Protein AF-0000000071340323 (afdb_homodimer)

Structure (mmCIF, N/CA/C/O backbone):
data_AF-0000000071340323-model_v1
#
loop_
_entity.id
_entity.type
_entity.pdbx_description
1 polymer 'Dipeptidyl-peptidase 4'
#
loop_
_atom_site.group_PDB
_atom_site.id
_atom_site.type_symbol
_atom_site.label_atom_id
_atom_site.label_alt_id
_atom_site.label_comp_id
_atom_site.label_asym_id
_atom_site.label_entity_id
_atom_site.label_seq_id
_atom_site.pdbx_PDB_ins_code
_atom_site.Cartn_x
_atom_site.Cartn_y
_atom_site.Cartn_z
_atom_site.occupancy
_atom_site.B_iso_or_equiv
_atom_site.auth_seq_id
_atom_site.auth_comp_id
_atom_site.auth_asym_id
_atom_site.auth_atom_id
_atom_site.pdbx_PDB_model_num
ATOM 1 N N . MET A 1 1 ? 31.344 17.484 20.234 1 90.25 1 MET A N 1
ATOM 2 C CA . MET A 1 1 ? 30.391 16.5 19.75 1 90.25 1 MET A CA 1
ATOM 3 C C . MET A 1 1 ? 29.453 17.109 18.719 1 90.25 1 MET A C 1
ATOM 5 O O . MET A 1 1 ? 29.203 18.312 18.734 1 90.25 1 MET A O 1
ATOM 9 N N . THR A 1 2 ? 29.062 16.344 17.703 1 94.88 2 THR A N 1
ATOM 10 C CA . THR A 1 2 ? 28.094 16.812 16.703 1 94.88 2 THR A CA 1
ATOM 11 C C . THR A 1 2 ? 26.688 16.375 17.062 1 94.88 2 THR A C 1
ATOM 13 O O . THR A 1 2 ? 26.5 15.516 17.922 1 94.88 2 THR A O 1
ATOM 16 N N . PHE A 1 3 ? 25.719 17.016 16.516 1 95.62 3 PHE A N 1
ATOM 17 C CA . PHE A 1 3 ? 24.328 16.609 16.672 1 95.62 3 PHE A CA 1
ATOM 18 C C . PHE A 1 3 ? 24.016 15.398 15.812 1 95.62 3 PHE A C 1
ATOM 20 O O . PHE A 1 3 ? 24.078 15.469 14.586 1 95.62 3 PHE A O 1
ATOM 27 N N . THR A 1 4 ? 23.703 14.25 16.438 1 95.44 4 THR A N 1
ATOM 28 C CA . THR A 1 4 ? 23.5 12.992 15.734 1 95.44 4 THR A CA 1
ATOM 29 C C . THR A 1 4 ? 22.016 12.719 15.516 1 95.44 4 THR A C 1
ATOM 31 O O . THR A 1 4 ? 21.156 13.398 16.094 1 95.44 4 THR A O 1
ATOM 34 N N . LEU A 1 5 ? 21.766 11.742 14.602 1 94.19 5 LEU A N 1
ATOM 35 C CA . LEU A 1 5 ? 20.375 11.352 14.359 1 94.19 5 LEU A CA 1
ATOM 36 C C . LEU A 1 5 ? 19.734 10.812 15.633 1 94.19 5 LEU A C 1
ATOM 38 O O . LEU A 1 5 ? 18.547 11.047 15.883 1 94.19 5 LEU A O 1
ATOM 42 N N . GLU A 1 6 ? 20.484 10.141 16.453 1 94 6 GLU A N 1
ATOM 43 C CA . GLU A 1 6 ? 20 9.633 17.734 1 94 6 GLU A CA 1
ATOM 44 C C . GLU A 1 6 ? 19.578 10.773 18.672 1 94 6 GLU A C 1
ATOM 46 O O . GLU A 1 6 ? 18.609 10.641 19.406 1 94 6 GLU A O 1
ATOM 51 N N . ASP A 1 7 ? 20.344 11.852 18.641 1 92.56 7 ASP A N 1
ATOM 52 C CA . ASP A 1 7 ? 19.984 13.016 19.438 1 92.56 7 ASP A CA 1
ATOM 53 C C . ASP A 1 7 ? 18.609 13.547 19.062 1 92.56 7 ASP A C 1
ATOM 55 O O . ASP A 1 7 ? 17.859 14 19.938 1 92.56 7 ASP A O 1
ATOM 59 N N . TYR A 1 8 ? 18.359 13.43 17.844 1 90.5 8 TYR A N 1
ATOM 60 C CA . TYR A 1 8 ? 17.062 13.867 17.344 1 90.5 8 TYR A CA 1
ATOM 61 C C . TYR A 1 8 ? 15.945 12.984 17.875 1 90.5 8 TYR A C 1
ATOM 63 O O . TYR A 1 8 ? 14.93 13.484 18.359 1 90.5 8 TYR A O 1
ATOM 71 N N . PHE A 1 9 ? 16.062 11.719 17.938 1 91.19 9 PHE A N 1
ATOM 72 C CA . PHE A 1 9 ? 14.953 10.812 18.219 1 91.19 9 PHE A CA 1
ATOM 73 C C . PHE A 1 9 ? 14.883 10.5 19.719 1 91.19 9 PHE A C 1
ATOM 75 O O . PHE A 1 9 ? 13.812 10.172 20.234 1 91.19 9 PHE A O 1
ATOM 82 N N . ASN A 1 10 ? 16.031 10.641 20.5 1 89.25 10 ASN A N 1
ATOM 83 C CA . ASN A 1 10 ? 15.961 10.297 21.922 1 89.25 10 ASN A CA 1
ATOM 84 C C . ASN A 1 10 ? 15.406 11.445 22.75 1 89.25 10 ASN A C 1
ATOM 86 O O . ASN A 1 10 ? 15.219 11.305 23.953 1 89.25 10 ASN A O 1
ATOM 90 N N . GLY A 1 11 ? 15.094 12.625 22.234 1 83.88 11 GLY A N 1
ATOM 91 C CA . GLY A 1 11 ? 14.352 13.695 22.859 1 83.88 11 GLY A CA 1
ATOM 92 C C . GLY A 1 11 ? 15.211 14.578 23.75 1 83.88 11 GLY A C 1
ATOM 93 O O . GLY A 1 11 ? 14.703 15.477 24.422 1 83.88 11 GLY A O 1
ATOM 94 N N . THR A 1 12 ? 16.531 14.43 23.719 1 84.19 12 THR A N 1
ATOM 95 C CA . THR A 1 12 ? 17.422 15.219 24.578 1 84.19 12 THR A CA 1
ATOM 96 C C . THR A 1 12 ? 17.531 16.656 24.062 1 84.19 12 THR A C 1
ATOM 98 O O . THR A 1 12 ? 17.812 17.578 24.844 1 84.19 12 THR A O 1
ATOM 101 N N . ALA A 1 13 ? 17.344 16.906 22.875 1 89.25 13 ALA A N 1
ATOM 102 C CA . ALA A 1 13 ? 17.5 18.234 22.297 1 89.25 13 ALA A CA 1
ATOM 103 C C . ALA A 1 13 ? 16.141 18.812 21.891 1 89.25 13 ALA A C 1
ATOM 105 O O . ALA A 1 13 ? 16.031 19.5 20.875 1 89.25 13 ALA A O 1
ATOM 106 N N . ARG A 1 14 ? 15.086 18.688 22.719 1 90.75 14 ARG A N 1
ATOM 107 C CA . ARG A 1 14 ? 13.758 19.203 22.406 1 90.75 14 ARG A CA 1
ATOM 108 C C . ARG A 1 14 ? 13.484 20.516 23.156 1 90.75 14 ARG A C 1
ATOM 110 O O . ARG A 1 14 ? 13.836 20.656 24.328 1 90.75 14 ARG A O 1
ATOM 117 N N . THR A 1 15 ? 12.812 21.375 22.391 1 93.94 15 THR A N 1
ATOM 118 C CA . THR A 1 15 ? 12.367 22.609 23.016 1 93.94 15 THR A CA 1
ATOM 119 C C . THR A 1 15 ? 11.164 22.344 23.922 1 93.94 15 THR A C 1
ATOM 121 O O . THR A 1 15 ? 10.375 21.422 23.672 1 93.94 15 THR A O 1
ATOM 124 N N . LYS A 1 16 ? 11.125 23.156 24.984 1 94 16 LYS A N 1
ATOM 125 C CA . LYS A 1 16 ? 9.977 23.094 25.891 1 94 16 LYS A CA 1
ATOM 126 C C . LYS A 1 16 ? 9.086 24.328 25.719 1 94 16 LYS A C 1
ATOM 128 O O . LYS A 1 16 ? 9.586 25.438 25.547 1 94 16 LYS A O 1
ATOM 133 N N . SER A 1 17 ? 7.723 24.219 25.703 1 94.25 17 SER A N 1
ATOM 134 C CA . SER A 1 17 ? 6.711 25.281 25.75 1 94.25 17 SER A CA 1
ATOM 135 C C . SER A 1 17 ? 6.035 25.328 27.109 1 94.25 17 SER A C 1
ATOM 137 O O . SER A 1 17 ? 6.395 24.578 28.016 1 94.25 17 SER A O 1
ATOM 139 N N . TYR A 1 18 ? 5.234 26.188 27.328 1 95.31 18 TYR A N 1
ATOM 140 C CA . TYR A 1 18 ? 4.449 26.344 28.547 1 95.31 18 TYR A CA 1
ATOM 141 C C . TYR A 1 18 ? 2.965 26.141 28.266 1 95.31 18 TYR A C 1
ATOM 143 O O . TYR A 1 18 ? 2.355 26.922 27.531 1 95.31 18 TYR A O 1
ATOM 151 N N . ASN A 1 19 ? 2.449 25.25 28.781 1 95.44 19 ASN A N 1
ATOM 152 C CA . ASN A 1 19 ? 1.021 25 28.609 1 95.44 19 ASN A CA 1
ATOM 153 C C . ASN A 1 19 ? 0.185 25.891 29.531 1 95.44 19 ASN A C 1
ATOM 155 O O . ASN A 1 19 ? 0.508 26.047 30.703 1 95.44 19 ASN A O 1
ATOM 159 N N . MET A 1 20 ? -0.82 26.438 29 1 96 20 MET A N 1
ATOM 160 C CA . MET A 1 20 ? -1.679 27.359 29.734 1 96 20 MET A CA 1
ATOM 161 C C . MET A 1 20 ? -3.08 27.391 29.141 1 96 20 MET A C 1
ATOM 163 O O . MET A 1 20 ? -3.234 27.391 27.906 1 96 20 MET A O 1
ATOM 167 N N . ARG A 1 21 ? -4.109 27.406 30.031 1 96.94 21 ARG A N 1
ATOM 168 C CA . ARG A 1 21 ? -5.508 27.625 29.672 1 96.94 21 ARG A CA 1
ATOM 169 C C . ARG A 1 21 ? -6.145 28.688 30.547 1 96.94 21 ARG A C 1
ATOM 171 O O . ARG A 1 21 ? -6.258 28.5 31.766 1 96.94 21 ARG A O 1
ATOM 178 N N . TRP A 1 22 ? -6.598 29.797 30.016 1 96.75 22 TRP A N 1
ATOM 179 C CA . TRP A 1 22 ? -7.254 30.844 30.781 1 96.75 22 TRP A CA 1
ATOM 180 C C . TRP A 1 22 ? -8.617 30.375 31.281 1 96.75 22 TRP A C 1
ATOM 182 O O . TRP A 1 22 ? -9.383 29.766 30.547 1 96.75 22 TRP A O 1
ATOM 192 N N . VAL A 1 23 ? -8.938 30.734 32.469 1 95.38 23 VAL A N 1
ATOM 193 C CA . VAL A 1 23 ? -10.25 30.469 33.031 1 95.38 23 VAL A CA 1
ATOM 194 C C . VAL A 1 23 ? -10.93 31.766 33.438 1 95.38 23 VAL A C 1
ATOM 196 O O . VAL A 1 23 ? -12.141 31.812 33.656 1 95.38 23 VAL A O 1
ATOM 199 N N . SER A 1 24 ? -10.18 32.75 33.688 1 95.12 24 SER A N 1
ATOM 200 C CA . SER A 1 24 ? -10.617 34.125 33.844 1 95.12 24 SER A CA 1
ATOM 201 C C . SER A 1 24 ? -9.578 35.094 33.312 1 95.12 24 SER A C 1
ATOM 203 O O . SER A 1 24 ? -8.602 34.688 32.688 1 95.12 24 SER A O 1
ATOM 205 N N . ASP A 1 25 ? -9.906 36.344 33.438 1 96.31 25 ASP A N 1
ATOM 206 C CA . ASP A 1 25 ? -8.984 37.344 32.906 1 96.31 25 ASP A CA 1
ATOM 207 C C . ASP A 1 25 ? -7.688 37.375 33.688 1 96.31 25 ASP A C 1
ATOM 209 O O . ASP A 1 25 ? -6.656 37.844 33.188 1 96.31 25 ASP A O 1
ATOM 213 N N . ASP A 1 26 ? -7.676 36.938 34.969 1 96.12 26 ASP A N 1
ATOM 214 C CA . ASP A 1 26 ? -6.488 37.062 35.812 1 96.12 26 ASP A CA 1
ATOM 215 C C . ASP A 1 26 ? -6.039 35.688 36.344 1 96.12 26 ASP A C 1
ATOM 217 O O . ASP A 1 26 ? -5.113 35.594 37.156 1 96.12 26 ASP A O 1
ATOM 221 N N . GLU A 1 27 ? -6.734 34.594 35.906 1 97.25 27 GLU A N 1
ATOM 222 C CA . GLU A 1 27 ? -6.34 33.281 36.312 1 97.25 27 GLU A CA 1
ATOM 223 C C . GLU A 1 27 ? -6.215 32.312 35.125 1 97.25 27 GLU A C 1
ATOM 225 O O . GLU A 1 27 ? -6.988 32.406 34.188 1 97.25 27 GLU A O 1
ATOM 230 N N . TYR A 1 28 ? -5.266 31.406 35.25 1 97.38 28 TYR A N 1
ATOM 231 C CA . TYR A 1 28 ? -5.094 30.391 34.219 1 97.38 28 TYR A CA 1
ATOM 232 C C . TYR A 1 28 ? -4.684 29.062 34.844 1 97.38 28 TYR A C 1
ATOM 234 O O . TYR A 1 28 ? -4.203 29.016 35.969 1 97.38 28 TYR A O 1
ATOM 242 N N . LEU A 1 29 ? -4.965 27.938 34.094 1 97.44 29 LEU A N 1
ATOM 243 C CA . LEU A 1 29 ? -4.598 26.578 34.5 1 97.44 29 LEU A CA 1
ATOM 244 C C . LEU A 1 29 ? -3.299 26.156 33.812 1 97.44 29 LEU A C 1
ATOM 246 O O . LEU A 1 29 ? -3.082 26.453 32.625 1 97.44 29 LEU A O 1
ATOM 250 N N . HIS A 1 30 ? -2.395 25.594 34.562 1 96.88 30 HIS A N 1
ATOM 251 C CA . HIS A 1 30 ? -1.112 25.062 34.125 1 96.88 30 HIS A CA 1
ATOM 252 C C . HIS A 1 30 ? -0.892 23.641 34.625 1 96.88 30 HIS A C 1
ATOM 254 O O . HIS A 1 30 ? -0.991 23.391 35.844 1 96.88 30 HIS A O 1
ATOM 260 N N . LYS A 1 31 ? -0.724 22.734 33.656 1 95.62 31 LYS A N 1
ATOM 261 C CA . LYS A 1 31 ? -0.382 21.375 34.062 1 95.62 31 LYS A CA 1
ATOM 262 C C . LYS A 1 31 ? 1.12 21.219 34.281 1 95.62 31 LYS A C 1
ATOM 264 O O . LYS A 1 31 ? 1.916 21.438 33.375 1 95.62 31 LYS A O 1
ATOM 269 N N . THR A 1 32 ? 1.51 20.844 35.531 1 92.31 32 THR A N 1
ATOM 270 C CA . THR A 1 32 ? 2.908 20.734 35.938 1 92.31 32 THR A CA 1
ATOM 271 C C . THR A 1 32 ? 3.555 19.484 35.344 1 92.31 32 THR A C 1
ATOM 273 O O . THR A 1 32 ? 2.863 18.609 34.812 1 92.31 32 THR A O 1
ATOM 276 N N . GLY A 1 33 ? 4.887 19.391 35.375 1 89.56 33 GLY A N 1
ATOM 277 C CA . GLY A 1 33 ? 5.637 18.234 34.906 1 89.56 33 GLY A CA 1
ATOM 278 C C . GLY A 1 33 ? 5.254 16.953 35.594 1 89.56 33 GLY A C 1
ATOM 279 O O . GLY A 1 33 ? 5.336 15.867 35 1 89.56 33 GLY A O 1
ATOM 280 N N . GLU A 1 34 ? 4.785 17.109 36.844 1 88.31 34 GLU A N 1
ATOM 281 C CA . GLU A 1 34 ? 4.375 15.953 37.625 1 88.31 34 GLU A CA 1
ATOM 282 C C . GLU A 1 34 ? 2.979 15.484 37.219 1 88.31 34 GLU A C 1
ATOM 284 O O . GLU A 1 34 ? 2.568 14.375 37.562 1 88.31 34 GLU A O 1
ATOM 289 N N . GLY A 1 35 ? 2.305 16.391 36.531 1 91.56 35 GLY A N 1
ATOM 290 C CA . GLY A 1 35 ? 1.021 15.945 36 1 91.56 35 GLY A CA 1
ATOM 291 C C . GLY A 1 35 ? -0.16 16.547 36.75 1 91.56 35 GLY A C 1
ATOM 292 O O . GLY A 1 35 ? -1.314 16.266 36.406 1 91.56 35 GLY A O 1
ATOM 293 N N . SER A 1 36 ? 0.118 17.422 37.688 1 96.44 36 SER A N 1
ATOM 294 C CA . SER A 1 36 ? -0.971 18.078 38.406 1 96.44 36 SER A CA 1
ATOM 295 C C . SER A 1 36 ? -1.385 19.375 37.688 1 96.44 36 SER A C 1
ATOM 297 O O . SER A 1 36 ? -0.574 20 37.031 1 96.44 36 SER A O 1
ATOM 299 N N . LEU A 1 37 ? -2.58 19.656 37.938 1 96 37 LEU A N 1
ATOM 300 C CA . LEU A 1 37 ? -3.141 20.891 37.375 1 96 37 LEU A CA 1
ATOM 301 C C . LEU A 1 37 ? -3.186 21.984 38.469 1 96 37 LEU A C 1
ATOM 303 O O . LEU A 1 37 ? -3.773 21.781 39.531 1 96 37 LEU A O 1
ATOM 307 N N . HIS A 1 38 ? -2.598 23.141 38.125 1 97.38 38 HIS A N 1
ATOM 308 C CA . HIS A 1 38 ? -2.549 24.266 39.062 1 97.38 38 HIS A CA 1
ATOM 309 C C . HIS A 1 38 ? -3.326 25.469 38.531 1 97.38 38 HIS A C 1
ATOM 311 O O . HIS A 1 38 ? -3.301 25.734 37.312 1 97.38 38 HIS A O 1
ATOM 317 N N . LEU A 1 39 ? -4.105 26.094 39.344 1 97.5 39 LEU A N 1
ATOM 318 C CA . LEU A 1 39 ? -4.711 27.406 39.094 1 97.5 39 LEU A CA 1
ATOM 319 C C . LEU A 1 39 ? -3.77 28.531 39.531 1 97.5 39 LEU A C 1
ATOM 321 O O . LEU A 1 39 ? -3.395 28.625 40.688 1 97.5 39 LEU A O 1
ATOM 325 N N . ILE A 1 40 ? -3.545 29.328 38.625 1 97.94 40 ILE A N 1
ATOM 326 C CA . ILE A 1 40 ? -2.537 30.344 38.906 1 97.94 40 ILE A CA 1
ATOM 327 C C . ILE A 1 40 ? -3.135 31.734 38.688 1 97.94 40 ILE A C 1
ATOM 329 O O . ILE A 1 40 ? -3.824 31.969 37.688 1 97.94 40 ILE A O 1
ATOM 333 N N . ASN A 1 41 ? -2.861 32.562 39.688 1 97.38 41 ASN A N 1
ATOM 334 C CA . ASN A 1 41 ? -3.232 33.969 39.562 1 97.38 41 ASN A CA 1
ATOM 335 C C . ASN A 1 41 ? -2.215 34.75 38.719 1 97.38 41 ASN A C 1
ATOM 337 O O . ASN A 1 41 ? -1.025 34.75 39.031 1 97.38 41 ASN A O 1
ATOM 341 N N . ALA A 1 42 ? -2.602 35.438 37.688 1 96.69 42 ALA A N 1
ATOM 342 C CA . ALA A 1 42 ? -1.72 36.125 36.719 1 96.69 42 ALA A CA 1
ATOM 343 C C . ALA A 1 42 ? -1.006 37.312 37.375 1 96.69 42 ALA A C 1
ATOM 345 O O . ALA A 1 42 ? 0.16 37.562 37.062 1 96.69 42 ALA A O 1
ATOM 346 N N . THR A 1 43 ? -1.644 38.062 38.25 1 92.38 43 THR A N 1
ATOM 347 C CA . THR A 1 43 ? -1.086 39.281 38.906 1 92.38 43 THR A CA 1
ATOM 348 C C . THR A 1 43 ? -0.002 38.875 39.906 1 92.38 43 THR A C 1
ATOM 350 O O . THR A 1 43 ? 1.117 39.406 39.844 1 92.38 43 THR A O 1
ATOM 353 N N . THR A 1 44 ? -0.307 37.938 40.688 1 92.94 44 THR A N 1
ATOM 354 C CA . THR A 1 44 ? 0.556 37.625 41.844 1 92.94 44 THR A CA 1
ATOM 355 C C . THR A 1 44 ? 1.513 36.5 41.531 1 92.94 44 THR A C 1
ATOM 357 O O . THR A 1 44 ? 2.58 36.375 42.125 1 92.94 44 THR A O 1
ATOM 360 N N . GLY A 1 45 ? 1.007 35.594 40.688 1 93.19 45 GLY A N 1
ATOM 361 C CA . GLY A 1 45 ? 1.803 34.406 40.406 1 93.19 45 GLY A CA 1
ATOM 362 C C . GLY A 1 45 ? 1.533 33.281 41.375 1 93.19 45 GLY A C 1
ATOM 363 O O . GLY A 1 45 ? 2.07 32.156 41.219 1 93.19 45 GLY A O 1
ATOM 364 N N . ASN A 1 46 ? 0.828 33.5 42.312 1 95.19 46 ASN A N 1
ATOM 365 C CA . ASN A 1 46 ? 0.469 32.469 43.281 1 95.19 46 ASN A CA 1
ATOM 366 C C . ASN A 1 46 ? -0.398 31.391 42.625 1 95.19 46 ASN A C 1
ATOM 368 O O . ASN A 1 46 ? -1.286 31.703 41.812 1 95.19 46 ASN A O 1
ATOM 372 N N . GLY A 1 47 ? -0.098 30.266 42.938 1 91.25 47 GLY A N 1
ATOM 373 C CA . GLY A 1 47 ? -0.826 29.125 42.406 1 91.25 47 GLY A CA 1
ATOM 374 C C . GLY A 1 47 ? -1.32 28.172 43.5 1 91.25 47 GLY A C 1
ATOM 375 O O . GLY A 1 47 ? -0.745 28.125 44.594 1 91.25 47 GLY A O 1
ATOM 376 N N . SER A 1 48 ? -2.34 27.5 43.25 1 95.12 48 SER A N 1
ATOM 377 C CA . SER A 1 48 ? -2.879 26.438 44.094 1 95.12 48 SER A CA 1
ATOM 378 C C . SER A 1 48 ? -3.24 25.219 43.25 1 95.12 48 SER A C 1
ATOM 380 O O . SER A 1 48 ? -3.547 25.328 42.062 1 95.12 48 SER A O 1
ATOM 382 N N . GLU A 1 49 ? -3.006 24.094 43.906 1 94 49 GLU A N 1
ATOM 383 C CA . GLU A 1 49 ? -3.389 22.859 43.25 1 94 49 GLU A CA 1
ATOM 384 C C . GLU A 1 49 ? -4.883 22.844 42.938 1 94 49 GLU A C 1
ATOM 386 O O . GLU A 1 49 ? -5.707 23 43.844 1 94 49 GLU A O 1
ATOM 391 N N . PHE A 1 50 ? -5.25 22.828 41.688 1 95.5 50 PHE A N 1
ATOM 392 C CA . PHE A 1 50 ? -6.629 22.766 41.219 1 95.5 50 PHE A CA 1
ATOM 393 C C . PHE A 1 50 ? -7.109 21.312 41.156 1 95.5 50 PHE A C 1
ATOM 395 O O . PHE A 1 50 ? -8.156 20.984 41.719 1 95.5 50 PHE A O 1
ATOM 402 N N . VAL A 1 51 ? -6.348 20.391 40.562 1 94.62 51 VAL A N 1
ATOM 403 C CA . VAL A 1 51 ? -6.605 18.953 40.531 1 94.62 51 VAL A CA 1
ATOM 404 C C . VAL A 1 51 ? -5.285 18.203 40.594 1 94.62 51 VAL A C 1
ATOM 406 O O . VAL A 1 51 ? -4.344 18.5 39.875 1 94.62 51 VAL A O 1
ATOM 409 N N . ASN A 1 52 ? -5.227 17.156 41.438 1 93.94 52 ASN A N 1
ATOM 410 C CA . ASN A 1 52 ? -4.027 16.344 41.625 1 93.94 52 ASN A CA 1
ATOM 411 C C . ASN A 1 52 ? -3.85 15.344 40.5 1 93.94 52 ASN A C 1
ATOM 413 O O . ASN A 1 52 ? -4.832 14.836 39.938 1 93.94 52 ASN A O 1
ATOM 417 N N . GLN A 1 53 ? -2.533 15.062 40.25 1 95.06 53 GLN A N 1
ATOM 418 C CA . GLN A 1 53 ? -2.189 14.125 39.188 1 95.06 53 GLN A CA 1
ATOM 419 C C . GLN A 1 53 ? -2.879 12.781 39.406 1 95.06 53 GLN A C 1
ATOM 421 O O . GLN A 1 53 ? -3.197 12.086 38.438 1 95.06 53 GLN A O 1
ATOM 426 N N . GLN A 1 54 ? -3.182 12.305 40.562 1 96.5 54 GLN A N 1
ATOM 427 C CA . GLN A 1 54 ? -3.82 11.031 40.875 1 96.5 54 GLN A CA 1
ATOM 428 C C . GLN A 1 54 ? -5.219 10.953 40.25 1 96.5 54 GLN A C 1
ATOM 430 O O . GLN A 1 54 ? -5.688 9.875 39.906 1 96.5 54 GLN A O 1
ATOM 435 N N . ILE A 1 55 ? -5.84 12.109 40.188 1 96.38 55 ILE A N 1
ATOM 436 C CA . ILE A 1 55 ? -7.184 12.133 39.625 1 96.38 55 ILE A CA 1
ATOM 437 C C . ILE A 1 55 ? -7.117 11.859 38.125 1 96.38 55 ILE A C 1
ATOM 439 O O . ILE A 1 55 ? -7.977 11.172 37.594 1 96.38 55 ILE A O 1
ATOM 443 N N . PHE A 1 56 ? -6.184 12.352 37.469 1 97.31 56 PHE A N 1
ATOM 444 C CA . PHE A 1 56 ? -5.953 12.047 36.062 1 97.31 56 PHE A CA 1
ATOM 445 C C . PHE A 1 56 ? -5.707 10.555 35.844 1 97.31 56 PHE A C 1
ATOM 447 O O . PHE A 1 56 ? -6.254 9.945 34.938 1 97.31 56 PHE A O 1
ATOM 454 N N . THR A 1 57 ? -4.832 9.93 36.656 1 96.31 57 THR A N 1
ATOM 455 C CA . THR A 1 57 ? -4.418 8.539 36.562 1 96.31 57 THR A CA 1
ATOM 456 C C . THR A 1 57 ? -5.598 7.602 36.781 1 96.31 57 THR A C 1
ATOM 458 O O . THR A 1 57 ? -5.688 6.539 36.188 1 96.31 57 THR A O 1
ATOM 461 N N . ARG A 1 58 ? -6.582 8.016 37.688 1 97.25 58 ARG A N 1
ATOM 462 C CA . ARG A 1 58 ? -7.742 7.199 38.031 1 97.25 58 ARG A CA 1
ATOM 463 C C . ARG A 1 58 ? -8.531 6.824 36.781 1 97.25 58 ARG A C 1
ATOM 465 O O . ARG A 1 58 ? -9.148 5.758 36.719 1 97.25 58 ARG A O 1
ATOM 472 N N . VAL A 1 59 ? -8.523 7.664 35.75 1 97.31 59 VAL A N 1
ATOM 473 C CA . VAL A 1 59 ? -9.336 7.398 34.562 1 97.31 59 VAL A CA 1
ATOM 474 C C . VAL A 1 59 ? -8.445 7.355 33.312 1 97.31 59 VAL A C 1
ATOM 476 O O . VAL A 1 59 ? -8.938 7.422 32.188 1 97.31 59 VAL A O 1
ATOM 479 N N . ALA A 1 60 ? -7.188 7.344 33.5 1 97.62 60 ALA A N 1
ATOM 480 C CA . ALA A 1 60 ? -6.207 7.301 32.406 1 97.62 60 ALA A CA 1
ATOM 481 C C . ALA A 1 60 ? -6.449 8.43 31.406 1 97.62 60 ALA A C 1
ATOM 483 O O . ALA A 1 60 ? -6.508 8.188 30.203 1 97.62 60 ALA A O 1
ATOM 484 N N . ALA A 1 61 ? -6.66 9.633 31.938 1 97.88 61 ALA A N 1
ATOM 485 C CA . ALA A 1 61 ? -7.027 10.789 31.125 1 97.88 61 ALA A CA 1
ATOM 486 C C . ALA A 1 61 ? -5.832 11.312 30.344 1 97.88 61 ALA A C 1
ATOM 488 O O . ALA A 1 61 ? -4.73 11.438 30.891 1 97.88 61 ALA A O 1
ATOM 489 N N . PHE A 1 62 ? -6.031 11.531 28.984 1 96.25 62 PHE A N 1
ATOM 490 C CA . PHE A 1 62 ? -4.973 12.133 28.188 1 96.25 62 PHE A CA 1
ATOM 491 C C . PHE A 1 62 ? -5.199 13.633 28.031 1 96.25 62 PHE A C 1
ATOM 493 O O . PHE A 1 62 ? -4.305 14.359 27.578 1 96.25 62 PHE A O 1
ATOM 500 N N . ASP A 1 63 ? -6.316 14.188 28.375 1 97.12 63 ASP A N 1
ATOM 501 C CA . ASP A 1 63 ? -6.68 15.602 28.281 1 97.12 63 ASP A CA 1
ATOM 502 C C . ASP A 1 63 ? -7.812 15.938 29.25 1 97.12 63 ASP A C 1
ATOM 504 O O . ASP A 1 63 ? -8.328 15.055 29.938 1 97.12 63 ASP A O 1
ATOM 508 N N . TYR A 1 64 ? -8.172 17.266 29.391 1 97.62 64 TYR A N 1
ATOM 509 C CA . TYR A 1 64 ? -9.227 17.719 30.281 1 97.62 64 TYR A CA 1
ATOM 510 C C . TYR A 1 64 ? -9.883 18.984 29.75 1 97.62 64 TYR A C 1
ATOM 512 O O . TYR A 1 64 ? -9.312 19.688 28.906 1 97.62 64 TYR A O 1
ATOM 520 N N . MET A 1 65 ? -11.133 19.328 30.25 1 97.38 65 MET A N 1
ATOM 521 C CA . MET A 1 65 ? -11.875 20.562 30.016 1 97.38 65 MET A CA 1
ATOM 522 C C . MET A 1 65 ? -12.641 20.969 31.281 1 97.38 65 MET A C 1
ATOM 524 O O . MET A 1 65 ? -13.312 20.141 31.891 1 97.38 65 MET A O 1
ATOM 528 N N . VAL A 1 66 ? -12.562 22.188 31.578 1 97.69 66 VAL A N 1
ATOM 529 C CA . VAL A 1 66 ? -13.25 22.719 32.75 1 97.69 66 VAL A CA 1
ATOM 530 C C . VAL A 1 66 ? -14.508 23.469 32.312 1 97.69 66 VAL A C 1
ATOM 532 O O . VAL A 1 66 ? -14.484 24.219 31.344 1 97.69 66 VAL A O 1
ATOM 535 N N . SER A 1 67 ? -15.602 23.234 33.125 1 97.88 67 SER A N 1
ATOM 536 C CA . SER A 1 67 ? -16.828 23.969 32.844 1 97.88 67 SER A CA 1
ATOM 537 C C . SER A 1 67 ? -16.656 25.453 33.094 1 97.88 67 SER A C 1
ATOM 539 O O . SER A 1 67 ? -15.781 25.859 33.875 1 97.88 67 SER A O 1
ATOM 541 N N . ALA A 1 68 ? -17.469 26.25 32.5 1 96.75 68 ALA A N 1
ATOM 542 C CA . ALA A 1 68 ? -17.344 27.703 32.562 1 96.75 68 ALA A CA 1
ATOM 543 C C . ALA A 1 68 ? -17.469 28.188 34 1 96.75 68 ALA A C 1
ATOM 545 O O . ALA A 1 68 ? -16.797 29.156 34.375 1 96.75 68 ALA A O 1
ATOM 546 N N . ASP A 1 69 ? -18.359 27.625 34.812 1 96.75 69 ASP A N 1
ATOM 547 C CA . ASP A 1 69 ? -18.578 28.047 36.188 1 96.75 69 ASP A CA 1
ATOM 548 C C . ASP A 1 69 ? -17.594 27.375 37.125 1 96.75 69 ASP A C 1
ATOM 550 O O . ASP A 1 69 ? -17.688 27.516 38.344 1 96.75 69 ASP A O 1
ATOM 554 N N . ARG A 1 70 ? -16.703 26.469 36.562 1 96.25 70 ARG A N 1
ATOM 555 C CA . ARG A 1 70 ? -15.625 25.812 37.312 1 96.25 70 ARG A CA 1
ATOM 556 C C . ARG A 1 70 ? -16.188 24.875 38.375 1 96.25 70 ARG A C 1
ATOM 558 O O . ARG A 1 70 ? -15.586 24.703 39.438 1 96.25 70 ARG A O 1
ATOM 565 N N . LYS A 1 71 ? -17.312 24.297 38.094 1 97.06 71 LYS A N 1
ATOM 566 C CA . LYS A 1 71 ? -17.891 23.312 39 1 97.06 71 LYS A CA 1
ATOM 567 C C . LYS A 1 71 ? -17.484 21.906 38.625 1 97.06 71 LYS A C 1
ATOM 569 O O . LYS A 1 71 ? -17.438 21 39.469 1 97.06 71 LYS A O 1
ATOM 574 N N . TYR A 1 72 ? -17.219 21.797 37.344 1 98 72 TYR A N 1
ATOM 575 C CA . TYR A 1 72 ? -16.969 20.453 36.844 1 98 72 TYR A CA 1
ATOM 576 C C . TYR A 1 72 ? -15.742 20.422 35.938 1 98 72 TYR A C 1
ATOM 578 O O . TYR A 1 72 ? -15.383 21.438 35.344 1 98 72 TYR A O 1
ATOM 586 N N . ILE A 1 73 ? -15.125 19.25 35.906 1 97.69 73 ILE A N 1
ATOM 587 C CA . ILE A 1 73 ? -14.047 18.953 34.969 1 97.69 73 ILE A CA 1
ATOM 588 C C . ILE A 1 73 ? -14.375 17.688 34.188 1 97.69 73 ILE A C 1
ATOM 590 O O . ILE A 1 73 ? -14.758 16.672 34.75 1 97.69 73 ILE A O 1
ATOM 594 N N . CYS A 1 74 ? -14.312 17.719 32.75 1 97.56 74 CYS A N 1
ATOM 595 C CA . CYS A 1 74 ? -14.375 16.562 31.875 1 97.56 74 CYS A CA 1
ATOM 596 C C . CYS A 1 74 ? -12.977 16.031 31.578 1 97.56 74 CYS A C 1
ATOM 598 O O . CYS A 1 74 ? -12.117 16.766 31.094 1 97.56 74 CYS A O 1
ATOM 600 N N . PHE A 1 75 ? -12.789 14.789 32 1 98.12 75 PHE A N 1
ATOM 601 C CA . PHE A 1 75 ? -11.547 14.109 31.672 1 98.12 75 PHE A CA 1
ATOM 602 C C . PHE A 1 75 ? -11.742 13.219 30.438 1 98.12 75 PHE A C 1
ATOM 604 O O . PHE A 1 75 ? -12.734 12.492 30.344 1 98.12 75 PHE A O 1
ATOM 611 N N . LEU A 1 76 ? -10.75 13.289 29.422 1 98.25 76 LEU A N 1
ATOM 612 C CA . LEU A 1 76 ? -10.812 12.516 28.188 1 98.25 76 LEU A CA 1
ATOM 613 C C . LEU A 1 76 ? -9.883 11.312 28.25 1 98.25 76 LEU A C 1
ATOM 615 O O . LEU A 1 76 ? -8.711 11.445 28.625 1 98.25 76 LEU A O 1
ATOM 619 N N . SER A 1 77 ? -10.422 10.125 27.969 1 98.25 77 SER A N 1
ATOM 620 C CA . SER A 1 77 ? -9.664 8.875 27.922 1 98.25 77 SER A CA 1
ATOM 621 C C . SER A 1 77 ? -10.062 8.039 26.703 1 98.25 77 SER A C 1
ATOM 623 O O . SER A 1 77 ? -10.969 8.406 25.969 1 98.25 77 SER A O 1
ATOM 625 N N . ASN A 1 78 ? -9.32 6.891 26.375 1 98.19 78 ASN A N 1
ATOM 626 C CA . ASN A 1 78 ? -9.625 5.938 25.312 1 98.19 78 ASN A CA 1
ATOM 627 C C . ASN A 1 78 ? -9.594 6.598 23.938 1 98.19 78 ASN A C 1
ATOM 629 O O . ASN A 1 78 ? -10.523 6.434 23.156 1 98.19 78 ASN A O 1
ATOM 633 N N . TYR A 1 79 ? -8.539 7.297 23.719 1 97.81 79 TYR A N 1
ATOM 634 C CA . TYR A 1 79 ? -8.328 7.973 22.438 1 97.81 79 TYR A CA 1
ATOM 635 C C . TYR A 1 79 ? -8.242 6.969 21.297 1 97.81 79 TYR A C 1
ATOM 637 O O . TYR A 1 79 ? -7.473 6.008 21.359 1 97.81 79 TYR A O 1
ATOM 645 N N . THR A 1 80 ? -9.109 7.051 20.234 1 97.12 80 THR A N 1
ATOM 646 C CA . THR A 1 80 ? -9.008 6.309 18.984 1 97.12 80 THR A CA 1
ATOM 647 C C . THR A 1 80 ? -9.039 7.254 17.781 1 97.12 80 THR A C 1
ATOM 649 O O . THR A 1 80 ? -10.055 7.898 17.516 1 97.12 80 THR A O 1
ATOM 652 N N . LYS A 1 81 ? -7.949 7.328 17.062 1 95.06 81 LYS A N 1
ATOM 653 C CA . LYS A 1 81 ? -7.812 8.219 15.914 1 95.06 81 LYS A CA 1
ATOM 654 C C . LYS A 1 81 ? -8.766 7.816 14.797 1 95.06 81 LYS A C 1
ATOM 656 O O . LYS A 1 81 ? -8.93 6.629 14.508 1 95.06 81 LYS A O 1
ATOM 661 N N . LEU A 1 82 ? -9.5 8.734 14.133 1 94.94 82 LEU A N 1
ATOM 662 C CA . LEU A 1 82 ? -10.242 8.555 12.891 1 94.94 82 LEU A CA 1
ATOM 663 C C . LEU A 1 82 ? -9.461 9.102 11.703 1 94.94 82 LEU A C 1
ATOM 665 O O . LEU A 1 82 ? -8.898 8.328 10.914 1 94.94 82 LEU A O 1
ATOM 669 N N . TRP A 1 83 ? -9.367 10.406 11.555 1 95.06 83 TRP A N 1
ATOM 670 C CA . TRP A 1 83 ? -8.523 11.07 10.562 1 95.06 83 TRP A CA 1
ATOM 671 C C . TRP A 1 83 ? -7.559 12.039 11.234 1 95.06 83 TRP A C 1
ATOM 673 O O . TRP A 1 83 ? -7.23 11.891 12.414 1 95.06 83 TRP A O 1
ATOM 683 N N . ARG A 1 84 ? -7.023 13.078 10.523 1 95.62 84 ARG A N 1
ATOM 684 C CA . ARG A 1 84 ? -5.984 13.977 11.016 1 95.62 84 ARG A CA 1
ATOM 685 C C . ARG A 1 84 ? -6.43 14.672 12.297 1 95.62 84 ARG A C 1
ATOM 687 O O . ARG A 1 84 ? -5.648 14.797 13.242 1 95.62 84 ARG A O 1
ATOM 694 N N . HIS A 1 85 ? -7.699 15.125 12.375 1 96.69 85 HIS A N 1
ATOM 695 C CA . HIS A 1 85 ? -8.18 15.945 13.477 1 96.69 85 HIS A CA 1
ATOM 696 C C . HIS A 1 85 ? -9.18 15.18 14.336 1 96.69 85 HIS A C 1
ATOM 698 O O . HIS A 1 85 ? -9.375 15.508 15.508 1 96.69 85 HIS A O 1
ATOM 704 N N . SER A 1 86 ? -9.836 14.188 13.805 1 97.25 86 SER A N 1
ATOM 705 C CA . SER A 1 86 ? -10.961 13.547 14.484 1 97.25 86 SER A CA 1
ATOM 706 C C . SER A 1 86 ? -10.5 12.305 15.242 1 97.25 86 SER A C 1
ATOM 708 O O . SER A 1 86 ? -9.523 11.656 14.859 1 97.25 86 SER A O 1
ATOM 710 N N . TYR A 1 87 ? -11.172 12.008 16.281 1 97.75 87 TYR A N 1
ATOM 711 C CA . TYR A 1 87 ? -10.992 10.844 17.141 1 97.75 87 TYR A CA 1
ATOM 712 C C . TYR A 1 87 ? -12.266 10.539 17.922 1 97.75 87 TYR A C 1
ATOM 714 O O . TYR A 1 87 ? -13.203 11.336 17.922 1 97.75 87 TYR A O 1
ATOM 722 N N . THR A 1 88 ? -12.375 9.383 18.469 1 98.44 88 THR A N 1
ATOM 723 C CA . THR A 1 88 ? -13.367 9.086 19.5 1 98.44 88 THR A CA 1
ATOM 724 C C . THR A 1 88 ? -12.695 8.984 20.875 1 98.44 88 THR A C 1
ATOM 726 O O . THR A 1 88 ? -11.5 8.703 20.969 1 98.44 88 THR A O 1
ATOM 729 N N . ALA A 1 89 ? -13.398 9.344 21.859 1 98.5 89 ALA A N 1
ATOM 730 C CA . ALA A 1 89 ? -12.906 9.281 23.234 1 98.5 89 ALA A CA 1
ATOM 731 C C . ALA A 1 89 ? -14.039 8.984 24.203 1 98.5 89 ALA A C 1
ATOM 733 O O . ALA A 1 89 ? -15.211 9.016 23.828 1 98.5 89 ALA A O 1
ATOM 734 N N . SER A 1 90 ? -13.656 8.555 25.391 1 98.31 90 SER A N 1
ATOM 735 C CA . SER A 1 90 ? -14.539 8.484 26.562 1 98.31 90 SER A CA 1
ATOM 736 C C . SER A 1 90 ? -14.359 9.695 27.469 1 98.31 90 SER A C 1
ATOM 738 O O . SER A 1 90 ? -13.273 10.266 27.531 1 98.31 90 SER A O 1
ATOM 740 N N . TYR A 1 91 ? -15.492 10.117 28.109 1 98.38 91 TYR A N 1
ATOM 741 C CA . TYR A 1 91 ? -15.477 11.312 28.953 1 98.38 91 TYR A CA 1
ATOM 742 C C . TYR A 1 91 ? -15.945 11 30.359 1 98.38 91 TYR A C 1
ATOM 744 O O . TYR A 1 91 ? -17.016 10.414 30.547 1 98.38 91 TYR A O 1
ATOM 752 N N . SER A 1 92 ? -15.086 11.352 31.406 1 98.12 92 SER A N 1
ATOM 753 C CA . SER A 1 92 ? -15.414 11.273 32.812 1 98.12 92 SER A CA 1
ATOM 754 C C . SER A 1 92 ? -15.531 12.664 33.438 1 98.12 92 SER A C 1
ATOM 756 O O . SER A 1 92 ? -14.625 13.484 33.312 1 98.12 92 SER A O 1
ATOM 758 N N . ILE A 1 93 ? -16.641 12.891 34.125 1 98.44 93 ILE A N 1
ATOM 759 C CA . ILE A 1 93 ? -16.875 14.219 34.688 1 98.44 93 ILE A CA 1
ATOM 760 C C . ILE A 1 93 ? -16.594 14.203 36.188 1 98.44 93 ILE A C 1
ATOM 762 O O . ILE A 1 93 ? -17.109 13.344 36.906 1 98.44 93 ILE A O 1
ATOM 766 N N . TYR A 1 94 ? -15.773 15.055 36.656 1 98.12 94 TYR A N 1
ATOM 767 C CA . TYR A 1 94 ? -15.391 15.273 38.031 1 98.12 94 TYR A CA 1
ATOM 768 C C . TYR A 1 94 ? -16.078 16.5 38.594 1 98.12 94 TYR A C 1
ATOM 770 O O . TYR A 1 94 ? -16.016 17.578 38 1 98.12 94 TYR A O 1
ATOM 778 N N . ASP A 1 95 ? -16.797 16.312 39.719 1 97.31 95 ASP A N 1
ATOM 779 C CA . ASP A 1 95 ? -17.406 17.406 40.469 1 97.31 95 ASP A CA 1
ATOM 780 C C . ASP A 1 95 ? -16.438 18.016 41.469 1 97.31 95 ASP A C 1
ATOM 782 O O . ASP A 1 95 ? -16.016 17.359 42.406 1 97.31 95 ASP A O 1
ATOM 786 N N . LEU A 1 96 ? -16.188 19.312 41.281 1 95.69 96 LEU A N 1
ATOM 787 C CA . LEU A 1 96 ? -15.164 19.969 42.094 1 95.69 96 LEU A CA 1
ATOM 788 C C . LEU A 1 96 ? -15.656 20.234 43.5 1 95.69 96 LEU A C 1
ATOM 790 O O . LEU A 1 96 ? -14.859 20.328 44.438 1 95.69 96 LEU A O 1
ATOM 794 N N . GLU A 1 97 ? -16.797 20.344 43.719 1 95.19 97 GLU A N 1
ATOM 795 C CA . GLU A 1 97 ? -17.359 20.531 45.031 1 95.19 97 GLU A CA 1
ATOM 796 C C . GLU A 1 97 ? -17.406 19.203 45.812 1 95.19 97 GLU A C 1
ATOM 798 O O . GLU A 1 97 ? -16.984 19.141 46.969 1 95.19 97 GLU A O 1
ATOM 803 N N . LYS A 1 98 ? -17.781 18.344 45.062 1 94.12 98 LYS A N 1
ATOM 804 C CA . LYS A 1 98 ? -17.891 17.031 45.688 1 94.12 98 LYS A CA 1
ATOM 805 C C . LYS A 1 98 ? -16.531 16.328 45.719 1 94.12 98 LYS A C 1
ATOM 807 O O . LYS A 1 98 ? -16.344 15.359 46.469 1 94.12 98 LYS A O 1
ATOM 812 N N . ARG A 1 99 ? -15.703 16.734 44.906 1 95.06 99 ARG A N 1
ATOM 813 C CA . ARG A 1 99 ? -14.336 16.219 44.812 1 95.06 99 ARG A CA 1
ATOM 814 C C . ARG A 1 99 ? -14.336 14.742 44.438 1 95.06 99 ARG A C 1
ATOM 816 O O . ARG A 1 99 ? -13.633 13.93 45.031 1 95.06 99 ARG A O 1
ATOM 823 N N . ASP A 1 100 ? -15.156 14.375 43.531 1 96.62 100 ASP A N 1
ATOM 824 C CA . ASP A 1 100 ? -15.234 13.016 43.031 1 96.62 100 ASP A CA 1
ATOM 825 C C . ASP A 1 100 ? -15.867 12.992 41.625 1 96.62 100 ASP A C 1
ATOM 827 O O . ASP A 1 100 ? -16.469 13.984 41.188 1 96.62 100 ASP A O 1
ATOM 831 N N . PHE A 1 101 ? -15.633 11.992 41.031 1 97.69 101 PHE A N 1
ATOM 832 C CA . PHE A 1 101 ? -16.281 11.758 39.75 1 97.69 101 PHE A CA 1
ATOM 833 C C . PHE A 1 101 ? -17.766 11.492 39.938 1 97.69 101 PHE A C 1
ATOM 835 O O . PHE A 1 101 ? -18.172 10.898 40.938 1 97.69 101 PHE A O 1
ATOM 842 N N . ILE A 1 102 ? -18.547 11.836 39 1 97.44 102 ILE A N 1
ATOM 843 C CA . ILE A 1 102 ? -19.984 11.617 39.031 1 97.44 102 ILE A CA 1
ATOM 844 C C . ILE A 1 102 ? -20.406 10.68 37.906 1 97.44 102 ILE A C 1
ATOM 846 O O . ILE A 1 102 ? -19.688 10.555 36.906 1 97.44 102 ILE A O 1
ATOM 850 N N . ASN A 1 103 ? -21.484 10.078 38.156 1 94 103 ASN A N 1
ATOM 851 C CA . ASN A 1 103 ? -22.062 9.195 37.125 1 94 103 ASN A CA 1
ATOM 852 C C . ASN A 1 103 ? -22.828 9.992 36.062 1 94 103 ASN A C 1
ATOM 854 O O . ASN A 1 103 ? -23.656 10.836 36.406 1 94 103 ASN A O 1
ATOM 858 N N . THR A 1 104 ? -22.375 9.727 34.906 1 94.31 104 THR A N 1
ATOM 859 C CA . THR A 1 104 ? -23.078 10.328 33.781 1 94.31 104 THR A CA 1
ATOM 860 C C . THR A 1 104 ? -23.516 9.258 32.781 1 94.31 104 THR A C 1
ATOM 862 O O . THR A 1 104 ? -23.078 8.109 32.875 1 94.31 104 THR A O 1
ATOM 865 N N . ASP A 1 105 ? -24.578 9.523 31.922 1 95.06 105 ASP A N 1
ATOM 866 C CA . ASP A 1 105 ? -25.078 8.602 30.906 1 95.06 105 ASP A CA 1
ATOM 867 C C . ASP A 1 105 ? -24.391 8.859 29.562 1 95.06 105 ASP A C 1
ATOM 869 O O . ASP A 1 105 ? -24.891 8.43 28.516 1 95.06 105 ASP A O 1
ATOM 873 N N . ILE A 1 106 ? -23.328 9.562 29.594 1 96.88 106 ILE A N 1
ATOM 874 C CA . ILE A 1 106 ? -22.578 9.812 28.359 1 96.88 106 ILE A CA 1
ATOM 875 C C . ILE A 1 106 ? -21.938 8.516 27.875 1 96.88 106 ILE A C 1
ATOM 877 O O . ILE A 1 106 ? -21.188 7.875 28.609 1 96.88 106 ILE A O 1
ATOM 881 N N . PRO A 1 107 ? -22.234 8.07 26.609 1 97.19 107 PRO A N 1
ATOM 882 C CA . PRO A 1 107 ? -21.672 6.824 26.078 1 97.19 107 PRO A CA 1
ATOM 883 C C . PRO A 1 107 ? -20.172 6.922 25.828 1 97.19 107 PRO A C 1
ATOM 885 O O . PRO A 1 107 ? -19.562 7.965 26.062 1 97.19 107 PRO A O 1
ATOM 888 N N . HIS A 1 108 ? -19.594 5.844 25.453 1 96.94 108 HIS A N 1
ATOM 889 C CA . HIS A 1 108 ? -18.219 5.805 25.016 1 96.94 108 HIS A CA 1
ATOM 890 C C . HIS A 1 108 ? -18.109 6.121 23.516 1 96.94 108 HIS A C 1
ATOM 892 O O . HIS A 1 108 ? -19.125 6.242 22.828 1 96.94 108 HIS A O 1
ATOM 898 N N . GLU A 1 109 ? -16.891 6.332 23 1 97.94 109 GLU A N 1
ATOM 899 C CA . GLU A 1 109 ? -16.562 6.598 21.594 1 97.94 109 GLU A CA 1
ATOM 900 C C . GLU A 1 109 ? -17.234 7.879 21.109 1 97.94 109 GLU A C 1
ATOM 902 O O . GLU A 1 109 ? -17.859 7.891 20.047 1 97.94 109 GLU A O 1
ATOM 907 N N . ILE A 1 110 ? -17.234 8.898 22 1 98.69 110 ILE A N 1
ATOM 908 C CA . ILE A 1 110 ? -17.75 10.219 21.656 1 98.69 110 ILE A CA 1
ATOM 909 C C . ILE A 1 110 ? -16.828 10.867 20.609 1 98.69 110 ILE A C 1
ATOM 911 O O . ILE A 1 110 ? -15.609 10.828 20.75 1 98.69 110 ILE A O 1
ATOM 915 N N . GLN A 1 111 ? -17.5 11.344 19.578 1 98.69 111 GLN A N 1
ATOM 916 C CA . GLN A 1 111 ? -16.734 11.961 18.484 1 98.69 111 GLN A CA 1
ATOM 917 C C . GLN A 1 111 ? -16.359 13.398 18.828 1 98.69 111 GLN A C 1
ATOM 919 O O . GLN A 1 111 ? -15.344 13.906 18.344 1 98.69 111 GLN A O 1
ATOM 924 N N . TYR A 1 112 ? -17.219 14.133 19.609 1 98.5 112 TYR A N 1
ATOM 925 C CA . TYR A 1 112 ? -16.969 15.5 20.047 1 98.5 112 TYR A CA 1
ATOM 926 C C . TYR A 1 112 ? -17.797 15.844 21.266 1 98.5 112 TYR A C 1
ATOM 928 O O . TYR A 1 112 ? -18.953 15.438 21.375 1 98.5 112 TYR A O 1
ATOM 936 N N . LEU A 1 113 ? -17.266 16.516 22.234 1 98.56 113 LEU A N 1
ATOM 937 C CA . LEU A 1 113 ? -17.953 17.031 23.422 1 98.56 113 LEU A CA 1
ATOM 938 C C . LEU A 1 113 ? -17.484 18.438 23.766 1 98.56 113 LEU A C 1
ATOM 940 O O . LEU A 1 113 ? -16.297 18.719 23.75 1 98.56 113 LEU A O 1
ATOM 944 N N . ALA A 1 114 ? -18.469 19.375 24.078 1 98.12 114 ALA A N 1
ATOM 945 C CA . ALA A 1 114 ? -18.156 20.766 24.453 1 98.12 114 ALA A CA 1
ATOM 946 C C . ALA A 1 114 ? -19.047 21.234 25.594 1 98.12 114 ALA A C 1
ATOM 948 O O . ALA A 1 114 ? -20.234 20.922 25.641 1 98.12 114 ALA A O 1
ATOM 949 N N . TRP A 1 115 ? -18.453 22.031 26.562 1 98.12 115 TRP A N 1
ATOM 950 C CA . TRP A 1 115 ? -19.203 22.797 27.547 1 98.12 115 TRP A CA 1
ATOM 951 C C . TRP A 1 115 ? -19.859 24.031 26.922 1 98.12 115 TRP A C 1
ATOM 953 O O . TRP A 1 115 ? -19.312 24.609 25.969 1 98.12 115 TRP A O 1
ATOM 963 N N . SER A 1 116 ? -21.047 24.312 27.484 1 98.12 116 SER A N 1
ATOM 964 C CA . SER A 1 116 ? -21.562 25.641 27.188 1 98.12 116 SER A CA 1
ATOM 965 C C . SER A 1 116 ? -20.625 26.719 27.703 1 98.12 116 SER A C 1
ATOM 967 O O . SER A 1 116 ? -19.875 26.5 28.656 1 98.12 116 SER A O 1
ATOM 969 N N . PRO A 1 117 ? -20.625 27.859 27.078 1 96.81 117 PRO A N 1
ATOM 970 C CA . PRO A 1 117 ? -19.719 28.938 27.484 1 96.81 117 PRO A CA 1
ATOM 971 C C . PRO A 1 117 ? -20.078 29.531 28.844 1 96.81 117 PRO A C 1
ATOM 973 O O . PRO A 1 117 ? -19.281 30.25 29.438 1 96.81 117 PRO A O 1
ATOM 976 N N . THR A 1 118 ? -21.297 29.328 29.328 1 96.31 118 THR A N 1
ATOM 977 C CA . THR A 1 118 ? -21.75 29.672 30.672 1 96.31 118 THR A CA 1
ATOM 978 C C . THR A 1 118 ? -22.375 28.453 31.359 1 96.31 118 THR A C 1
ATOM 980 O O . THR A 1 118 ? -23 27.625 30.688 1 96.31 118 THR A O 1
ATOM 983 N N . GLY A 1 119 ? -22.094 28.5 32.562 1 96.62 119 GLY A N 1
ATOM 984 C CA . GLY A 1 119 ? -22.641 27.375 33.281 1 96.62 119 GLY A CA 1
ATOM 985 C C . GLY A 1 119 ? -21.922 26.062 33 1 96.62 119 GLY A C 1
ATOM 986 O O . GLY A 1 119 ? -20.688 26.016 33 1 96.62 119 GLY A O 1
ATOM 987 N N . HIS A 1 120 ? -22.906 25.031 32.844 1 98.19 120 HIS A N 1
ATOM 988 C CA . HIS A 1 120 ? -22.312 23.703 32.688 1 98.19 120 HIS A CA 1
ATOM 989 C C . HIS A 1 120 ? -23.188 22.812 31.797 1 98.19 120 HIS A C 1
ATOM 991 O O . HIS A 1 120 ? -23.25 21.609 32 1 98.19 120 HIS A O 1
ATOM 997 N N . LYS A 1 121 ? -23.891 23.375 30.891 1 97.88 121 LYS A N 1
ATOM 998 C CA . LYS A 1 121 ? -24.531 22.562 29.859 1 97.88 121 LYS A CA 1
ATOM 999 C C . LYS A 1 121 ? -23.484 21.859 29 1 97.88 121 LYS A C 1
ATOM 1001 O O . LYS A 1 121 ? -22.344 22.297 28.922 1 97.88 121 LYS A O 1
ATOM 1006 N N . LEU A 1 122 ? -24 20.797 28.406 1 97.75 122 LEU A N 1
ATOM 1007 C CA . LEU A 1 122 ? -23.125 20.031 27.531 1 97.75 122 LEU A CA 1
ATOM 1008 C C . LEU A 1 122 ? -23.797 19.75 26.188 1 97.75 122 LEU A C 1
ATOM 1010 O O . LEU A 1 122 ? -25.016 19.531 26.141 1 97.75 122 LEU A O 1
ATOM 1014 N N . ALA A 1 123 ? -23 19.75 25.141 1 98.62 123 ALA A N 1
ATOM 1015 C CA . ALA A 1 123 ? -23.344 19.188 23.844 1 98.62 123 ALA A CA 1
ATOM 1016 C C . ALA A 1 123 ? -22.281 18.203 23.359 1 98.62 123 ALA A C 1
ATOM 1018 O O . ALA A 1 123 ? -21.094 18.406 23.578 1 98.62 123 ALA A O 1
ATOM 1019 N N . PHE A 1 124 ? -22.719 17.109 22.844 1 98.62 124 PHE A N 1
ATOM 1020 C CA . PHE A 1 124 ? -21.75 16.141 22.312 1 98.62 124 PHE A CA 1
ATOM 1021 C C . PHE A 1 124 ? -22.312 15.438 21.078 1 98.62 124 PHE A C 1
ATOM 1023 O O . PHE A 1 124 ? -23.5 15.539 20.781 1 98.62 124 PHE A O 1
ATOM 1030 N N . VAL A 1 125 ? -21.406 14.836 20.312 1 98.88 125 VAL A N 1
ATOM 1031 C CA . VAL A 1 125 ? -21.75 14.102 19.109 1 98.88 125 VAL A CA 1
ATOM 1032 C C . VAL A 1 125 ? -21.375 12.633 19.266 1 98.88 125 VAL A C 1
ATOM 1034 O O . VAL A 1 125 ? -20.234 12.312 19.625 1 98.88 125 VAL A O 1
ATOM 1037 N N . TRP A 1 126 ? -22.344 11.789 19.047 1 98.5 126 TRP A N 1
ATOM 1038 C CA . TRP A 1 126 ? -22.219 10.336 19.141 1 98.5 126 TRP A CA 1
ATOM 1039 C C . TRP A 1 126 ? -22.938 9.648 18 1 98.5 126 TRP A C 1
ATOM 1041 O O . TRP A 1 126 ? -24.094 9.953 17.719 1 98.5 126 TRP A O 1
ATOM 1051 N N . GLN A 1 127 ? -22.203 8.82 17.219 1 98.38 127 GLN A N 1
ATOM 1052 C CA . GLN A 1 127 ? -22.75 8.109 16.078 1 98.38 127 GLN A CA 1
ATOM 1053 C C . GLN A 1 127 ? -23.328 9.086 15.055 1 98.38 127 GLN A C 1
ATOM 1055 O O . GLN A 1 127 ? -24.438 8.875 14.547 1 98.38 127 GLN A O 1
ATOM 1060 N N . ASN A 1 128 ? -22.734 10.234 14.961 1 98.62 128 ASN A N 1
ATOM 1061 C CA . ASN A 1 128 ? -23.031 11.266 13.969 1 98.62 128 ASN A CA 1
ATOM 1062 C C . ASN A 1 128 ? -24.312 12.023 14.312 1 98.62 128 ASN A C 1
ATOM 1064 O O . ASN A 1 128 ? -24.938 12.641 13.445 1 98.62 128 ASN A O 1
ATOM 1068 N N . ASN A 1 129 ? -24.734 11.961 15.523 1 98.81 129 ASN A N 1
ATOM 1069 C CA . ASN A 1 129 ? -25.891 12.727 16 1 98.81 129 ASN A CA 1
ATOM 1070 C C . ASN A 1 129 ? -25.5 13.672 17.125 1 98.81 129 ASN A C 1
ATOM 1072 O O . ASN A 1 129 ? -24.594 13.375 17.906 1 98.81 129 ASN A O 1
ATOM 1076 N N . VAL A 1 130 ? -26.203 14.742 17.203 1 98.88 130 VAL A N 1
ATOM 1077 C CA . VAL A 1 130 ? -25.969 15.773 18.219 1 98.88 130 VAL A CA 1
ATOM 1078 C C . VAL A 1 130 ? -26.859 15.523 19.438 1 98.88 130 VAL A C 1
ATOM 1080 O O . VAL A 1 130 ? -28.047 15.219 19.281 1 98.88 130 VAL A O 1
ATOM 1083 N N . PHE A 1 131 ? -26.312 15.648 20.609 1 98.69 131 PHE A N 1
ATOM 1084 C CA . PHE A 1 131 ? -27 15.555 21.891 1 98.69 131 PHE A CA 1
ATOM 1085 C C . PHE A 1 131 ? -26.672 16.75 22.781 1 98.69 131 PHE A C 1
ATOM 1087 O O . PHE A 1 131 ? -25.594 17.344 22.656 1 98.69 131 PHE A O 1
ATOM 1094 N N . VAL A 1 132 ? -27.609 17.094 23.672 1 98.19 132 VAL A N 1
ATOM 1095 C CA . VAL A 1 132 ? -27.391 18.172 24.625 1 98.19 132 VAL A CA 1
ATOM 1096 C C . VAL A 1 132 ? -27.828 17.719 26.016 1 98.19 132 VAL A C 1
ATOM 1098 O O . VAL A 1 132 ? -28.766 16.938 26.156 1 98.19 132 VAL A O 1
ATOM 1101 N N . LYS A 1 133 ? -27.109 18.219 26.984 1 96.88 133 LYS A N 1
ATOM 1102 C CA . LYS A 1 133 ? -27.438 18.031 28.406 1 96.88 133 LYS A CA 1
ATOM 1103 C C . LYS A 1 133 ? -27.531 19.375 29.125 1 96.88 133 LYS A C 1
ATOM 1105 O O . LYS A 1 133 ? -26.703 20.25 28.938 1 96.88 133 LYS A O 1
ATOM 1110 N N . GLU A 1 134 ? -28.531 19.328 29.953 1 96.25 134 GLU A N 1
ATOM 1111 C CA . GLU A 1 134 ? -28.672 20.516 30.781 1 96.25 134 GLU A CA 1
ATOM 1112 C C . GLU A 1 134 ? -27.641 20.547 31.906 1 96.25 134 GLU A C 1
ATOM 1114 O O . GLU A 1 134 ? -27.172 21.609 32.312 1 96.25 134 GLU A O 1
ATOM 1119 N N . THR A 1 135 ? -27.375 19.547 32.531 1 96.19 135 THR A N 1
ATOM 1120 C CA . THR A 1 135 ? -26.344 19.312 33.531 1 96.19 135 THR A CA 1
ATOM 1121 C C . THR A 1 135 ? -25.625 17.984 33.281 1 96.19 135 THR A C 1
ATOM 1123 O O . THR A 1 135 ? -26.141 17.141 32.531 1 96.19 135 THR A O 1
ATOM 1126 N N . PRO A 1 136 ? -24.594 17.828 33.844 1 96.69 136 PRO A N 1
ATOM 1127 C CA . PRO A 1 136 ? -23.859 16.562 33.688 1 96.69 136 PRO A CA 1
ATOM 1128 C C . PRO A 1 136 ? -24.672 15.344 34.125 1 96.69 136 PRO A C 1
ATOM 1130 O O . PRO A 1 136 ? -24.484 14.25 33.594 1 96.69 136 PRO A O 1
ATOM 1133 N N . THR A 1 137 ? -25.547 15.477 34.969 1 95.44 137 THR A N 1
ATOM 1134 C CA . THR A 1 137 ? -26.281 14.344 35.531 1 95.44 137 THR A CA 1
ATOM 1135 C C . THR A 1 137 ? -27.656 14.234 34.875 1 95.44 137 THR A C 1
ATOM 1137 O O . THR A 1 137 ? -28.375 13.25 35.094 1 95.44 137 THR A O 1
ATOM 1140 N N . SER A 1 138 ? -28.016 15.148 34.219 1 96.12 138 SER A N 1
ATOM 1141 C CA . SER A 1 138 ? -29.297 15.062 33.5 1 96.12 138 SER A CA 1
ATOM 1142 C C . SER A 1 138 ? -29.219 14.094 32.344 1 96.12 138 SER A C 1
ATOM 1144 O O . SER A 1 138 ? -28.125 13.773 31.859 1 96.12 138 SER A O 1
ATOM 1146 N N . ALA A 1 139 ? -30.422 13.633 32 1 95.38 139 ALA A N 1
ATOM 1147 C CA . ALA A 1 139 ? -30.5 12.844 30.766 1 95.38 139 ALA A CA 1
ATOM 1148 C C . ALA A 1 139 ? -30.125 13.68 29.547 1 95.38 139 ALA A C 1
ATOM 1150 O O . ALA A 1 139 ? -30.375 14.891 29.516 1 95.38 139 ALA A O 1
ATOM 1151 N N . PHE A 1 140 ? -29.531 13.102 28.625 1 96.56 140 PHE A N 1
ATOM 1152 C CA . PHE A 1 140 ? -29.234 13.852 27.406 1 96.56 140 PHE A CA 1
ATOM 1153 C C . PHE A 1 140 ? -30.453 13.906 26.484 1 96.56 140 PHE A C 1
ATOM 1155 O O . PHE A 1 140 ? -31.266 12.984 26.469 1 96.56 140 PHE A O 1
ATOM 1162 N N . MET A 1 141 ? -30.625 14.906 25.797 1 96.62 141 MET A N 1
ATOM 1163 C CA . MET A 1 141 ? -31.609 15.141 24.75 1 96.62 141 MET A CA 1
ATOM 1164 C C . MET A 1 141 ? -30.984 14.969 23.359 1 96.62 141 MET A C 1
ATOM 1166 O O . MET A 1 141 ? -29.984 15.609 23.047 1 96.62 141 MET A O 1
ATOM 1170 N N . GLN A 1 142 ? -31.578 14.102 22.547 1 97.81 142 GLN A N 1
ATOM 1171 C CA . GLN A 1 142 ? -31.109 13.906 21.188 1 97.81 142 GLN A CA 1
ATOM 1172 C C . GLN A 1 142 ? -31.656 14.992 20.25 1 97.81 142 GLN A C 1
ATOM 1174 O O . GLN A 1 142 ? -32.875 15.172 20.156 1 97.81 142 GLN A O 1
ATOM 1179 N N . VAL A 1 143 ? -30.828 15.688 19.562 1 98.62 143 VAL A N 1
ATOM 1180 C CA . VAL A 1 143 ? -31.156 16.812 18.703 1 98.62 143 VAL A CA 1
ATOM 1181 C C . VAL A 1 143 ? -31.359 16.328 17.266 1 98.62 143 VAL A C 1
ATOM 1183 O O . VAL A 1 143 ? -32.281 16.766 16.578 1 98.62 143 VAL A O 1
ATOM 1186 N N . THR A 1 144 ? -30.5 15.445 16.812 1 98.75 144 THR A N 1
ATOM 1187 C CA . THR A 1 144 ? -30.594 14.898 15.469 1 98.75 144 THR A CA 1
ATOM 1188 C C . THR A 1 144 ? -30.703 13.375 15.516 1 98.75 144 THR A C 1
ATOM 1190 O O . THR A 1 144 ? -30.234 12.734 16.469 1 98.75 144 THR A O 1
ATOM 1193 N N . THR A 1 145 ? -31.344 12.789 14.445 1 98.38 145 THR A N 1
ATOM 1194 C CA . THR A 1 145 ? -31.609 11.359 14.445 1 98.38 145 THR A CA 1
ATOM 1195 C C . THR A 1 145 ? -31.172 10.727 13.125 1 98.38 145 THR A C 1
ATOM 1197 O O . THR A 1 145 ? -31.266 9.508 12.953 1 98.38 145 THR A O 1
ATOM 1200 N N . ASP A 1 146 ? -30.719 11.547 12.258 1 98.56 146 ASP A N 1
ATOM 1201 C CA . ASP A 1 146 ? -30.484 11.039 10.914 1 98.56 146 ASP A CA 1
ATOM 1202 C C . ASP A 1 146 ? -29 10.734 10.695 1 98.56 146 ASP A C 1
ATOM 1204 O O . ASP A 1 146 ? -28.594 10.422 9.578 1 98.56 146 ASP A O 1
ATOM 1208 N N . GLY A 1 147 ? -28.188 10.828 11.758 1 98.44 147 GLY A N 1
ATOM 1209 C CA . GLY A 1 147 ? -26.781 10.477 11.617 1 98.44 147 GLY A CA 1
ATOM 1210 C C . GLY A 1 147 ? -26.562 9.086 11.055 1 98.44 147 GLY A C 1
ATOM 1211 O O . GLY A 1 147 ? -27.234 8.141 11.445 1 98.44 147 GLY A O 1
ATOM 1212 N N . ALA A 1 148 ? -25.75 9.008 9.992 1 98.12 148 ALA A N 1
ATOM 1213 C CA . ALA A 1 148 ? -25.438 7.734 9.352 1 98.12 148 ALA A CA 1
ATOM 1214 C C . ALA A 1 148 ? -23.969 7.684 8.914 1 98.12 148 ALA A C 1
ATOM 1216 O O . ALA A 1 148 ? -23.484 8.617 8.281 1 98.12 148 ALA A O 1
ATOM 1217 N N . HIS A 1 149 ? -23.297 6.602 9.297 1 96.69 149 HIS A N 1
ATOM 1218 C CA . HIS A 1 149 ? -21.875 6.418 9.016 1 96.69 149 HIS A CA 1
ATOM 1219 C C . HIS A 1 149 ? -21.578 6.559 7.527 1 96.69 149 HIS A C 1
ATOM 1221 O O . HIS A 1 149 ? -22.25 5.926 6.699 1 96.69 149 HIS A O 1
ATOM 1227 N N . ASN A 1 150 ? -20.703 7.441 7.102 1 96.06 150 ASN A N 1
ATOM 1228 C CA . ASN A 1 150 ? -20.234 7.719 5.75 1 96.06 150 ASN A CA 1
ATOM 1229 C C . ASN A 1 150 ? -21.344 8.289 4.871 1 96.06 150 ASN A C 1
ATOM 1231 O O . ASN A 1 150 ? -21.281 8.195 3.645 1 96.06 150 ASN A O 1
ATOM 1235 N N . GLN A 1 151 ? -22.438 8.852 5.465 1 97.94 151 GLN A N 1
ATOM 1236 C CA . GLN A 1 151 ? -23.547 9.414 4.703 1 97.94 151 GLN A CA 1
ATOM 1237 C C . GLN A 1 151 ? -23.953 10.781 5.25 1 97.94 151 GLN A C 1
ATOM 1239 O O . GLN A 1 151 ? -23.969 11.766 4.512 1 97.94 151 GLN A O 1
ATOM 1244 N N . ILE A 1 152 ? -24.281 10.781 6.551 1 98.69 152 ILE A N 1
ATOM 1245 C CA . ILE A 1 152 ? -24.766 12.016 7.164 1 98.69 152 ILE A CA 1
ATOM 1246 C C . ILE A 1 152 ? -24 12.273 8.469 1 98.69 152 ILE A C 1
ATOM 1248 O O . ILE A 1 152 ? -23.969 11.414 9.352 1 98.69 152 ILE A O 1
ATOM 1252 N N . LEU A 1 153 ? -23.359 13.375 8.602 1 98.81 153 LEU A N 1
ATOM 1253 C CA . LEU A 1 153 ? -22.672 13.805 9.805 1 98.81 153 LEU A CA 1
ATOM 1254 C C . LEU A 1 153 ? -23.266 15.094 10.352 1 98.81 153 LEU A C 1
ATOM 1256 O O . LEU A 1 153 ? -23.359 16.094 9.625 1 98.81 153 LEU A O 1
ATOM 1260 N N . ASN A 1 154 ? -23.688 15.102 11.625 1 98.88 154 ASN A N 1
ATOM 1261 C CA . ASN A 1 154 ? -24.203 16.281 12.32 1 98.88 154 ASN A CA 1
ATOM 1262 C C . ASN A 1 154 ? -23.234 16.75 13.406 1 98.88 154 ASN A C 1
ATOM 1264 O O . ASN A 1 154 ? -22.828 15.961 14.266 1 98.88 154 ASN A O 1
ATOM 1268 N N . GLY A 1 155 ? -22.891 17.953 13.32 1 98.81 155 GLY A N 1
ATOM 1269 C CA . GLY A 1 155 ? -22.125 18.562 14.398 1 98.81 155 GLY A CA 1
ATOM 1270 C C . GLY A 1 155 ? -20.641 18.234 14.328 1 98.81 155 GLY A C 1
ATOM 1271 O O . GLY A 1 155 ? -19.844 18.734 15.141 1 98.81 155 GLY A O 1
ATOM 1272 N N . ILE A 1 156 ? -20.234 17.422 13.461 1 98.75 156 ILE A N 1
ATOM 1273 C CA . ILE A 1 156 ? -18.828 17.125 13.188 1 98.75 156 ILE A CA 1
ATOM 1274 C C . ILE A 1 156 ? -18.594 17.141 11.68 1 98.75 156 ILE A C 1
ATOM 1276 O O . ILE A 1 156 ? -19.484 16.828 10.898 1 98.75 156 ILE A O 1
ATOM 1280 N N . PRO A 1 157 ? -17.438 17.562 11.281 1 98.38 157 PRO A N 1
ATOM 1281 C CA . PRO A 1 157 ? -17.156 17.609 9.844 1 98.38 157 PRO A CA 1
ATOM 1282 C C . PRO A 1 157 ? -16.891 16.219 9.25 1 98.38 157 PRO A C 1
ATOM 1284 O O . PRO A 1 157 ? -16.531 15.289 9.977 1 98.38 157 PRO A O 1
ATOM 1287 N N . ASP A 1 158 ? -17.234 16.094 7.914 1 98.12 158 ASP A N 1
ATOM 1288 C CA . ASP A 1 158 ? -16.75 14.938 7.168 1 98.12 158 ASP A CA 1
ATOM 1289 C C . ASP A 1 158 ? -15.258 15.078 6.855 1 98.12 158 ASP A C 1
ATOM 1291 O O . ASP A 1 158 ? -14.602 16 7.348 1 98.12 158 ASP A O 1
ATOM 1295 N N . TRP A 1 159 ? -14.664 14.062 6.133 1 97.62 159 TRP A N 1
ATOM 1296 C CA . TRP A 1 159 ? -13.227 14.047 5.91 1 97.62 159 TRP A CA 1
ATOM 1297 C C . TRP A 1 159 ? -12.758 15.336 5.23 1 97.62 159 TRP A C 1
ATOM 1299 O O . TRP A 1 159 ? -11.82 15.984 5.691 1 97.62 159 TRP A O 1
ATOM 1309 N N . VAL A 1 160 ? -13.383 15.766 4.109 1 97.62 160 VAL A N 1
ATOM 1310 C CA . VAL A 1 160 ? -12.859 16.859 3.299 1 97.62 160 VAL A CA 1
ATOM 1311 C C . VAL A 1 160 ? -12.977 18.172 4.066 1 97.62 160 VAL A C 1
ATOM 1313 O O . VAL A 1 160 ? -12.117 19.047 3.953 1 97.62 160 VAL A O 1
ATOM 1316 N N . TYR A 1 161 ? -14.047 18.391 4.941 1 97.56 161 TYR A N 1
ATOM 1317 C CA . TYR A 1 161 ? -14.195 19.625 5.707 1 97.56 161 TYR A CA 1
ATOM 1318 C C . TYR A 1 161 ? -13.188 19.672 6.848 1 97.56 161 TYR A C 1
ATOM 1320 O O . TYR A 1 161 ? -12.648 20.734 7.156 1 97.56 161 TYR A O 1
ATOM 1328 N N . GLU A 1 162 ? -12.992 18.531 7.543 1 97.19 162 GLU A N 1
ATOM 1329 C CA . GLU A 1 162 ? -12.008 18.625 8.617 1 97.19 162 GLU A CA 1
ATOM 1330 C C . GLU A 1 162 ? -10.602 18.828 8.055 1 97.19 162 GLU A C 1
ATOM 1332 O O . GLU A 1 162 ? -9.773 19.5 8.688 1 97.19 162 GLU A O 1
ATOM 1337 N N . GLU A 1 163 ? -10.359 18.344 6.871 1 96.25 163 GLU A N 1
ATOM 1338 C CA . GLU A 1 163 ? -9.031 18.438 6.277 1 96.25 163 GLU A CA 1
ATOM 1339 C C . GLU A 1 163 ? -8.805 19.797 5.633 1 96.25 163 GLU A C 1
ATOM 1341 O O . GLU A 1 163 ? -7.746 20.406 5.797 1 96.25 163 GLU A O 1
ATOM 1346 N N . GLU A 1 164 ? -9.852 20.359 4.91 1 96.5 164 GLU A N 1
ATOM 1347 C CA . GLU A 1 164 ? -9.57 21.438 3.973 1 96.5 164 GLU A CA 1
ATOM 1348 C C . GLU A 1 164 ? -10.297 22.719 4.375 1 96.5 164 GLU A C 1
ATOM 1350 O O . GLU A 1 164 ? -10.023 23.797 3.832 1 96.5 164 GLU A O 1
ATOM 1355 N N . MET A 1 165 ? -11.273 22.672 5.332 1 96.19 165 MET A N 1
ATOM 1356 C CA . MET A 1 165 ? -12.094 23.844 5.602 1 96.19 165 MET A CA 1
ATOM 1357 C C . MET A 1 165 ? -11.992 24.266 7.066 1 96.19 165 MET A C 1
ATOM 1359 O O . MET A 1 165 ? -11.539 25.359 7.379 1 96.19 165 MET A O 1
ATOM 1363 N N . PHE A 1 166 ? -12.258 23.266 7.887 1 96.31 166 PHE A N 1
ATOM 1364 C CA . PHE A 1 166 ? -12.375 23.625 9.297 1 96.31 166 PHE A CA 1
ATOM 1365 C C . PHE A 1 166 ? -11.078 23.359 10.039 1 96.31 166 PHE A C 1
ATOM 1367 O O . PHE A 1 166 ? -10.797 23.969 11.062 1 96.31 166 PHE A O 1
ATOM 1374 N N . SER A 1 167 ? -10.25 22.359 9.594 1 95.94 167 SER A N 1
ATOM 1375 C CA . SER A 1 167 ? -9.039 21.938 10.289 1 95.94 167 SER A CA 1
ATOM 1376 C C . SER A 1 167 ? -9.32 21.656 11.758 1 95.94 167 SER A C 1
ATOM 1378 O O . SER A 1 167 ? -8.547 22.062 12.633 1 95.94 167 SER A O 1
ATOM 1380 N N . THR A 1 168 ? -10.406 21.016 12.102 1 97 168 THR A N 1
ATOM 1381 C CA . THR A 1 168 ? -10.852 20.641 13.438 1 97 168 THR A CA 1
ATOM 1382 C C . THR A 1 168 ? -11.773 19.422 13.375 1 97 168 THR A C 1
ATOM 1384 O O . THR A 1 168 ? -12.141 18.969 12.289 1 97 168 THR A O 1
ATOM 1387 N N . ASN A 1 169 ? -12.086 18.922 14.477 1 97.94 169 ASN A N 1
ATOM 1388 C CA . ASN A 1 169 ? -12.953 17.75 14.547 1 97.94 169 ASN A CA 1
ATOM 1389 C C . ASN A 1 169 ? -14.383 18.125 14.914 1 97.94 169 ASN A C 1
ATOM 1391 O O . ASN A 1 169 ? -15.195 17.266 15.258 1 97.94 169 ASN A O 1
ATOM 1395 N N . PHE A 1 170 ? -14.766 19.484 14.883 1 98.19 170 PHE A N 1
ATOM 1396 C CA . PHE A 1 170 ? -16.125 19.844 15.273 1 98.19 170 PHE A CA 1
ATOM 1397 C C . PHE A 1 170 ? -16.734 20.797 14.242 1 98.19 170 PHE A C 1
ATOM 1399 O O . PHE A 1 170 ? -16.031 21.484 13.523 1 98.19 170 PHE A O 1
ATOM 1406 N N . ALA A 1 171 ? -17.938 20.75 14.18 1 98.75 171 ALA A N 1
ATOM 1407 C CA . ALA A 1 171 ? -18.844 21.641 13.461 1 98.75 171 ALA A CA 1
ATOM 1408 C C . ALA A 1 171 ? -20.078 21.953 14.289 1 98.75 171 ALA A C 1
ATOM 1410 O O . ALA A 1 171 ? -21.203 21.844 13.797 1 98.75 171 ALA A O 1
ATOM 1411 N N . LEU A 1 172 ? -19.828 22.266 15.492 1 98.69 172 LEU A N 1
ATOM 1412 C CA . LEU A 1 172 ? -20.797 22.562 16.531 1 98.69 172 LEU A CA 1
ATOM 1413 C C . LEU A 1 172 ? -20.344 23.766 17.359 1 98.69 172 LEU A C 1
ATOM 1415 O O . LEU A 1 172 ? -19.203 23.812 17.828 1 98.69 172 LEU A O 1
ATOM 1419 N N . TRP A 1 173 ? -21.344 24.797 17.578 1 98.62 173 TRP A N 1
ATOM 1420 C CA . TRP A 1 173 ? -20.969 26.047 18.203 1 98.62 173 TRP A CA 1
ATOM 1421 C C . TRP A 1 173 ? -22.062 26.516 19.172 1 98.62 173 TRP A C 1
ATOM 1423 O O . TRP A 1 173 ? -23.188 26.812 18.766 1 98.62 173 TRP A O 1
ATOM 1433 N N . TRP A 1 174 ? -21.656 26.688 20.469 1 98.5 174 TRP A N 1
ATOM 1434 C CA . TRP A 1 174 ? -22.547 27.266 21.484 1 98.5 174 TRP A CA 1
ATOM 1435 C C . TRP A 1 174 ? -22.656 28.766 21.312 1 98.5 174 TRP A C 1
ATOM 1437 O O . TRP A 1 174 ? -21.656 29.453 21.047 1 98.5 174 TRP A O 1
ATOM 1447 N N . SER A 1 175 ? -23.953 29.234 21.484 1 98.06 175 SER A N 1
ATOM 1448 C CA . SER A 1 175 ? -24.078 30.688 21.641 1 98.06 175 SER A CA 1
ATOM 1449 C C . SER A 1 175 ? -23.438 31.156 22.938 1 98.06 175 SER A C 1
ATOM 1451 O O . SER A 1 175 ? -23.25 30.375 23.875 1 98.06 175 SER A O 1
ATOM 1453 N N . PRO A 1 176 ? -23.078 32.344 23.062 1 96.75 176 PRO A N 1
ATOM 1454 C CA . PRO A 1 176 ? -22.297 32.875 24.188 1 96.75 176 PRO A CA 1
ATOM 1455 C C . PRO A 1 176 ? -22.938 32.594 25.531 1 96.75 176 PRO A C 1
ATOM 1457 O O . PRO A 1 176 ? -22.25 32.312 26.516 1 96.75 176 PRO A O 1
ATOM 1460 N N . ASN A 1 177 ? -24.266 32.656 25.688 1 95.88 177 ASN A N 1
ATOM 1461 C CA . ASN A 1 177 ? -24.906 32.438 26.984 1 95.88 177 ASN A CA 1
ATOM 1462 C C . ASN A 1 177 ? -25.406 31 27.141 1 95.88 177 ASN A C 1
ATOM 1464 O O . ASN A 1 177 ? -26.078 30.688 28.125 1 95.88 177 ASN A O 1
ATOM 1468 N N . GLY A 1 178 ? -25.234 30.188 26.031 1 96.94 178 GLY A N 1
ATOM 1469 C CA . GLY A 1 178 ? -25.531 28.766 26.172 1 96.94 178 GLY A CA 1
ATOM 1470 C C . GLY A 1 178 ? -26.969 28.422 25.812 1 96.94 178 GLY A C 1
ATOM 1471 O O . GLY A 1 178 ? -27.453 27.328 26.125 1 96.94 178 GLY A O 1
ATOM 1472 N N . ARG A 1 179 ? -27.672 29.281 25.281 1 96.88 179 ARG A N 1
ATOM 1473 C CA . ARG A 1 179 ? -29.047 29 24.891 1 96.88 179 ARG A CA 1
ATOM 1474 C C . ARG A 1 179 ? -29.094 28.203 23.594 1 96.88 179 ARG A C 1
ATOM 1476 O O . ARG A 1 179 ? -29.891 27.281 23.453 1 96.88 179 ARG A O 1
ATOM 1483 N N . PHE A 1 180 ? -28.297 28.594 22.719 1 98.19 180 PHE A N 1
ATOM 1484 C CA . PHE A 1 180 ? -28.391 28 21.375 1 98.19 180 PHE A CA 1
ATOM 1485 C C . PHE A 1 180 ? -27.156 27.156 21.078 1 98.19 180 PHE A C 1
ATOM 1487 O O . PHE A 1 180 ? -26.062 27.469 21.562 1 98.19 180 PHE A O 1
ATOM 1494 N N . VAL A 1 181 ? -27.359 26.172 20.25 1 98.5 181 VAL A N 1
ATOM 1495 C CA . VAL A 1 181 ? -26.297 25.359 19.656 1 98.5 181 VAL A CA 1
ATOM 1496 C C . VAL A 1 181 ? -26.453 25.328 18.141 1 98.5 181 VAL A C 1
ATOM 1498 O O . VAL A 1 181 ? -27.406 24.734 17.625 1 98.5 181 VAL A O 1
ATOM 1501 N N . ALA A 1 182 ? -25.516 25.922 17.516 1 98.81 182 ALA A N 1
ATOM 1502 C CA . ALA A 1 182 ? -25.453 25.781 16.062 1 98.81 182 ALA A CA 1
ATOM 1503 C C . ALA A 1 182 ? -24.641 24.547 15.664 1 98.81 182 ALA A C 1
ATOM 1505 O O . ALA A 1 182 ? -23.672 24.188 16.328 1 98.81 182 ALA A O 1
ATOM 1506 N N . TYR A 1 183 ? -25.125 23.891 14.625 1 98.81 183 TYR A N 1
ATOM 1507 C CA . TYR A 1 183 ? -24.375 22.734 14.125 1 98.81 183 TYR A CA 1
ATOM 1508 C C . TYR A 1 183 ? -24.547 22.594 12.617 1 98.81 183 TYR A C 1
ATOM 1510 O O . TYR A 1 183 ? -25.609 22.938 12.078 1 98.81 183 TYR A O 1
ATOM 1518 N N . ALA A 1 184 ? -23.531 22.078 11.984 1 98.75 184 ALA A N 1
ATOM 1519 C CA . ALA A 1 184 ? -23.562 21.812 10.547 1 98.75 184 ALA A CA 1
ATOM 1520 C C . ALA A 1 184 ? -23.922 20.359 10.281 1 98.75 184 ALA A C 1
ATOM 1522 O O . ALA A 1 184 ? -23.594 19.469 11.078 1 98.75 184 ALA A O 1
ATOM 1523 N N . LYS A 1 185 ? -24.703 20.219 9.227 1 98.44 185 LYS A N 1
ATOM 1524 C CA . LYS A 1 185 ? -25.016 18.891 8.688 1 98.44 185 LYS A CA 1
ATOM 1525 C C . LYS A 1 185 ? -24.328 18.672 7.352 1 98.44 185 LYS A C 1
ATOM 1527 O O . LYS A 1 185 ? -24.484 19.453 6.422 1 98.44 185 LYS A O 1
ATOM 1532 N N . PHE A 1 186 ? -23.562 17.578 7.266 1 98.56 186 PHE A N 1
ATOM 1533 C CA . PHE A 1 186 ? -22.891 17.188 6.035 1 98.56 186 PHE A CA 1
ATOM 1534 C C . PHE A 1 186 ? -23.516 15.93 5.449 1 98.56 186 PHE A C 1
ATOM 1536 O O . PHE A 1 186 ? -23.688 14.93 6.152 1 98.56 186 PHE A O 1
ATOM 1543 N N . ASN A 1 187 ? -23.938 16.016 4.246 1 98.19 187 ASN A N 1
ATOM 1544 C CA . ASN A 1 187 ? -24.484 14.883 3.506 1 98.19 187 ASN A CA 1
ATOM 1545 C C . ASN A 1 187 ? -23.484 14.352 2.48 1 98.19 187 ASN A C 1
ATOM 1547 O O . ASN A 1 187 ? -23.281 14.969 1.434 1 98.19 187 ASN A O 1
ATOM 1551 N N . ASP A 1 188 ? -22.922 13.172 2.777 1 98.31 188 ASP A N 1
ATOM 1552 C CA . ASP A 1 188 ? -21.906 12.547 1.938 1 98.31 188 ASP A CA 1
ATOM 1553 C C . ASP A 1 188 ? -22.516 11.477 1.039 1 98.31 188 ASP A C 1
ATOM 1555 O O . ASP A 1 188 ? -21.797 10.75 0.351 1 98.31 188 ASP A O 1
ATOM 1559 N N . SER A 1 189 ? -23.797 11.305 0.994 1 97.62 189 SER A N 1
ATOM 1560 C CA . SER A 1 189 ? -24.438 10.203 0.273 1 97.62 189 SER A CA 1
ATOM 1561 C C . SER A 1 189 ? -24.109 10.258 -1.216 1 97.62 189 SER A C 1
ATOM 1563 O O . SER A 1 189 ? -24.125 9.234 -1.897 1 97.62 189 SER A O 1
ATOM 1565 N N . GLY A 1 190 ? -23.859 11.492 -1.75 1 97.62 190 GLY A N 1
ATOM 1566 C CA . GLY A 1 190 ? -23.531 11.641 -3.16 1 97.62 190 GLY A CA 1
ATOM 1567 C C . GLY A 1 190 ? -22.031 11.648 -3.426 1 97.62 190 GLY A C 1
ATOM 1568 O O . GLY A 1 190 ? -21.609 11.727 -4.578 1 97.62 190 GLY A O 1
ATOM 1569 N N . VAL A 1 191 ? -21.188 11.578 -2.398 1 98.19 191 VAL A N 1
ATOM 1570 C CA . VAL A 1 191 ? -19.734 11.641 -2.521 1 98.19 191 VAL A CA 1
ATOM 1571 C C . VAL A 1 191 ? -19.188 10.242 -2.816 1 98.19 191 VAL A C 1
ATOM 1573 O O . VAL A 1 191 ? -19.594 9.258 -2.199 1 98.19 191 VAL A O 1
ATOM 1576 N N . HIS A 1 192 ? -18.266 10.078 -3.859 1 98 192 HIS A N 1
ATOM 1577 C CA . HIS A 1 192 ? -17.625 8.812 -4.16 1 98 192 HIS A CA 1
ATOM 1578 C C . HIS A 1 192 ? -16.672 8.398 -3.031 1 98 192 HIS A C 1
ATOM 1580 O O . HIS A 1 192 ? -16.078 9.25 -2.371 1 98 192 HIS A O 1
ATOM 1586 N N . ASN A 1 193 ? -16.562 7.113 -2.818 1 96.94 193 ASN A N 1
ATOM 1587 C CA . ASN A 1 193 ? -15.68 6.582 -1.78 1 96.94 193 ASN A CA 1
ATOM 1588 C C . ASN A 1 193 ? -14.289 6.273 -2.324 1 96.94 193 ASN A C 1
ATOM 1590 O O . ASN A 1 193 ? -14.156 5.785 -3.447 1 96.94 193 ASN A O 1
ATOM 1594 N N . ILE A 1 194 ? -13.273 6.629 -1.592 1 97.94 194 ILE A N 1
ATOM 1595 C CA . ILE A 1 194 ? -11.961 6.02 -1.774 1 97.94 194 ILE A CA 1
ATOM 1596 C C . ILE A 1 194 ? -11.844 4.77 -0.905 1 97.94 194 ILE A C 1
ATOM 1598 O O . ILE A 1 194 ? -12.336 4.746 0.228 1 97.94 194 ILE A O 1
ATOM 1602 N N . GLU A 1 195 ? -11.273 3.717 -1.441 1 95.31 195 GLU A N 1
ATOM 1603 C CA . GLU A 1 195 ? -11.086 2.459 -0.724 1 95.31 195 GLU A CA 1
ATOM 1604 C C . GLU A 1 195 ? -9.617 2.059 -0.69 1 95.31 195 GLU A C 1
ATOM 1606 O O . GLU A 1 195 ? -8.898 2.215 -1.684 1 95.31 195 GLU A O 1
ATOM 1611 N N . TYR A 1 196 ? -9.023 1.718 0.419 1 96.19 196 TYR A N 1
ATOM 1612 C CA . TYR A 1 196 ? -7.672 1.188 0.534 1 96.19 196 TYR A CA 1
ATOM 1613 C C . TYR A 1 196 ? -7.605 0.089 1.589 1 96.19 196 TYR A C 1
ATOM 1615 O O . TYR A 1 196 ? -8.531 -0.071 2.387 1 96.19 196 TYR A O 1
ATOM 1623 N N . THR A 1 197 ? -6.586 -0.721 1.645 1 97.25 197 THR A N 1
ATOM 1624 C CA . THR A 1 197 ? -6.453 -1.923 2.459 1 97.25 197 THR A CA 1
ATOM 1625 C C . THR A 1 197 ? -5.867 -1.587 3.828 1 97.25 197 THR A C 1
ATOM 1627 O O . THR A 1 197 ? -4.93 -0.792 3.932 1 97.25 197 THR A O 1
ATOM 1630 N N . TRP A 1 198 ? -6.488 -2.08 4.883 1 97.31 198 TRP A N 1
ATOM 1631 C CA . TRP A 1 198 ? -5.914 -2.189 6.219 1 97.31 198 TRP A CA 1
ATOM 1632 C C . TRP A 1 198 ? -5.527 -3.631 6.527 1 97.31 198 TRP A C 1
ATOM 1634 O O . TRP A 1 198 ? -6.391 -4.504 6.648 1 97.31 198 TRP A O 1
ATOM 1644 N N . TYR A 1 199 ? -4.223 -3.938 6.621 1 98 199 TYR A N 1
ATOM 1645 C CA . TYR A 1 199 ? -3.75 -5.305 6.797 1 98 199 TYR A CA 1
ATOM 1646 C C . TYR A 1 199 ? -3.959 -5.773 8.234 1 98 199 TYR A C 1
ATOM 1648 O O . TYR A 1 199 ? -4.309 -6.934 8.469 1 98 199 TYR A O 1
ATOM 1656 N N . GLY A 1 200 ? -3.684 -4.855 9.195 1 96.31 200 GLY A N 1
ATOM 1657 C CA . GLY A 1 200 ? -3.98 -5.141 10.586 1 96.31 200 GLY A CA 1
ATOM 1658 C C . GLY A 1 200 ? -3.277 -6.383 11.109 1 96.31 200 GLY A C 1
ATOM 1659 O O . GLY A 1 200 ? -2.191 -6.727 10.641 1 96.31 200 GLY A O 1
ATOM 1660 N N . GLU A 1 201 ? -3.836 -7.035 12.133 1 93.75 201 GLU A N 1
ATOM 1661 C CA . GLU A 1 201 ? -3.238 -8.195 12.781 1 93.75 201 GLU A CA 1
ATOM 1662 C C . GLU A 1 201 ? -4.055 -9.453 12.523 1 93.75 201 GLU A C 1
ATOM 1664 O O . GLU A 1 201 ? -3.633 -10.562 12.875 1 93.75 201 GLU A O 1
ATOM 1669 N N . GLY A 1 202 ? -5.25 -9.289 11.883 1 95.75 202 GLY A N 1
ATOM 1670 C CA . GLY A 1 202 ? -6.105 -10.43 11.594 1 95.75 202 GLY A CA 1
ATOM 1671 C C . GLY A 1 202 ? -5.629 -11.25 10.406 1 95.75 202 GLY A C 1
ATOM 1672 O O . GLY A 1 202 ? -4.707 -10.844 9.695 1 95.75 202 GLY A O 1
ATOM 1673 N N . GLN A 1 203 ? -6.281 -12.414 10.234 1 97.75 203 GLN A N 1
ATOM 1674 C CA . GLN A 1 203 ? -5.887 -13.328 9.172 1 97.75 203 GLN A CA 1
ATOM 1675 C C . GLN A 1 203 ? -6.207 -12.75 7.797 1 97.75 203 GLN A C 1
ATOM 1677 O O . GLN A 1 203 ? -5.48 -12.984 6.832 1 97.75 203 GLN A O 1
ATOM 1682 N N . TYR A 1 204 ? -7.336 -12 7.719 1 98.12 204 TYR A N 1
ATOM 1683 C CA . TYR A 1 204 ? -7.73 -11.352 6.473 1 98.12 204 TYR A CA 1
ATOM 1684 C C . TYR A 1 204 ? -7.613 -9.836 6.594 1 98.12 204 TYR A C 1
ATOM 1686 O O . TYR A 1 204 ? -7.953 -9.258 7.629 1 98.12 204 TYR A O 1
ATOM 1694 N N . PRO A 1 205 ? -7.051 -9.109 5.555 1 97.25 205 PRO A N 1
ATOM 1695 C CA . PRO A 1 205 ? -7.102 -7.645 5.547 1 97.25 205 PRO A CA 1
ATOM 1696 C C . PRO A 1 205 ? -8.531 -7.105 5.449 1 97.25 205 PRO A C 1
ATOM 1698 O O . PRO A 1 205 ? -9.461 -7.855 5.145 1 97.25 205 PRO A O 1
ATOM 1701 N N . GLU A 1 206 ? -8.641 -5.883 5.77 1 96.44 206 GLU A N 1
ATOM 1702 C CA . GLU A 1 206 ? -9.922 -5.188 5.68 1 96.44 206 GLU A CA 1
ATOM 1703 C C . GLU A 1 206 ? -9.836 -3.992 4.734 1 96.44 206 GLU A C 1
ATOM 1705 O O . GLU A 1 206 ? -8.758 -3.445 4.512 1 96.44 206 GLU A O 1
ATOM 1710 N N . THR A 1 207 ? -10.961 -3.639 4.129 1 96.44 207 THR A N 1
ATOM 1711 C CA . THR A 1 207 ? -11.039 -2.467 3.266 1 96.44 207 THR A CA 1
ATOM 1712 C C . THR A 1 207 ? -11.594 -1.269 4.027 1 96.44 207 THR A C 1
ATOM 1714 O O . THR A 1 207 ? -12.633 -1.374 4.684 1 96.44 207 THR A O 1
ATOM 1717 N N . VAL A 1 208 ? -10.859 -0.206 3.98 1 95.94 208 VAL A N 1
ATOM 1718 C CA . VAL A 1 208 ? -11.312 1.063 4.539 1 95.94 208 VAL A CA 1
ATOM 1719 C C . VAL A 1 208 ? -11.992 1.892 3.449 1 95.94 208 VAL A C 1
ATOM 1721 O O . VAL A 1 208 ? -11.461 2.045 2.35 1 95.94 208 VAL A O 1
ATOM 1724 N N . LEU A 1 209 ? -13.25 2.361 3.773 1 95.25 209 LEU A N 1
ATOM 1725 C CA . LEU A 1 209 ? -14.031 3.207 2.877 1 95.25 209 LEU A CA 1
ATOM 1726 C C . LEU A 1 209 ? -14.227 4.598 3.473 1 95.25 209 LEU A C 1
ATOM 1728 O O . LEU A 1 209 ? -14.656 4.73 4.621 1 95.25 209 LEU A O 1
ATOM 1732 N N . ILE A 1 210 ? -13.883 5.566 2.697 1 95.19 210 ILE A N 1
ATOM 1733 C CA . ILE A 1 210 ? -14.055 6.949 3.125 1 95.19 210 ILE A CA 1
ATOM 1734 C C . ILE A 1 210 ? -14.641 7.773 1.984 1 95.19 210 ILE A C 1
ATOM 1736 O O . ILE A 1 210 ? -14.117 7.762 0.867 1 95.19 210 ILE A O 1
ATOM 1740 N N . PRO A 1 211 ? -15.891 8.461 2.248 1 97.94 211 PRO A N 1
ATOM 1741 C CA . PRO A 1 211 ? -16.281 9.453 1.248 1 97.94 211 PRO A CA 1
ATOM 1742 C C . PRO A 1 211 ? -15.18 10.484 0.985 1 97.94 211 PRO A C 1
ATOM 1744 O O . PRO A 1 211 ? -14.688 11.117 1.92 1 97.94 211 PRO A O 1
ATOM 1747 N N . TYR A 1 212 ? -14.719 10.562 -0.151 1 98.38 212 TYR A N 1
ATOM 1748 C CA . TYR A 1 212 ? -13.586 11.391 -0.553 1 98.38 212 TYR A CA 1
ATOM 1749 C C . TYR A 1 212 ? -13.805 11.992 -1.936 1 98.38 212 TYR A C 1
ATOM 1751 O O . TYR A 1 212 ? -13.578 11.328 -2.951 1 98.38 212 TYR A O 1
ATOM 1759 N N . PRO A 1 213 ? -14.383 13.25 -1.977 1 98.5 213 PRO A N 1
ATOM 1760 C CA . PRO A 1 213 ? -14.594 13.883 -3.283 1 98.5 213 PRO A CA 1
ATOM 1761 C C . PRO A 1 213 ? -13.281 14.25 -3.979 1 98.5 213 PRO A C 1
ATOM 1763 O O . PRO A 1 213 ? -12.539 15.094 -3.484 1 98.5 213 PRO A O 1
ATOM 1766 N N . LYS A 1 214 ? -12.984 13.594 -5.105 1 98.44 214 LYS A N 1
ATOM 1767 C CA . LYS A 1 214 ? -11.828 13.977 -5.91 1 98.44 214 LYS A CA 1
ATOM 1768 C C . LYS A 1 214 ? -12.18 15.094 -6.883 1 98.44 214 LYS A C 1
ATOM 1770 O O . LYS A 1 214 ? -13.359 15.414 -7.07 1 98.44 214 LYS A O 1
ATOM 1775 N N . ALA A 1 215 ? -11.148 15.781 -7.457 1 98.25 215 ALA A N 1
ATOM 1776 C CA . ALA A 1 215 ? -11.344 16.906 -8.367 1 98.25 215 ALA A CA 1
ATOM 1777 C C . ALA A 1 215 ? -12.344 16.547 -9.469 1 98.25 215 ALA A C 1
ATOM 1779 O O . ALA A 1 215 ? -12.227 15.508 -10.109 1 98.25 215 ALA A O 1
ATOM 1780 N N . GLY A 1 216 ? -13.328 17.359 -9.578 1 97.88 216 GLY A N 1
ATOM 1781 C CA . GLY A 1 216 ? -14.312 17.188 -10.633 1 97.88 216 GLY A CA 1
ATOM 1782 C C . GLY A 1 216 ? -15.5 16.344 -10.211 1 97.88 216 GLY A C 1
ATOM 1783 O O . GLY A 1 216 ? -16.453 16.188 -10.969 1 97.88 216 GLY A O 1
ATOM 1784 N N . THR A 1 217 ? -15.539 15.742 -9.016 1 98.12 217 THR A N 1
ATOM 1785 C CA . THR A 1 217 ? -16.625 14.891 -8.555 1 98.12 217 THR A CA 1
ATOM 1786 C C . THR A 1 217 ? -17.484 15.617 -7.52 1 98.12 217 THR A C 1
ATOM 1788 O O . THR A 1 217 ? -17.109 16.688 -7.031 1 98.12 217 THR A O 1
ATOM 1791 N N . PRO A 1 218 ? -18.656 15.117 -7.125 1 97.75 218 PRO A N 1
ATOM 1792 C CA . PRO A 1 218 ? -19.562 15.812 -6.207 1 97.75 218 PRO A CA 1
ATOM 1793 C C . PRO A 1 218 ? -18.969 15.969 -4.805 1 97.75 218 PRO A C 1
ATOM 1795 O O . PRO A 1 218 ? -18.406 15.023 -4.254 1 97.75 218 PRO A O 1
ATOM 1798 N N . ASN A 1 219 ? -19.094 17.203 -4.305 1 97.62 219 ASN A N 1
ATOM 1799 C CA . ASN A 1 219 ? -18.766 17.516 -2.918 1 97.62 219 ASN A CA 1
ATOM 1800 C C . ASN A 1 219 ? -19.906 17.156 -1.975 1 97.62 219 ASN A C 1
ATOM 1802 O O . ASN A 1 219 ? -21.047 16.953 -2.416 1 97.62 219 ASN A O 1
ATOM 1806 N N . PRO A 1 220 ? -19.625 17.016 -0.648 1 97.12 220 PRO A N 1
ATOM 1807 C CA . PRO A 1 220 ? -20.734 16.938 0.298 1 97.12 220 PRO A CA 1
ATOM 1808 C C . PRO A 1 220 ? -21.625 18.188 0.274 1 97.12 220 PRO A C 1
ATOM 1810 O O . PRO A 1 220 ? -21.125 19.297 0.016 1 97.12 220 PRO A O 1
ATOM 1813 N N . THR A 1 221 ? -22.922 18.031 0.489 1 96.44 221 THR A N 1
ATOM 1814 C CA . THR A 1 221 ? -23.781 19.188 0.735 1 96.44 221 THR A CA 1
ATOM 1815 C C . THR A 1 221 ? -23.781 19.547 2.215 1 96.44 221 THR A C 1
ATOM 1817 O O . THR A 1 221 ? -23.703 18.688 3.08 1 96.44 221 THR A O 1
ATOM 1820 N N . VAL A 1 222 ? -23.844 20.828 2.475 1 96.94 222 VAL A N 1
ATOM 1821 C CA . VAL A 1 222 ? -23.734 21.297 3.85 1 96.94 222 VAL A CA 1
ATOM 1822 C C . VAL A 1 222 ? -24.922 22.203 4.176 1 96.94 222 VAL A C 1
ATOM 1824 O O . VAL A 1 222 ? -25.344 23.016 3.348 1 96.94 222 VAL A O 1
ATOM 1827 N N . GLU A 1 223 ? -25.547 22.031 5.289 1 96.69 223 GLU A N 1
ATOM 1828 C CA . GLU A 1 223 ? -26.594 22.859 5.879 1 96.69 223 GLU A CA 1
ATOM 1829 C C . GLU A 1 223 ? -26.219 23.297 7.289 1 96.69 223 GLU A C 1
ATOM 1831 O O . GLU A 1 223 ? -25.406 22.641 7.957 1 96.69 223 GLU A O 1
ATOM 1836 N N . LEU A 1 224 ? -26.734 24.359 7.668 1 98 224 LEU A N 1
ATOM 1837 C CA . LEU A 1 224 ? -26.5 24.906 9 1 98 224 LEU A CA 1
ATOM 1838 C C . LEU A 1 224 ? -27.812 25.016 9.773 1 98 224 LEU A C 1
ATOM 1840 O O . LEU A 1 224 ? -28.797 25.562 9.266 1 98 224 LEU A O 1
ATOM 1844 N N . PHE A 1 225 ? -27.828 24.453 11 1 98.38 225 PHE A N 1
ATOM 1845 C CA . PHE A 1 225 ? -28.984 24.469 11.891 1 98.38 225 PHE A CA 1
ATOM 1846 C C . PHE A 1 225 ? -28.625 25.109 13.227 1 98.38 225 PHE A C 1
ATOM 1848 O O . PHE A 1 225 ? -27.453 25.125 13.617 1 98.38 225 PHE A O 1
ATOM 1855 N N . VAL A 1 226 ? -29.625 25.688 13.836 1 98.44 226 VAL A N 1
ATOM 1856 C CA . VAL A 1 226 ? -29.5 26.188 15.203 1 98.44 226 VAL A CA 1
ATOM 1857 C C . VAL A 1 226 ? -30.578 25.562 16.094 1 98.44 226 VAL A C 1
ATOM 1859 O O . VAL A 1 226 ? -31.766 25.656 15.781 1 98.44 226 VAL A O 1
ATOM 1862 N N . PHE A 1 227 ? -30.172 24.875 17.203 1 97.88 227 PHE A N 1
ATOM 1863 C CA . PHE A 1 227 ? -31.031 24.281 18.219 1 97.88 227 PHE A CA 1
ATOM 1864 C C . PHE A 1 227 ? -31.172 25.219 19.422 1 97.88 227 PHE A C 1
ATOM 1866 O O . PHE A 1 227 ? -30.188 25.734 19.938 1 97.88 227 PHE A O 1
ATOM 1873 N N . ASP A 1 228 ? -32.344 25.422 19.766 1 97 228 ASP A N 1
ATOM 1874 C CA . ASP A 1 228 ? -32.688 26.172 20.969 1 97 228 ASP A CA 1
ATOM 1875 C C . ASP A 1 228 ? -32.906 25.25 22.172 1 97 228 ASP A C 1
ATOM 1877 O O . ASP A 1 228 ? -33.906 24.531 22.219 1 97 228 ASP A O 1
ATOM 1881 N N . THR A 1 229 ? -32.062 25.344 23.109 1 95.62 229 THR A N 1
ATOM 1882 C CA . THR A 1 229 ? -32.125 24.422 24.234 1 95.62 229 THR A CA 1
ATOM 1883 C C . THR A 1 229 ? -33.344 24.75 25.125 1 95.62 229 THR A C 1
ATOM 1885 O O . THR A 1 229 ? -33.781 23.906 25.922 1 95.62 229 THR A O 1
ATOM 1888 N N . ASN A 1 230 ? -33.812 25.875 25.047 1 92.12 230 ASN A N 1
ATOM 1889 C CA . ASN A 1 230 ? -35 26.234 25.844 1 92.12 230 ASN A CA 1
ATOM 1890 C C . ASN A 1 230 ? -36.281 25.656 25.25 1 92.12 230 ASN A C 1
ATOM 1892 O O . ASN A 1 230 ? -37.094 25.094 25.984 1 92.12 230 ASN A O 1
ATOM 1896 N N . THR A 1 231 ? -36.375 25.703 23.984 1 94.38 231 THR A N 1
ATOM 1897 C CA . THR A 1 231 ? -37.625 25.312 23.344 1 94.38 231 THR A CA 1
ATOM 1898 C C . THR A 1 231 ? -37.5 23.938 22.688 1 94.38 231 THR A C 1
ATOM 1900 O O . THR A 1 231 ? -38.469 23.328 22.297 1 94.38 231 THR A O 1
ATOM 1903 N N . THR A 1 232 ? -36.375 23.625 22.422 1 93.62 232 THR A N 1
ATOM 1904 C CA . THR A 1 232 ? -36.062 22.359 21.766 1 93.62 232 THR A CA 1
ATOM 1905 C C . THR A 1 232 ? -36.375 22.422 20.281 1 93.62 232 THR A C 1
ATOM 1907 O O . THR A 1 232 ? -36.562 21.391 19.625 1 93.62 232 THR A O 1
ATOM 1910 N N . MET A 1 233 ? -36.5 23.578 19.797 1 94.25 233 MET A N 1
ATOM 1911 C CA . MET A 1 233 ? -36.719 23.781 18.375 1 94.25 233 MET A CA 1
ATOM 1912 C C . MET A 1 233 ? -35.406 23.922 17.625 1 94.25 233 MET A C 1
ATOM 1914 O O . MET A 1 233 ? -34.469 24.547 18.109 1 94.25 233 MET A O 1
ATOM 1918 N N . THR A 1 234 ? -35.375 23.312 16.469 1 96.94 234 THR A N 1
ATOM 1919 C CA . THR A 1 234 ? -34.25 23.438 15.547 1 96.94 234 THR A CA 1
ATOM 1920 C C . THR A 1 234 ? -34.656 24.219 14.305 1 96.94 234 THR A C 1
ATOM 1922 O O . THR A 1 234 ? -35.688 23.938 13.695 1 96.94 234 THR A O 1
ATOM 1925 N N . THR A 1 235 ? -33.938 25.266 13.961 1 96.69 235 THR A N 1
ATOM 1926 C CA . THR A 1 235 ? -34.188 26.109 12.797 1 96.69 235 THR A CA 1
ATOM 1927 C C . THR A 1 235 ? -32.938 26.141 11.891 1 96.69 235 THR A C 1
ATOM 1929 O O . THR A 1 235 ? -31.812 26.047 12.367 1 96.69 235 THR A O 1
ATOM 1932 N N . GLU A 1 236 ? -33.25 26.188 10.617 1 94.69 236 GLU A N 1
ATOM 1933 C CA . GLU A 1 236 ? -32.156 26.219 9.633 1 94.69 236 GLU A CA 1
ATOM 1934 C C . GLU A 1 236 ? -31.734 27.641 9.328 1 94.69 236 GLU A C 1
ATOM 1936 O O . GLU A 1 236 ? -32.562 28.547 9.266 1 94.69 236 GLU A O 1
ATOM 1941 N N . VAL A 1 237 ? -30.422 27.875 9.227 1 96.12 237 VAL A N 1
ATOM 1942 C CA . VAL A 1 237 ? -29.859 29.094 8.648 1 96.12 237 VAL A CA 1
ATOM 1943 C C . VAL A 1 237 ? -29.656 28.906 7.145 1 96.12 237 VAL A C 1
ATOM 1945 O O . VAL A 1 237 ? -28.766 28.172 6.727 1 96.12 237 VAL A O 1
ATOM 1948 N N . LEU A 1 238 ? -30.484 29.656 6.34 1 92 238 LEU A N 1
ATOM 1949 C CA . LEU A 1 238 ? -30.531 29.422 4.902 1 92 238 LEU A CA 1
ATOM 1950 C C . LEU A 1 238 ? -29.328 30.031 4.199 1 92 238 LEU A C 1
ATOM 1952 O O . LEU A 1 238 ? -28.859 31.109 4.602 1 92 238 LEU A O 1
ATOM 1956 N N . VAL A 1 239 ? -28.844 29.359 3.199 1 92.5 239 VAL A N 1
ATOM 1957 C CA . VAL A 1 239 ? -27.797 29.891 2.314 1 92.5 239 VAL A CA 1
ATOM 1958 C C . VAL A 1 239 ? -28.312 31.125 1.579 1 92.5 239 VAL A C 1
ATOM 1960 O O . VAL A 1 239 ? -29.438 31.109 1.053 1 92.5 239 VAL A O 1
ATOM 1963 N N . PRO A 1 240 ? -27.516 32.125 1.576 1 91.44 240 PRO A N 1
ATOM 1964 C CA . PRO A 1 240 ? -27.969 33.312 0.869 1 91.44 240 PRO A CA 1
ATOM 1965 C C . PRO A 1 240 ? -28.062 33.125 -0.64 1 91.44 240 PRO A C 1
ATOM 1967 O O . PRO A 1 240 ? -27.344 32.312 -1.207 1 91.44 240 PRO A O 1
ATOM 1970 N N . SER A 1 241 ? -28.922 33.906 -1.284 1 87.56 241 SER A N 1
ATOM 1971 C CA . SER A 1 241 ? -29.203 33.781 -2.707 1 87.56 241 SER A CA 1
ATOM 1972 C C . SER A 1 241 ? -27.984 34.094 -3.555 1 87.56 241 SER A C 1
ATOM 1974 O O . SER A 1 241 ? -27.828 33.531 -4.652 1 87.56 241 SER A O 1
ATOM 1976 N N . ASP A 1 242 ? -27.125 34.844 -3.049 1 86.56 242 ASP A N 1
ATOM 1977 C CA . ASP A 1 242 ? -25.922 35.25 -3.785 1 86.56 242 ASP A CA 1
ATOM 1978 C C . ASP A 1 242 ? -24.984 34.062 -4.004 1 86.56 242 ASP A C 1
ATOM 1980 O O . ASP A 1 242 ? -24.203 34.062 -4.945 1 86.56 242 ASP A O 1
ATOM 1984 N N . VAL A 1 243 ? -24.938 33.156 -3.123 1 87.31 243 VAL A N 1
ATOM 1985 C CA . VAL A 1 243 ? -24.109 31.953 -3.252 1 87.31 243 VAL A CA 1
ATOM 1986 C C . VAL A 1 243 ? -24.859 30.922 -4.09 1 87.31 243 VAL A C 1
ATOM 1988 O O . VAL A 1 243 ? -24.266 30.297 -4.98 1 87.31 243 VAL A O 1
ATOM 1991 N N . GLY A 1 244 ? -26.25 30.984 -4.051 1 78.06 244 GLY A N 1
ATOM 1992 C CA . GLY A 1 244 ? -27.094 30.141 -4.879 1 78.06 244 GLY A CA 1
ATOM 1993 C C . GLY A 1 244 ? -27.094 28.688 -4.461 1 78.06 244 GLY A C 1
ATOM 1994 O O . GLY A 1 244 ? -26.516 28.328 -3.432 1 78.06 244 GLY A O 1
ATOM 1995 N N . ALA A 1 245 ? -27.875 27.828 -5.344 1 71.19 245 ALA A N 1
ATOM 1996 C CA . ALA A 1 245 ? -28.188 26.438 -5 1 71.19 245 ALA A CA 1
ATOM 1997 C C . ALA A 1 245 ? -27.078 25.5 -5.449 1 71.19 245 ALA A C 1
ATOM 1999 O O . ALA A 1 245 ? -27.062 24.328 -5.074 1 71.19 245 ALA A O 1
ATOM 2000 N N . GLY A 1 246 ? -26.094 26.094 -6.172 1 80.38 246 GLY A N 1
ATOM 2001 C CA . GLY A 1 246 ? -25.031 25.203 -6.621 1 80.38 246 GLY A CA 1
ATOM 2002 C C . GLY A 1 246 ? -24.125 24.75 -5.496 1 80.38 246 GLY A C 1
ATOM 2003 O O . GLY A 1 246 ? -24.391 25.031 -4.324 1 80.38 246 GLY A O 1
ATOM 2004 N N . GLU A 1 247 ? -23.188 23.906 -5.789 1 90.31 247 GLU A N 1
ATOM 2005 C CA . GLU A 1 247 ? -22.219 23.453 -4.789 1 90.31 247 GLU A CA 1
ATOM 2006 C C . GLU A 1 247 ? -21.5 24.625 -4.145 1 90.31 247 GLU A C 1
ATOM 2008 O O . GLU A 1 247 ? -21.016 25.516 -4.844 1 90.31 247 GLU A O 1
ATOM 2013 N N . HIS A 1 248 ? -21.672 24.828 -2.891 1 94.25 248 HIS A N 1
ATOM 2014 C CA . HIS A 1 248 ? -21.047 25.875 -2.08 1 94.25 248 HIS A CA 1
ATOM 2015 C C . HIS A 1 248 ? -20.438 25.297 -0.805 1 94.25 248 HIS A C 1
ATOM 2017 O O . HIS A 1 248 ? -20.625 24.109 -0.503 1 94.25 248 HIS A O 1
ATOM 2023 N N . TYR A 1 249 ? -19.672 26.094 -0.138 1 96.5 249 TYR A N 1
ATOM 2024 C CA . TYR A 1 249 ? -19.016 25.672 1.095 1 96.5 249 TYR A CA 1
ATOM 2025 C C . TYR A 1 249 ? -19.438 26.562 2.264 1 96.5 249 TYR A C 1
ATOM 2027 O O . TYR A 1 249 ? -19.656 27.75 2.092 1 96.5 249 TYR A O 1
ATOM 2035 N N . LEU A 1 250 ? -19.641 25.938 3.406 1 97.12 250 LEU A N 1
ATOM 2036 C CA . LEU A 1 250 ? -19.672 26.625 4.699 1 97.12 250 LEU A CA 1
ATOM 2037 C C . LEU A 1 250 ? -18.266 26.812 5.246 1 97.12 250 LEU A C 1
ATOM 2039 O O . LEU A 1 250 ? -17.578 25.828 5.555 1 97.12 250 LEU A O 1
ATOM 2043 N N . SER A 1 251 ? -17.859 28.062 5.395 1 96.5 251 SER A N 1
ATOM 2044 C CA . SER A 1 251 ? -16.469 28.312 5.742 1 96.5 251 SER A CA 1
ATOM 2045 C C . SER A 1 251 ? -16.297 28.562 7.238 1 96.5 251 SER A C 1
ATOM 2047 O O . SER A 1 251 ? -15.383 28.031 7.867 1 96.5 251 SER A O 1
ATOM 2049 N N . THR A 1 252 ? -17.125 29.438 7.871 1 97.19 252 THR A N 1
ATOM 2050 C CA . THR A 1 252 ? -17.031 29.734 9.297 1 97.19 252 THR A CA 1
ATOM 2051 C C . THR A 1 252 ? -18.422 29.984 9.883 1 97.19 252 THR A C 1
ATOM 2053 O O . THR A 1 252 ? -19.344 30.375 9.164 1 97.19 252 THR A O 1
ATOM 2056 N N . VAL A 1 253 ? -18.609 29.734 11.055 1 97.94 253 VAL A N 1
ATOM 2057 C CA . VAL A 1 253 ? -19.734 30.047 11.906 1 97.94 253 VAL A CA 1
ATOM 2058 C C . VAL A 1 253 ? -19.25 30.734 13.188 1 97.94 253 VAL A C 1
ATOM 2060 O O . VAL A 1 253 ? -18.5 30.141 13.969 1 97.94 253 VAL A O 1
ATOM 2063 N N . THR A 1 254 ? -19.703 31.953 13.352 1 97.69 254 THR A N 1
ATOM 2064 C CA . THR A 1 254 ? -19.25 32.75 14.484 1 97.69 254 THR A CA 1
ATOM 2065 C C . THR A 1 254 ? -20.438 33.469 15.156 1 97.69 254 THR A C 1
ATOM 2067 O O . THR A 1 254 ? -21.203 34.156 14.492 1 97.69 254 THR A O 1
ATOM 2070 N N . TRP A 1 255 ? -20.594 33.312 16.469 1 97.56 255 TRP A N 1
ATOM 2071 C CA . TRP A 1 255 ? -21.609 34.062 17.219 1 97.56 255 TRP A CA 1
ATOM 2072 C C . TRP A 1 255 ? -21.156 35.469 17.484 1 97.56 255 TRP A C 1
ATOM 2074 O O . TRP A 1 255 ? -20.078 35.688 18.047 1 97.56 255 TRP A O 1
ATOM 2084 N N . ALA A 1 256 ? -21.922 36.406 17.047 1 96.06 256 ALA A N 1
ATOM 2085 C CA . ALA A 1 256 ? -21.703 37.812 17.391 1 96.06 256 ALA A CA 1
ATOM 2086 C C . ALA A 1 256 ? -22.328 38.125 18.75 1 96.06 256 ALA A C 1
ATOM 2088 O O . ALA A 1 256 ? -21.766 38.938 19.516 1 96.06 256 ALA A O 1
ATOM 2089 N N . SER A 1 257 ? -23.406 37.594 19.031 1 94.31 257 SER A N 1
ATOM 2090 C CA . SER A 1 257 ? -24.172 37.594 20.281 1 94.31 257 SER A CA 1
ATOM 2091 C C . SER A 1 257 ? -25.016 36.344 20.406 1 94.31 257 SER A C 1
ATOM 2093 O O . SER A 1 257 ? -24.969 35.469 19.531 1 94.31 257 SER A O 1
ATOM 2095 N N . ASP A 1 258 ? -25.719 36.281 21.406 1 93.56 258 ASP A N 1
ATOM 2096 C CA . ASP A 1 258 ? -26.562 35.094 21.609 1 93.56 258 ASP A CA 1
ATOM 2097 C C . ASP A 1 258 ? -27.609 34.969 20.516 1 93.56 258 ASP A C 1
ATOM 2099 O O . ASP A 1 258 ? -28 33.875 20.125 1 93.56 258 ASP A O 1
ATOM 2103 N N . GLU A 1 259 ? -28.047 36.031 20.016 1 95 259 GLU A N 1
ATOM 2104 C CA . GLU A 1 259 ? -29.125 36 19.047 1 95 259 GLU A CA 1
ATOM 2105 C C . GLU A 1 259 ? -28.656 36.531 17.688 1 95 259 GLU A C 1
ATOM 2107 O O . GLU A 1 259 ? -29.469 36.969 16.875 1 95 259 GLU A O 1
ATOM 2112 N N . ARG A 1 260 ? -27.484 36.625 17.5 1 96.44 260 ARG A N 1
ATOM 2113 C CA . ARG A 1 260 ? -26.891 37 16.219 1 96.44 260 ARG A CA 1
ATOM 2114 C C . ARG A 1 260 ? -25.734 36.094 15.859 1 96.44 260 ARG A C 1
ATOM 2116 O O . ARG A 1 260 ? -24.766 35.969 16.625 1 96.44 260 ARG A O 1
ATOM 2123 N N . ILE A 1 261 ? -25.875 35.5 14.68 1 97 261 ILE A N 1
ATOM 2124 C CA . ILE A 1 261 ? -24.844 34.562 14.211 1 97 261 ILE A CA 1
ATOM 2125 C C . ILE A 1 261 ? -24.328 35.031 12.844 1 97 261 ILE A C 1
ATOM 2127 O O . ILE A 1 261 ? -25.109 35.406 11.977 1 97 261 ILE A O 1
ATOM 2131 N N . ALA A 1 262 ? -22.984 35.094 12.719 1 97.19 262 ALA A N 1
ATOM 2132 C CA . ALA A 1 262 ? -22.312 35.406 11.461 1 97.19 262 ALA A CA 1
ATOM 2133 C C . ALA A 1 262 ? -21.844 34.125 10.75 1 97.19 262 ALA A C 1
ATOM 2135 O O . ALA A 1 262 ? -21.234 33.25 11.367 1 97.19 262 ALA A O 1
ATOM 2136 N N . VAL A 1 263 ? -22.219 34.062 9.461 1 96.94 263 VAL A N 1
ATOM 2137 C CA . VAL A 1 263 ? -21.906 32.875 8.672 1 96.94 263 VAL A CA 1
ATOM 2138 C C . VAL A 1 263 ? -21.172 33.281 7.387 1 96.94 263 VAL A C 1
ATOM 2140 O O . VAL A 1 263 ? -21.547 34.25 6.746 1 96.94 263 VAL A O 1
ATOM 2143 N N . GLN A 1 264 ? -20.125 32.5 7.02 1 96.75 264 GLN A N 1
ATOM 2144 C CA . GLN A 1 264 ? -19.438 32.688 5.742 1 96.75 264 GLN A CA 1
ATOM 2145 C C . GLN A 1 264 ? -19.688 31.5 4.816 1 96.75 264 GLN A C 1
ATOM 2147 O O . GLN A 1 264 ? -19.484 30.344 5.211 1 96.75 264 GLN A O 1
ATOM 2152 N N . TRP A 1 265 ? -20.141 31.938 3.65 1 95.38 265 TRP A N 1
ATOM 2153 C CA . TRP A 1 265 ? -20.344 30.969 2.568 1 95.38 265 TRP A CA 1
ATOM 2154 C C . TRP A 1 265 ? -19.391 31.25 1.408 1 95.38 265 TRP A C 1
ATOM 2156 O O . TRP A 1 265 ? -19.078 32.406 1.117 1 95.38 265 TRP A O 1
ATOM 2166 N N . GLN A 1 266 ? -18.922 30.172 0.807 1 95 266 GLN A N 1
ATOM 2167 C CA . GLN A 1 266 ? -18.047 30.281 -0.353 1 95 266 GLN A CA 1
ATOM 2168 C C . GLN A 1 266 ? -18.594 29.484 -1.534 1 95 266 GLN A C 1
ATOM 2170 O O . GLN A 1 266 ? -19.188 28.422 -1.353 1 95 266 GLN A O 1
ATOM 2175 N N . LYS A 1 267 ? -18.422 30.047 -2.771 1 94.19 267 LYS A N 1
ATOM 2176 C CA . LYS A 1 267 ? -18.688 29.266 -3.971 1 94.19 267 LYS A CA 1
ATOM 2177 C C . LYS A 1 267 ? -17.609 28.188 -4.168 1 94.19 267 LYS A C 1
ATOM 2179 O O . LYS A 1 267 ? -16.531 28.266 -3.59 1 94.19 267 LYS A O 1
ATOM 2184 N N . ARG A 1 268 ? -17.922 27.188 -4.918 1 94.06 268 ARG A N 1
ATOM 2185 C CA . ARG A 1 268 ? -17.047 26.031 -5.121 1 94.06 268 ARG A CA 1
ATOM 2186 C C . ARG A 1 268 ? -15.664 26.469 -5.594 1 94.06 268 ARG A C 1
ATOM 2188 O O . ARG A 1 268 ? -14.656 25.844 -5.258 1 94.06 268 ARG A O 1
ATOM 2195 N N . THR A 1 269 ? -15.469 27.625 -6.418 1 92.69 269 THR A N 1
ATOM 2196 C CA . THR A 1 269 ? -14.203 28.094 -6.961 1 92.69 269 THR A CA 1
ATOM 2197 C C . THR A 1 269 ? -13.352 28.734 -5.867 1 92.69 269 THR A C 1
ATOM 2199 O O . THR A 1 269 ? -12.156 28.969 -6.059 1 92.69 269 THR A O 1
ATOM 2202 N N . GLN A 1 270 ? -13.969 29.156 -4.695 1 95.75 270 GLN A N 1
ATOM 2203 C CA . GLN A 1 270 ? -13.336 29.688 -3.49 1 95.75 270 GLN A CA 1
ATOM 2204 C C . GLN A 1 270 ? -12.68 31.031 -3.758 1 95.75 270 GLN A C 1
ATOM 2206 O O . GLN A 1 270 ? -11.758 31.438 -3.047 1 95.75 270 GLN A O 1
ATOM 2211 N N . ASN A 1 271 ? -13.07 31.766 -4.898 1 94.81 271 ASN A N 1
ATOM 2212 C CA . ASN A 1 271 ? -12.641 33.125 -5.156 1 94.81 271 ASN A CA 1
ATOM 2213 C C . ASN A 1 271 ? -13.719 34.125 -4.746 1 94.81 271 ASN A C 1
ATOM 2215 O O . ASN A 1 271 ? -13.547 35.344 -4.93 1 94.81 271 ASN A O 1
ATOM 2219 N N . TYR A 1 272 ? -14.836 33.625 -4.203 1 94.81 272 TYR A N 1
ATOM 2220 C CA . TYR A 1 272 ? -15.984 34.438 -3.773 1 94.81 272 TYR A CA 1
ATOM 2221 C C . TYR A 1 272 ? -16.484 33.969 -2.404 1 94.81 272 TYR A C 1
ATOM 2223 O O . TYR A 1 272 ? -16.891 32.812 -2.232 1 94.81 272 TYR A O 1
ATOM 2231 N N . VAL A 1 273 ? -16.438 34.875 -1.352 1 95.62 273 VAL A N 1
ATOM 2232 C CA . VAL A 1 273 ? -16.875 34.625 0.015 1 95.62 273 VAL A CA 1
ATOM 2233 C C . VAL A 1 273 ? -17.906 35.688 0.421 1 95.62 273 VAL A C 1
ATOM 2235 O O . VAL A 1 273 ? -17.734 36.875 0.155 1 95.62 273 VAL A O 1
ATOM 2238 N N . VAL A 1 274 ? -19.031 35.25 0.951 1 95 274 VAL A N 1
ATOM 2239 C CA . VAL A 1 274 ? -20.047 36.156 1.532 1 95 274 VAL A CA 1
ATOM 2240 C C . VAL A 1 274 ? -20.062 35.969 3.051 1 95 274 VAL A C 1
ATOM 2242 O O . VAL A 1 274 ? -20.172 34.844 3.555 1 95 274 VAL A O 1
ATOM 2245 N N . LEU A 1 275 ? -19.844 37.031 3.732 1 95.44 275 LEU A N 1
ATOM 2246 C CA . LEU A 1 275 ? -20.031 37.094 5.176 1 95.44 275 LEU A CA 1
ATOM 2247 C C . LEU A 1 275 ? -21.359 37.781 5.516 1 95.44 275 LEU A C 1
ATOM 2249 O O . LEU A 1 275 ? -21.578 38.938 5.191 1 95.44 275 LEU A O 1
ATOM 2253 N N . LYS A 1 276 ? -22.312 37.062 6.199 1 94.31 276 LYS A N 1
ATOM 2254 C CA . LYS A 1 276 ? -23.641 37.531 6.566 1 94.31 276 LYS A CA 1
ATOM 2255 C C . LYS A 1 276 ? -23.938 37.281 8.039 1 94.31 276 LYS A C 1
ATOM 2257 O O . LYS A 1 276 ? -23.562 36.219 8.57 1 94.31 276 LYS A O 1
ATOM 2262 N N . THR A 1 277 ? -24.625 38.188 8.578 1 94.94 277 THR A N 1
ATOM 2263 C CA . THR A 1 277 ? -25.172 37.969 9.914 1 94.94 277 THR A CA 1
ATOM 2264 C C . THR A 1 277 ? -26.656 37.656 9.828 1 94.94 277 THR A C 1
ATOM 2266 O O . THR A 1 277 ? -27.359 38.094 8.922 1 94.94 277 THR A O 1
ATOM 2269 N N . TYR A 1 278 ? -27.125 36.875 10.781 1 95.75 278 TYR A N 1
ATOM 2270 C CA . TYR A 1 278 ? -28.516 36.5 10.992 1 95.75 278 TYR A CA 1
ATOM 2271 C C . TYR A 1 278 ? -28.953 36.781 12.422 1 95.75 278 TYR A C 1
ATOM 2273 O O . TYR A 1 278 ? -28.234 36.5 13.375 1 95.75 278 TYR A O 1
ATOM 2281 N N . ASP A 1 279 ? -30.062 37.344 12.477 1 95.25 279 ASP A N 1
ATOM 2282 C CA . ASP A 1 279 ? -30.656 37.625 13.789 1 95.25 279 ASP A CA 1
ATOM 2283 C C . ASP A 1 279 ? -31.828 36.688 14.047 1 95.25 279 ASP A C 1
ATOM 2285 O O . ASP A 1 279 ? -32.594 36.375 13.133 1 95.25 279 ASP A O 1
ATOM 2289 N N . PHE A 1 280 ? -31.891 36.312 15.266 1 95.44 280 PHE A N 1
ATOM 2290 C CA . PHE A 1 280 ? -33 35.5 15.695 1 95.44 280 PHE A CA 1
ATOM 2291 C C . PHE A 1 280 ? -34.219 36.375 16.062 1 95.44 280 PHE A C 1
ATOM 2293 O O . PHE A 1 280 ? -34.125 37.219 16.938 1 95.44 280 PHE A O 1
ATOM 2300 N N . SER A 1 281 ? -35.156 36.188 15.328 1 91.44 281 SER A N 1
ATOM 2301 C CA . SER A 1 281 ? -36.438 36.844 15.57 1 91.44 281 SER A CA 1
ATOM 2302 C C . SER A 1 281 ? -37.594 35.969 15.094 1 91.44 281 SER A C 1
ATOM 2304 O O . SER A 1 281 ? -37.531 35.344 14.039 1 91.44 281 SER A O 1
ATOM 2306 N N . ASP A 1 282 ? -38.656 35.875 15.906 1 89.25 282 ASP A N 1
ATOM 2307 C CA . ASP A 1 282 ? -39.875 35.156 15.57 1 89.25 282 ASP A CA 1
ATOM 2308 C C . ASP A 1 282 ? -39.562 33.688 15.242 1 89.25 282 ASP A C 1
ATOM 2310 O O . ASP A 1 282 ? -40 33.156 14.227 1 89.25 282 ASP A O 1
ATOM 2314 N N . ASN A 1 283 ? -38.75 33.188 15.93 1 89.56 283 ASN A N 1
ATOM 2315 C CA . ASN A 1 283 ? -38.406 31.766 15.867 1 89.56 283 ASN A CA 1
ATOM 2316 C C . ASN A 1 283 ? -37.719 31.422 14.547 1 89.56 283 ASN A C 1
ATOM 2318 O O . ASN A 1 283 ? -37.875 30.312 14.039 1 89.56 283 ASN A O 1
ATOM 2322 N N . ALA A 1 284 ? -37.156 32.406 14.047 1 92.38 284 ALA A N 1
ATOM 2323 C CA . ALA A 1 284 ? -36.438 32.188 12.797 1 92.38 284 ALA A CA 1
ATOM 2324 C C . ALA A 1 284 ? -35.156 33 12.742 1 92.38 284 ALA A C 1
ATOM 2326 O O . ALA A 1 284 ? -35 34 13.477 1 92.38 284 ALA A O 1
ATOM 2327 N N . TRP A 1 285 ? -34.219 32.531 11.961 1 95.25 285 TRP A N 1
ATOM 2328 C CA . TRP A 1 285 ? -33 33.281 11.672 1 95.25 285 TRP A CA 1
ATOM 2329 C C . TRP A 1 285 ? -33.094 34 10.336 1 95.25 285 TRP A C 1
ATOM 2331 O O . TRP A 1 285 ? -33.281 33.375 9.289 1 95.25 285 TRP A O 1
ATOM 2341 N N . THR A 1 286 ? -33.125 35.406 10.43 1 92.88 286 THR A N 1
ATOM 2342 C CA . THR A 1 286 ? -33.281 36.25 9.242 1 92.88 286 THR A CA 1
ATOM 2343 C C . THR A 1 286 ? -32 37.062 9.008 1 92.88 286 THR A C 1
ATOM 2345 O O . THR A 1 286 ? -31.359 37.5 9.953 1 92.88 286 THR A O 1
ATOM 2348 N N . GLU A 1 287 ? -31.656 37.125 7.746 1 91.75 287 GLU A N 1
ATOM 2349 C CA . GLU A 1 287 ? -30.5 37.938 7.398 1 91.75 287 GLU A CA 1
ATOM 2350 C C . GLU A 1 287 ? -30.594 39.312 8.031 1 91.75 287 GLU A C 1
ATOM 2352 O O . GLU A 1 287 ? -31.672 39.906 8.07 1 91.75 287 GLU A O 1
ATOM 2357 N N . SER A 1 288 ? -29.422 39.688 8.477 1 88.94 288 SER A N 1
ATOM 2358 C CA . SER A 1 288 ? -29.312 40.969 9.195 1 88.94 288 SER A CA 1
ATOM 2359 C C . SER A 1 288 ? -28.469 41.969 8.422 1 88.94 288 SER A C 1
ATOM 2361 O O . SER A 1 288 ? -28.328 41.844 7.199 1 88.94 288 SER A O 1
ATOM 2363 N N . SER A 1 289 ? -28.078 43.031 9.188 1 85.75 289 SER A N 1
ATOM 2364 C CA . SER A 1 289 ? -27.547 44.219 8.578 1 85.75 289 SER A CA 1
ATOM 2365 C C . SER A 1 289 ? -26.141 44 8.023 1 85.75 289 SER A C 1
ATOM 2367 O O . SER A 1 289 ? -25.797 44.531 6.965 1 85.75 289 SER A O 1
ATOM 2369 N N . LEU A 1 290 ? -25.438 43.125 8.633 1 91 290 LEU A N 1
ATOM 2370 C CA . LEU A 1 290 ? -24.078 42.969 8.156 1 91 290 LEU A CA 1
ATOM 2371 C C . LEU A 1 290 ? -24.016 41.969 7.004 1 91 290 LEU A C 1
ATOM 2373 O O . LEU A 1 290 ? -24.406 40.812 7.156 1 91 290 LEU A O 1
ATOM 2377 N N . SER A 1 291 ? -23.578 42.5 5.887 1 91.12 291 SER A N 1
ATOM 2378 C CA . SER A 1 291 ? -23.391 41.719 4.664 1 91.12 291 SER A CA 1
ATOM 2379 C C . SER A 1 291 ? -22.156 42.188 3.895 1 91.12 291 SER A C 1
ATOM 2381 O O . SER A 1 291 ? -22.125 43.344 3.422 1 91.12 291 SER A O 1
ATOM 2383 N N . GLN A 1 292 ? -21.125 41.344 3.842 1 93.88 292 GLN A N 1
ATOM 2384 C CA . GLN A 1 292 ? -19.891 41.688 3.135 1 93.88 292 GLN A CA 1
ATOM 2385 C C . GLN A 1 292 ? -19.547 40.625 2.096 1 93.88 292 GLN A C 1
ATOM 2387 O O . GLN A 1 292 ? -19.719 39.406 2.352 1 93.88 292 GLN A O 1
ATOM 2392 N N . VAL A 1 293 ? -19.203 41.062 0.85 1 93.12 293 VAL A N 1
ATOM 2393 C CA . VAL A 1 293 ? -18.703 40.188 -0.206 1 93.12 293 VAL A CA 1
ATOM 2394 C C . VAL A 1 293 ? -17.203 40.375 -0.352 1 93.12 293 VAL A C 1
ATOM 2396 O O . VAL A 1 293 ? -16.719 41.5 -0.532 1 93.12 293 VAL A O 1
ATOM 2399 N N . ILE A 1 294 ? -16.422 39.312 -0.148 1 94.19 294 ILE A N 1
ATOM 2400 C CA . ILE A 1 294 ? -14.977 39.281 -0.335 1 94.19 294 ILE A CA 1
ATOM 2401 C C . ILE A 1 294 ? -14.633 38.438 -1.566 1 94.19 294 ILE A C 1
ATOM 2403 O O . ILE A 1 294 ? -14.969 37.281 -1.631 1 94.19 294 ILE A O 1
ATOM 2407 N N . THR A 1 295 ? -13.969 39.062 -2.492 1 94.38 295 THR A N 1
ATOM 2408 C CA . THR A 1 295 ? -13.641 38.375 -3.744 1 94.38 295 THR A CA 1
ATOM 2409 C C . THR A 1 295 ? -12.148 38.5 -4.047 1 94.38 295 THR A C 1
ATOM 2411 O O . THR A 1 295 ? -11.461 39.375 -3.502 1 94.38 295 THR A O 1
ATOM 2414 N N . SER A 1 296 ? -11.617 37.594 -4.75 1 94.44 296 SER A N 1
ATOM 2415 C CA . SER A 1 296 ? -10.273 37.625 -5.312 1 94.44 296 SER A CA 1
ATOM 2416 C C . SER A 1 296 ? -10.305 37.562 -6.836 1 94.44 296 SER A C 1
ATOM 2418 O O . SER A 1 296 ? -10.898 36.656 -7.406 1 94.44 296 SER A O 1
ATOM 2420 N N . SER A 1 297 ? -9.672 38.562 -7.52 1 91.62 297 SER A N 1
ATOM 2421 C CA . SER A 1 297 ? -9.602 38.594 -8.977 1 91.62 297 SER A CA 1
ATOM 2422 C C . SER A 1 297 ? -8.359 37.875 -9.484 1 91.62 297 SER A C 1
ATOM 2424 O O . SER A 1 297 ? -8.25 37.562 -10.672 1 91.62 297 SER A O 1
ATOM 2426 N N . THR A 1 298 ? -7.461 37.469 -8.656 1 94.88 298 THR A N 1
ATOM 2427 C CA . THR A 1 298 ? -6.18 36.938 -9.086 1 94.88 298 THR A CA 1
ATOM 2428 C C . THR A 1 298 ? -6.059 35.469 -8.688 1 94.88 298 THR A C 1
ATOM 2430 O O . THR A 1 298 ? -5.129 34.781 -9.109 1 94.88 298 THR A O 1
ATOM 2433 N N . GLY A 1 299 ? -6.969 34.938 -7.863 1 95.75 299 GLY A N 1
ATOM 2434 C CA . GLY A 1 299 ? -6.875 33.562 -7.387 1 95.75 299 GLY A CA 1
ATOM 2435 C C . GLY A 1 299 ? -8.008 33.188 -6.461 1 95.75 299 GLY A C 1
ATOM 2436 O O . GLY A 1 299 ? -9.172 33.125 -6.879 1 95.75 299 GLY A O 1
ATOM 2437 N N . TRP A 1 300 ? -7.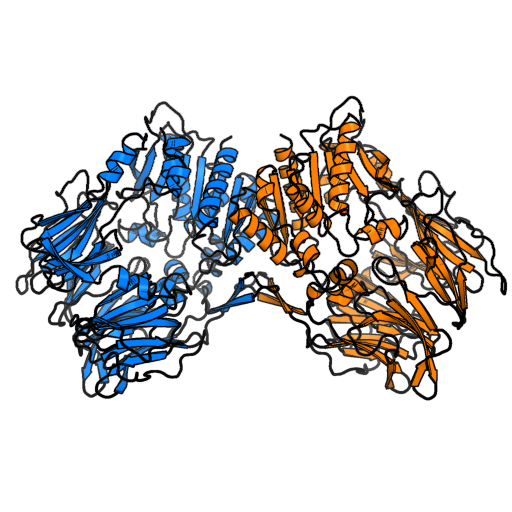711 33 -5.152 1 96.88 300 TRP A N 1
ATOM 2438 C CA . TRP A 1 300 ? -8.648 32.562 -4.133 1 96.88 300 TRP A CA 1
ATOM 2439 C C . TRP A 1 300 ? -8.664 33.5 -2.941 1 96.88 300 TRP A C 1
ATOM 2441 O O . TRP A 1 300 ? -7.809 34.375 -2.828 1 96.88 300 TRP A O 1
ATOM 2451 N N . VAL A 1 301 ? -9.719 33.344 -2.135 1 94.94 301 VAL A N 1
ATOM 2452 C CA . VAL A 1 301 ? -9.852 34.188 -0.947 1 94.94 301 VAL A CA 1
ATOM 2453 C C . VAL A 1 301 ? -9.148 33.531 0.235 1 94.94 301 VAL A C 1
ATOM 2455 O O . VAL A 1 301 ? -9.328 32.344 0.478 1 94.94 301 VAL A O 1
ATOM 2458 N N . GLY A 1 302 ? -8.32 34.375 0.954 1 92.12 302 GLY A N 1
ATOM 2459 C CA . GLY A 1 302 ? -7.664 33.875 2.148 1 92.12 302 GLY A CA 1
ATOM 2460 C C . GLY A 1 302 ? -6.348 33.156 1.856 1 92.12 302 GLY A C 1
ATOM 2461 O O . GLY A 1 302 ? -5.746 33.375 0.802 1 92.12 302 GLY A O 1
ATOM 2462 N N . ARG A 1 303 ? -5.785 32.406 2.748 1 89.56 303 ARG A N 1
ATOM 2463 C CA . ARG A 1 303 ? -4.582 31.609 2.607 1 89.56 303 ARG A CA 1
ATOM 2464 C C . ARG A 1 303 ? -4.938 30.141 2.398 1 89.56 303 ARG A C 1
ATOM 2466 O O . ARG A 1 303 ? -5.102 29.688 1.261 1 89.56 303 ARG A O 1
ATOM 2473 N N . PHE A 1 304 ? -5.312 29.391 3.471 1 83.75 304 PHE A N 1
ATOM 2474 C CA . PHE A 1 304 ? -5.812 28.031 3.375 1 83.75 304 PHE A CA 1
ATOM 2475 C C . PHE A 1 304 ? -7.336 28.016 3.357 1 83.75 304 PHE A C 1
ATOM 2477 O O . PHE A 1 304 ? -7.945 27.25 2.605 1 83.75 304 PHE A O 1
ATOM 2484 N N . SER A 1 305 ? -7.984 28.859 4.105 1 88.69 305 SER A N 1
ATOM 2485 C CA . SER A 1 305 ? -9.414 29.125 4.207 1 88.69 305 SER A CA 1
ATOM 2486 C C . SER A 1 305 ? -9.672 30.562 4.652 1 88.69 305 SER A C 1
ATOM 2488 O O . SER A 1 305 ? -8.758 31.25 5.105 1 88.69 305 SER A O 1
ATOM 2490 N N . PRO A 1 306 ? -10.914 31.016 4.359 1 91.75 306 PRO A N 1
ATOM 2491 C CA . PRO A 1 306 ? -11.234 32.344 4.859 1 91.75 306 PRO A CA 1
ATOM 2492 C C . PRO A 1 306 ? -11.117 32.469 6.379 1 91.75 306 PRO A C 1
ATOM 2494 O O . PRO A 1 306 ? -11.453 31.516 7.098 1 91.75 306 PRO A O 1
ATOM 2497 N N . ASP A 1 307 ? -10.562 33.562 6.816 1 94 307 ASP A N 1
ATOM 2498 C CA . ASP A 1 307 ? -10.43 33.812 8.25 1 94 307 ASP A CA 1
ATOM 2499 C C . ASP A 1 307 ? -11.797 34.031 8.906 1 94 307 ASP A C 1
ATOM 2501 O O . ASP A 1 307 ? -12.742 34.469 8.25 1 94 307 ASP A O 1
ATOM 2505 N N . GLU A 1 308 ? -11.844 33.75 10.141 1 95.19 308 GLU A N 1
ATOM 2506 C CA . GLU A 1 308 ? -13.039 34.031 10.93 1 95.19 308 GLU A CA 1
ATOM 2507 C C . GLU A 1 308 ? -13.109 35.531 11.289 1 95.19 308 GLU A C 1
ATOM 2509 O O . GLU A 1 308 ? -12.094 36.156 11.609 1 95.19 308 GLU A O 1
ATOM 2514 N N . PRO A 1 309 ? -14.391 36.094 11.148 1 96.75 309 PRO A N 1
ATOM 2515 C CA . PRO A 1 309 ? -14.547 37.438 11.719 1 96.75 309 PRO A CA 1
ATOM 2516 C C . PRO A 1 309 ? -14.406 37.438 13.242 1 96.75 309 PRO A C 1
ATOM 2518 O O . PRO A 1 309 ? -14.789 36.469 13.906 1 96.75 309 PRO A O 1
ATOM 2521 N N . VAL A 1 310 ? -13.828 38.5 13.734 1 97.56 310 VAL A N 1
ATOM 2522 C CA . VAL A 1 310 ? -13.734 38.688 15.18 1 97.56 310 VAL A CA 1
ATOM 2523 C C . VAL A 1 310 ? -14.562 39.906 15.594 1 97.56 310 VAL A C 1
ATOM 2525 O O . VAL A 1 310 ? -14.219 41.031 15.258 1 97.56 310 VAL A O 1
ATOM 2528 N N . PHE A 1 311 ? -15.695 39.656 16.375 1 95.94 311 PHE A N 1
ATOM 2529 C CA . PHE A 1 311 ? -16.672 40.688 16.719 1 95.94 311 PHE A CA 1
ATOM 2530 C C . PHE A 1 311 ? -16.203 41.5 17.922 1 95.94 311 PHE A C 1
ATOM 2532 O O . PHE A 1 311 ? -15.5 41 18.797 1 95.94 311 PHE A O 1
ATOM 2539 N N . ARG A 1 312 ? -16.547 42.719 17.906 1 92.81 312 ARG A N 1
ATOM 2540 C CA . ARG A 1 312 ? -16.516 43.5 19.125 1 92.81 312 ARG A CA 1
ATOM 2541 C C . ARG A 1 312 ? -17.469 42.938 20.172 1 92.81 312 ARG A C 1
ATOM 2543 O O . ARG A 1 312 ? -18.422 42.219 19.828 1 92.81 312 ARG A O 1
ATOM 2550 N N . PRO A 1 313 ? -17.234 43.219 21.375 1 90.06 313 PRO A N 1
ATOM 2551 C CA . PRO A 1 313 ? -18.047 42.625 22.438 1 90.06 313 PRO A CA 1
ATOM 2552 C C . PRO A 1 313 ? -19.547 42.906 22.25 1 90.06 313 PRO A C 1
ATOM 2554 O O . PRO A 1 313 ? -20.375 42.094 22.672 1 90.06 313 PRO A O 1
ATOM 2557 N N . ASP A 1 314 ? -19.984 44.062 21.703 1 87.38 314 ASP A N 1
ATOM 2558 C CA . ASP A 1 314 ? -21.406 44.375 21.578 1 87.38 314 ASP A CA 1
ATOM 2559 C C . ASP A 1 314 ? -22.031 43.656 20.406 1 87.38 314 ASP A C 1
ATOM 2561 O O . ASP A 1 314 ? -23.25 43.75 20.188 1 87.38 314 ASP A O 1
ATOM 2565 N N . GLY A 1 315 ? -21.125 43.062 19.516 1 90.38 315 GLY A N 1
ATOM 2566 C CA . GLY A 1 315 ? -21.656 42.219 18.438 1 90.38 315 GLY A CA 1
ATOM 2567 C C . GLY A 1 315 ? -22.094 43.031 17.234 1 90.38 315 GLY A C 1
ATOM 2568 O O . GLY A 1 315 ? -22.594 42.469 16.25 1 90.38 315 GLY A O 1
ATOM 2569 N N . SER A 1 316 ? -22 44.312 17.219 1 86.38 316 SER A N 1
ATOM 2570 C CA . SER A 1 316 ? -22.547 45.156 16.172 1 86.38 316 SER A CA 1
ATOM 2571 C C . SER A 1 316 ? -21.609 45.25 14.977 1 86.38 316 SER A C 1
ATOM 2573 O O . SER A 1 316 ? -22.031 45.562 13.859 1 86.38 316 SER A O 1
ATOM 2575 N N . SER A 1 317 ? -20.391 45.062 15.258 1 92.5 317 SER A N 1
ATOM 2576 C CA . SER A 1 317 ? -19.344 45.219 14.258 1 92.5 317 SER A CA 1
ATOM 2577 C C . SER A 1 317 ? -18.219 44.188 14.492 1 92.5 317 SER A C 1
ATOM 2579 O O . SER A 1 317 ? -18.172 43.562 15.547 1 92.5 317 SER A O 1
ATOM 2581 N N . CYS A 1 318 ? -17.438 44.031 13.484 1 95.12 318 CYS A N 1
ATOM 2582 C CA . CYS A 1 318 ? -16.375 43.031 13.641 1 95.12 318 CYS A CA 1
ATOM 2583 C C . CYS A 1 318 ? -15.148 43.406 12.805 1 95.12 318 CYS A C 1
ATOM 2585 O O . CYS A 1 318 ? -15.211 44.344 11.992 1 95.12 318 CYS A O 1
ATOM 2587 N N . TYR A 1 319 ? -14.031 42.812 13.094 1 96.62 319 TYR A N 1
ATOM 2588 C CA . TYR A 1 319 ? -12.781 42.906 12.352 1 96.62 319 TYR A CA 1
ATOM 2589 C C . TYR A 1 319 ? -12.531 41.625 11.547 1 96.62 319 TYR A C 1
ATOM 2591 O O . TYR A 1 319 ? -13.008 40.562 11.914 1 96.62 319 TYR A O 1
ATOM 2599 N N . TYR A 1 320 ? -11.859 41.844 10.484 1 97.19 320 TYR A N 1
ATOM 2600 C CA . TYR A 1 320 ? -11.586 40.781 9.516 1 97.19 320 TYR A CA 1
ATOM 2601 C C . TYR A 1 320 ? -10.234 41 8.836 1 97.19 320 TYR A C 1
ATOM 2603 O O . TYR A 1 320 ? -9.648 42.062 8.945 1 97.19 320 TYR A O 1
ATOM 2611 N N . ILE A 1 321 ? -9.633 39.969 8.219 1 97.12 321 ILE A N 1
ATOM 2612 C CA . ILE A 1 321 ? -8.414 40.062 7.426 1 97.12 321 ILE A CA 1
ATOM 2613 C C . ILE A 1 321 ? -8.734 39.812 5.957 1 97.12 321 ILE A C 1
ATOM 2615 O O . ILE A 1 321 ? -9.32 38.781 5.617 1 97.12 321 ILE A O 1
ATOM 2619 N N . MET A 1 322 ? -8.414 40.656 5.129 1 95.81 322 MET A N 1
ATOM 2620 C CA . MET A 1 322 ? -8.586 40.469 3.691 1 95.81 322 MET A CA 1
ATOM 2621 C C . MET A 1 322 ? -7.57 41.281 2.908 1 95.81 322 MET A C 1
ATOM 2623 O O . MET A 1 322 ? -6.938 42.188 3.463 1 95.81 322 MET A O 1
ATOM 2627 N N . SER A 1 323 ? -7.375 41.031 1.696 1 95.12 323 SER A N 1
ATOM 2628 C CA . SER A 1 323 ? -6.43 41.719 0.829 1 95.12 323 SER A CA 1
ATOM 2629 C C . SER A 1 323 ? -6.938 43.125 0.45 1 95.12 323 SER A C 1
ATOM 2631 O O . SER A 1 323 ? -8.125 43.312 0.172 1 95.12 323 SER A O 1
ATOM 2633 N N . ASP A 1 324 ? -6.074 44.062 0.49 1 94.31 324 ASP A N 1
ATOM 2634 C CA . ASP A 1 324 ? -6.41 45.406 0.055 1 94.31 324 ASP A CA 1
ATOM 2635 C C . ASP A 1 324 ? -6.172 45.594 -1.443 1 94.31 324 ASP A C 1
ATOM 2637 O O . ASP A 1 324 ? -6.004 44.594 -2.166 1 94.31 324 ASP A O 1
ATOM 2641 N N . GLU A 1 325 ? -6.246 46.844 -1.938 1 92.38 325 GLU A N 1
ATOM 2642 C CA . GLU A 1 325 ? -6.109 47.125 -3.361 1 92.38 325 GLU A CA 1
ATOM 2643 C C . GLU A 1 325 ? -4.707 46.781 -3.861 1 92.38 325 GLU A C 1
ATOM 2645 O O . GLU A 1 325 ? -4.512 46.531 -5.051 1 92.38 325 GLU A O 1
ATOM 2650 N N . LYS A 1 326 ? -3.764 46.781 -2.881 1 94.62 326 LYS A N 1
ATOM 2651 C CA . LYS A 1 326 ? -2.385 46.469 -3.24 1 94.62 326 LYS A CA 1
ATOM 2652 C C . LYS A 1 326 ? -2.111 44.969 -3.098 1 94.62 326 LYS A C 1
ATOM 2654 O O . LYS A 1 326 ? -0.984 44.531 -3.309 1 94.62 326 LYS A O 1
ATOM 2659 N N . HIS A 1 327 ? -3.094 44.25 -2.752 1 95.75 327 HIS A N 1
ATOM 2660 C CA . HIS A 1 327 ? -3.066 42.812 -2.719 1 95.75 327 HIS A CA 1
ATOM 2661 C C . HIS A 1 327 ? -2.201 42.281 -1.571 1 95.75 327 HIS A C 1
ATOM 2663 O O . HIS A 1 327 ? -1.465 41.312 -1.729 1 95.75 327 HIS A O 1
ATOM 2669 N N . PHE A 1 328 ? -2.117 42.906 -0.483 1 96.06 328 PHE A N 1
ATOM 2670 C CA . PHE A 1 328 ? -1.614 42.438 0.802 1 96.06 328 PHE A CA 1
ATOM 2671 C C . PHE A 1 328 ? -2.752 42.281 1.801 1 96.06 328 PHE A C 1
ATOM 2673 O O . PHE A 1 328 ? -3.709 43.062 1.796 1 96.06 328 PHE A O 1
ATOM 2680 N N . LYS A 1 329 ? -2.783 41.5 2.568 1 96.44 329 LYS A N 1
ATOM 2681 C CA . LYS A 1 329 ? -3.811 41.219 3.568 1 96.44 329 LYS A CA 1
ATOM 2682 C C . LYS A 1 329 ? -3.686 42.156 4.758 1 96.44 329 LYS A C 1
ATOM 2684 O O . LYS A 1 329 ? -2.629 42.25 5.391 1 96.44 329 LYS A O 1
ATOM 2689 N N . HIS A 1 330 ? -4.688 42.688 5.188 1 97.31 330 HIS A N 1
ATOM 2690 C CA . HIS A 1 330 ? -4.684 43.688 6.234 1 97.31 330 HIS A CA 1
ATOM 2691 C C . HIS A 1 330 ? -5.93 43.594 7.105 1 97.31 330 HIS A C 1
ATOM 2693 O O . HIS A 1 330 ? -6.871 42.875 6.77 1 97.31 330 HIS A O 1
ATOM 2699 N N . LEU A 1 331 ? -5.867 44.25 8.164 1 97.19 331 LEU A N 1
ATOM 2700 C CA . LEU A 1 331 ? -6.965 44.375 9.117 1 97.19 331 LEU A CA 1
ATOM 2701 C C . LEU A 1 331 ? -8.047 45.312 8.602 1 97.19 331 LEU A C 1
ATOM 2703 O O . LEU A 1 331 ? -7.766 46.438 8.258 1 97.19 331 LEU A O 1
ATOM 2707 N N . VAL A 1 332 ? -9.32 44.875 8.531 1 95.62 332 VAL A N 1
ATOM 2708 C CA . VAL A 1 332 ? -10.469 45.625 8.055 1 95.62 332 VAL A CA 1
ATOM 2709 C C . VAL A 1 332 ? -11.562 45.625 9.125 1 95.62 332 VAL A C 1
ATOM 2711 O O . VAL A 1 332 ? -11.75 44.656 9.836 1 95.62 332 VAL A O 1
ATOM 2714 N N . TYR A 1 333 ? -12.102 46.781 9.312 1 95.25 333 TYR A N 1
ATOM 2715 C CA . TYR A 1 333 ? -13.242 47 10.195 1 95.25 333 TYR A CA 1
ATOM 2716 C C . TYR A 1 333 ? -14.547 47 9.414 1 95.25 333 TYR A C 1
ATOM 2718 O O . TYR A 1 333 ? -14.695 47.75 8.445 1 95.25 333 TYR A O 1
ATOM 2726 N N . PHE A 1 334 ? -15.5 46.094 9.82 1 93.88 334 PHE A N 1
ATOM 2727 C CA . PHE A 1 334 ? -16.812 45.969 9.18 1 93.88 334 PHE A CA 1
ATOM 2728 C C . PHE A 1 334 ? -17.891 46.562 10.062 1 93.88 334 PHE A C 1
ATOM 2730 O O . PHE A 1 334 ? -17.984 46.25 11.258 1 93.88 334 PHE A O 1
ATOM 2737 N N . ILE A 1 335 ? -18.672 47.375 9.438 1 89.38 335 ILE A N 1
ATOM 2738 C CA . ILE A 1 335 ? -19.984 47.75 9.93 1 89.38 335 ILE A CA 1
ATOM 2739 C C . ILE A 1 335 ? -21.062 47.312 8.938 1 89.38 335 ILE A C 1
ATOM 2741 O O . ILE A 1 335 ? -20.75 46.844 7.84 1 89.38 335 ILE A O 1
ATOM 2745 N N . PRO A 1 336 ? -22.328 47.312 9.203 1 82.19 336 PRO A N 1
ATOM 2746 C CA . PRO A 1 336 ? -23.391 46.719 8.383 1 82.19 336 PRO A CA 1
ATOM 2747 C C . PRO A 1 336 ? -23.234 47.031 6.898 1 82.19 336 PRO A C 1
ATOM 2749 O O . PRO A 1 336 ? -23.359 46.156 6.055 1 82.19 336 PRO A O 1
ATOM 2752 N N . THR A 1 337 ? -22.859 48.25 6.586 1 79.31 337 THR A N 1
ATOM 2753 C CA . THR A 1 337 ? -22.875 48.562 5.164 1 79.31 337 THR A CA 1
ATOM 2754 C C . THR A 1 337 ? -21.531 49.156 4.727 1 79.31 337 THR A C 1
ATOM 2756 O O . THR A 1 337 ? -21.422 49.656 3.617 1 79.31 337 THR A O 1
ATOM 2759 N N . ALA A 1 338 ? -20.578 49.125 5.574 1 86.75 338 ALA A N 1
ATOM 2760 C CA . ALA A 1 338 ? -19.312 49.75 5.211 1 86.75 338 ALA A CA 1
ATOM 2761 C C . ALA A 1 338 ? -18.125 49 5.773 1 86.75 338 ALA A C 1
ATOM 2763 O O . ALA A 1 338 ? -18.281 48.125 6.648 1 86.75 338 ALA A O 1
ATOM 2764 N N . ARG A 1 339 ? -17.109 49.125 5.066 1 92.06 339 ARG A N 1
ATOM 2765 C CA . ARG A 1 339 ? -15.844 48.562 5.551 1 92.06 339 ARG A CA 1
ATOM 2766 C C . ARG A 1 339 ? -14.727 49.625 5.449 1 92.06 339 ARG A C 1
ATOM 2768 O O . ARG A 1 339 ? -14.75 50.469 4.57 1 92.06 339 ARG A O 1
ATOM 2775 N N . SER A 1 340 ? -13.75 49.594 6.309 1 93.5 340 SER A N 1
ATOM 2776 C CA . SER A 1 340 ? -12.594 50.469 6.344 1 93.5 340 SER A CA 1
ATOM 2777 C C . SER A 1 340 ? -11.328 49.75 6.773 1 93.5 340 SER A C 1
ATOM 2779 O O . SER A 1 340 ? -11.328 49.031 7.789 1 93.5 340 SER A O 1
ATOM 2781 N N . PHE A 1 341 ? -10.469 49.875 5.996 1 95.44 341 PHE A N 1
ATOM 2782 C CA . PHE A 1 341 ? -9.172 49.312 6.348 1 95.44 341 PHE A CA 1
ATOM 2783 C C . PHE A 1 341 ? -8.516 50.094 7.469 1 95.44 341 PHE A C 1
ATOM 2785 O O . PHE A 1 341 ? -8.414 51.344 7.387 1 95.44 341 PHE A O 1
ATOM 2792 N N . LEU A 1 342 ? -8.023 49.375 8.453 1 94.88 342 LEU A N 1
ATOM 2793 C CA . LEU A 1 342 ? -7.312 50.031 9.555 1 94.88 342 LEU A CA 1
ATOM 2794 C C . LEU A 1 342 ? -5.809 50.031 9.312 1 94.88 342 LEU A C 1
ATOM 2796 O O . LEU A 1 342 ? -5.074 50.812 9.898 1 94.88 342 LEU A O 1
ATOM 2800 N N . THR A 1 343 ? -5.348 49.062 8.648 1 95.94 343 THR A N 1
ATOM 2801 C CA . THR A 1 343 ? -3.934 48.969 8.305 1 95.94 343 THR A CA 1
ATOM 2802 C C . THR A 1 343 ? -3.748 48.906 6.793 1 95.94 343 THR A C 1
ATOM 2804 O O . THR A 1 343 ? -4.672 48.562 6.059 1 95.94 343 THR A O 1
ATOM 2807 N N . THR A 1 344 ? -2.562 49.344 6.285 1 94.06 344 THR A N 1
ATOM 2808 C CA . THR A 1 344 ? -2.137 49.312 4.891 1 94.06 344 THR A CA 1
ATOM 2809 C C . THR A 1 344 ? -0.615 49.25 4.789 1 94.06 344 THR A C 1
ATOM 2811 O O . THR A 1 344 ? 0.087 49.656 5.715 1 94.06 344 THR A O 1
ATOM 2814 N N . GLY A 1 345 ? -0.081 48.719 3.691 1 95.12 345 GLY A N 1
ATOM 2815 C CA . GLY A 1 345 ? 1.351 48.625 3.451 1 95.12 345 GLY A CA 1
ATOM 2816 C C . GLY A 1 345 ? 1.755 47.375 2.717 1 95.12 345 GLY A C 1
ATOM 2817 O O . GLY A 1 345 ? 0.905 46.531 2.377 1 95.12 345 GLY A O 1
ATOM 2818 N N . ASN A 1 346 ? 3.061 47.281 2.473 1 95.06 346 ASN A N 1
ATOM 2819 C CA . ASN A 1 346 ? 3.619 46.094 1.814 1 95.06 346 ASN A CA 1
ATOM 2820 C C . ASN A 1 346 ? 4.043 45.031 2.826 1 95.06 346 ASN A C 1
ATOM 2822 O O . ASN A 1 346 ? 5.188 44.594 2.809 1 95.06 346 ASN A O 1
ATOM 2826 N N . TRP A 1 347 ? 3.217 44.719 3.645 1 95.81 347 TRP A N 1
ATOM 2827 C CA . TRP A 1 347 ? 3.285 43.688 4.688 1 95.81 347 TRP A CA 1
ATOM 2828 C C . TRP A 1 347 ? 1.898 43.125 5.004 1 95.81 347 TRP A C 1
ATOM 2830 O O . TRP A 1 347 ? 0.897 43.625 4.465 1 95.81 347 TRP A O 1
ATOM 2840 N N . GLU A 1 348 ? 1.802 42.125 5.852 1 97.31 348 GLU A N 1
ATOM 2841 C CA . GLU A 1 348 ? 0.518 41.469 6.043 1 97.31 348 GLU A CA 1
ATOM 2842 C C . GLU A 1 348 ? 0.195 41.281 7.523 1 97.31 348 GLU A C 1
ATOM 2844 O O . GLU A 1 348 ? 1.097 41.125 8.344 1 97.31 348 GLU A O 1
ATOM 2849 N N . VAL A 1 349 ? -1.118 41.375 7.828 1 97.44 349 VAL A N 1
ATOM 2850 C CA . VAL A 1 349 ? -1.692 40.844 9.062 1 97.44 349 VAL A CA 1
ATOM 2851 C C . VAL A 1 349 ? -1.961 39.344 8.922 1 97.44 349 VAL A C 1
ATOM 2853 O O . VAL A 1 349 ? -2.594 38.906 7.957 1 97.44 349 VAL A O 1
ATOM 2856 N N . THR A 1 350 ? -1.41 38.594 9.836 1 95.56 350 THR A N 1
ATOM 2857 C CA . THR A 1 350 ? -1.47 37.156 9.664 1 95.56 350 THR A CA 1
ATOM 2858 C C . THR A 1 350 ? -2.559 36.562 10.547 1 95.56 350 THR A C 1
ATOM 2860 O O . THR A 1 350 ? -3.084 35.469 10.242 1 95.56 350 THR A O 1
ATOM 2863 N N . SER A 1 351 ? -2.965 37.188 11.633 1 96.81 351 SER A N 1
ATOM 2864 C CA . SER A 1 351 ? -4.047 36.688 12.492 1 96.81 351 SER A CA 1
ATOM 2865 C C . SER A 1 351 ? -4.543 37.781 13.43 1 96.81 351 SER A C 1
ATOM 2867 O O . SER A 1 351 ? -3.805 38.719 13.742 1 96.81 351 SER A O 1
ATOM 2869 N N . ILE A 1 352 ? -5.793 37.781 13.781 1 97.69 352 ILE A N 1
ATOM 2870 C CA . ILE A 1 352 ? -6.375 38.594 14.852 1 97.69 352 ILE A CA 1
ATOM 2871 C C . ILE A 1 352 ? -6.367 37.781 16.156 1 97.69 352 ILE A C 1
ATOM 2873 O O . ILE A 1 352 ? -6.852 36.656 16.203 1 97.69 352 ILE A O 1
ATOM 2877 N N . LEU A 1 353 ? -5.844 38.375 17.172 1 97.5 353 LEU A N 1
ATOM 2878 C CA . LEU A 1 353 ? -5.648 37.688 18.438 1 97.5 353 LEU A CA 1
ATOM 2879 C C . LEU A 1 353 ? -6.809 37.938 19.391 1 97.5 353 LEU A C 1
ATOM 2881 O O . LEU A 1 353 ? -7.281 37.031 20.078 1 97.5 353 LEU A O 1
ATOM 2885 N N . LYS A 1 354 ? -7.148 39.188 19.5 1 97.19 354 LYS A N 1
ATOM 2886 C CA . LYS A 1 354 ? -8.148 39.625 20.469 1 97.19 354 LYS A CA 1
ATOM 2887 C C . LYS A 1 354 ? -8.75 40.969 20.062 1 97.19 354 LYS A C 1
ATOM 2889 O O . LYS A 1 354 ? -8.047 41.844 19.547 1 97.19 354 LYS A O 1
ATOM 2894 N N . VAL A 1 355 ? -10.102 41.125 20.266 1 96.19 355 VAL A N 1
ATOM 2895 C CA . VAL A 1 355 ? -10.828 42.375 20.125 1 96.19 355 VAL A CA 1
ATOM 2896 C C . VAL A 1 355 ? -11.562 42.688 21.422 1 96.19 355 VAL A C 1
ATOM 2898 O O . VAL A 1 355 ? -12.359 41.906 21.906 1 96.19 355 VAL A O 1
ATOM 2901 N N . THR A 1 356 ? -11.234 43.812 21.953 1 94 356 THR A N 1
ATOM 2902 C CA . THR A 1 356 ? -11.938 44.375 23.109 1 94 356 THR A CA 1
ATOM 2903 C C . THR A 1 356 ? -12.703 45.625 22.734 1 94 356 THR A C 1
ATOM 2905 O O . THR A 1 356 ? -12.742 46 21.562 1 94 356 THR A O 1
ATOM 2908 N N . ASN A 1 357 ? -13.328 46.219 23.875 1 91.38 357 ASN A N 1
ATOM 2909 C CA . ASN A 1 357 ? -14.023 47.469 23.641 1 91.38 357 ASN A CA 1
ATOM 2910 C C . ASN A 1 357 ? -13.055 48.594 23.234 1 91.38 357 ASN A C 1
ATOM 2912 O O . ASN A 1 357 ? -13.43 49.5 22.516 1 91.38 357 ASN A O 1
ATOM 2916 N N . ASP A 1 358 ? -11.836 48.406 23.5 1 91.75 358 ASP A N 1
ATOM 2917 C CA . ASP A 1 358 ? -10.953 49.562 23.391 1 91.75 358 ASP A CA 1
ATOM 2918 C C . ASP A 1 358 ? -9.75 49.25 22.5 1 91.75 358 ASP A C 1
ATOM 2920 O O . ASP A 1 358 ? -8.945 50.125 22.203 1 91.75 358 ASP A O 1
ATOM 2924 N N . ALA A 1 359 ? -9.75 48 22.141 1 94.69 359 ALA A N 1
ATOM 2925 C CA . ALA A 1 359 ? -8.539 47.688 21.375 1 94.69 359 ALA A CA 1
ATOM 2926 C C . ALA A 1 359 ? -8.727 46.469 20.5 1 94.69 359 ALA A C 1
ATOM 2928 O O . ALA A 1 359 ? -9.594 45.625 20.781 1 94.69 359 ALA A O 1
ATOM 2929 N N . VAL A 1 360 ? -7.895 46.406 19.438 1 96.38 360 VAL A N 1
ATOM 2930 C CA . VAL A 1 360 ? -7.707 45.219 18.594 1 96.38 360 VAL A CA 1
ATOM 2931 C C . VAL A 1 360 ? -6.246 44.812 18.625 1 96.38 360 VAL A C 1
ATOM 2933 O O . VAL A 1 360 ? -5.344 45.625 18.453 1 96.38 360 VAL A O 1
ATOM 2936 N N . TYR A 1 361 ? -5.945 43.5 18.891 1 96.88 361 TYR A N 1
ATOM 2937 C CA . TYR A 1 361 ? -4.621 42.875 18.891 1 96.88 361 TYR A CA 1
ATOM 2938 C C . TYR A 1 361 ? -4.473 41.906 17.75 1 96.88 361 TYR A C 1
ATOM 2940 O O . TYR A 1 361 ? -5.352 41.062 17.516 1 96.88 361 TYR A O 1
ATOM 2948 N N . TYR A 1 362 ? -3.441 41.969 17.078 1 97.75 362 TYR A N 1
ATOM 2949 C CA . TYR A 1 362 ? -3.236 41.125 15.906 1 97.75 362 TYR A CA 1
ATOM 2950 C C . TYR A 1 362 ? -1.756 40.844 15.688 1 97.75 362 TYR A C 1
ATOM 2952 O O . TYR A 1 362 ? -0.9 41.406 16.359 1 97.75 362 TYR A O 1
ATOM 2960 N N . VAL A 1 363 ? -1.387 39.844 14.859 1 97.81 363 VAL A N 1
ATOM 2961 C CA . VAL A 1 363 ? -0.026 39.5 14.461 1 97.81 363 VAL A CA 1
ATOM 2962 C C . VAL A 1 363 ? 0.233 39.969 13.031 1 97.81 363 VAL A C 1
ATOM 2964 O O . VAL A 1 363 ? -0.647 39.875 12.172 1 97.81 363 VAL A O 1
ATOM 2967 N N . SER A 1 364 ? 1.352 40.5 12.789 1 97.94 364 SER A N 1
ATOM 2968 C CA . SER A 1 364 ? 1.741 40.938 11.453 1 97.94 364 SER A CA 1
ATOM 2969 C C . SER A 1 364 ? 3.225 40.688 11.203 1 97.94 364 SER A C 1
ATOM 2971 O O . SER A 1 364 ? 3.984 40.406 12.141 1 97.94 364 SER A O 1
ATOM 2973 N N . ASN A 1 365 ? 3.615 40.688 9.922 1 97.75 365 ASN A N 1
ATOM 2974 C CA . ASN A 1 365 ? 5.008 40.594 9.5 1 97.75 365 ASN A CA 1
ATOM 2975 C C . ASN A 1 365 ? 5.535 41.938 9.016 1 97.75 365 ASN A C 1
ATOM 2977 O O . ASN A 1 365 ? 6.445 42 8.188 1 97.75 365 ASN A O 1
ATOM 2981 N N . GLU A 1 366 ? 4.992 43 9.617 1 97.06 366 GLU A N 1
ATOM 2982 C CA . GLU A 1 366 ? 5.328 44.375 9.234 1 97.06 366 GLU A CA 1
ATOM 2983 C C . GLU A 1 366 ? 6.77 44.719 9.609 1 97.06 366 GLU A C 1
ATOM 2985 O O . GLU A 1 366 ? 7.496 45.312 8.812 1 97.06 366 GLU A O 1
ATOM 2990 N N . HIS A 1 367 ? 7.195 44.312 10.789 1 95.56 367 HIS A N 1
ATOM 2991 C CA . HIS A 1 367 ? 8.469 44.75 11.344 1 95.56 367 HIS A CA 1
ATOM 2992 C C . HIS A 1 367 ? 9.641 44.281 10.484 1 95.56 367 HIS A C 1
ATOM 2994 O O . HIS A 1 367 ? 9.742 43.094 10.164 1 95.56 367 HIS A O 1
ATOM 3000 N N . ASN A 1 368 ? 10.398 45.25 10.047 1 92.38 368 ASN A N 1
ATOM 3001 C CA . ASN A 1 368 ? 11.594 45.062 9.227 1 92.38 368 ASN A CA 1
ATOM 3002 C C . ASN A 1 368 ? 11.242 44.562 7.836 1 92.38 368 ASN A C 1
ATOM 3004 O O . ASN A 1 368 ? 12.109 44.062 7.117 1 92.38 368 ASN A O 1
ATOM 3008 N N . ALA A 1 369 ? 10.031 44.562 7.43 1 88.44 369 ALA A N 1
ATOM 3009 C CA . ALA A 1 369 ? 9.57 44.094 6.117 1 88.44 369 ALA A CA 1
ATOM 3010 C C . ALA A 1 369 ? 10.055 42.688 5.824 1 88.44 369 ALA A C 1
ATOM 3012 O O . ALA A 1 369 ? 10.539 42.406 4.727 1 88.44 369 ALA A O 1
ATOM 3013 N N . SER A 1 370 ? 10.078 41.875 6.82 1 91.5 370 SER A N 1
ATOM 3014 C CA . SER A 1 370 ? 10.539 40.469 6.719 1 91.5 370 SER A CA 1
ATOM 3015 C C . SER A 1 370 ? 9.367 39.5 6.77 1 91.5 370 SER A C 1
ATOM 3017 O O . SER A 1 370 ? 8.734 39.344 7.816 1 91.5 370 SER A O 1
ATOM 3019 N N . PRO A 1 371 ? 9.148 38.812 5.57 1 95.31 371 PRO A N 1
ATOM 3020 C CA . PRO A 1 371 ? 8.016 37.875 5.531 1 95.31 371 PRO A CA 1
ATOM 3021 C C . PRO A 1 371 ? 8.133 36.75 6.574 1 95.31 371 PRO A C 1
ATOM 3023 O O . PRO A 1 371 ? 7.117 36.188 6.977 1 95.31 371 PRO A O 1
ATOM 3026 N N . GLY A 1 372 ? 9.328 36.5 7.133 1 97.06 372 GLY A N 1
ATOM 3027 C CA . GLY A 1 372 ? 9.555 35.375 8.047 1 97.06 372 GLY A CA 1
ATOM 3028 C C . GLY A 1 372 ? 9.422 35.781 9.508 1 97.06 372 GLY A C 1
ATOM 3029 O O . GLY A 1 372 ? 9.547 34.938 10.398 1 97.06 372 GLY A O 1
ATOM 3030 N N . GLN A 1 373 ? 9.227 37.031 9.75 1 97 373 GLN A N 1
ATOM 3031 C CA . GLN A 1 373 ? 9.062 37.469 11.125 1 97 373 GLN A CA 1
ATOM 3032 C C . GLN A 1 373 ? 7.582 37.594 11.5 1 97 373 GLN A C 1
ATOM 3034 O O . GLN A 1 373 ? 6.723 37.719 10.625 1 97 373 GLN A O 1
ATOM 3039 N N . ARG A 1 374 ? 7.211 37.469 12.805 1 98.5 374 ARG A N 1
ATOM 3040 C CA . ARG A 1 374 ? 5.902 37.656 13.422 1 98.5 374 ARG A CA 1
ATOM 3041 C C . ARG A 1 374 ? 6.004 38.469 14.703 1 98.5 374 ARG A C 1
ATOM 3043 O O . ARG A 1 374 ? 6.828 38.156 15.57 1 98.5 374 ARG A O 1
ATOM 3050 N N . ASN A 1 375 ? 5.199 39.406 14.75 1 97.5 375 ASN A N 1
ATOM 3051 C CA . ASN A 1 375 ? 5.125 40.219 15.953 1 97.5 375 ASN A CA 1
ATOM 3052 C C . ASN A 1 375 ? 3.68 40.562 16.312 1 97.5 375 ASN A C 1
ATOM 3054 O O . ASN A 1 375 ? 2.807 40.562 15.438 1 97.5 375 ASN A O 1
ATOM 3058 N N . VAL A 1 376 ? 3.447 40.906 17.516 1 97.62 376 VAL A N 1
ATOM 3059 C CA . VAL A 1 376 ? 2.135 41.25 18.062 1 97.62 376 VAL A CA 1
ATOM 3060 C C . VAL A 1 376 ? 1.94 42.75 18.031 1 97.62 376 VAL A C 1
ATOM 3062 O O . VAL A 1 376 ? 2.799 43.5 18.5 1 97.62 376 VAL A O 1
ATOM 3065 N N . TYR A 1 377 ? 0.803 43.25 17.5 1 96.88 377 TYR A N 1
ATOM 3066 C CA . TYR A 1 377 ? 0.458 44.656 17.391 1 96.88 377 TYR A CA 1
ATOM 3067 C C . TYR A 1 377 ? -0.856 44.938 18.109 1 96.88 377 TYR A C 1
ATOM 3069 O O . TYR A 1 377 ? -1.658 44.031 18.344 1 96.88 377 TYR A O 1
ATOM 3077 N N . LYS A 1 378 ? -1.009 46.219 18.453 1 96.62 378 LYS A N 1
ATOM 3078 C CA . LYS A 1 378 ? -2.197 46.75 19.109 1 96.62 378 LYS A CA 1
ATOM 3079 C C . LYS A 1 378 ? -2.658 48.031 18.438 1 96.62 378 LYS A C 1
ATOM 3081 O O . LYS A 1 378 ? -1.839 48.906 18.094 1 96.62 378 LYS A O 1
ATOM 3086 N N . ILE A 1 379 ? -3.971 48.156 18.172 1 95.88 379 ILE A N 1
ATOM 3087 C CA . ILE A 1 379 ? -4.656 49.375 17.797 1 95.88 379 ILE A CA 1
ATOM 3088 C C . ILE A 1 379 ? -5.711 49.719 18.844 1 95.88 379 ILE A C 1
ATOM 3090 O O . ILE A 1 379 ? -6.582 48.906 19.156 1 95.88 379 ILE A O 1
ATOM 3094 N N . THR A 1 380 ? -5.559 50.875 19.438 1 94.88 380 THR A N 1
ATOM 3095 C CA . THR A 1 380 ? -6.539 51.375 20.406 1 94.88 380 THR A CA 1
ATOM 3096 C C . THR A 1 380 ? -7.738 52 19.703 1 94.88 380 THR A C 1
ATOM 3098 O O . THR A 1 380 ? -7.574 52.75 18.75 1 94.88 380 THR A O 1
ATOM 3101 N N . ILE A 1 381 ? -8.859 51.562 20.203 1 91.56 381 ILE A N 1
ATOM 3102 C CA . ILE A 1 381 ? -10.125 52.062 19.703 1 91.56 381 ILE A CA 1
ATOM 3103 C C . ILE A 1 381 ? -10.625 53.188 20.578 1 91.56 381 ILE A C 1
ATOM 3105 O O . ILE A 1 381 ? -10.719 53.031 21.797 1 91.56 381 ILE A O 1
ATOM 3109 N N . LYS A 1 382 ? -10.906 54.344 19.938 1 87.81 382 LYS A N 1
ATOM 3110 C CA . LYS A 1 382 ? -11.445 55.531 20.625 1 87.81 382 LYS A CA 1
ATOM 3111 C C . LYS A 1 382 ? -12.727 56.031 19.953 1 87.81 382 LYS A C 1
ATOM 3113 O O . LYS A 1 382 ? -12.672 56.844 19.047 1 87.81 382 LYS A O 1
ATOM 3118 N N . GLY A 1 383 ? -13.852 55.625 20.359 1 77.31 383 GLY A N 1
ATOM 3119 C CA . GLY A 1 383 ? -15.078 55.969 19.672 1 77.31 383 GLY A CA 1
ATOM 3120 C C . GLY A 1 383 ? -15.094 55.562 18.219 1 77.31 383 GLY A C 1
ATOM 3121 O O . GLY A 1 383 ? -14.945 54.375 17.906 1 77.31 383 GLY A O 1
ATOM 3122 N N . ASP A 1 384 ? -15.102 56.562 17.344 1 75.81 384 ASP A N 1
ATOM 3123 C CA . ASP A 1 384 ? -15.172 56.312 15.906 1 75.81 384 ASP A CA 1
ATOM 3124 C C . ASP A 1 384 ? -13.789 56.375 15.266 1 75.81 384 ASP A C 1
ATOM 3126 O O . ASP A 1 384 ? -13.641 56.125 14.07 1 75.81 384 ASP A O 1
ATOM 3130 N N . SER A 1 385 ? -12.875 56.594 16.094 1 86.69 385 SER A N 1
ATOM 3131 C CA . SER A 1 385 ? -11.492 56.688 15.625 1 86.69 385 SER A CA 1
ATOM 3132 C C . SER A 1 385 ? -10.617 55.625 16.25 1 86.69 385 SER A C 1
ATOM 3134 O O . SER A 1 385 ? -11.094 54.812 17.031 1 86.69 385 SER A O 1
ATOM 3136 N N . HIS A 1 386 ? -9.57 55.438 15.617 1 89.25 386 HIS A N 1
ATOM 3137 C CA . HIS A 1 386 ? -8.586 54.5 16.141 1 89.25 386 HIS A CA 1
ATOM 3138 C C . HIS A 1 386 ? -7.188 55.094 16.141 1 89.25 386 HIS A C 1
ATOM 3140 O O . HIS A 1 386 ? -6.906 56.031 15.383 1 89.25 386 HIS A O 1
ATOM 3146 N N . SER A 1 387 ? -6.238 54.594 17.109 1 93 387 SER A N 1
ATOM 3147 C CA . SER A 1 387 ? -4.844 55 17.203 1 93 387 SER A CA 1
ATOM 3148 C C . SER A 1 387 ? -4.008 54.438 16.062 1 93 387 SER A C 1
ATOM 3150 O O . SER A 1 387 ? -4.492 53.625 15.281 1 93 387 SER A O 1
ATOM 3152 N N . GLU A 1 388 ? -2.965 55.031 15.945 1 92 388 GLU A N 1
ATOM 3153 C CA . GLU A 1 388 ? -1.945 54.375 15.156 1 92 388 GLU A CA 1
ATOM 3154 C C . GLU A 1 388 ? -1.599 53 15.766 1 92 388 GLU A C 1
ATOM 3156 O O . GLU A 1 388 ? -1.853 52.75 16.938 1 92 388 GLU A O 1
ATOM 3161 N N . ARG A 1 389 ? -1.175 52.125 15.031 1 94.12 389 ARG A N 1
ATOM 3162 C CA . ARG A 1 389 ? -0.777 50.812 15.477 1 94.12 389 ARG A CA 1
ATOM 3163 C C . ARG A 1 389 ? 0.443 50.875 16.391 1 94.12 389 ARG A C 1
ATOM 3165 O O . ARG A 1 389 ? 1.347 51.688 16.156 1 94.12 389 ARG A O 1
ATOM 3172 N N . GLU A 1 390 ? 0.565 50.125 17.281 1 94.44 390 GLU A N 1
ATOM 3173 C CA . GLU A 1 390 ? 1.655 49.969 18.25 1 94.44 390 GLU A CA 1
ATOM 3174 C C . GLU A 1 390 ? 2.176 48.531 18.234 1 94.44 390 GLU A C 1
ATOM 3176 O O . GLU A 1 390 ? 1.398 47.562 18.359 1 94.44 390 GLU A O 1
ATOM 3181 N N . CYS A 1 391 ? 3.418 48.438 18 1 95.56 391 CYS A N 1
ATOM 3182 C CA . CYS A 1 391 ? 4.02 47.094 18.062 1 95.56 391 CYS A CA 1
ATOM 3183 C C . CYS A 1 391 ? 4.402 46.75 19.5 1 95.56 391 CYS A C 1
ATOM 3185 O O . CYS A 1 391 ? 5.25 47.406 20.094 1 95.56 391 CYS A O 1
ATOM 3187 N N . LEU A 1 392 ? 3.85 45.625 19.984 1 94.69 392 LEU A N 1
ATOM 3188 C CA . LEU A 1 392 ? 4.059 45.25 21.391 1 94.69 392 LEU A CA 1
ATOM 3189 C C . LEU A 1 392 ? 5.32 44.406 21.531 1 94.69 392 LEU A C 1
ATOM 3191 O O . LEU A 1 392 ? 5.914 44.344 22.609 1 94.69 392 LEU A O 1
ATOM 3195 N N . THR A 1 393 ? 5.742 43.719 20.5 1 95.62 393 THR A N 1
ATOM 3196 C CA . THR A 1 393 ? 6.789 42.719 20.688 1 95.62 393 THR A CA 1
ATOM 3197 C C . THR A 1 393 ? 7.988 43.031 19.797 1 95.62 393 THR A C 1
ATOM 3199 O O . THR A 1 393 ? 9.016 42.375 19.891 1 95.62 393 THR A O 1
ATOM 3202 N N . CYS A 1 394 ? 8.07 44.094 18.906 1 95.31 394 CYS A N 1
ATOM 3203 C CA . CYS A 1 394 ? 9.086 44.344 17.891 1 95.31 394 CYS A CA 1
ATOM 3204 C C . CYS A 1 394 ? 10.453 44.562 18.531 1 95.31 394 CYS A C 1
ATOM 3206 O O . CYS A 1 394 ? 11.477 44.188 17.953 1 95.31 394 CYS A O 1
ATOM 3208 N N . THR A 1 395 ? 10.539 45.125 19.703 1 92.88 395 THR A N 1
ATOM 3209 C CA . THR A 1 395 ? 11.828 45.531 20.266 1 92.88 395 THR A CA 1
ATOM 3210 C C . THR A 1 395 ? 12.164 44.656 21.469 1 92.88 395 THR A C 1
ATOM 3212 O O . THR A 1 395 ? 13.227 44.812 22.078 1 92.88 395 THR A O 1
ATOM 3215 N N . LEU A 1 396 ? 11.203 43.719 21.766 1 92.75 396 LEU A N 1
ATOM 3216 C CA . LEU A 1 396 ? 11.477 42.844 22.906 1 92.75 396 LEU A CA 1
ATOM 3217 C C . LEU A 1 396 ? 12.484 41.781 22.516 1 92.75 396 LEU A C 1
ATOM 3219 O O . LEU A 1 396 ? 12.203 40.938 21.656 1 92.75 396 LEU A O 1
ATOM 3223 N N . ASN A 1 397 ? 13.617 41.75 23.297 1 93.38 397 ASN A N 1
ATOM 3224 C CA . ASN A 1 397 ? 14.648 40.75 22.969 1 93.38 397 ASN A CA 1
ATOM 3225 C C . ASN A 1 397 ? 14.828 40.625 21.453 1 93.38 397 ASN A C 1
ATOM 3227 O O . ASN A 1 397 ? 14.789 39.5 20.922 1 93.38 397 ASN A O 1
ATOM 3231 N N . ALA A 1 398 ? 15.047 41.656 20.766 1 92.75 398 ALA A N 1
ATOM 3232 C CA . ALA A 1 398 ? 14.945 41.844 19.312 1 92.75 398 ALA A CA 1
ATOM 3233 C C . ALA A 1 398 ? 15.828 40.812 18.594 1 92.75 398 ALA A C 1
ATOM 3235 O O . ALA A 1 398 ? 15.492 40.375 17.5 1 92.75 398 ALA A O 1
ATOM 3236 N N . ASP A 1 399 ? 17 40.375 19.094 1 91.31 399 ASP A N 1
ATOM 3237 C CA . ASP A 1 399 ? 17.891 39.438 18.422 1 91.31 399 ASP A CA 1
ATOM 3238 C C . ASP A 1 399 ? 17.438 38 18.641 1 91.31 399 ASP A C 1
ATOM 3240 O O . ASP A 1 399 ? 17.703 37.125 17.828 1 91.31 399 ASP A O 1
ATOM 3244 N N . ARG A 1 400 ? 16.688 37.75 19.719 1 93.88 400 ARG A N 1
ATOM 3245 C CA . ARG A 1 400 ? 16.281 36.406 20.156 1 93.88 400 ARG A CA 1
ATOM 3246 C C . ARG A 1 400 ? 14.859 36.094 19.672 1 93.88 400 ARG A C 1
ATOM 3248 O O . ARG A 1 400 ? 14.531 34.969 19.375 1 93.88 400 ARG A O 1
ATOM 3255 N N . CYS A 1 401 ? 14.055 37.125 19.531 1 96.38 401 CYS A N 1
ATOM 3256 C CA . CYS A 1 401 ? 12.617 36.938 19.391 1 96.38 401 CYS A CA 1
ATOM 3257 C C . CYS A 1 401 ? 12.102 37.625 18.125 1 96.38 401 CYS A C 1
ATOM 3259 O O . CYS A 1 401 ? 11.531 38.719 18.203 1 96.38 401 CYS A O 1
ATOM 3261 N N . LYS A 1 402 ? 12.273 36.938 17.078 1 97.38 402 LYS A N 1
ATOM 3262 C CA . LYS A 1 402 ? 11.805 37.531 15.82 1 97.38 402 LYS A CA 1
ATOM 3263 C C . LYS A 1 402 ? 10.539 36.812 15.336 1 97.38 402 LYS A C 1
ATOM 3265 O O . LYS A 1 402 ? 9.945 37.219 14.336 1 97.38 402 LYS A O 1
ATOM 3270 N N . TYR A 1 403 ? 10.156 35.812 15.93 1 98.06 403 TYR A N 1
ATOM 3271 C CA . TYR A 1 403 ? 8.906 35.094 15.656 1 98.06 403 TYR A CA 1
ATOM 3272 C C . TYR A 1 403 ? 8.078 34.938 16.922 1 98.06 403 TYR A C 1
ATOM 3274 O O . TYR A 1 403 ? 8.297 34 17.703 1 98.06 403 TYR A O 1
ATOM 3282 N N . ASN A 1 404 ? 7.059 35.812 17.109 1 98 404 ASN A N 1
ATOM 3283 C CA . ASN A 1 404 ? 6.316 35.969 18.344 1 98 404 ASN A CA 1
ATOM 3284 C C . ASN A 1 404 ? 4.828 35.656 18.156 1 98 404 ASN A C 1
ATOM 3286 O O . ASN A 1 404 ? 4.285 35.906 17.078 1 98 404 ASN A O 1
ATOM 3290 N N . SER A 1 405 ? 4.293 35.156 19.078 1 97.38 405 SER A N 1
ATOM 3291 C CA . SER A 1 405 ? 2.85 34.969 19.172 1 97.38 405 SER A CA 1
ATOM 3292 C C . SER A 1 405 ? 2.34 35.281 20.562 1 97.38 405 SER A C 1
ATOM 3294 O O . SER A 1 405 ? 3.131 35.531 21.484 1 97.38 405 SER A O 1
ATOM 3296 N N . ALA A 1 406 ? 0.927 35.281 20.703 1 97.5 406 ALA A N 1
ATOM 3297 C CA . ALA A 1 406 ? 0.336 35.625 22 1 97.5 406 ALA A CA 1
ATOM 3298 C C . ALA A 1 406 ? -0.987 34.906 22.219 1 97.5 406 ALA A C 1
ATOM 3300 O O . ALA A 1 406 ? -1.736 34.688 21.266 1 97.5 406 ALA A O 1
ATOM 3301 N N . LEU A 1 407 ? -1.159 34.625 23.344 1 98 407 LEU A N 1
ATOM 3302 C CA . LEU A 1 407 ? -2.424 34.094 23.844 1 98 407 LEU A CA 1
ATOM 3303 C C . LEU A 1 407 ? -3.002 35 24.938 1 98 407 LEU A C 1
ATOM 3305 O O . LEU A 1 407 ? -2.502 35 26.062 1 98 407 LEU A O 1
ATOM 3309 N N . PHE A 1 408 ? -4.145 35.625 24.688 1 97.69 408 PHE A N 1
ATOM 3310 C CA . PHE A 1 408 ? -4.695 36.656 25.562 1 97.69 408 PHE A CA 1
ATOM 3311 C C . PHE A 1 408 ? -5.676 36.062 26.562 1 97.69 408 PHE A C 1
ATOM 3313 O O . PHE A 1 408 ? -6.332 35.062 26.266 1 97.69 408 PHE A O 1
ATOM 3320 N N . SER A 1 409 ? -5.727 36.781 27.688 1 97.38 409 SER A N 1
ATOM 3321 C CA . SER A 1 409 ? -6.723 36.438 28.703 1 97.38 409 SER A CA 1
ATOM 3322 C C . SER A 1 409 ? -8.125 36.844 28.25 1 97.38 409 SER A C 1
ATOM 3324 O O . SER A 1 409 ? -8.297 37.438 27.203 1 97.38 409 SER A O 1
ATOM 3326 N N . THR A 1 410 ? -9.078 36.531 28.984 1 93.94 410 THR A N 1
ATOM 3327 C CA . THR A 1 410 ? -10.484 36.625 28.609 1 93.94 410 THR A CA 1
ATOM 3328 C C . THR A 1 410 ? -10.844 38.062 28.219 1 93.94 410 THR A C 1
ATOM 3330 O O . THR A 1 410 ? -11.562 38.281 27.25 1 93.94 410 THR A O 1
ATOM 3333 N N . LYS A 1 411 ? -10.398 39.031 29 1 93.94 411 LYS A N 1
ATOM 3334 C CA . LYS A 1 411 ? -10.719 40.438 28.719 1 93.94 411 LYS A CA 1
ATOM 3335 C C . LYS A 1 411 ? -9.539 41.156 28.078 1 93.94 411 LYS A C 1
ATOM 3337 O O . LYS A 1 411 ? -9.594 42.375 27.844 1 93.94 411 LYS A O 1
ATOM 3342 N N . GLY A 1 412 ? -8.445 40.5 28 1 96.19 412 GLY A N 1
ATOM 3343 C CA . GLY A 1 412 ? -7.312 41.062 27.297 1 96.19 412 GLY A CA 1
ATOM 3344 C C . GLY A 1 412 ? -6.355 41.812 28.203 1 96.19 412 GLY A C 1
ATOM 3345 O O . GLY A 1 412 ? -5.516 42.594 27.734 1 96.19 412 GLY A O 1
ATOM 3346 N N . THR A 1 413 ? -6.426 41.562 29.531 1 95.5 413 THR A N 1
ATOM 3347 C CA . THR A 1 413 ? -5.559 42.25 30.484 1 95.5 413 THR A CA 1
ATOM 3348 C C . THR A 1 413 ? -4.141 41.688 30.406 1 95.5 413 THR A C 1
ATOM 3350 O O . THR A 1 413 ? -3.166 42.438 30.562 1 95.5 413 THR A O 1
ATOM 3353 N N . TYR A 1 414 ? -4.125 40.375 30.172 1 96.5 414 TYR A N 1
ATOM 3354 C CA . TYR A 1 414 ? -2.84 39.688 30.125 1 96.5 414 TYR A CA 1
ATOM 3355 C C . TYR A 1 414 ? -2.709 38.875 28.828 1 96.5 414 TYR A C 1
ATOM 3357 O O . TYR A 1 414 ? -3.709 38.594 28.172 1 96.5 414 TYR A O 1
ATOM 3365 N N . TYR A 1 415 ? -1.497 38.594 28.516 1 96.75 415 TYR A N 1
ATOM 3366 C CA . TYR A 1 415 ? -1.287 37.625 27.453 1 96.75 415 TYR A CA 1
ATOM 3367 C C . TYR A 1 415 ? 0.013 36.844 27.656 1 96.75 415 TYR A C 1
ATOM 3369 O O . TYR A 1 415 ? 0.973 37.375 28.219 1 96.75 415 TYR A O 1
ATOM 3377 N N . LEU A 1 416 ? 0.021 35.562 27.359 1 97.69 416 LEU A N 1
ATOM 3378 C CA . LEU A 1 416 ? 1.221 34.719 27.203 1 97.69 416 LEU A CA 1
ATOM 3379 C C . LEU A 1 416 ? 1.924 35.031 25.875 1 97.69 416 LEU A C 1
ATOM 3381 O O . LEU A 1 416 ? 1.364 34.812 24.812 1 97.69 416 LEU A O 1
ATOM 3385 N N . MET A 1 417 ? 3.025 35.594 25.906 1 97.5 417 MET A N 1
ATOM 3386 C CA . MET A 1 417 ? 3.855 35.844 24.734 1 97.5 417 MET A CA 1
ATOM 3387 C C . MET A 1 417 ? 4.801 34.688 24.484 1 97.5 417 MET A C 1
ATOM 3389 O O . MET A 1 417 ? 5.562 34.281 25.359 1 97.5 417 MET A O 1
ATOM 3393 N N . SER A 1 418 ? 4.781 34.156 23.422 1 97.94 418 SER A N 1
ATOM 3394 C CA . SER A 1 418 ? 5.68 33.094 23.016 1 97.94 418 SER A CA 1
ATOM 3395 C C . SER A 1 418 ? 6.641 33.562 21.922 1 97.94 418 SER A C 1
ATOM 3397 O O . SER A 1 418 ? 6.219 33.906 20.828 1 97.94 418 SER A O 1
ATOM 3399 N N . CYS A 1 419 ? 7.891 33.594 22.25 1 97.5 419 CYS A N 1
ATOM 3400 C CA . CYS A 1 419 ? 8.992 33.844 21.328 1 97.5 419 CYS A CA 1
ATOM 3401 C C . CYS A 1 419 ? 9.562 32.531 20.812 1 97.5 419 CYS A C 1
ATOM 3403 O O . CYS A 1 419 ? 10.141 31.75 21.578 1 97.5 419 CYS A O 1
ATOM 3405 N N . SER A 1 420 ? 9.453 32.344 19.547 1 97.5 420 SER A N 1
ATOM 3406 C CA . SER A 1 420 ? 9.789 31.016 19 1 97.5 420 SER A CA 1
ATOM 3407 C C . SER A 1 420 ? 11.117 31.062 18.25 1 97.5 420 SER A C 1
ATOM 3409 O O . SER A 1 420 ? 11.531 30.062 17.641 1 97.5 420 SER A O 1
ATOM 3411 N N . GLY A 1 421 ? 11.867 32.125 18.25 1 96.75 421 GLY A N 1
ATOM 3412 C CA . GLY A 1 421 ? 13.18 32.156 17.625 1 96.75 421 GLY A CA 1
ATOM 3413 C C . GLY A 1 421 ? 13.516 33.531 17.047 1 96.75 421 GLY A C 1
ATOM 3414 O O . GLY A 1 421 ? 12.695 34.438 17.094 1 96.75 421 GLY A O 1
ATOM 3415 N N . PRO A 1 422 ? 14.766 33.625 16.625 1 95.69 422 PRO A N 1
ATOM 3416 C CA . PRO A 1 422 ? 15.719 32.594 16.219 1 95.69 422 PRO A CA 1
ATOM 3417 C C . PRO A 1 422 ? 16.516 32.031 17.391 1 95.69 422 PRO A C 1
ATOM 3419 O O . PRO A 1 422 ? 17.156 30.969 17.25 1 95.69 422 PRO A O 1
ATOM 3422 N N . GLY A 1 423 ? 16.625 32.688 18.484 1 95.56 423 GLY A N 1
ATOM 3423 C CA . GLY A 1 423 ? 17.203 32.125 19.688 1 95.56 423 GLY A CA 1
ATOM 3424 C C . GLY A 1 423 ? 16.344 31.047 20.312 1 95.56 423 GLY A C 1
ATOM 3425 O O . GLY A 1 423 ? 15.305 30.672 19.766 1 95.56 423 GLY A O 1
ATOM 3426 N N . LEU A 1 424 ? 16.844 30.531 21.406 1 95.81 424 LEU A N 1
ATOM 3427 C CA . LEU A 1 424 ? 16.062 29.547 22.125 1 95.81 424 LEU A CA 1
ATOM 3428 C C . LEU A 1 424 ? 14.688 30.094 22.5 1 95.81 424 LEU A C 1
ATOM 3430 O O . LEU A 1 424 ? 14.57 31.25 22.891 1 95.81 424 LEU A O 1
ATOM 3434 N N . PRO A 1 425 ? 13.578 29.297 22.359 1 96.75 425 PRO A N 1
ATOM 3435 C CA . PRO A 1 425 ? 12.227 29.766 22.688 1 96.75 425 PRO A CA 1
ATOM 3436 C C . PRO A 1 425 ? 12.125 30.312 24.109 1 96.75 425 PRO A C 1
ATOM 3438 O O . PRO A 1 425 ? 12.797 29.812 25.016 1 96.75 425 PRO A O 1
ATOM 3441 N N . LEU A 1 426 ? 11.383 31.297 24.297 1 97.5 426 LEU A N 1
ATOM 3442 C CA . LEU A 1 426 ? 11.125 31.984 25.562 1 97.5 426 LEU A CA 1
ATOM 3443 C C . LEU A 1 426 ? 9.633 32.281 25.719 1 97.5 426 LEU A C 1
ATOM 3445 O O . LEU A 1 426 ? 9.008 32.844 24.812 1 97.5 426 LEU A O 1
ATOM 3449 N N . HIS A 1 427 ? 9.039 32 26.75 1 98.31 427 HIS A N 1
ATOM 3450 C CA . HIS A 1 427 ? 7.637 32.219 27.094 1 98.31 427 HIS A CA 1
ATOM 3451 C C . HIS A 1 427 ? 7.484 33.094 28.328 1 98.31 427 HIS A C 1
ATOM 3453 O O . HIS A 1 427 ? 7.977 32.719 29.406 1 98.31 427 HIS A O 1
ATOM 3459 N N . THR A 1 428 ? 6.766 34.094 28.203 1 97 428 THR A N 1
ATOM 3460 C CA . THR A 1 428 ? 6.582 35.031 29.297 1 97 428 THR A CA 1
ATOM 3461 C C . THR A 1 428 ? 5.117 35.438 29.422 1 97 428 THR A C 1
ATOM 3463 O O . THR A 1 428 ? 4.387 35.469 28.438 1 97 428 THR A O 1
ATOM 3466 N N . LEU A 1 429 ? 4.711 35.781 30.562 1 98.19 429 LEU A N 1
ATOM 3467 C CA . LEU A 1 429 ? 3.436 36.438 30.859 1 98.19 429 LEU A CA 1
ATOM 3468 C C . LEU A 1 429 ? 3.584 37.969 30.844 1 98.19 429 LEU A C 1
ATOM 3470 O O . LEU A 1 429 ? 4.484 38.5 31.484 1 98.19 429 LEU A O 1
ATOM 3474 N N . ARG A 1 430 ? 2.639 38.625 30.156 1 96.81 430 ARG A N 1
ATOM 3475 C CA . ARG A 1 430 ? 2.75 40.094 30.016 1 96.81 430 ARG A CA 1
ATOM 3476 C C . ARG A 1 430 ? 1.405 40.75 30.266 1 96.81 430 ARG A C 1
ATOM 3478 O O . ARG A 1 430 ? 0.353 40.156 30.094 1 96.81 430 ARG A O 1
ATOM 3485 N N . ASN A 1 431 ? 1.596 42 30.719 1 94.38 431 ASN A N 1
ATOM 3486 C CA . ASN A 1 431 ? 0.445 42.875 30.859 1 94.38 431 ASN A CA 1
ATOM 3487 C C . ASN A 1 431 ? 0.167 43.625 29.547 1 94.38 431 ASN A C 1
ATOM 3489 O O . ASN A 1 431 ? 1.065 44.25 28.984 1 94.38 431 ASN A O 1
ATOM 3493 N N . SER A 1 432 ? -1.173 43.656 29.078 1 91.56 432 SER A N 1
ATOM 3494 C CA . SER A 1 432 ? -1.518 44.219 27.766 1 91.56 432 SER A CA 1
ATOM 3495 C C . SER A 1 432 ? -1.595 45.719 27.812 1 91.56 432 SER A C 1
ATOM 3497 O O . SER A 1 432 ? -1.482 46.406 26.781 1 91.56 432 SER A O 1
ATOM 3499 N N . ARG A 1 433 ? -1.844 46.312 28.797 1 83.88 433 ARG A N 1
ATOM 3500 C CA . ARG A 1 433 ? -2.057 47.75 28.938 1 83.88 433 ARG A CA 1
ATOM 3501 C C . ARG A 1 433 ? -0.748 48.5 28.766 1 83.88 433 ARG A C 1
ATOM 3503 O O . ARG A 1 433 ? -0.693 49.5 28.047 1 83.88 433 ARG A O 1
ATOM 3510 N N . ASP A 1 434 ? 0.298 48.031 29.453 1 84.75 434 ASP A N 1
ATOM 3511 C CA . ASP A 1 434 ? 1.542 48.812 29.422 1 84.75 434 ASP A CA 1
ATOM 3512 C C . ASP A 1 434 ? 2.684 47.969 28.844 1 84.75 434 ASP A C 1
ATOM 3514 O O . ASP A 1 434 ? 3.818 48.438 28.75 1 84.75 434 ASP A O 1
ATOM 3518 N N . GLY A 1 435 ? 2.361 46.719 28.562 1 85.38 435 GLY A N 1
ATOM 3519 C CA . GLY A 1 435 ? 3.352 45.906 27.906 1 85.38 435 GLY A CA 1
ATOM 3520 C C . GLY A 1 435 ? 4.383 45.312 28.859 1 85.38 435 GLY A C 1
ATOM 3521 O O . GLY A 1 435 ? 5.297 44.625 28.438 1 85.38 435 GLY A O 1
ATOM 3522 N N . THR A 1 436 ? 4.297 45.5 30.062 1 91.06 436 THR A N 1
ATOM 3523 C CA . THR A 1 436 ? 5.289 45.062 31.047 1 91.06 436 THR A CA 1
ATOM 3524 C C . THR A 1 436 ? 5.293 43.562 31.203 1 91.06 436 THR A C 1
ATOM 3526 O O . THR A 1 436 ? 4.242 42.906 31.109 1 91.06 436 THR A O 1
ATOM 3529 N N . GLU A 1 437 ? 6.457 43.094 31.312 1 95.69 437 GLU A N 1
ATOM 3530 C CA . GLU A 1 437 ? 6.645 41.656 31.625 1 95.69 437 GLU A CA 1
ATOM 3531 C C . GLU A 1 437 ? 6.27 41.375 33.062 1 95.69 437 GLU A C 1
ATOM 3533 O O . GLU A 1 437 ? 6.832 41.969 34 1 95.69 437 GLU A O 1
ATOM 3538 N N . VAL A 1 438 ? 5.281 40.438 33.312 1 95.31 438 VAL A N 1
ATOM 3539 C CA . VAL A 1 438 ? 4.844 40.031 34.656 1 95.31 438 VAL A CA 1
ATOM 3540 C C . VAL A 1 438 ? 5.754 38.938 35.188 1 95.31 438 VAL A C 1
ATOM 3542 O O . VAL A 1 438 ? 6.203 39 36.344 1 95.31 438 VAL A O 1
ATOM 3545 N N . ARG A 1 439 ? 6.164 37.969 34.25 1 95.31 439 ARG A N 1
ATOM 3546 C CA . ARG A 1 439 ? 6.992 36.844 34.656 1 95.31 439 ARG A CA 1
ATOM 3547 C C . ARG A 1 439 ? 7.48 36.031 33.469 1 95.31 439 ARG A C 1
ATOM 3549 O O . ARG A 1 439 ? 6.797 35.938 32.469 1 95.31 439 ARG A O 1
ATOM 3556 N N . VAL A 1 440 ? 8.656 35.406 33.656 1 95.25 440 VAL A N 1
ATOM 3557 C CA . VAL A 1 440 ? 9.156 34.438 32.719 1 95.25 440 VAL A CA 1
ATOM 3558 C C . VAL A 1 440 ? 8.602 33.062 33.062 1 95.25 440 VAL A C 1
ATOM 3560 O O . VAL A 1 440 ? 8.766 32.562 34.188 1 95.25 440 VAL A O 1
ATOM 3563 N N . LEU A 1 441 ? 7.859 32.438 32.094 1 96.12 441 LEU A N 1
ATOM 3564 C CA . LEU A 1 441 ? 7.207 31.156 32.344 1 96.12 441 LEU A CA 1
ATOM 3565 C C . LEU A 1 441 ? 8.094 30 31.891 1 96.12 441 LEU A C 1
ATOM 3567 O O . LEU A 1 441 ? 8.125 28.953 32.531 1 96.12 441 LEU A O 1
ATOM 3571 N N . GLU A 1 442 ? 8.852 30.031 30.766 1 96.81 442 GLU A N 1
ATOM 3572 C CA . GLU A 1 442 ? 9.781 29.031 30.234 1 96.81 442 GLU A CA 1
ATOM 3573 C C . GLU A 1 442 ? 10.844 29.688 29.344 1 96.81 442 GLU A C 1
ATOM 3575 O O . GLU A 1 442 ? 10.516 30.344 28.359 1 96.81 442 GLU A O 1
ATOM 3580 N N . ASP A 1 443 ? 12.141 29.578 29.75 1 96.69 443 ASP A N 1
ATOM 3581 C CA . ASP A 1 443 ? 13.188 30.281 29.016 1 96.69 443 ASP A CA 1
ATOM 3582 C C . ASP A 1 443 ? 14.117 29.297 28.312 1 96.69 443 ASP A C 1
ATOM 3584 O O . ASP A 1 443 ? 15.07 29.703 27.641 1 96.69 443 ASP A O 1
ATOM 3588 N N . ASN A 1 444 ? 13.898 27.906 28.422 1 96.62 444 ASN A N 1
ATOM 3589 C CA . ASN A 1 444 ? 14.633 26.828 27.766 1 96.62 444 ASN A CA 1
ATOM 3590 C C . ASN A 1 444 ? 16.109 26.844 28.141 1 96.62 444 ASN A C 1
ATOM 3592 O O . ASN A 1 444 ? 16.969 26.547 27.312 1 96.62 444 ASN A O 1
ATOM 3596 N N . LYS A 1 445 ? 16.453 27.188 29.297 1 95.12 445 LYS A N 1
ATOM 3597 C CA . LYS A 1 445 ? 17.828 27.172 29.812 1 95.12 445 LYS A CA 1
ATOM 3598 C C . LYS A 1 445 ? 18.391 25.766 29.859 1 95.12 445 LYS A C 1
ATOM 3600 O O . LYS A 1 445 ? 19.578 25.547 29.641 1 95.12 445 LYS A O 1
ATOM 3605 N N . ASP A 1 446 ? 17.547 24.859 30.203 1 93.06 446 ASP A N 1
ATOM 3606 C CA . ASP A 1 446 ? 17.969 23.469 30.234 1 93.06 446 ASP A CA 1
ATOM 3607 C C . ASP A 1 446 ? 18.469 23.016 28.859 1 93.06 446 ASP A C 1
ATOM 3609 O O . ASP A 1 446 ? 19.484 22.328 28.75 1 93.06 446 ASP A O 1
ATOM 3613 N N . LEU A 1 447 ? 17.703 23.391 27.891 1 94.56 447 LEU A N 1
ATOM 3614 C CA . LEU A 1 447 ? 18.109 23.062 26.531 1 94.56 447 LEU A CA 1
ATOM 3615 C C . LEU A 1 447 ? 19.406 23.781 26.172 1 94.56 447 LEU A C 1
ATOM 3617 O O . LEU A 1 447 ? 20.281 23.203 25.516 1 94.56 447 LEU A O 1
ATOM 3621 N N . GLU A 1 448 ? 19.594 25 26.547 1 94.38 448 GLU A N 1
ATOM 3622 C CA . GLU A 1 448 ? 20.844 25.75 26.344 1 94.38 448 GLU A CA 1
ATOM 3623 C C . GLU A 1 448 ? 22.031 24.984 26.891 1 94.38 448 GLU A C 1
ATOM 3625 O O . GLU A 1 448 ? 23.062 24.859 26.219 1 94.38 448 GLU A O 1
ATOM 3630 N N . ASN A 1 449 ? 21.906 24.391 28.047 1 93.19 449 ASN A N 1
ATOM 3631 C CA . ASN A 1 449 ? 22.984 23.641 28.688 1 93.19 449 ASN A CA 1
ATOM 3632 C C . ASN A 1 449 ? 23.281 22.344 27.938 1 93.19 449 ASN A C 1
ATOM 3634 O O . ASN A 1 449 ? 24.438 21.938 27.812 1 93.19 449 ASN A O 1
ATOM 3638 N N . THR A 1 450 ? 22.172 21.766 27.469 1 91.62 450 THR A N 1
ATOM 3639 C CA . THR A 1 450 ? 22.328 20.531 26.719 1 91.62 450 THR A CA 1
ATOM 3640 C C . THR A 1 450 ? 23.062 20.781 25.406 1 91.62 450 THR A C 1
ATOM 3642 O O . THR A 1 450 ? 23.922 19.984 25.016 1 91.62 450 THR A O 1
ATOM 3645 N N . LEU A 1 451 ? 22.828 21.891 24.797 1 93 451 LEU A N 1
ATOM 3646 C CA . LEU A 1 451 ? 23.359 22.172 23.469 1 93 451 LEU A CA 1
ATOM 3647 C C . LEU A 1 451 ? 24.75 22.766 23.562 1 93 451 LEU A C 1
ATOM 3649 O O . LEU A 1 451 ? 25.469 22.859 22.562 1 93 451 LEU A O 1
ATOM 3653 N N . GLN A 1 452 ? 25.156 23.125 24.797 1 91.44 452 GLN A N 1
ATOM 3654 C CA . GLN A 1 452 ? 26.406 23.859 24.969 1 91.44 452 GLN A CA 1
ATOM 3655 C C . GLN A 1 452 ? 27.594 23.047 24.469 1 91.44 452 GLN A C 1
ATOM 3657 O O . GLN A 1 452 ? 28.578 23.609 23.969 1 91.44 452 GLN A O 1
ATOM 3662 N N . ASP A 1 453 ? 27.531 21.781 24.469 1 91.06 453 ASP A N 1
ATOM 3663 C CA . ASP A 1 453 ? 28.672 20.953 24.078 1 91.06 453 ASP A CA 1
ATOM 3664 C C . ASP A 1 453 ? 28.453 20.359 22.688 1 91.06 453 ASP A C 1
ATOM 3666 O O . ASP A 1 453 ? 29.125 19.391 22.312 1 91.06 453 ASP A O 1
ATOM 3670 N N . ILE A 1 454 ? 27.453 20.75 22.047 1 94 454 ILE A N 1
ATOM 3671 C CA . ILE A 1 454 ? 27.156 20.25 20.703 1 94 454 ILE A CA 1
ATOM 3672 C C . ILE A 1 454 ? 27.422 21.344 19.672 1 94 454 ILE A C 1
ATOM 3674 O O . ILE A 1 454 ? 27.047 22.5 19.859 1 94 454 ILE A O 1
ATOM 3678 N N . ALA A 1 455 ? 28.234 20.938 18.672 1 94.81 455 ALA A N 1
ATOM 3679 C CA . ALA A 1 455 ? 28.469 21.859 17.547 1 94.81 455 ALA A CA 1
ATOM 3680 C C . ALA A 1 455 ? 27.203 22.031 16.719 1 94.81 455 ALA A C 1
ATOM 3682 O O . ALA A 1 455 ? 26.969 21.266 15.781 1 94.81 455 ALA A O 1
ATOM 3683 N N . MET A 1 456 ? 26.469 23.047 17.109 1 95 456 MET A N 1
ATOM 3684 C CA . MET A 1 456 ? 25.219 23.312 16.422 1 95 456 MET A CA 1
ATOM 3685 C C . MET A 1 456 ? 25.453 24.062 15.109 1 95 456 MET A C 1
ATOM 3687 O O . MET A 1 456 ? 26.359 24.891 15.023 1 95 456 MET A O 1
ATOM 3691 N N . PRO A 1 457 ? 24.594 23.781 14.062 1 97.31 457 PRO A N 1
ATOM 3692 C CA . PRO A 1 457 ? 24.641 24.578 12.828 1 97.31 457 PRO A CA 1
ATOM 3693 C C . PRO A 1 457 ? 24.141 26 13.023 1 97.31 457 PRO A C 1
ATOM 3695 O O . PRO A 1 457 ? 23.562 26.328 14.062 1 97.31 457 PRO A O 1
ATOM 3698 N N . SER A 1 458 ? 24.578 26.734 12.117 1 96.88 458 SER A N 1
ATOM 3699 C CA . SER A 1 458 ? 24.047 28.094 12.062 1 96.88 458 SER A CA 1
ATOM 3700 C C . SER A 1 458 ? 23.062 28.25 10.914 1 96.88 458 SER A C 1
ATOM 3702 O O . SER A 1 458 ? 23.047 27.438 9.984 1 96.88 458 SER A O 1
ATOM 3704 N N . VAL A 1 459 ? 22.172 29.328 10.969 1 97.44 459 VAL A N 1
ATOM 3705 C CA . VAL A 1 459 ? 21.156 29.562 9.945 1 97.44 459 VAL A CA 1
ATOM 3706 C C . VAL A 1 459 ? 21.391 30.922 9.297 1 97.44 459 VAL A C 1
ATOM 3708 O O . VAL A 1 459 ? 21.609 31.922 9.992 1 97.44 459 VAL A O 1
ATOM 3711 N N . MET A 1 460 ? 21.453 30.828 8.094 1 96 460 MET A N 1
ATOM 3712 C CA . MET A 1 460 ? 21.562 32.062 7.316 1 96 460 MET A CA 1
ATOM 3713 C C . MET A 1 460 ? 20.312 32.281 6.465 1 96 460 MET A C 1
ATOM 3715 O O . MET A 1 460 ? 19.734 31.328 5.941 1 96 460 MET A O 1
ATOM 3719 N N . HIS A 1 461 ? 19.875 33.625 6.355 1 96.31 461 HIS A N 1
ATOM 3720 C CA . HIS A 1 461 ? 18.766 34.031 5.488 1 96.31 461 HIS A CA 1
ATOM 3721 C C . HIS A 1 461 ? 19.234 34.938 4.355 1 96.31 461 HIS A C 1
ATOM 3723 O O . HIS A 1 461 ? 20.188 35.688 4.523 1 96.31 461 HIS A O 1
ATOM 3729 N N . GLY A 1 462 ? 18.625 34.719 3.262 1 96.38 462 GLY A N 1
ATOM 3730 C CA . GLY A 1 462 ? 18.906 35.562 2.105 1 96.38 462 GLY A CA 1
ATOM 3731 C C . GLY A 1 462 ? 17.766 35.594 1.106 1 96.38 462 GLY A C 1
ATOM 3732 O O . GLY A 1 462 ? 16.719 34.969 1.317 1 96.38 462 GLY A O 1
ATOM 3733 N N . THR A 1 463 ? 17.859 36.469 0.103 1 97.31 463 THR A N 1
ATOM 3734 C CA . THR A 1 463 ? 16.859 36.594 -0.949 1 97.31 463 THR A CA 1
ATOM 3735 C C . THR A 1 463 ? 17.484 36.281 -2.316 1 97.31 463 THR A C 1
ATOM 3737 O O . THR A 1 463 ? 18.688 36.406 -2.498 1 97.31 463 THR A O 1
ATOM 3740 N N . LEU A 1 464 ? 16.719 35.812 -3.123 1 97.5 464 LEU A N 1
ATOM 3741 C CA . LEU A 1 464 ? 17 35.594 -4.539 1 97.5 464 LEU A CA 1
ATOM 3742 C C . LEU A 1 464 ? 15.961 36.281 -5.41 1 97.5 464 LEU A C 1
ATOM 3744 O O . LEU A 1 464 ? 14.758 36.156 -5.188 1 97.5 464 LEU A O 1
ATOM 3748 N N . LYS A 1 465 ? 16.5 37.031 -6.355 1 97.12 465 LYS A N 1
ATOM 3749 C CA . LYS A 1 465 ? 15.602 37.781 -7.25 1 97.12 465 LYS A CA 1
ATOM 3750 C C . LYS A 1 465 ? 15.164 36.906 -8.43 1 97.12 465 LYS A C 1
ATOM 3752 O O . LYS A 1 465 ? 16 36.344 -9.125 1 97.12 465 LYS A O 1
ATOM 3757 N N . ILE A 1 466 ? 13.945 36.75 -8.578 1 96.06 466 ILE A N 1
ATOM 3758 C CA . ILE A 1 466 ? 13.32 36.125 -9.734 1 96.06 466 ILE A CA 1
ATOM 3759 C C . ILE A 1 466 ? 12.266 37.062 -10.328 1 96.06 466 ILE A C 1
ATOM 3761 O O . ILE A 1 466 ? 11.234 37.312 -9.695 1 96.06 466 ILE A O 1
ATOM 3765 N N . GLY A 1 467 ? 12.469 37.531 -11.539 1 94.06 467 GLY A N 1
ATOM 3766 C CA . GLY A 1 467 ? 11.602 38.594 -12.07 1 94.06 467 GLY A CA 1
ATOM 3767 C C . GLY A 1 467 ? 11.531 39.812 -11.18 1 94.06 467 GLY A C 1
ATOM 3768 O O . GLY A 1 467 ? 12.555 40.406 -10.844 1 94.06 467 GLY A O 1
ATOM 3769 N N . GLU A 1 468 ? 10.375 40.156 -10.805 1 94.56 468 GLU A N 1
ATOM 3770 C CA . GLU A 1 468 ? 10.18 41.344 -9.992 1 94.56 468 GLU A CA 1
ATOM 3771 C C . GLU A 1 468 ? 10.188 41 -8.508 1 94.56 468 GLU A C 1
ATOM 3773 O O . GLU A 1 468 ? 10.07 41.906 -7.664 1 94.56 468 GLU A O 1
ATOM 3778 N N . PHE A 1 469 ? 10.352 39.781 -8.188 1 95.75 469 PHE A N 1
ATOM 3779 C CA . PHE A 1 469 ? 10.18 39.344 -6.805 1 95.75 469 PHE A CA 1
ATOM 3780 C C . PHE A 1 469 ? 11.523 39.125 -6.133 1 95.75 469 PHE A C 1
ATOM 3782 O O . PHE A 1 469 ? 12.445 38.562 -6.754 1 95.75 469 PHE A O 1
ATOM 3789 N N . ASP A 1 470 ? 11.711 39.594 -4.93 1 96.25 470 ASP A N 1
ATOM 3790 C CA . ASP A 1 470 ? 12.742 39.156 -4.004 1 96.25 470 ASP A CA 1
ATOM 3791 C C . ASP A 1 470 ? 12.219 38.031 -3.111 1 96.25 470 ASP A C 1
ATOM 3793 O O . ASP A 1 470 ? 11.398 38.25 -2.223 1 96.25 470 ASP A O 1
ATOM 3797 N N . LEU A 1 471 ? 12.672 36.906 -3.371 1 97.88 471 LEU A N 1
ATOM 3798 C CA . LEU A 1 471 ? 12.172 35.688 -2.709 1 97.88 471 LEU A CA 1
ATOM 3799 C C . LEU A 1 471 ? 13.188 35.156 -1.706 1 97.88 471 LEU A C 1
ATOM 3801 O O . LEU A 1 471 ? 14.391 35.188 -1.964 1 97.88 471 LEU A O 1
ATOM 3805 N N . TRP A 1 472 ? 12.773 34.656 -0.622 1 98.06 472 TRP A N 1
ATOM 3806 C CA . TRP A 1 472 ? 13.609 34.406 0.547 1 98.06 472 TRP A CA 1
ATOM 3807 C C . TRP A 1 472 ? 14.031 32.938 0.608 1 98.06 472 TRP A C 1
ATOM 3809 O O . TRP A 1 472 ? 13.258 32.031 0.251 1 98.06 472 TRP A O 1
ATOM 3819 N N . TYR A 1 473 ? 15.242 32.688 0.99 1 98.31 473 TYR A N 1
ATOM 3820 C CA . TYR A 1 473 ? 15.734 31.344 1.316 1 98.31 473 TYR A CA 1
ATOM 3821 C C . TYR A 1 473 ? 16.406 31.328 2.682 1 98.31 473 TYR A C 1
ATOM 3823 O O . TYR A 1 473 ? 16.719 32.375 3.242 1 98.31 473 TYR A O 1
ATOM 3831 N N . GLN A 1 474 ? 16.5 30.125 3.277 1 98.19 474 GLN A N 1
ATOM 3832 C CA . GLN A 1 474 ? 17.312 29.859 4.461 1 98.19 474 GLN A CA 1
ATOM 3833 C C . GLN A 1 474 ? 18.266 28.688 4.223 1 98.19 474 GLN A C 1
ATOM 3835 O O . GLN A 1 474 ? 17.953 27.766 3.461 1 98.19 474 GLN A O 1
ATOM 3840 N N . MET A 1 475 ? 19.406 28.766 4.816 1 98.5 475 MET A N 1
ATOM 3841 C CA . MET A 1 475 ? 20.406 27.703 4.762 1 98.5 475 MET A CA 1
ATOM 3842 C C . MET A 1 475 ? 20.891 27.328 6.164 1 98.5 475 MET A C 1
ATOM 3844 O O . MET A 1 475 ? 21.188 28.219 6.973 1 98.5 475 MET A O 1
ATOM 3848 N N . ILE A 1 476 ? 20.844 26.062 6.367 1 98.56 476 ILE A N 1
ATOM 3849 C CA . ILE A 1 476 ? 21.484 25.516 7.555 1 98.56 476 ILE A CA 1
ATOM 3850 C C . ILE A 1 476 ? 22.906 25.078 7.219 1 98.56 476 ILE A C 1
ATOM 3852 O O . ILE A 1 476 ? 23.109 24.172 6.402 1 98.56 476 ILE A O 1
ATOM 3856 N N . LEU A 1 477 ? 23.891 25.766 7.871 1 98.56 477 LEU A N 1
ATOM 3857 C CA . LEU A 1 477 ? 25.297 25.578 7.535 1 98.56 477 LEU A CA 1
ATOM 3858 C C . LEU A 1 477 ? 26 24.719 8.586 1 98.56 477 LEU A C 1
ATOM 3860 O O . LEU A 1 477 ? 25.703 24.828 9.773 1 98.56 477 LEU A O 1
ATOM 3864 N N . PRO A 1 478 ? 26.875 23.969 8.109 1 98.44 478 PRO A N 1
ATOM 3865 C CA . PRO A 1 478 ? 27.625 23.141 9.07 1 98.44 478 PRO A CA 1
ATOM 3866 C C . PRO A 1 478 ? 28.375 23.984 10.102 1 98.44 478 PRO A C 1
ATOM 3868 O O . PRO A 1 478 ? 28.703 25.141 9.844 1 98.44 478 PRO A O 1
ATOM 3871 N N . PRO A 1 479 ? 28.562 23.359 11.312 1 97.38 479 PRO A N 1
ATOM 3872 C CA . PRO A 1 479 ? 29.422 24.047 12.273 1 97.38 479 PRO A CA 1
ATOM 3873 C C . PRO A 1 479 ? 30.797 24.391 11.703 1 97.38 479 PRO A C 1
ATOM 3875 O O . PRO A 1 479 ? 31.344 23.609 10.914 1 97.38 479 PRO A O 1
ATOM 3878 N N . LYS A 1 480 ? 31.281 25.547 12.055 1 96.12 480 LYS A N 1
ATOM 3879 C CA . LYS A 1 480 ? 32.562 26.031 11.547 1 96.12 480 LYS A CA 1
ATOM 3880 C C . LYS A 1 480 ? 32.562 26.125 10.023 1 96.12 480 LYS A C 1
ATOM 3882 O O . LYS A 1 480 ? 33.531 25.781 9.367 1 96.12 480 LYS A O 1
ATOM 3887 N N . PHE A 1 481 ? 31.438 26.531 9.586 1 97.94 481 PHE A N 1
ATOM 3888 C CA . PHE A 1 481 ? 31.25 26.734 8.148 1 97.94 481 PHE A CA 1
ATOM 3889 C C . PHE A 1 481 ? 32.406 27.562 7.574 1 97.94 481 PHE A C 1
ATOM 3891 O O . PHE A 1 481 ? 32.812 28.562 8.156 1 97.94 481 PHE A O 1
ATOM 3898 N N . ASP A 1 482 ? 32.938 27 6.391 1 97.38 482 ASP A N 1
ATOM 3899 C CA . ASP A 1 482 ? 34.031 27.609 5.633 1 97.38 482 ASP A CA 1
ATOM 3900 C C . ASP A 1 482 ? 33.656 27.781 4.168 1 97.38 482 ASP A C 1
ATOM 3902 O O . ASP A 1 482 ? 33.5 26.812 3.432 1 97.38 482 ASP A O 1
ATOM 3906 N N . LYS A 1 483 ? 33.531 29.094 3.77 1 96.38 483 LYS A N 1
ATOM 3907 C CA . LYS A 1 483 ? 33.062 29.438 2.42 1 96.38 483 LYS A CA 1
ATOM 3908 C C . LYS A 1 483 ? 34.062 28.938 1.373 1 96.38 483 LYS A C 1
ATOM 3910 O O . LYS A 1 483 ? 33.75 28.844 0.188 1 96.38 483 LYS A O 1
ATOM 3915 N N . SER A 1 484 ? 35.281 28.562 1.761 1 97 484 SER A N 1
ATOM 3916 C CA . SER A 1 484 ? 36.312 28.109 0.82 1 97 484 SER A CA 1
ATOM 3917 C C . SER A 1 484 ? 36.188 26.609 0.538 1 97 484 SER A C 1
ATOM 3919 O O . SER A 1 484 ? 36.812 26.109 -0.398 1 97 484 SER A O 1
ATOM 3921 N N . LYS A 1 485 ? 35.312 26 1.219 1 97 485 LYS A N 1
ATOM 3922 C CA . LYS A 1 485 ? 35.094 24.578 1.019 1 97 485 LYS A CA 1
ATOM 3923 C C . LYS A 1 485 ? 33.844 24.312 0.209 1 97 485 LYS A C 1
ATOM 3925 O O . LYS A 1 485 ? 33.031 25.203 0.017 1 97 485 LYS A O 1
ATOM 3930 N N . LYS A 1 486 ? 33.875 23.062 -0.307 1 97.81 486 LYS A N 1
ATOM 3931 C CA . LYS A 1 486 ? 32.688 22.625 -1.038 1 97.81 486 LYS A CA 1
ATOM 3932 C C . LYS A 1 486 ? 31.875 21.625 -0.221 1 97.81 486 LYS A C 1
ATOM 3934 O O . LYS A 1 486 ? 32.438 20.656 0.311 1 97.81 486 LYS A O 1
ATOM 3939 N N . TYR A 1 487 ? 30.641 21.875 -0.127 1 98.5 487 TYR A N 1
ATOM 3940 C CA . TYR A 1 487 ? 29.734 21.031 0.649 1 98.5 487 TYR A CA 1
ATOM 3941 C C . TYR A 1 487 ? 28.625 20.469 -0.233 1 98.5 487 TYR A C 1
ATOM 3943 O O . TYR A 1 487 ? 28.25 21.078 -1.233 1 98.5 487 TYR A O 1
ATOM 3951 N N . PRO A 1 488 ? 28.156 19.156 0.106 1 98.75 488 PRO A N 1
ATOM 3952 C CA . PRO A 1 488 ? 26.906 18.719 -0.521 1 98.75 488 PRO A CA 1
ATOM 3953 C C . PRO A 1 488 ? 25.734 19.609 -0.136 1 98.75 488 PRO A C 1
ATOM 3955 O O . PRO A 1 488 ? 25.75 20.266 0.908 1 98.75 488 PRO A O 1
ATOM 3958 N N . LEU A 1 489 ? 24.734 19.625 -1.059 1 98.88 489 LEU A N 1
ATOM 3959 C CA . LEU A 1 489 ? 23.531 20.422 -0.841 1 98.88 489 LEU A CA 1
ATOM 3960 C C . LEU A 1 489 ? 22.281 19.547 -0.9 1 98.88 489 LEU A C 1
ATOM 3962 O O . LEU A 1 489 ? 22.141 18.734 -1.812 1 98.88 489 LEU A O 1
ATOM 3966 N N . LEU A 1 490 ? 21.5 19.656 0.093 1 98.94 490 LEU A N 1
ATOM 3967 C CA . LEU A 1 490 ? 20.156 19.094 0.079 1 98.94 490 LEU A CA 1
ATOM 3968 C C . LEU A 1 490 ? 19.109 20.203 0.152 1 98.94 490 LEU A C 1
ATOM 3970 O O . LEU A 1 490 ? 19.078 20.984 1.11 1 98.94 490 LEU A O 1
ATOM 3974 N N . ILE A 1 491 ? 18.312 20.266 -0.835 1 98.94 491 ILE A N 1
ATOM 3975 C CA . ILE A 1 491 ? 17.188 21.188 -0.787 1 98.94 491 ILE A CA 1
ATOM 3976 C C . ILE A 1 491 ? 15.992 20.516 -0.101 1 98.94 491 ILE A C 1
ATOM 3978 O O . ILE A 1 491 ? 15.562 19.438 -0.514 1 98.94 491 ILE A O 1
ATOM 3982 N N . ASP A 1 492 ? 15.586 21.125 0.983 1 98.75 492 ASP A N 1
ATOM 3983 C CA . ASP A 1 492 ? 14.367 20.75 1.684 1 98.75 492 ASP A CA 1
ATOM 3984 C C . ASP A 1 492 ? 13.18 21.578 1.189 1 98.75 492 ASP A C 1
ATOM 3986 O O . ASP A 1 492 ? 13.039 22.75 1.541 1 98.75 492 ASP A O 1
ATOM 3990 N N . VAL A 1 493 ? 12.195 20.891 0.432 1 98.69 493 VAL A N 1
ATOM 3991 C CA . VAL A 1 493 ? 11.203 21.672 -0.288 1 98.69 493 VAL A CA 1
ATOM 3992 C C . VAL A 1 493 ? 9.805 21.281 0.159 1 98.69 493 VAL A C 1
ATOM 3994 O O . VAL A 1 493 ? 9.539 20.109 0.423 1 98.69 493 VAL A O 1
ATOM 3997 N N . TYR A 1 494 ? 8.938 22.25 0.308 1 98.19 494 TYR A N 1
ATOM 3998 C CA . TYR A 1 494 ? 7.492 22.062 0.265 1 98.19 494 TYR A CA 1
ATOM 3999 C C . TYR A 1 494 ? 6.891 22.766 -0.948 1 98.19 494 TYR A C 1
ATOM 4001 O O . TYR A 1 494 ? 6.516 22.125 -1.927 1 98.19 494 TYR A O 1
ATOM 4009 N N . ALA A 1 495 ? 6.875 24.078 -0.984 1 97.81 495 ALA A N 1
ATOM 4010 C CA . ALA A 1 495 ? 6.66 24.922 -2.15 1 97.81 495 ALA A CA 1
ATOM 4011 C C . ALA A 1 495 ? 5.188 24.938 -2.559 1 97.81 495 ALA A C 1
ATOM 4013 O O . ALA A 1 495 ? 4.828 25.531 -3.58 1 97.81 495 ALA A O 1
ATOM 4014 N N . GLY A 1 496 ? 4.203 24.297 -1.794 1 97.25 496 GLY A N 1
ATOM 4015 C CA . GLY A 1 496 ? 2.783 24.422 -2.084 1 97.25 496 GLY A CA 1
ATOM 4016 C C . GLY A 1 496 ? 2.23 25.812 -1.828 1 97.25 496 GLY A C 1
ATOM 4017 O O . GLY A 1 496 ? 2.908 26.656 -1.241 1 97.25 496 GLY A O 1
ATOM 4018 N N . PRO A 1 497 ? 0.974 26.031 -2.283 1 96.62 497 PRO A N 1
ATOM 4019 C CA . PRO A 1 497 ? 0.374 27.359 -2.105 1 96.62 497 PRO A CA 1
ATOM 4020 C C . PRO A 1 497 ? 0.385 27.812 -0.65 1 96.62 497 PRO A C 1
ATOM 4022 O O . PRO A 1 497 ? 0.046 27.047 0.249 1 96.62 497 PRO A O 1
ATOM 4025 N N . CYS A 1 498 ? 0.872 29.062 -0.457 1 95.75 498 CYS A N 1
ATOM 4026 C CA . CYS A 1 498 ? 0.862 29.797 0.8 1 95.75 498 CYS A CA 1
ATOM 4027 C C . CYS A 1 498 ? 1.896 29.234 1.771 1 95.75 498 CYS A C 1
ATOM 4029 O O . CYS A 1 498 ? 1.98 29.688 2.916 1 95.75 498 CYS A O 1
ATOM 4031 N N . SER A 1 499 ? 2.717 28.281 1.38 1 96.56 499 SER A N 1
ATOM 4032 C CA . SER A 1 499 ? 3.682 27.672 2.289 1 96.56 499 SER A CA 1
ATOM 4033 C C . SER A 1 499 ? 4.859 28.609 2.553 1 96.56 499 SER A C 1
ATOM 4035 O O . SER A 1 499 ? 5.082 29.562 1.801 1 96.56 499 SER A O 1
ATOM 4037 N N . GLN A 1 500 ? 5.547 28.438 3.611 1 97.5 500 GLN A N 1
ATOM 4038 C CA . GLN A 1 500 ? 6.766 29.156 3.984 1 97.5 500 GLN A CA 1
ATOM 4039 C C . GLN A 1 500 ? 7.719 28.234 4.758 1 97.5 500 GLN A C 1
ATOM 4041 O O . GLN A 1 500 ? 7.309 27.578 5.707 1 97.5 500 GLN A O 1
ATOM 4046 N N . LYS A 1 501 ? 8.891 28.156 4.289 1 97.88 501 LYS A N 1
ATOM 4047 C CA . LYS A 1 501 ? 9.93 27.406 4.988 1 97.88 501 LYS A CA 1
ATOM 4048 C C . LYS A 1 501 ? 10.992 28.344 5.559 1 97.88 501 LYS A C 1
ATOM 4050 O O . LYS A 1 501 ? 11.609 28.047 6.582 1 97.88 501 LYS A O 1
ATOM 4055 N N . SER A 1 502 ? 11.227 29.453 4.891 1 97.94 502 SER A N 1
ATOM 4056 C CA . SER A 1 502 ? 12.203 30.422 5.375 1 97.94 502 SER A CA 1
ATOM 4057 C C . SER A 1 502 ? 11.586 31.359 6.406 1 97.9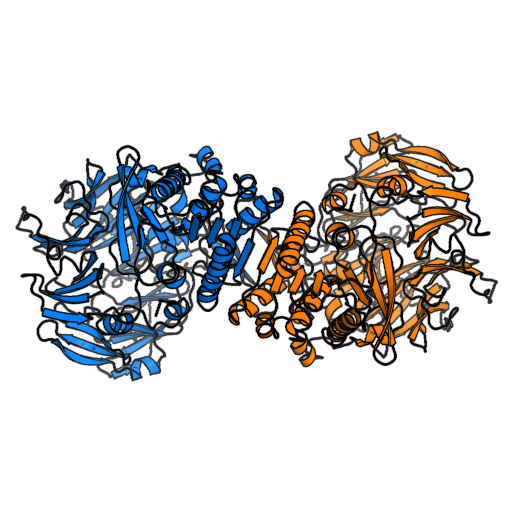4 502 SER A C 1
ATOM 4059 O O . SER A 1 502 ? 10.969 32.375 6.051 1 97.94 502 SER A O 1
ATOM 4061 N N . ASP A 1 503 ? 11.672 31.062 7.672 1 97.44 503 ASP A N 1
ATOM 4062 C CA . ASP A 1 503 ? 11.242 31.891 8.797 1 97.44 503 ASP A CA 1
ATOM 4063 C C . ASP A 1 503 ? 12.25 31.828 9.938 1 97.44 503 ASP A C 1
ATOM 4065 O O . ASP A 1 503 ? 13.305 31.203 9.812 1 97.44 503 ASP A O 1
ATOM 4069 N N . PHE A 1 504 ? 11.977 32.5 11.031 1 97.5 504 PHE A N 1
ATOM 4070 C CA . PHE A 1 504 ? 13.008 32.719 12.039 1 97.5 504 PHE A CA 1
ATOM 4071 C C . PHE A 1 504 ? 12.797 31.797 13.234 1 97.5 504 PHE A C 1
ATOM 4073 O O . PHE A 1 504 ? 13.43 31.984 14.281 1 97.5 504 PHE A O 1
ATOM 4080 N N . ARG A 1 505 ? 12.062 30.844 13.148 1 95.31 505 ARG A N 1
ATOM 4081 C CA . ARG A 1 505 ? 11.875 29.938 14.266 1 95.31 505 ARG A CA 1
ATOM 4082 C C . ARG A 1 505 ? 13.125 29.109 14.516 1 95.31 505 ARG A C 1
ATOM 4084 O O . ARG A 1 505 ? 13.797 28.688 13.57 1 95.31 505 ARG A O 1
ATOM 4091 N N . PHE A 1 506 ? 13.273 28.781 15.742 1 96.12 506 PHE A N 1
ATOM 4092 C CA . PHE A 1 506 ? 14.305 27.844 16.172 1 96.12 506 PHE A CA 1
ATOM 4093 C C . PHE A 1 506 ? 13.852 26.406 15.953 1 96.12 506 PHE A C 1
ATOM 4095 O O . PHE A 1 506 ? 12.773 26.016 16.422 1 96.12 506 PHE A O 1
ATOM 4102 N N . ARG A 1 507 ? 14.664 25.703 15.203 1 93.38 507 ARG A N 1
ATOM 4103 C CA . ARG A 1 507 ? 14.312 24.328 14.906 1 93.38 507 ARG A CA 1
ATOM 4104 C C . ARG A 1 507 ? 15.508 23.406 15.094 1 93.38 507 ARG A C 1
ATOM 4106 O O . ARG A 1 507 ? 16.641 23.766 14.742 1 93.38 507 ARG A O 1
ATOM 4113 N N . VAL A 1 508 ? 15.32 22.172 15.68 1 93 508 VAL A N 1
ATOM 4114 C CA . VAL A 1 508 ? 16.25 21.047 15.734 1 93 508 VAL A CA 1
ATOM 4115 C C . VAL A 1 508 ? 15.586 19.812 15.133 1 93 508 VAL A C 1
ATOM 4117 O O . VAL A 1 508 ? 14.477 19.438 15.508 1 93 508 VAL A O 1
ATOM 4120 N N . GLY A 1 509 ? 16.188 19.25 14.133 1 93.69 509 GLY A N 1
ATOM 4121 C CA . GLY A 1 509 ? 15.602 18.078 13.492 1 93.69 509 GLY A CA 1
ATOM 4122 C C . GLY A 1 509 ? 16.562 17.344 12.578 1 93.69 509 GLY A C 1
ATOM 4123 O O . GLY A 1 509 ? 17.781 17.344 12.828 1 93.69 509 GLY A O 1
ATOM 4124 N N . TRP A 1 510 ? 16.016 16.531 11.625 1 97.25 510 TRP A N 1
ATOM 4125 C CA . TRP A 1 510 ? 16.812 15.742 10.688 1 97.25 510 TRP A CA 1
ATOM 4126 C C . TRP A 1 510 ? 17.812 16.609 9.938 1 97.25 510 TRP A C 1
ATOM 4128 O O . TRP A 1 510 ? 18.953 16.219 9.734 1 97.25 510 TRP A O 1
ATOM 4138 N N . SER A 1 511 ? 17.375 17.891 9.555 1 97.94 511 SER A N 1
ATOM 4139 C CA . SER A 1 511 ? 18.266 18.812 8.875 1 97.94 511 SER A CA 1
ATOM 4140 C C . SER A 1 511 ? 19.453 19.203 9.75 1 97.94 511 SER A C 1
ATOM 4142 O O . SER A 1 511 ? 20.562 19.406 9.258 1 97.94 511 SER A O 1
ATOM 4144 N N . THR A 1 512 ? 19.203 19.359 11.078 1 96.94 512 THR A N 1
ATOM 4145 C CA . THR A 1 512 ? 20.266 19.656 12.008 1 96.94 512 THR A CA 1
ATOM 4146 C C . THR A 1 512 ? 21.312 18.547 12.023 1 96.94 512 THR A C 1
ATOM 4148 O O . THR A 1 512 ? 22.516 18.812 11.977 1 96.94 512 THR A O 1
ATOM 4151 N N . TYR A 1 513 ? 20.875 17.359 12.047 1 97.38 513 TYR A N 1
ATOM 4152 C CA . TYR A 1 513 ? 21.75 16.203 11.984 1 97.38 513 TYR A CA 1
ATOM 4153 C C . TYR A 1 513 ? 22.578 16.219 10.695 1 97.38 513 TYR A C 1
ATOM 4155 O O . TYR A 1 513 ? 23.797 16.078 10.734 1 97.38 513 TYR A O 1
ATOM 4163 N N . LEU A 1 514 ? 21.906 16.391 9.555 1 98.62 514 LEU A N 1
ATOM 4164 C CA . LEU A 1 514 ? 22.594 16.359 8.266 1 98.62 514 LEU A CA 1
ATOM 4165 C C . LEU A 1 514 ? 23.672 17.438 8.211 1 98.62 514 LEU A C 1
ATOM 4167 O O . LEU A 1 514 ? 24.781 17.172 7.75 1 98.62 514 LEU A O 1
ATOM 4171 N N . ALA A 1 515 ? 23.297 18.656 8.734 1 98.5 515 ALA A N 1
ATOM 4172 C CA . ALA A 1 515 ? 24.266 19.75 8.695 1 98.5 515 ALA A CA 1
ATOM 4173 C C . ALA A 1 515 ? 25.391 19.516 9.711 1 98.5 515 ALA A C 1
ATOM 4175 O O . ALA A 1 515 ? 26.562 19.766 9.414 1 98.5 515 ALA A O 1
ATOM 4176 N N . SER A 1 516 ? 25.047 19.094 10.852 1 97.75 516 SER A N 1
ATOM 4177 C CA . SER A 1 516 ? 26.016 18.969 11.938 1 97.75 516 SER A CA 1
ATOM 4178 C C . SER A 1 516 ? 26.953 17.781 11.711 1 97.75 516 SER A C 1
ATOM 4180 O O . SER A 1 516 ? 28.172 17.953 11.617 1 97.75 516 SER A O 1
ATOM 4182 N N . THR A 1 517 ? 26.422 16.625 11.555 1 97.75 517 THR A N 1
ATOM 4183 C CA . THR A 1 517 ? 27.203 15.391 11.508 1 97.75 517 THR A CA 1
ATOM 4184 C C . THR A 1 517 ? 27.641 15.094 10.086 1 97.75 517 THR A C 1
ATOM 4186 O O . THR A 1 517 ? 28.812 14.766 9.852 1 97.75 517 THR A O 1
ATOM 4189 N N . GLU A 1 518 ? 26.828 15.273 9.094 1 98 518 GLU A N 1
ATOM 4190 C CA . GLU A 1 518 ? 27.125 14.828 7.738 1 98 518 GLU A CA 1
ATOM 4191 C C . GLU A 1 518 ? 27.703 15.961 6.898 1 98 518 GLU A C 1
ATOM 4193 O O . GLU A 1 518 ? 28.109 15.75 5.754 1 98 518 GLU A O 1
ATOM 4198 N N . LYS A 1 519 ? 27.734 17.156 7.477 1 98.31 519 LYS A N 1
ATOM 4199 C CA . LYS A 1 519 ? 28.297 18.344 6.824 1 98.31 519 LYS A CA 1
ATOM 4200 C C . LYS A 1 519 ? 27.609 18.609 5.488 1 98.31 519 LYS A C 1
ATOM 4202 O O . LYS A 1 519 ? 28.266 18.938 4.5 1 98.31 519 LYS A O 1
ATOM 4207 N N . VAL A 1 520 ? 26.297 18.359 5.445 1 98.75 520 VAL A N 1
ATOM 4208 C CA . VAL A 1 520 ? 25.453 18.688 4.305 1 98.75 520 VAL A CA 1
ATOM 4209 C C . VAL A 1 520 ? 24.766 20.031 4.547 1 98.75 520 VAL A C 1
ATOM 4211 O O . VAL A 1 520 ? 24.141 20.234 5.594 1 98.75 520 VAL A O 1
ATOM 4214 N N . ILE A 1 521 ? 24.938 20.906 3.666 1 98.81 521 ILE A N 1
ATOM 4215 C CA . ILE A 1 521 ? 24.156 22.141 3.736 1 98.81 521 ILE A CA 1
ATOM 4216 C C . ILE A 1 521 ? 22.703 21.859 3.361 1 98.81 521 ILE A C 1
ATOM 4218 O O . ILE A 1 521 ? 22.438 21.25 2.316 1 98.81 521 ILE A O 1
ATOM 4222 N N . VAL A 1 522 ? 21.797 22.281 4.203 1 98.88 522 VAL A N 1
ATOM 4223 C CA . VAL A 1 522 ? 20.375 22.109 3.934 1 98.88 522 VAL A CA 1
ATOM 4224 C C . VAL A 1 522 ? 19.734 23.484 3.666 1 98.88 522 VAL A C 1
ATOM 4226 O O . VAL A 1 522 ? 19.766 24.359 4.527 1 98.88 522 VAL A O 1
ATOM 4229 N N . ALA A 1 523 ? 19.188 23.562 2.545 1 98.81 523 ALA A N 1
ATOM 4230 C CA . ALA A 1 523 ? 18.594 24.844 2.158 1 98.81 523 ALA A CA 1
ATOM 4231 C C . ALA A 1 523 ? 17.094 24.688 1.869 1 98.81 523 ALA A C 1
ATOM 4233 O O . ALA A 1 523 ? 16.641 23.609 1.458 1 98.81 523 ALA A O 1
ATOM 4234 N N . SER A 1 524 ? 16.344 25.781 2.131 1 98.75 524 SER A N 1
ATOM 4235 C CA . SER A 1 524 ? 14.945 25.953 1.745 1 98.75 524 SER A CA 1
ATOM 4236 C C . SER A 1 524 ? 14.719 27.281 1.037 1 98.75 524 SER A C 1
ATOM 4238 O O . SER A 1 524 ? 15.312 28.297 1.401 1 98.75 524 SER A O 1
ATOM 4240 N N . PHE A 1 525 ? 13.883 27.172 0.021 1 98.56 525 PHE A N 1
ATOM 4241 C CA . PHE A 1 525 ? 13.633 28.344 -0.806 1 98.56 525 PHE A CA 1
ATOM 4242 C C . PHE A 1 525 ? 12.133 28.562 -1.008 1 98.56 525 PHE A C 1
ATOM 4244 O O . PHE A 1 525 ? 11.438 27.656 -1.481 1 98.56 525 PHE A O 1
ATOM 4251 N N . ASP A 1 526 ? 11.633 29.812 -0.586 1 98.56 526 ASP A N 1
ATOM 4252 C CA . ASP A 1 526 ? 10.234 30.203 -0.784 1 98.56 526 ASP A CA 1
ATOM 4253 C C . ASP A 1 526 ? 10.055 30.938 -2.111 1 98.56 526 ASP A C 1
ATOM 4255 O O . ASP A 1 526 ? 10.117 32.156 -2.16 1 98.56 526 ASP A O 1
ATOM 4259 N N . GLY A 1 527 ? 9.805 30.078 -3.186 1 98.31 527 GLY A N 1
ATOM 4260 C CA . GLY A 1 527 ? 9.57 30.625 -4.516 1 98.31 527 GLY A CA 1
ATOM 4261 C C . GLY A 1 527 ? 8.148 31.094 -4.73 1 98.31 527 GLY A C 1
ATOM 4262 O O . GLY A 1 527 ? 7.438 31.406 -3.77 1 98.31 527 GLY A O 1
ATOM 4263 N N . ARG A 1 528 ? 7.875 31.484 -6.027 1 96.56 528 ARG A N 1
ATOM 4264 C CA . ARG A 1 528 ? 6.5 31.844 -6.375 1 96.56 528 ARG A CA 1
ATOM 4265 C C . ARG A 1 528 ? 5.527 30.766 -5.883 1 96.56 528 ARG A C 1
ATOM 4267 O O . ARG A 1 528 ? 5.809 29.578 -5.973 1 96.56 528 ARG A O 1
ATOM 4274 N N . GLY A 1 529 ? 4.324 31.125 -5.312 1 97.62 529 GLY A N 1
ATOM 4275 C CA . GLY A 1 529 ? 3.346 30.281 -4.645 1 97.62 529 GLY A CA 1
ATOM 4276 C C . GLY A 1 529 ? 3.424 30.359 -3.133 1 97.62 529 GLY A C 1
ATOM 4277 O O . GLY A 1 529 ? 2.484 29.969 -2.438 1 97.62 529 GLY A O 1
ATOM 4278 N N . SER A 1 530 ? 4.578 30.797 -2.531 1 97.56 530 SER A N 1
ATOM 4279 C CA . SER A 1 530 ? 4.754 30.875 -1.086 1 97.56 530 SER A CA 1
ATOM 4280 C C . SER A 1 530 ? 3.91 32 -0.487 1 97.56 530 SER A C 1
ATOM 4282 O O . SER A 1 530 ? 3.375 32.844 -1.215 1 97.56 530 SER A O 1
ATOM 4284 N N . GLY A 1 531 ? 3.758 32.062 0.822 1 96.69 531 GLY A N 1
ATOM 4285 C CA . GLY A 1 531 ? 2.896 33 1.509 1 96.69 531 GLY A CA 1
ATOM 4286 C C . GLY A 1 531 ? 3.664 34.125 2.186 1 96.69 531 GLY A C 1
ATOM 4287 O O . GLY A 1 531 ? 4.898 34.125 2.18 1 96.69 531 GLY A O 1
ATOM 4288 N N . TYR A 1 532 ? 2.945 35.219 2.59 1 97.12 532 TYR A N 1
ATOM 4289 C CA . TYR A 1 532 ? 3.32 36.281 3.5 1 97.12 532 TYR A CA 1
ATOM 4290 C C . TYR A 1 532 ? 4.137 37.344 2.779 1 97.12 532 TYR A C 1
ATOM 4292 O O . TYR A 1 532 ? 4.898 38.094 3.408 1 97.12 532 TYR A O 1
ATOM 4300 N N . GLN A 1 533 ? 4.078 37.344 1.4 1 95.75 533 GLN A N 1
ATOM 4301 C CA . GLN A 1 533 ? 4.66 38.406 0.591 1 95.75 533 GLN A CA 1
ATOM 4302 C C . GLN A 1 533 ? 3.666 38.906 -0.453 1 95.75 533 GLN A C 1
ATOM 4304 O O . GLN A 1 533 ? 4.055 39.281 -1.568 1 95.75 533 GLN A O 1
ATOM 4309 N N . GLY A 1 534 ? 2.312 38.812 -0.037 1 95.75 534 GLY A N 1
ATOM 4310 C CA . GLY A 1 534 ? 1.281 39.344 -0.915 1 95.75 534 GLY A CA 1
ATOM 4311 C C . GLY A 1 534 ? 0.695 38.312 -1.846 1 95.75 534 GLY A C 1
ATOM 4312 O O . GLY A 1 534 ? 1.314 37.281 -2.094 1 95.75 534 GLY A O 1
ATOM 4313 N N . ASP A 1 535 ? -0.471 38.688 -2.453 1 96.5 535 ASP A N 1
ATOM 4314 C CA . ASP A 1 535 ? -1.238 37.781 -3.303 1 96.5 535 ASP A CA 1
ATOM 4315 C C . ASP A 1 535 ? -0.555 37.594 -4.652 1 96.5 535 ASP A C 1
ATOM 4317 O O . ASP A 1 535 ? -0.719 36.531 -5.293 1 96.5 535 ASP A O 1
ATOM 4321 N N . LYS A 1 536 ? 0.199 38.594 -5.098 1 96.31 536 LYS A N 1
ATOM 4322 C CA . LYS A 1 536 ? 0.849 38.5 -6.398 1 96.31 536 LYS A CA 1
ATOM 4323 C C . LYS A 1 536 ? 1.776 37.281 -6.445 1 96.31 536 LYS A C 1
ATOM 4325 O O . LYS A 1 536 ? 1.779 36.531 -7.426 1 96.31 536 LYS A O 1
ATOM 4330 N N . ILE A 1 537 ? 2.576 37.031 -5.402 1 97.19 537 ILE A N 1
ATOM 4331 C CA . ILE A 1 537 ? 3.471 35.875 -5.32 1 97.19 537 ILE A CA 1
ATOM 4332 C C . ILE A 1 537 ? 2.658 34.594 -5.082 1 97.19 537 ILE A C 1
ATOM 4334 O O . ILE A 1 537 ? 2.832 33.594 -5.781 1 97.19 537 ILE A O 1
ATOM 4338 N N . MET A 1 538 ? 1.723 34.625 -4.148 1 97.06 538 MET A N 1
ATOM 4339 C CA . MET A 1 538 ? 0.958 33.469 -3.715 1 97.06 538 MET A CA 1
ATOM 4340 C C . MET A 1 538 ? 0.104 32.938 -4.855 1 97.06 538 MET A C 1
ATOM 4342 O O . MET A 1 538 ? 0.064 31.719 -5.078 1 97.06 538 MET A O 1
ATOM 4346 N N . HIS A 1 539 ? -0.608 33.812 -5.691 1 97.44 539 HIS A N 1
ATOM 4347 C CA . HIS A 1 539 ? -1.563 33.406 -6.715 1 97.44 539 HIS A CA 1
ATOM 4348 C C . HIS A 1 539 ? -0.863 33.125 -8.039 1 97.44 539 HIS A C 1
ATOM 4350 O O . HIS A 1 539 ? -1.515 32.781 -9.031 1 97.44 539 HIS A O 1
ATOM 4356 N N . ALA A 1 540 ? 0.521 33.219 -7.977 1 97.44 540 ALA A N 1
ATOM 4357 C CA . ALA A 1 540 ? 1.26 32.906 -9.203 1 97.44 540 ALA A CA 1
ATOM 4358 C C . ALA A 1 540 ? 1 31.484 -9.68 1 97.44 540 ALA A C 1
ATOM 4360 O O . ALA A 1 540 ? 1.129 31.188 -10.867 1 97.44 540 ALA A O 1
ATOM 4361 N N . LEU A 1 541 ? 0.599 30.641 -8.836 1 97.44 541 LEU A N 1
ATOM 4362 C CA . LEU A 1 541 ? 0.419 29.234 -9.148 1 97.44 541 LEU A CA 1
ATOM 4363 C C . LEU A 1 541 ? -1.021 28.938 -9.555 1 97.44 541 LEU A C 1
ATOM 4365 O O . LEU A 1 541 ? -1.358 27.812 -9.906 1 97.44 541 LEU A O 1
ATOM 4369 N N . TYR A 1 542 ? -1.929 29.984 -9.539 1 97.75 542 TYR A N 1
ATOM 4370 C CA . TYR A 1 542 ? -3.34 29.766 -9.828 1 97.75 542 TYR A CA 1
ATOM 4371 C C . TYR A 1 542 ? -3.521 29.156 -11.211 1 97.75 542 TYR A C 1
ATOM 4373 O O . TYR A 1 542 ? -2.977 29.656 -12.195 1 97.75 542 TYR A O 1
ATOM 4381 N N . LYS A 1 543 ? -4.164 27.938 -11.281 1 97.69 543 LYS A N 1
ATOM 4382 C CA . LYS A 1 543 ? -4.527 27.156 -12.469 1 97.69 543 LYS A CA 1
ATOM 4383 C C . LYS A 1 543 ? -3.303 26.484 -13.078 1 97.69 543 LYS A C 1
ATOM 4385 O O . LYS A 1 543 ? -3.363 25.984 -14.203 1 97.69 543 LYS A O 1
ATOM 4390 N N . ARG A 1 544 ? -2.115 26.531 -12.352 1 98.19 544 ARG A N 1
ATOM 4391 C CA . ARG A 1 544 ? -0.925 25.984 -12.992 1 98.19 544 ARG A CA 1
ATOM 4392 C C . ARG A 1 544 ? 0.049 25.422 -11.961 1 98.19 544 ARG A C 1
ATOM 4394 O O . ARG A 1 544 ? 1.238 25.75 -11.984 1 98.19 544 ARG A O 1
ATOM 4401 N N . LEU A 1 545 ? -0.507 24.625 -11.023 1 98.31 545 LEU A N 1
ATOM 4402 C CA . LEU A 1 545 ? 0.39 23.922 -10.109 1 98.31 545 LEU A CA 1
ATOM 4403 C C . LEU A 1 545 ? 1.42 23.109 -10.875 1 98.31 545 LEU A C 1
ATOM 4405 O O . LEU A 1 545 ? 1.128 22.594 -11.961 1 98.31 545 LEU A O 1
ATOM 4409 N N . GLY A 1 546 ? 2.664 22.969 -10.312 1 97.94 546 GLY A N 1
ATOM 4410 C CA . GLY A 1 546 ? 3.719 22.156 -10.898 1 97.94 546 GLY A CA 1
ATOM 4411 C C . GLY A 1 546 ? 4.535 22.906 -11.945 1 97.94 546 GLY A C 1
ATOM 4412 O O . GLY A 1 546 ? 5.281 22.281 -12.711 1 97.94 546 GLY A O 1
ATOM 4413 N N . THR A 1 547 ? 4.438 24.25 -12.055 1 97.69 547 THR A N 1
ATOM 4414 C CA . THR A 1 547 ? 5.176 25.031 -13.047 1 97.69 547 THR A CA 1
ATOM 4415 C C . THR A 1 547 ? 6.223 25.906 -12.375 1 97.69 547 THR A C 1
ATOM 4417 O O . THR A 1 547 ? 7.332 25.469 -12.086 1 97.69 547 THR A O 1
ATOM 4420 N N . TYR A 1 548 ? 5.727 27.047 -11.797 1 98.12 548 TYR A N 1
ATOM 4421 C CA . TYR A 1 548 ? 6.664 28.047 -11.32 1 98.12 548 TYR A CA 1
ATOM 4422 C C . TYR A 1 548 ? 7.395 27.562 -10.07 1 98.12 548 TYR A C 1
ATOM 4424 O O . TYR A 1 548 ? 8.586 27.828 -9.906 1 98.12 548 TYR A O 1
ATOM 4432 N N . GLU A 1 549 ? 6.668 26.938 -9.18 1 98.06 549 GLU A N 1
ATOM 4433 C CA . GLU A 1 549 ? 7.332 26.484 -7.961 1 98.06 549 GLU A CA 1
ATOM 4434 C C . GLU A 1 549 ? 8.398 25.438 -8.266 1 98.06 549 GLU A C 1
ATOM 4436 O O . GLU A 1 549 ? 9.383 25.312 -7.531 1 98.06 549 GLU A O 1
ATOM 4441 N N . VAL A 1 550 ? 8.234 24.672 -9.312 1 98.56 550 VAL A N 1
ATOM 4442 C CA . VAL A 1 550 ? 9.227 23.703 -9.742 1 98.56 550 VAL A CA 1
ATOM 4443 C C . VAL A 1 550 ? 10.422 24.422 -10.359 1 98.56 550 VAL A C 1
ATOM 4445 O O . VAL A 1 550 ? 11.57 24.188 -9.969 1 98.56 550 VAL A O 1
ATOM 4448 N N . GLU A 1 551 ? 10.211 25.359 -11.312 1 98.31 551 GLU A N 1
ATOM 4449 C CA . GLU A 1 551 ? 11.25 26.156 -11.945 1 98.31 551 GLU A CA 1
ATOM 4450 C C . GLU A 1 551 ? 12.07 26.922 -10.906 1 98.31 551 GLU A C 1
ATOM 4452 O O . GLU A 1 551 ? 13.289 27.016 -11.031 1 98.31 551 GLU A O 1
ATOM 4457 N N . ASP A 1 552 ? 11.344 27.406 -9.969 1 98.69 552 ASP A N 1
ATOM 4458 C CA . ASP A 1 552 ? 11.992 28.234 -8.961 1 98.69 552 ASP A CA 1
ATOM 4459 C C . ASP A 1 552 ? 12.977 27.406 -8.125 1 98.69 552 ASP A C 1
ATOM 4461 O O . ASP A 1 552 ? 14.031 27.906 -7.738 1 98.69 552 ASP A O 1
ATOM 4465 N N . GLN A 1 553 ? 12.633 26.172 -7.77 1 98.75 553 GLN A N 1
ATOM 4466 C CA . GLN A 1 553 ? 13.562 25.344 -7.008 1 98.75 553 GLN A CA 1
ATOM 4467 C C . GLN A 1 553 ? 14.828 25.047 -7.816 1 98.75 553 GLN A C 1
ATOM 4469 O O . GLN A 1 553 ? 15.93 25.047 -7.27 1 98.75 553 GLN A O 1
ATOM 4474 N N . ILE A 1 554 ? 14.703 24.734 -9.125 1 98.81 554 ILE A N 1
ATOM 4475 C CA . ILE A 1 554 ? 15.844 24.5 -10 1 98.81 554 ILE A CA 1
ATOM 4476 C C . ILE A 1 554 ? 16.719 25.75 -10.078 1 98.81 554 ILE A C 1
ATOM 4478 O O . ILE A 1 554 ? 17.938 25.672 -9.953 1 98.81 554 ILE A O 1
ATOM 4482 N N . THR A 1 555 ? 16.078 26.922 -10.188 1 98.69 555 THR A N 1
ATOM 4483 C CA . THR A 1 555 ? 16.781 28.203 -10.227 1 98.69 555 THR A CA 1
ATOM 4484 C C . THR A 1 555 ? 17.531 28.453 -8.922 1 98.69 555 THR A C 1
ATOM 4486 O O . THR A 1 555 ? 18.688 28.891 -8.938 1 98.69 555 THR A O 1
ATOM 4489 N N . ALA A 1 556 ? 16.828 28.172 -7.859 1 98.69 556 ALA A N 1
ATOM 4490 C CA . ALA A 1 556 ? 17.469 28.344 -6.562 1 98.69 556 ALA A CA 1
ATOM 4491 C C . ALA A 1 556 ? 18.688 27.438 -6.418 1 98.69 556 ALA A C 1
ATOM 4493 O O . ALA A 1 556 ? 19.734 27.875 -5.93 1 98.69 556 ALA A O 1
ATOM 4494 N N . ALA A 1 557 ? 18.562 26.234 -6.797 1 98.75 557 ALA A N 1
ATOM 4495 C CA . ALA A 1 557 ? 19.688 25.312 -6.711 1 98.75 557 ALA A CA 1
ATOM 4496 C C . ALA A 1 557 ? 20.875 25.812 -7.516 1 98.75 557 ALA A C 1
ATOM 4498 O O . ALA A 1 557 ? 22.016 25.781 -7.043 1 98.75 557 ALA A O 1
ATOM 4499 N N . ARG A 1 558 ? 20.688 26.328 -8.742 1 98.69 558 ARG A N 1
ATOM 4500 C CA . ARG A 1 558 ? 21.766 26.906 -9.555 1 98.69 558 ARG A CA 1
ATOM 4501 C C . ARG A 1 558 ? 22.391 28.094 -8.852 1 98.69 558 ARG A C 1
ATOM 4503 O O . ARG A 1 558 ? 23.609 28.25 -8.852 1 98.69 558 ARG A O 1
ATOM 4510 N N . HIS A 1 559 ? 21.562 28.891 -8.289 1 98.44 559 HIS A N 1
ATOM 4511 C CA . HIS A 1 559 ? 22.062 30.047 -7.555 1 98.44 559 HIS A CA 1
ATOM 4512 C C . HIS A 1 559 ? 22.953 29.609 -6.395 1 98.44 559 HIS A C 1
ATOM 4514 O O . HIS A 1 559 ? 24.031 30.172 -6.195 1 98.44 559 HIS A O 1
ATOM 4520 N N . PHE A 1 560 ? 22.453 28.656 -5.668 1 98.69 560 PHE A N 1
ATOM 4521 C CA . PHE A 1 560 ? 23.234 28.188 -4.535 1 98.69 560 PHE A CA 1
ATOM 4522 C C . PHE A 1 560 ? 24.562 27.609 -5 1 98.69 560 PHE A C 1
ATOM 4524 O O . PHE A 1 560 ? 25.594 27.812 -4.352 1 98.69 560 PHE A O 1
ATOM 4531 N N . ILE A 1 561 ? 24.609 26.828 -6.098 1 98.56 561 ILE A N 1
ATOM 4532 C CA . ILE A 1 561 ? 25.844 26.312 -6.664 1 98.56 561 ILE A CA 1
ATOM 4533 C C . ILE A 1 561 ? 26.781 27.469 -7.02 1 98.56 561 ILE A C 1
ATOM 4535 O O . ILE A 1 561 ? 27.969 27.406 -6.742 1 98.56 561 ILE A O 1
ATOM 4539 N N . ASP A 1 562 ? 26.281 28.562 -7.441 1 97.81 562 ASP A N 1
ATOM 4540 C CA . ASP A 1 562 ? 27.062 29.719 -7.891 1 97.81 562 ASP A CA 1
ATOM 4541 C C . ASP A 1 562 ? 27.656 30.484 -6.707 1 97.81 562 ASP A C 1
ATOM 4543 O O . ASP A 1 562 ? 28.562 31.297 -6.879 1 97.81 562 ASP A O 1
ATOM 4547 N N . MET A 1 563 ? 27.188 30.266 -5.602 1 97.19 563 MET A N 1
ATOM 4548 C CA . MET A 1 563 ? 27.734 30.906 -4.422 1 97.19 563 MET A CA 1
ATOM 4549 C C . MET A 1 563 ? 29.172 30.438 -4.164 1 97.19 563 MET A C 1
ATOM 4551 O O . MET A 1 563 ? 29.922 31.109 -3.449 1 97.19 563 MET A O 1
ATOM 4555 N N . GLY A 1 564 ? 29.5 29.328 -4.578 1 97.75 564 GLY A N 1
ATOM 4556 C CA . GLY A 1 564 ? 30.906 28.922 -4.602 1 97.75 564 GLY A CA 1
ATOM 4557 C C . GLY A 1 564 ? 31.234 27.875 -3.562 1 97.75 564 GLY A C 1
ATOM 4558 O O . GLY A 1 564 ? 32.281 27.219 -3.646 1 97.75 564 GLY A O 1
ATOM 4559 N N . PHE A 1 565 ? 30.359 27.562 -2.619 1 98.25 565 PHE A N 1
ATOM 4560 C CA . PHE A 1 565 ? 30.703 26.609 -1.562 1 98.25 565 PHE A CA 1
ATOM 4561 C C . PHE A 1 565 ? 29.844 25.344 -1.666 1 98.25 565 PHE A C 1
ATOM 4563 O O . PHE A 1 565 ? 29.844 24.531 -0.75 1 98.25 565 PHE A O 1
ATOM 4570 N N . ILE A 1 566 ? 29.078 25.234 -2.809 1 98.56 566 ILE A N 1
ATOM 4571 C CA . ILE A 1 566 ? 28.281 24.031 -3.033 1 98.56 566 ILE A CA 1
ATOM 4572 C C . ILE A 1 566 ? 28.953 23.156 -4.094 1 98.56 566 ILE A C 1
ATOM 4574 O O . ILE A 1 566 ? 29.406 23.672 -5.121 1 98.56 566 ILE A O 1
ATOM 4578 N N . ASP A 1 567 ? 29.172 21.719 -3.771 1 98.5 567 ASP A N 1
ATOM 4579 C CA . ASP A 1 567 ? 29.625 20.75 -4.75 1 98.5 567 ASP A CA 1
ATOM 4580 C C . ASP A 1 567 ? 28.531 20.422 -5.758 1 98.5 567 ASP A C 1
ATOM 4582 O O . ASP A 1 567 ? 27.547 19.75 -5.426 1 98.5 567 ASP A O 1
ATOM 4586 N N . LYS A 1 568 ? 28.75 20.812 -6.949 1 97.81 568 LYS A N 1
ATOM 4587 C CA . LYS A 1 568 ? 27.719 20.703 -7.992 1 97.81 568 LYS A CA 1
ATOM 4588 C C . LYS A 1 568 ? 27.375 19.25 -8.289 1 97.81 568 LYS A C 1
ATOM 4590 O O . LYS A 1 568 ? 26.344 18.953 -8.891 1 97.81 568 LYS A O 1
ATOM 4595 N N . ASN A 1 569 ? 28.234 18.312 -7.906 1 97.62 569 ASN A N 1
ATOM 4596 C CA . ASN A 1 569 ? 28 16.906 -8.188 1 97.62 569 ASN A CA 1
ATOM 4597 C C . ASN A 1 569 ? 27.281 16.219 -7.027 1 97.62 569 ASN A C 1
ATOM 4599 O O . ASN A 1 569 ? 26.953 15.023 -7.109 1 97.62 569 ASN A O 1
ATOM 4603 N N . ARG A 1 570 ? 27.078 16.891 -5.988 1 98.56 570 ARG A N 1
ATOM 4604 C CA . ARG A 1 570 ? 26.391 16.344 -4.812 1 98.56 570 ARG A CA 1
ATOM 4605 C C . ARG A 1 570 ? 25.234 17.25 -4.387 1 98.56 570 ARG A C 1
ATOM 4607 O O . ARG A 1 570 ? 25.219 17.766 -3.27 1 98.56 570 ARG A O 1
ATOM 4614 N N . VAL A 1 571 ? 24.25 17.375 -5.277 1 98.88 571 VAL A N 1
ATOM 4615 C CA . VAL A 1 571 ? 23.047 18.172 -5.059 1 98.88 571 VAL A CA 1
ATOM 4616 C C . VAL A 1 571 ? 21.812 17.266 -5.082 1 98.88 571 VAL A C 1
ATOM 4618 O O . VAL A 1 571 ? 21.609 16.516 -6.031 1 98.88 571 VAL A O 1
ATOM 4621 N N . ALA A 1 572 ? 21.062 17.297 -4.023 1 98.88 572 ALA A N 1
ATOM 4622 C CA . ALA A 1 572 ? 19.859 16.484 -3.875 1 98.88 572 ALA A CA 1
ATOM 4623 C C . ALA A 1 572 ? 18.672 17.359 -3.445 1 98.88 572 ALA A C 1
ATOM 4625 O O . ALA A 1 572 ? 18.844 18.516 -3.08 1 98.88 572 ALA A O 1
ATOM 4626 N N . ILE A 1 573 ? 17.516 16.797 -3.572 1 98.88 573 ILE A N 1
ATOM 4627 C CA . ILE A 1 573 ? 16.281 17.469 -3.166 1 98.88 573 ILE A CA 1
ATOM 4628 C C . ILE A 1 573 ? 15.336 16.453 -2.521 1 98.88 573 ILE A C 1
ATOM 4630 O O . ILE A 1 573 ? 15.305 15.281 -2.922 1 98.88 573 ILE A O 1
ATOM 4634 N N . TRP A 1 574 ? 14.641 16.875 -1.458 1 98.81 574 TRP A N 1
ATOM 4635 C CA . TRP A 1 574 ? 13.648 15.992 -0.855 1 98.81 574 TRP A CA 1
ATOM 4636 C C . TRP A 1 574 ? 12.445 16.781 -0.356 1 98.81 574 TRP A C 1
ATOM 4638 O O . TRP A 1 574 ? 12.555 17.984 -0.088 1 98.81 574 TRP A O 1
ATOM 4648 N N . GLY A 1 575 ? 11.344 16.141 -0.262 1 98.75 575 GLY A N 1
ATOM 4649 C CA . GLY A 1 575 ? 10.156 16.75 0.317 1 98.75 575 GLY A CA 1
ATOM 4650 C C . GLY A 1 575 ? 9.086 15.742 0.667 1 98.75 575 GLY A C 1
ATOM 4651 O O . GLY A 1 575 ? 9.141 14.594 0.229 1 98.75 575 GLY A O 1
ATOM 4652 N N . TRP A 1 576 ? 8.148 16.109 1.508 1 98.5 576 TRP A N 1
ATOM 4653 C CA . TRP A 1 576 ? 7.031 15.336 2.031 1 98.5 576 TRP A CA 1
ATOM 4654 C C . TRP A 1 576 ? 5.703 15.883 1.522 1 98.5 576 TRP A C 1
ATOM 4656 O O . TRP A 1 576 ? 5.52 17.109 1.438 1 98.5 576 TRP A O 1
ATOM 4666 N N . SER A 1 577 ? 4.648 15.047 1.129 1 98.38 577 SER A N 1
ATOM 4667 C CA . SER A 1 577 ? 3.346 15.5 0.651 1 98.38 577 SER A CA 1
ATOM 4668 C C . SER A 1 577 ? 3.484 16.375 -0.593 1 98.38 577 SER A C 1
ATOM 4670 O O . SER A 1 577 ? 4.066 15.945 -1.592 1 98.38 577 SER A O 1
ATOM 4672 N N . TYR A 1 578 ? 3.045 17.641 -0.614 1 98.44 578 TYR A N 1
ATOM 4673 C CA . TYR A 1 578 ? 3.273 18.547 -1.734 1 98.44 578 TYR A CA 1
ATOM 4674 C C . TYR A 1 578 ? 4.762 18.688 -2.029 1 98.44 578 TYR A C 1
ATOM 4676 O O . TYR A 1 578 ? 5.164 18.797 -3.191 1 98.44 578 TYR A O 1
ATOM 4684 N N . GLY A 1 579 ? 5.594 18.656 -0.944 1 98.75 579 GLY A N 1
ATOM 4685 C CA . GLY A 1 579 ? 7.031 18.688 -1.156 1 98.75 579 GLY A CA 1
ATOM 4686 C C . GLY A 1 579 ? 7.539 17.484 -1.934 1 98.75 579 GLY A C 1
ATOM 4687 O O . GLY A 1 579 ? 8.477 17.594 -2.725 1 98.75 579 GLY A O 1
ATOM 4688 N N . GLY A 1 580 ? 6.953 16.312 -1.67 1 98.88 580 GLY A N 1
ATOM 4689 C CA . GLY A 1 580 ? 7.266 15.141 -2.465 1 98.88 580 GLY A CA 1
ATOM 4690 C C . GLY A 1 580 ? 6.875 15.289 -3.924 1 98.88 580 GLY A C 1
ATOM 4691 O O . GLY A 1 580 ? 7.594 14.828 -4.812 1 98.88 580 GLY A O 1
ATOM 4692 N N . TYR A 1 581 ? 5.684 15.914 -4.18 1 98.81 581 TYR A N 1
ATOM 4693 C CA . TYR A 1 581 ? 5.242 16.234 -5.531 1 98.81 581 TYR A CA 1
ATOM 4694 C C . TYR A 1 581 ? 6.262 17.109 -6.242 1 98.81 581 TYR A C 1
ATOM 4696 O O . TYR A 1 581 ? 6.715 16.781 -7.34 1 98.81 581 TYR A O 1
ATOM 4704 N N . VAL A 1 582 ? 6.742 18.156 -5.582 1 98.88 582 VAL A N 1
ATOM 4705 C CA . VAL A 1 582 ? 7.68 19.078 -6.203 1 98.88 582 VAL A CA 1
ATOM 4706 C C . VAL A 1 582 ? 9.023 18.391 -6.414 1 98.88 582 VAL A C 1
ATOM 4708 O O . VAL A 1 582 ? 9.664 18.578 -7.453 1 98.88 582 VAL A O 1
ATOM 4711 N N . THR A 1 583 ? 9.453 17.625 -5.406 1 98.94 583 THR A N 1
ATOM 4712 C CA . THR A 1 583 ? 10.672 16.844 -5.562 1 98.94 583 THR A CA 1
ATOM 4713 C C . THR A 1 583 ? 10.609 15.992 -6.824 1 98.94 583 THR A C 1
ATOM 4715 O O . THR A 1 583 ? 11.539 16 -7.637 1 98.94 583 THR A O 1
ATOM 4718 N N . SER A 1 584 ? 9.5 15.32 -7.004 1 98.88 584 SER A N 1
ATOM 4719 C CA . SER A 1 584 ? 9.328 14.438 -8.148 1 98.88 584 SER A CA 1
ATOM 4720 C C . SER A 1 584 ? 9.281 15.227 -9.453 1 98.88 584 SER A C 1
ATOM 4722 O O . SER A 1 584 ? 9.906 14.836 -10.445 1 98.88 584 SER A O 1
ATOM 4724 N N . MET A 1 585 ? 8.578 16.359 -9.461 1 98.81 585 MET A N 1
ATOM 4725 C CA . MET A 1 585 ? 8.484 17.188 -10.656 1 98.81 585 MET A CA 1
ATOM 4726 C C . MET A 1 585 ? 9.844 17.781 -11.016 1 98.81 585 MET A C 1
ATOM 4728 O O . MET A 1 585 ? 10.18 17.891 -12.195 1 98.81 585 MET A O 1
ATOM 4732 N N . VAL A 1 586 ? 10.609 18.156 -9.992 1 98.81 586 VAL A N 1
ATOM 4733 C CA . VAL A 1 586 ? 11.93 18.734 -10.211 1 98.81 586 VAL A CA 1
ATOM 4734 C C . VAL A 1 586 ? 12.844 17.703 -10.859 1 98.81 586 VAL A C 1
ATOM 4736 O O . VAL A 1 586 ? 13.531 17.984 -11.836 1 98.81 586 VAL A O 1
ATOM 4739 N N . LEU A 1 587 ? 12.852 16.484 -10.336 1 98.69 587 LEU A N 1
ATOM 4740 C CA . LEU A 1 587 ? 13.672 15.422 -10.898 1 98.69 587 LEU A CA 1
ATOM 4741 C C . LEU A 1 587 ? 13.195 15.047 -12.297 1 98.69 587 LEU A C 1
ATOM 4743 O O . LEU A 1 587 ? 14.008 14.797 -13.195 1 98.69 587 LEU A O 1
ATOM 4747 N N . GLY A 1 588 ? 11.844 15.102 -12.484 1 98.31 588 GLY A N 1
ATOM 4748 C CA . GLY A 1 588 ? 11.258 14.766 -13.773 1 98.31 588 GLY A CA 1
ATOM 4749 C C . GLY A 1 588 ? 11.438 15.852 -14.812 1 98.31 588 GLY A C 1
ATOM 4750 O O . GLY A 1 588 ? 11.141 15.633 -15.992 1 98.31 588 GLY A O 1
ATOM 4751 N N . ALA A 1 589 ? 11.914 17 -14.406 1 97.56 589 ALA A N 1
ATOM 4752 C CA . ALA A 1 589 ? 12.094 18.094 -15.352 1 97.56 589 ALA A CA 1
ATOM 4753 C C . ALA A 1 589 ? 13.312 17.859 -16.234 1 97.56 589 ALA A C 1
ATOM 4755 O O . ALA A 1 589 ? 13.414 18.438 -17.328 1 97.56 589 ALA A O 1
ATOM 4756 N N . GLY A 1 590 ? 14.273 17.047 -15.773 1 96.94 590 GLY A N 1
ATOM 4757 C CA . GLY A 1 590 ? 15.453 16.75 -16.562 1 96.94 590 GLY A CA 1
ATOM 4758 C C . GLY A 1 590 ? 16.422 17.922 -16.672 1 96.94 590 GLY A C 1
ATOM 4759 O O . GLY A 1 590 ? 17.016 18.141 -17.734 1 96.94 590 GLY A O 1
ATOM 4760 N N . SER A 1 591 ? 16.531 18.703 -15.594 1 97.31 591 SER A N 1
ATOM 4761 C CA . SER A 1 591 ? 17.344 19.906 -15.617 1 97.31 591 SER A CA 1
ATOM 4762 C C . SER A 1 591 ? 18.828 19.562 -15.57 1 97.31 591 SER A C 1
ATOM 4764 O O . SER A 1 591 ? 19.672 20.391 -15.898 1 97.31 591 SER A O 1
ATOM 4766 N N . GLY A 1 592 ? 19.234 18.344 -14.984 1 97.19 592 GLY A N 1
ATOM 4767 C CA . GLY A 1 592 ? 20.625 17.938 -14.82 1 97.19 592 GLY A CA 1
ATOM 4768 C C . GLY A 1 592 ? 21.281 18.547 -13.602 1 97.19 592 GLY A C 1
ATOM 4769 O O . GLY A 1 592 ? 22.469 18.312 -13.344 1 97.19 592 GLY A O 1
ATOM 4770 N N . VAL A 1 593 ? 20.484 19.219 -12.867 1 98.12 593 VAL A N 1
ATOM 4771 C CA . VAL A 1 593 ? 21.031 19.938 -11.734 1 98.12 593 VAL A CA 1
ATOM 4772 C C . VAL A 1 593 ? 21.141 19 -10.531 1 98.12 593 VAL A C 1
ATOM 4774 O O . VAL A 1 593 ? 22.062 19.125 -9.719 1 98.12 593 VAL A O 1
ATOM 4777 N N . PHE A 1 594 ? 20.344 18.156 -10.344 1 98.62 594 PHE A N 1
ATOM 4778 C CA . PHE A 1 594 ? 20.25 17.297 -9.164 1 98.62 594 PHE A CA 1
ATOM 4779 C C . PHE A 1 594 ? 20.75 15.898 -9.484 1 98.62 594 PHE A C 1
ATOM 4781 O O . PHE A 1 594 ? 20.453 15.359 -10.562 1 98.62 594 PHE A O 1
ATOM 4788 N N . LYS A 1 595 ? 21.422 15.305 -8.57 1 98.12 595 LYS A N 1
ATOM 4789 C CA . LYS A 1 595 ? 21.922 13.93 -8.688 1 98.12 595 LYS A CA 1
ATOM 4790 C C . LYS A 1 595 ? 20.859 12.93 -8.234 1 98.12 595 LYS A C 1
ATOM 4792 O O . LYS A 1 595 ? 20.719 11.852 -8.82 1 98.12 595 LYS A O 1
ATOM 4797 N N . CYS A 1 596 ? 20.203 13.258 -7.145 1 98.44 596 CYS A N 1
ATOM 4798 C CA . CYS A 1 596 ? 19.219 12.344 -6.574 1 98.44 596 CYS A CA 1
ATOM 4799 C C . CYS A 1 596 ? 18.141 13.109 -5.805 1 98.44 596 CYS A C 1
ATOM 4801 O O . CYS A 1 596 ? 18.266 14.32 -5.609 1 98.44 596 CYS A O 1
ATOM 4803 N N . GLY A 1 597 ? 17.047 12.453 -5.473 1 98.81 597 GLY A N 1
ATOM 4804 C CA . GLY A 1 597 ? 15.969 13.031 -4.684 1 98.81 597 GLY A CA 1
ATOM 4805 C C . GLY A 1 597 ? 15.133 11.992 -3.965 1 98.81 597 GLY A C 1
ATOM 4806 O O . GLY A 1 597 ? 15.164 10.805 -4.316 1 98.81 597 GLY A O 1
ATOM 4807 N N . MET A 1 598 ? 14.445 12.375 -2.906 1 98.94 598 MET A N 1
ATOM 4808 C CA . MET A 1 598 ? 13.586 11.539 -2.074 1 98.94 598 MET A CA 1
ATOM 4809 C C . MET A 1 598 ? 12.203 12.164 -1.917 1 98.94 598 MET A C 1
ATOM 4811 O O . MET A 1 598 ? 12.086 13.32 -1.508 1 98.94 598 MET A O 1
ATOM 4815 N N . ALA A 1 599 ? 11.172 11.461 -2.32 1 98.88 599 ALA A N 1
ATOM 4816 C CA . ALA A 1 599 ? 9.789 11.922 -2.219 1 98.88 599 ALA A CA 1
ATOM 4817 C C . ALA A 1 599 ? 8.992 11.047 -1.258 1 98.88 599 ALA A C 1
ATOM 4819 O O . ALA A 1 599 ? 8.859 9.836 -1.472 1 98.88 599 ALA A O 1
ATOM 4820 N N . VAL A 1 600 ? 8.477 11.656 -0.162 1 98.88 600 VAL A N 1
ATOM 4821 C CA . VAL A 1 600 ? 7.645 10.945 0.809 1 98.88 600 VAL A CA 1
ATOM 4822 C C . VAL A 1 600 ? 6.18 11.344 0.627 1 98.88 600 VAL A C 1
ATOM 4824 O O . VAL A 1 600 ? 5.844 12.531 0.671 1 98.88 600 VAL A O 1
ATOM 4827 N N . ALA A 1 601 ? 5.293 10.383 0.32 1 98.69 601 ALA A N 1
ATOM 4828 C CA . ALA A 1 601 ? 3.848 10.523 0.166 1 98.69 601 ALA A CA 1
ATOM 4829 C C . ALA A 1 601 ? 3.512 11.609 -0.857 1 98.69 601 ALA A C 1
ATOM 4831 O O . ALA A 1 601 ? 2.709 12.5 -0.582 1 98.69 601 ALA A O 1
ATOM 4832 N N . PRO A 1 602 ? 4.121 11.523 -2.061 1 98.75 602 PRO A N 1
ATOM 4833 C CA . PRO A 1 602 ? 3.891 12.562 -3.064 1 98.75 602 PRO A CA 1
ATOM 4834 C C . PRO A 1 602 ? 2.535 12.43 -3.756 1 98.75 602 PRO A C 1
ATOM 4836 O O . PRO A 1 602 ? 2.039 11.32 -3.938 1 98.75 602 PRO A O 1
ATOM 4839 N N . VAL A 1 603 ? 1.969 13.555 -4.188 1 98.56 603 VAL A N 1
ATOM 4840 C CA . VAL A 1 603 ? 0.906 13.586 -5.184 1 98.56 603 VAL A CA 1
ATOM 4841 C C . VAL A 1 603 ? 1.484 13.273 -6.562 1 98.56 603 VAL A C 1
ATOM 4843 O O . VAL A 1 603 ? 2.562 13.758 -6.918 1 98.56 603 VAL A O 1
ATOM 4846 N N . SER A 1 604 ? 0.842 12.461 -7.277 1 97.94 604 SER A N 1
ATOM 4847 C CA . SER A 1 604 ? 1.274 12.117 -8.625 1 97.94 604 SER A CA 1
ATOM 4848 C C . SER A 1 604 ? 0.426 12.836 -9.672 1 97.94 604 SER A C 1
ATOM 4850 O O . SER A 1 604 ? 0.95 13.32 -10.68 1 97.94 604 SER A O 1
ATOM 4852 N N . LYS A 1 605 ? -0.9 12.844 -9.445 1 97.75 605 LYS A N 1
ATOM 4853 C CA . LYS A 1 605 ? -1.934 13.477 -10.258 1 97.75 605 LYS A CA 1
ATOM 4854 C C . LYS A 1 605 ? -2.939 14.219 -9.391 1 97.75 605 LYS A C 1
ATOM 4856 O O . LYS A 1 605 ? -3.471 13.664 -8.422 1 97.75 605 LYS A O 1
ATOM 4861 N N . TRP A 1 606 ? -3.143 15.492 -9.836 1 98.5 606 TRP A N 1
ATOM 4862 C CA . TRP A 1 606 ? -4.055 16.312 -9.039 1 98.5 606 TRP A CA 1
ATOM 4863 C C . TRP A 1 606 ? -5.496 15.836 -9.211 1 98.5 606 TRP A C 1
ATOM 4865 O O . TRP A 1 606 ? -6.332 16.047 -8.328 1 98.5 606 TRP A O 1
ATOM 4875 N N . GLU A 1 607 ? -5.828 15.055 -10.234 1 97.94 607 GLU A N 1
ATOM 4876 C CA . GLU A 1 607 ? -7.148 14.461 -10.422 1 97.94 607 GLU A CA 1
ATOM 4877 C C . GLU A 1 607 ? -7.449 13.422 -9.352 1 97.94 607 GLU A C 1
ATOM 4879 O O . GLU A 1 607 ? -8.609 13.062 -9.133 1 97.94 607 GLU A O 1
ATOM 4884 N N . TYR A 1 608 ? -6.395 12.898 -8.711 1 98.19 608 TYR A N 1
ATOM 4885 C CA . TYR A 1 608 ? -6.574 11.875 -7.691 1 98.19 608 TYR A CA 1
ATOM 4886 C C . TYR A 1 608 ? -6.727 12.5 -6.309 1 98.19 608 TYR A C 1
ATOM 4888 O O . TYR A 1 608 ? -7.012 11.805 -5.332 1 98.19 608 TYR A O 1
ATOM 4896 N N . TYR A 1 609 ? -6.527 13.797 -6.105 1 98.31 609 TYR A N 1
ATOM 4897 C CA . TYR A 1 609 ? -6.586 14.461 -4.805 1 98.31 609 TYR A CA 1
ATOM 4898 C C . TYR A 1 609 ? -7.949 15.102 -4.582 1 98.31 609 TYR A C 1
ATOM 4900 O O . TYR A 1 609 ? -8.781 15.133 -5.484 1 98.31 609 TYR A O 1
ATOM 4908 N N . ASP A 1 610 ? -8.25 15.531 -3.414 1 98.06 610 ASP A N 1
ATOM 4909 C CA . ASP A 1 610 ? -9.602 15.953 -3.055 1 98.06 610 ASP A CA 1
ATOM 4910 C C . ASP A 1 610 ? -9.992 17.234 -3.803 1 98.06 610 ASP A C 1
ATOM 4912 O O . ASP A 1 610 ? -9.125 18 -4.219 1 98.06 610 ASP A O 1
ATOM 4916 N N . SER A 1 611 ? -11.258 17.469 -3.955 1 97.94 611 SER A N 1
ATOM 4917 C CA . SER A 1 611 ? -11.852 18.547 -4.746 1 97.94 611 SER A CA 1
ATOM 4918 C C . SER A 1 611 ? -11.602 19.906 -4.109 1 97.94 611 SER A C 1
ATOM 4920 O O . SER A 1 611 ? -11.227 20.859 -4.797 1 97.94 611 SER A O 1
ATOM 4922 N N . ILE A 1 612 ? -11.797 20.031 -2.766 1 97.38 612 ILE A N 1
ATOM 4923 C CA . ILE A 1 612 ? -11.742 21.344 -2.129 1 97.38 612 ILE A CA 1
ATOM 4924 C C . ILE A 1 612 ? -10.344 21.938 -2.281 1 97.38 612 ILE A C 1
ATOM 4926 O O . ILE A 1 612 ? -10.188 23.094 -2.66 1 97.38 612 ILE A O 1
ATOM 4930 N N . TYR A 1 613 ? -9.312 21.188 -2.031 1 97.75 613 TYR A N 1
ATOM 4931 C CA . TYR A 1 613 ? -7.945 21.672 -2.17 1 97.75 613 TYR A CA 1
ATOM 4932 C C . TYR A 1 613 ? -7.598 21.922 -3.633 1 97.75 613 TYR A C 1
ATOM 4934 O O . TYR A 1 613 ? -7.168 23.016 -3.996 1 97.75 613 TYR A O 1
ATOM 4942 N N . THR A 1 614 ? -7.789 20.906 -4.488 1 98.19 614 THR A N 1
ATOM 4943 C CA . THR A 1 614 ? -7.301 20.953 -5.863 1 98.19 614 THR A CA 1
ATOM 4944 C C . THR A 1 614 ? -7.996 22.047 -6.656 1 98.19 614 THR A C 1
ATOM 4946 O O . THR A 1 614 ? -7.34 22.828 -7.348 1 98.19 614 THR A O 1
ATOM 4949 N N . GLU A 1 615 ? -9.312 22.188 -6.508 1 97.75 615 GLU A N 1
ATOM 4950 C CA . GLU A 1 615 ? -10.078 23.109 -7.344 1 97.75 615 GLU A CA 1
ATOM 4951 C C . GLU A 1 615 ? -9.898 24.547 -6.883 1 97.75 615 GLU A C 1
ATOM 4953 O O . GLU A 1 615 ? -10.125 25.484 -7.652 1 97.75 615 GLU A O 1
ATOM 4958 N N . ARG A 1 616 ? -9.5 24.688 -5.582 1 97 616 ARG A N 1
ATOM 4959 C CA . ARG A 1 616 ? -9.117 26.016 -5.121 1 97 616 ARG A CA 1
ATOM 4960 C C . ARG A 1 616 ? -7.996 26.594 -5.98 1 97 616 ARG A C 1
ATOM 4962 O O . ARG A 1 616 ? -8 27.781 -6.297 1 97 616 ARG A O 1
ATOM 4969 N N . TYR A 1 617 ? -7.09 25.766 -6.398 1 98 617 TYR A N 1
ATOM 4970 C CA . TYR A 1 617 ? -5.883 26.234 -7.062 1 98 617 TYR A CA 1
ATOM 4971 C C . TYR A 1 617 ? -5.93 25.938 -8.555 1 98 617 TYR A C 1
ATOM 4973 O O . TYR A 1 617 ? -5.312 26.656 -9.352 1 98 617 TYR A O 1
ATOM 4981 N N . MET A 1 618 ? -6.742 24.906 -8.969 1 98.12 618 MET A N 1
ATOM 4982 C CA . MET A 1 618 ? -6.641 24.422 -10.344 1 98.12 618 MET A CA 1
ATOM 4983 C C . MET A 1 618 ? -7.988 24.5 -11.047 1 98.12 618 MET A C 1
ATOM 4985 O O . MET A 1 618 ? -8.086 24.219 -12.242 1 98.12 618 MET A O 1
ATOM 4989 N N . LEU A 1 619 ? -9.055 24.984 -10.406 1 97.38 619 LEU A N 1
ATOM 4990 C CA . LEU A 1 619 ? -10.398 24.797 -10.93 1 97.38 619 LEU A CA 1
ATOM 4991 C C . LEU A 1 619 ? -10.664 23.328 -11.219 1 97.38 619 LEU A C 1
ATOM 4993 O O . LEU A 1 619 ? -9.898 22.453 -10.797 1 97.38 619 LEU A O 1
ATOM 4997 N N . THR A 1 620 ? -11.859 22.922 -11.75 1 97.25 620 THR A N 1
ATOM 4998 C CA . THR A 1 620 ? -12.172 21.531 -12.062 1 97.25 620 THR A CA 1
ATOM 4999 C C . THR A 1 620 ? -11.383 21.062 -13.273 1 97.25 620 THR A C 1
ATOM 5001 O O . THR A 1 620 ? -10.922 21.875 -14.086 1 97.25 620 THR A O 1
ATOM 5004 N N . PRO A 1 621 ? -11.164 19.719 -13.383 1 97.62 621 PRO A N 1
ATOM 5005 C CA . PRO A 1 621 ? -10.477 19.219 -14.57 1 97.62 621 PRO A CA 1
ATOM 5006 C C . PRO A 1 621 ? -11.148 19.656 -15.867 1 97.62 621 PRO A C 1
ATOM 5008 O O . PRO A 1 621 ? -10.469 20 -16.844 1 97.62 621 PRO A O 1
ATOM 5011 N N . ALA A 1 622 ? -12.477 19.75 -15.93 1 96.94 622 ALA A N 1
ATOM 5012 C CA . ALA A 1 622 ? -13.203 20.188 -17.109 1 96.94 622 ALA A CA 1
ATOM 5013 C C . ALA A 1 622 ? -12.852 21.625 -17.484 1 96.94 622 ALA A C 1
ATOM 5015 O O . ALA A 1 622 ? -12.773 21.969 -18.656 1 96.94 622 ALA A O 1
ATOM 5016 N N . GLU A 1 623 ? -12.562 22.453 -16.516 1 97.19 623 GLU A N 1
ATOM 5017 C CA . GLU A 1 623 ? -12.297 23.875 -16.719 1 97.19 623 GLU A CA 1
ATOM 5018 C C . GLU A 1 623 ? -10.812 24.125 -16.984 1 97.19 623 GLU A C 1
ATOM 5020 O O . GLU A 1 623 ? -10.438 25.203 -17.469 1 97.19 623 GLU A O 1
ATOM 5025 N N . ASN A 1 624 ? -9.977 23.172 -16.688 1 98 624 ASN A N 1
ATOM 5026 C CA . ASN A 1 624 ? -8.531 23.406 -16.734 1 98 624 ASN A CA 1
ATOM 5027 C C . ASN A 1 624 ? -7.77 22.125 -17.094 1 98 624 ASN A C 1
ATOM 5029 O O . ASN A 1 624 ? -6.762 21.812 -16.453 1 98 624 ASN A O 1
ATOM 5033 N N . GLN A 1 625 ? -8.289 21.328 -18.078 1 97.44 625 GLN A N 1
ATOM 5034 C CA . GLN A 1 625 ? -7.77 20 -18.375 1 97.44 625 GLN A CA 1
ATOM 5035 C C . GLN A 1 625 ? -6.297 20.078 -18.781 1 97.44 625 GLN A C 1
ATOM 5037 O O . GLN A 1 625 ? -5.504 19.219 -18.375 1 97.44 625 GLN A O 1
ATOM 5042 N N . ALA A 1 626 ? -5.883 21.047 -19.516 1 97.81 626 ALA A N 1
ATOM 5043 C CA . ALA A 1 626 ? -4.52 21.156 -20.016 1 97.81 626 ALA A CA 1
ATOM 5044 C C . ALA A 1 626 ? -3.512 21.219 -18.875 1 97.81 626 ALA A C 1
ATOM 5046 O O . ALA A 1 626 ? -2.471 20.562 -18.906 1 97.81 626 ALA A O 1
ATOM 5047 N N . PHE A 1 627 ? -3.836 21.984 -17.844 1 97.56 627 PHE A N 1
ATOM 5048 C CA . PHE A 1 627 ? -2.869 22.125 -16.766 1 97.56 627 PHE A CA 1
ATOM 5049 C C . PHE A 1 627 ? -2.953 20.938 -15.805 1 97.56 627 PHE A C 1
ATOM 5051 O O . PHE A 1 627 ? -1.984 20.625 -15.117 1 97.56 627 PHE A O 1
ATOM 5058 N N . TYR A 1 628 ? -4.148 20.297 -15.742 1 97.75 628 TYR A N 1
ATOM 5059 C CA . TYR A 1 628 ? -4.172 19.016 -15.039 1 97.75 628 TYR A CA 1
ATOM 5060 C C . TYR A 1 628 ? -3.229 18.016 -15.688 1 97.75 628 TYR A C 1
ATOM 5062 O O . TYR A 1 628 ? -2.508 17.297 -14.992 1 97.75 628 TYR A O 1
ATOM 5070 N N . ASP A 1 629 ? -3.143 17.984 -17.016 1 97.19 629 ASP A N 1
ATOM 5071 C CA . ASP A 1 629 ? -2.281 17.078 -17.766 1 97.19 629 ASP A CA 1
ATOM 5072 C C . ASP A 1 629 ? -0.811 17.469 -17.609 1 97.19 629 ASP A C 1
ATOM 5074 O O . ASP A 1 629 ? 0.062 16.594 -17.562 1 97.19 629 ASP A O 1
ATOM 5078 N N . ASN A 1 630 ? -0.58 18.734 -17.5 1 96.69 630 ASN A N 1
ATOM 5079 C CA . ASN A 1 630 ? 0.791 19.234 -17.469 1 96.69 630 ASN A CA 1
ATOM 5080 C C . ASN A 1 630 ? 1.376 19.156 -16.062 1 96.69 630 ASN A C 1
ATOM 5082 O O . ASN A 1 630 ? 2.572 19.375 -15.867 1 96.69 630 ASN A O 1
ATOM 5086 N N . SER A 1 631 ? 0.602 18.797 -15.094 1 97.25 631 SER A N 1
ATOM 5087 C CA . SER A 1 631 ? 1.048 18.844 -13.711 1 97.25 631 SER A CA 1
ATOM 5088 C C . SER A 1 631 ? 1.26 17.438 -13.141 1 97.25 631 SER A C 1
ATOM 5090 O O . SER A 1 631 ? 1.279 17.266 -11.922 1 97.25 631 SER A O 1
ATOM 5092 N N . THR A 1 632 ? 1.415 16.438 -14 1 97.75 632 THR A N 1
ATOM 5093 C CA . THR A 1 632 ? 1.461 15.07 -13.5 1 97.75 632 THR A CA 1
ATOM 5094 C C . THR A 1 632 ? 2.9 14.57 -13.438 1 97.75 632 THR A C 1
ATOM 5096 O O . THR A 1 632 ? 3.691 14.805 -14.352 1 97.75 632 THR A O 1
ATOM 5099 N N . VAL A 1 633 ? 3.305 13.898 -12.273 1 98.56 633 VAL A N 1
ATOM 5100 C CA . VAL A 1 633 ? 4.598 13.234 -12.117 1 98.56 633 VAL A CA 1
ATOM 5101 C C . VAL A 1 633 ? 4.719 12.086 -13.109 1 98.56 633 VAL A C 1
ATOM 5103 O O . VAL A 1 633 ? 5.77 11.898 -13.727 1 98.56 633 VAL A O 1
ATOM 5106 N N . THR A 1 634 ? 3.621 11.281 -13.32 1 97.94 634 THR A N 1
ATOM 5107 C CA . THR A 1 634 ? 3.613 10.094 -14.164 1 97.94 634 THR A CA 1
ATOM 5108 C C . THR A 1 634 ? 3.955 10.453 -15.609 1 97.94 634 THR A C 1
ATOM 5110 O O . THR A 1 634 ? 4.539 9.641 -16.328 1 97.94 634 THR A O 1
ATOM 5113 N N . GLY A 1 635 ? 3.656 11.672 -16.031 1 97.06 635 GLY A N 1
ATOM 5114 C CA . GLY A 1 635 ? 3.945 12.109 -17.375 1 97.06 635 GLY A CA 1
ATOM 5115 C C . GLY A 1 635 ? 5.414 12.414 -17.609 1 97.06 635 GLY A C 1
ATOM 5116 O O . GLY A 1 635 ? 5.84 12.633 -18.75 1 97.06 635 GLY A O 1
ATOM 5117 N N . ARG A 1 636 ? 6.246 12.391 -16.516 1 97.88 636 ARG A N 1
ATOM 5118 C CA . ARG A 1 636 ? 7.664 12.734 -16.609 1 97.88 636 ARG A CA 1
ATOM 5119 C C . ARG A 1 636 ? 8.539 11.516 -16.328 1 97.88 636 ARG A C 1
ATOM 5121 O O . ARG A 1 636 ? 9.758 11.641 -16.172 1 97.88 636 ARG A O 1
ATOM 5128 N N . ALA A 1 637 ? 7.973 10.367 -16.266 1 98.25 637 ALA A N 1
ATOM 5129 C CA . ALA A 1 637 ? 8.633 9.164 -15.781 1 98.25 637 ALA A CA 1
ATOM 5130 C C . ALA A 1 637 ? 9.922 8.891 -16.562 1 98.25 637 ALA A C 1
ATOM 5132 O O . ALA A 1 637 ? 10.93 8.484 -15.984 1 98.25 637 ALA A O 1
ATOM 5133 N N . LYS A 1 638 ? 9.984 9.078 -17.859 1 97.88 638 LYS A N 1
ATOM 5134 C CA . LYS A 1 638 ? 11.133 8.773 -18.719 1 97.88 638 LYS A CA 1
ATOM 5135 C C . LYS A 1 638 ? 12.375 9.547 -18.281 1 97.88 638 LYS A C 1
ATOM 5137 O O . LYS A 1 638 ? 13.492 9.055 -18.406 1 97.88 638 LYS A O 1
ATOM 5142 N N . ASN A 1 639 ? 12.195 10.75 -17.672 1 97.81 639 ASN A N 1
ATOM 5143 C CA . ASN A 1 639 ? 13.305 11.633 -17.328 1 97.81 639 ASN A CA 1
ATOM 5144 C C . ASN A 1 639 ? 14.008 11.18 -16.062 1 97.81 639 ASN A C 1
ATOM 5146 O O . ASN A 1 639 ? 15.117 11.633 -15.766 1 97.81 639 ASN A O 1
ATOM 5150 N N . PHE A 1 640 ? 13.422 10.266 -15.375 1 98.5 640 PHE A N 1
ATOM 5151 C CA . PHE A 1 640 ? 14.023 9.812 -14.133 1 98.5 640 PHE A CA 1
ATOM 5152 C C . PHE A 1 640 ? 15.203 8.883 -14.414 1 98.5 640 PHE A C 1
ATOM 5154 O O . PHE A 1 640 ? 15.922 8.492 -13.492 1 98.5 640 PHE A O 1
ATOM 5161 N N . LYS A 1 641 ? 15.477 8.516 -15.625 1 97.25 641 LYS A N 1
ATOM 5162 C CA . LYS A 1 641 ? 16.578 7.633 -16 1 97.25 641 LYS A CA 1
ATOM 5163 C C . LYS A 1 641 ? 17.922 8.25 -15.633 1 97.25 641 LYS A C 1
ATOM 5165 O O . LYS A 1 641 ? 18.922 7.535 -15.477 1 97.25 641 LYS A O 1
ATOM 5170 N N . TRP A 1 642 ? 18 9.578 -15.383 1 95.75 642 TRP A N 1
ATOM 5171 C CA . TRP A 1 642 ? 19.281 10.273 -15.211 1 95.75 642 TRP A CA 1
ATOM 5172 C C . TRP A 1 642 ? 19.484 10.672 -13.75 1 95.75 642 TRP A C 1
ATOM 5174 O O . TRP A 1 642 ? 20.453 11.359 -13.422 1 95.75 642 TRP A O 1
ATOM 5184 N N . VAL A 1 643 ? 18.547 10.289 -12.93 1 98.06 643 VAL A N 1
ATOM 5185 C CA . VAL A 1 643 ? 18.656 10.641 -11.523 1 98.06 643 VAL A CA 1
ATOM 5186 C C . VAL A 1 643 ? 18.344 9.422 -10.656 1 98.06 643 VAL A C 1
ATOM 5188 O O . VAL A 1 643 ? 17.672 8.492 -11.109 1 98.06 643 VAL A O 1
ATOM 5191 N N . GLN A 1 644 ? 18.906 9.375 -9.414 1 98.44 644 GLN A N 1
ATOM 5192 C CA . GLN A 1 644 ? 18.484 8.398 -8.422 1 98.44 644 GLN A CA 1
ATOM 5193 C C . GLN A 1 644 ? 17.25 8.883 -7.66 1 98.44 644 GLN A C 1
ATOM 5195 O O . GLN A 1 644 ? 17.203 10.039 -7.238 1 98.44 644 GLN A O 1
ATOM 5200 N N . TYR A 1 645 ? 16.266 8.047 -7.551 1 98.75 645 TYR A N 1
ATOM 5201 C CA . TYR A 1 645 ? 14.969 8.438 -7 1 98.75 645 TYR A CA 1
ATOM 5202 C C . TYR A 1 645 ? 14.516 7.453 -5.934 1 98.75 645 TYR A C 1
ATOM 5204 O O . TYR A 1 645 ? 14.516 6.238 -6.156 1 98.75 645 TYR A O 1
ATOM 5212 N N . LEU A 1 646 ? 14.195 7.895 -4.7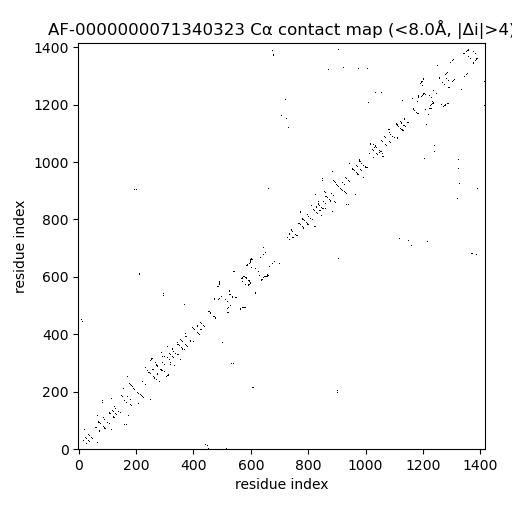03 1 98.88 646 LEU A N 1
ATOM 5213 C CA . LEU A 1 646 ? 13.586 7.102 -3.641 1 98.88 646 LEU A CA 1
ATOM 5214 C C . LEU A 1 646 ? 12.133 7.508 -3.424 1 98.88 646 LEU A C 1
ATOM 5216 O O . LEU A 1 646 ? 11.852 8.656 -3.074 1 98.88 646 LEU A O 1
ATOM 5220 N N . LEU A 1 647 ? 11.188 6.621 -3.711 1 98.88 647 LEU A N 1
ATOM 5221 C CA . LEU A 1 647 ? 9.75 6.801 -3.531 1 98.88 647 LEU A CA 1
ATOM 5222 C C . LEU A 1 647 ? 9.273 6.117 -2.256 1 98.88 647 LEU A C 1
ATOM 5224 O O . LEU A 1 647 ? 9.367 4.898 -2.127 1 98.88 647 LEU A O 1
ATOM 5228 N N . VAL A 1 648 ? 8.789 6.91 -1.237 1 98.88 648 VAL A N 1
ATOM 5229 C CA . VAL A 1 648 ? 8.383 6.395 0.066 1 98.88 648 VAL A CA 1
ATOM 5230 C C . VAL A 1 648 ? 6.898 6.684 0.295 1 98.88 648 VAL A C 1
ATOM 5232 O O . VAL A 1 648 ? 6.426 7.789 0.023 1 98.88 648 VAL A O 1
ATOM 5235 N N . HIS A 1 649 ? 6.125 5.73 0.789 1 98.81 649 HIS A N 1
ATOM 5236 C CA . HIS A 1 649 ? 4.711 5.98 1.025 1 98.81 649 HIS A CA 1
ATOM 5237 C C . HIS A 1 649 ? 4.156 5.051 2.1 1 98.81 649 HIS A C 1
ATOM 5239 O O . HIS A 1 649 ? 4.629 3.924 2.256 1 98.81 649 HIS A O 1
ATOM 5245 N N . GLY A 1 650 ? 3.186 5.473 2.943 1 98.75 650 GLY A N 1
ATOM 5246 C CA . GLY A 1 650 ? 2.41 4.617 3.828 1 98.75 650 GLY A CA 1
ATOM 5247 C C . GLY A 1 650 ? 1.216 3.98 3.145 1 98.75 650 GLY A C 1
ATOM 5248 O O . GLY A 1 650 ? 0.506 4.637 2.381 1 98.75 650 GLY A O 1
ATOM 5249 N N . THR A 1 651 ? 0.912 2.723 3.43 1 98.44 651 THR A N 1
ATOM 5250 C CA . THR A 1 651 ? -0.132 2.002 2.709 1 98.44 651 THR A CA 1
ATOM 5251 C C . THR A 1 651 ? -1.516 2.467 3.152 1 98.44 651 THR A C 1
ATOM 5253 O O . THR A 1 651 ? -2.506 2.242 2.453 1 98.44 651 THR A O 1
ATOM 5256 N N . ALA A 1 652 ? -1.637 3.053 4.328 1 97.81 652 ALA A N 1
ATOM 5257 C CA . ALA A 1 652 ? -2.922 3.516 4.844 1 97.81 652 ALA A CA 1
ATOM 5258 C C . ALA A 1 652 ? -2.961 5.039 4.938 1 97.81 652 ALA A C 1
ATOM 5260 O O . ALA A 1 652 ? -3.586 5.594 5.844 1 97.81 652 ALA A O 1
ATOM 5261 N N . ASP A 1 653 ? -2.215 5.723 4.078 1 97.75 653 ASP A N 1
ATOM 5262 C CA . ASP A 1 653 ? -2.271 7.18 3.99 1 97.75 653 ASP A CA 1
ATOM 5263 C C . ASP A 1 653 ? -3.697 7.66 3.727 1 97.75 653 ASP A C 1
ATOM 5265 O O . ASP A 1 653 ? -4.301 7.305 2.711 1 97.75 653 ASP A O 1
ATOM 5269 N N . ASP A 1 654 ? -4.246 8.398 4.594 1 94.69 654 ASP A N 1
ATOM 5270 C CA . ASP A 1 654 ? -5.641 8.812 4.516 1 94.69 654 ASP A CA 1
ATOM 5271 C C . ASP A 1 654 ? -5.762 10.227 3.936 1 94.69 654 ASP A C 1
ATOM 5273 O O . ASP A 1 654 ? -6.844 10.812 3.943 1 94.69 654 ASP A O 1
ATOM 5277 N N . ASN A 1 655 ? -4.629 10.797 3.566 1 97.06 655 ASN A N 1
ATOM 5278 C CA . ASN A 1 655 ? -4.582 12.109 2.928 1 97.06 655 ASN A CA 1
ATOM 5279 C C . ASN A 1 655 ? -4.16 12.008 1.465 1 97.06 655 ASN A C 1
ATOM 5281 O O . ASN A 1 655 ? -4.992 12.141 0.565 1 97.06 655 ASN A O 1
ATOM 5285 N N . VAL A 1 656 ? -2.928 11.766 1.239 1 98.25 656 VAL A N 1
ATOM 5286 C CA . VAL A 1 656 ? -2.428 11.406 -0.083 1 98.25 656 VAL A CA 1
ATOM 5287 C C . VAL A 1 656 ? -2.402 9.883 -0.23 1 98.25 656 VAL A C 1
ATOM 5289 O O . VAL A 1 656 ? -1.45 9.227 0.201 1 98.25 656 VAL A O 1
ATOM 5292 N N . HIS A 1 657 ? -3.453 9.375 -0.837 1 98.25 657 HIS A N 1
ATOM 5293 C CA . HIS A 1 657 ? -3.674 7.934 -0.812 1 98.25 657 HIS A CA 1
ATOM 5294 C C . HIS A 1 657 ? -2.602 7.199 -1.608 1 98.25 657 HIS A C 1
ATOM 5296 O O . HIS A 1 657 ? -2.041 7.746 -2.559 1 98.25 657 HIS A O 1
ATOM 5302 N N . PHE A 1 658 ? -2.311 5.969 -1.238 1 98.5 658 PHE A N 1
ATOM 5303 C CA . PHE A 1 658 ? -1.251 5.137 -1.798 1 98.5 658 PHE A CA 1
ATOM 5304 C C . PHE A 1 658 ? -1.389 5.031 -3.311 1 98.5 658 PHE A C 1
ATOM 5306 O O . PHE A 1 658 ? -0.418 4.73 -4.008 1 98.5 658 PHE A O 1
ATOM 5313 N N . GLN A 1 659 ? -2.588 5.258 -3.914 1 98.44 659 GLN A N 1
ATOM 5314 C CA . GLN A 1 659 ? -2.818 5.289 -5.355 1 98.44 659 GLN A CA 1
ATOM 5315 C C . GLN A 1 659 ? -1.802 6.188 -6.055 1 98.44 659 GLN A C 1
ATOM 5317 O O . GLN A 1 659 ? -1.351 5.879 -7.16 1 98.44 659 GLN A O 1
ATOM 5322 N N . GLN A 1 660 ? -1.461 7.277 -5.391 1 98.56 660 GLN A N 1
ATOM 5323 C CA . GLN A 1 660 ? -0.525 8.234 -5.965 1 98.56 660 GLN A CA 1
ATOM 5324 C C . GLN A 1 660 ? 0.849 7.609 -6.176 1 98.56 660 GLN A C 1
ATOM 5326 O O . GLN A 1 660 ? 1.379 7.617 -7.289 1 98.56 660 GLN A O 1
ATOM 5331 N N . ALA A 1 661 ? 1.413 6.996 -5.172 1 98.75 661 ALA A N 1
ATOM 5332 C CA . ALA A 1 661 ? 2.713 6.336 -5.281 1 98.75 661 ALA A CA 1
ATOM 5333 C C . ALA A 1 661 ? 2.635 5.113 -6.188 1 98.75 661 ALA A C 1
ATOM 5335 O O . ALA A 1 661 ? 3.58 4.812 -6.922 1 98.75 661 ALA A O 1
ATOM 5336 N N . ALA A 1 662 ? 1.496 4.387 -6.121 1 98.69 662 ALA A N 1
ATOM 5337 C CA . ALA A 1 662 ? 1.3 3.229 -6.988 1 98.69 662 ALA A CA 1
ATOM 5338 C C . ALA A 1 662 ? 1.398 3.623 -8.461 1 98.69 662 ALA A C 1
ATOM 5340 O O . ALA A 1 662 ? 2.045 2.932 -9.25 1 98.69 662 ALA A O 1
ATOM 5341 N N . GLN A 1 663 ? 0.826 4.73 -8.836 1 98.56 663 GLN A N 1
ATOM 5342 C CA . GLN A 1 663 ? 0.844 5.18 -10.227 1 98.56 663 GLN A CA 1
ATOM 5343 C C . GLN A 1 663 ? 2.229 5.688 -10.617 1 98.56 663 GLN A C 1
ATOM 5345 O O . GLN A 1 663 ? 2.65 5.523 -11.766 1 98.56 663 GLN A O 1
ATOM 5350 N N . ILE A 1 664 ? 2.92 6.34 -9.68 1 98.81 664 ILE A N 1
ATOM 5351 C CA . ILE A 1 664 ? 4.289 6.746 -9.977 1 98.81 664 ILE A CA 1
ATOM 5352 C C . ILE A 1 664 ? 5.145 5.512 -10.25 1 98.81 664 ILE A C 1
ATOM 5354 O O . ILE A 1 664 ? 5.867 5.461 -11.25 1 98.81 664 ILE A O 1
ATOM 5358 N N . SER A 1 665 ? 5.082 4.523 -9.398 1 98.75 665 SER A N 1
ATOM 5359 C CA . SER A 1 665 ? 5.844 3.291 -9.57 1 98.75 665 SER A CA 1
ATOM 5360 C C . SER A 1 665 ? 5.535 2.633 -10.914 1 98.75 665 SER A C 1
ATOM 5362 O O . SER A 1 665 ? 6.445 2.23 -11.633 1 98.75 665 SER A O 1
ATOM 5364 N N . LYS A 1 666 ? 4.25 2.506 -11.25 1 98.5 666 LYS A N 1
ATOM 5365 C CA . LYS A 1 666 ? 3.826 1.893 -12.508 1 98.5 666 LYS A CA 1
ATOM 5366 C C . LYS A 1 666 ? 4.422 2.625 -13.703 1 98.5 666 LYS A C 1
ATOM 5368 O O . LYS A 1 666 ? 4.938 1.993 -14.633 1 98.5 666 LYS A O 1
ATOM 5373 N N . ALA A 1 667 ? 4.367 3.969 -13.672 1 98.62 667 ALA A N 1
ATOM 5374 C CA . ALA A 1 667 ? 4.902 4.77 -14.773 1 98.62 667 ALA A CA 1
ATOM 5375 C C . ALA A 1 667 ? 6.41 4.566 -14.914 1 98.62 667 ALA A C 1
ATOM 5377 O O . ALA A 1 667 ? 6.922 4.453 -16.031 1 98.62 667 ALA A O 1
ATOM 5378 N N . LEU A 1 668 ? 7.133 4.578 -13.789 1 98.88 668 LEU A N 1
ATOM 5379 C CA . LEU A 1 668 ? 8.578 4.391 -13.82 1 98.88 668 LEU A CA 1
ATOM 5380 C C . LEU A 1 668 ? 8.938 3.002 -14.344 1 98.88 668 LEU A C 1
ATOM 5382 O O . LEU A 1 668 ? 9.852 2.855 -15.156 1 98.88 668 LEU A O 1
ATOM 5386 N N . VAL A 1 669 ? 8.219 1.93 -13.914 1 98.81 669 VAL A N 1
ATOM 5387 C CA . VAL A 1 669 ? 8.445 0.555 -14.344 1 98.81 669 VAL A CA 1
ATOM 5388 C C . VAL A 1 669 ? 8.18 0.433 -15.844 1 98.81 669 VAL A C 1
ATOM 5390 O O . VAL A 1 669 ? 8.945 -0.199 -16.562 1 98.81 669 VAL A O 1
ATOM 5393 N N . ASP A 1 670 ? 7.113 1.078 -16.312 1 98.38 670 ASP A N 1
ATOM 5394 C CA . ASP A 1 670 ? 6.77 1.035 -17.734 1 98.38 670 ASP A CA 1
ATOM 5395 C C . ASP A 1 670 ? 7.875 1.65 -18.594 1 98.38 670 ASP A C 1
ATOM 5397 O O . ASP A 1 670 ? 8.094 1.229 -19.719 1 98.38 670 ASP A O 1
ATOM 5401 N N . GLU A 1 671 ? 8.594 2.643 -18.047 1 98.44 671 GLU A N 1
ATOM 5402 C CA . GLU A 1 671 ? 9.695 3.287 -18.766 1 98.44 671 GLU A CA 1
ATOM 5403 C C . GLU A 1 671 ? 11.023 2.602 -18.453 1 98.44 671 GLU A C 1
ATOM 5405 O O . GLU A 1 671 ? 12.086 3.076 -18.859 1 98.44 671 GLU A O 1
ATOM 5410 N N . GLN A 1 672 ? 10.992 1.491 -17.703 1 98.06 672 GLN A N 1
ATOM 5411 C CA . GLN A 1 672 ? 12.156 0.709 -17.312 1 98.06 672 GLN A CA 1
ATOM 5412 C C . GLN A 1 672 ? 13.18 1.573 -16.562 1 98.06 672 GLN A C 1
ATOM 5414 O O . GLN A 1 672 ? 14.383 1.439 -16.781 1 98.06 672 GLN A O 1
ATOM 5419 N N . VAL A 1 673 ? 12.695 2.523 -15.773 1 98.62 673 VAL A N 1
ATOM 5420 C CA . VAL A 1 673 ? 13.531 3.316 -14.875 1 98.62 673 VAL A CA 1
ATOM 5421 C C . VAL A 1 673 ? 13.781 2.537 -13.586 1 98.62 673 VAL A C 1
ATOM 5423 O O . VAL A 1 673 ? 12.844 2.105 -12.914 1 98.62 673 VAL A O 1
ATOM 5426 N N . ASP A 1 674 ? 15.047 2.312 -13.32 1 98 674 ASP A N 1
ATOM 5427 C CA . ASP A 1 674 ? 15.375 1.707 -12.039 1 98 674 ASP A CA 1
ATOM 5428 C C . ASP A 1 674 ? 15.328 2.74 -10.914 1 98 674 ASP A C 1
ATOM 5430 O O . ASP A 1 674 ? 15.867 3.842 -11.055 1 98 674 ASP A O 1
ATOM 5434 N N . PHE A 1 675 ? 14.641 2.52 -9.852 1 98.69 675 PHE A N 1
ATOM 5435 C CA . PHE A 1 675 ? 14.461 3.414 -8.711 1 98.69 675 PHE A CA 1
ATOM 5436 C C . PHE A 1 675 ? 14.336 2.621 -7.418 1 98.69 675 PHE A C 1
ATOM 5438 O O . PHE A 1 675 ? 14.18 1.398 -7.445 1 98.69 675 PHE A O 1
ATOM 5445 N N . ASP A 1 676 ? 14.508 3.303 -6.285 1 98.56 676 ASP A N 1
ATOM 5446 C CA . ASP A 1 676 ? 14.289 2.715 -4.969 1 98.56 676 ASP A CA 1
ATOM 5447 C C . ASP A 1 676 ? 12.906 3.062 -4.434 1 98.56 676 ASP A C 1
ATOM 5449 O O . ASP A 1 676 ? 12.367 4.129 -4.734 1 98.56 676 ASP A O 1
ATOM 5453 N N . ALA A 1 677 ? 12.352 2.156 -3.727 1 98.56 677 ALA A N 1
ATOM 5454 C CA . ALA A 1 677 ? 11.039 2.365 -3.121 1 98.56 677 ALA A CA 1
ATOM 5455 C C . ALA A 1 677 ? 11.008 1.839 -1.689 1 98.56 677 ALA A C 1
ATOM 5457 O O . ALA A 1 677 ? 11.836 1.012 -1.305 1 98.56 677 ALA A O 1
ATOM 5458 N N . MET A 1 678 ? 10.156 2.371 -0.877 1 98.81 678 MET A N 1
ATOM 5459 C CA . MET A 1 678 ? 9.883 1.896 0.476 1 98.81 678 MET A CA 1
ATOM 5460 C C . MET A 1 678 ? 8.422 2.137 0.854 1 98.81 678 MET A C 1
ATOM 5462 O O . MET A 1 678 ? 7.875 3.209 0.584 1 98.81 678 MET A O 1
ATOM 5466 N N . TRP A 1 679 ? 7.711 1.114 1.329 1 98.75 679 TRP A N 1
ATOM 5467 C CA . TRP A 1 679 ? 6.371 1.324 1.86 1 98.75 679 TRP A CA 1
ATOM 5468 C C . TRP A 1 679 ? 6.324 1.023 3.355 1 98.75 679 TRP A C 1
ATOM 5470 O O . TRP A 1 679 ? 7.129 0.238 3.861 1 98.75 679 TRP A O 1
ATOM 5480 N N . TYR A 1 680 ? 5.484 1.646 4.094 1 98.81 680 TYR A N 1
ATOM 5481 C CA . TYR A 1 680 ? 5.227 1.435 5.516 1 98.81 680 TYR A CA 1
ATOM 5482 C C . TYR A 1 680 ? 3.799 0.957 5.746 1 98.81 680 TYR A C 1
ATOM 5484 O O . TYR A 1 680 ? 2.844 1.701 5.516 1 98.81 680 TYR A O 1
ATOM 5492 N N . THR A 1 681 ? 3.652 -0.24 6.25 1 98.69 681 THR A N 1
ATOM 5493 C CA . THR A 1 681 ? 2.393 -0.969 6.348 1 98.69 681 THR A CA 1
ATOM 5494 C C . THR A 1 681 ? 1.475 -0.328 7.383 1 98.69 681 THR A C 1
ATOM 5496 O O . THR A 1 681 ? 1.883 -0.094 8.523 1 98.69 681 THR A O 1
ATOM 5499 N N . ASP A 1 682 ? 0.232 -0.036 6.996 1 98.19 682 ASP A N 1
ATOM 5500 C CA . ASP A 1 682 ? -0.864 0.442 7.832 1 98.19 682 ASP A CA 1
ATOM 5501 C C . ASP A 1 682 ? -0.561 1.828 8.398 1 98.19 682 ASP A C 1
ATOM 5503 O O . ASP A 1 682 ? -1.188 2.26 9.367 1 98.19 682 ASP A O 1
ATOM 5507 N N . GLU A 1 683 ? 0.465 2.545 7.812 1 98.31 683 GLU A N 1
ATOM 5508 C CA . GLU A 1 683 ? 0.805 3.885 8.281 1 98.31 683 GLU A CA 1
ATOM 5509 C C . GLU A 1 683 ? 0.097 4.953 7.453 1 98.31 683 GLU A C 1
ATOM 5511 O O . GLU A 1 683 ? -0.048 4.812 6.238 1 98.31 683 GLU A O 1
ATOM 5516 N N . ASP A 1 684 ? -0.304 5.93 8.125 1 97.12 684 ASP A N 1
ATOM 5517 C CA . ASP A 1 684 ? -0.98 7.047 7.477 1 97.12 684 ASP A CA 1
ATOM 5518 C C . ASP A 1 684 ? 0.027 8.07 6.957 1 97.12 684 ASP A C 1
ATOM 5520 O O . ASP A 1 684 ? 1.213 7.766 6.812 1 97.12 684 ASP A O 1
ATOM 5524 N N . HIS A 1 685 ? -0.434 9.273 6.691 1 97.19 685 HIS A N 1
ATOM 5525 C CA . HIS A 1 685 ? 0.314 10.312 6.004 1 97.19 685 HIS A CA 1
ATOM 5526 C C . HIS A 1 685 ? 1.524 10.758 6.82 1 97.19 685 HIS A C 1
ATOM 5528 O O . HIS A 1 685 ? 2.529 11.203 6.258 1 97.19 685 HIS A O 1
ATOM 5534 N N . SER A 1 686 ? 1.586 10.602 8.156 1 96.69 686 SER A N 1
ATOM 5535 C CA . SER A 1 686 ? 2.605 11.148 9.047 1 96.69 686 SER A CA 1
ATOM 5536 C C . SER A 1 686 ? 3.721 10.141 9.297 1 96.69 686 SER A C 1
ATOM 5538 O O . SER A 1 686 ? 4.793 10.5 9.781 1 96.69 686 SER A O 1
ATOM 5540 N N . LEU A 1 687 ? 3.484 8.852 8.984 1 97.88 687 LEU A N 1
ATOM 5541 C CA . LEU A 1 687 ? 4.441 7.789 9.273 1 97.88 687 LEU A CA 1
ATOM 5542 C C . LEU A 1 687 ? 4.926 7.871 10.719 1 97.88 687 LEU A C 1
ATOM 5544 O O . LEU A 1 687 ? 6.121 8.039 10.969 1 97.88 687 LEU A O 1
ATOM 5548 N N . GLY A 1 688 ? 4.066 7.668 11.672 1 95.69 688 GLY A N 1
ATOM 5549 C CA . GLY A 1 688 ? 4.387 7.824 13.078 1 95.69 688 GLY A CA 1
ATOM 5550 C C . GLY A 1 688 ? 5.027 6.586 13.688 1 95.69 688 GLY A C 1
ATOM 5551 O O . GLY A 1 688 ? 5.281 5.605 12.977 1 95.69 688 GLY A O 1
ATOM 5552 N N . GLY A 1 689 ? 5.383 6.699 14.945 1 93.5 689 GLY A N 1
ATOM 5553 C CA . GLY A 1 689 ? 5.93 5.566 15.68 1 93.5 689 GLY A CA 1
ATOM 5554 C C . GLY A 1 689 ? 7.277 5.105 15.148 1 93.5 689 GLY A C 1
ATOM 5555 O O . GLY A 1 689 ? 8.148 5.93 14.852 1 93.5 689 GLY A O 1
ATOM 5556 N N . SER A 1 690 ? 7.395 3.781 15.023 1 96.12 690 SER A N 1
ATOM 5557 C CA . SER A 1 690 ? 8.648 3.189 14.57 1 96.12 690 SER A CA 1
ATOM 5558 C C . SER A 1 690 ? 8.938 3.566 13.117 1 96.12 690 SER A C 1
ATOM 5560 O O . SER A 1 690 ? 10.094 3.678 12.719 1 96.12 690 SER A O 1
ATOM 5562 N N . ALA A 1 691 ? 7.879 3.766 12.383 1 98.44 691 ALA A N 1
ATOM 5563 C CA . ALA A 1 691 ? 8.055 4.125 10.977 1 98.44 691 ALA A CA 1
ATOM 5564 C C . ALA A 1 691 ? 8.781 5.461 10.844 1 98.44 691 ALA A C 1
ATOM 5566 O O . ALA A 1 691 ? 9.57 5.652 9.914 1 98.44 691 ALA A O 1
ATOM 5567 N N . ASN A 1 692 ? 8.516 6.395 11.766 1 97.5 692 ASN A N 1
ATOM 5568 C CA . ASN A 1 692 ? 9.125 7.719 11.68 1 97.5 692 ASN A CA 1
ATOM 5569 C C . ASN A 1 692 ? 10.641 7.652 11.797 1 97.5 692 ASN A C 1
ATOM 5571 O O . ASN A 1 692 ? 11.359 8.211 10.961 1 97.5 692 ASN A O 1
ATOM 5575 N N . GLN A 1 693 ? 11.133 7.027 12.82 1 97.06 693 GLN A N 1
ATOM 5576 C CA . GLN A 1 693 ? 12.578 6.887 12.977 1 97.06 693 GLN A CA 1
ATOM 5577 C C . GLN A 1 693 ? 13.18 6.125 11.797 1 97.06 693 GLN A C 1
ATOM 5579 O O . GLN A 1 693 ? 14.227 6.508 11.273 1 97.06 693 GLN A O 1
ATOM 5584 N N . HIS A 1 694 ? 12.516 5.059 11.367 1 98.5 694 HIS A N 1
ATOM 5585 C CA . HIS A 1 694 ? 13.031 4.207 10.305 1 98.5 694 HIS A CA 1
ATOM 5586 C C . HIS A 1 694 ? 13.18 4.988 9 1 98.5 694 HIS A C 1
ATOM 5588 O O . HIS A 1 694 ? 14.188 4.859 8.305 1 98.5 694 HIS A O 1
ATOM 5594 N N . VAL A 1 695 ? 12.164 5.742 8.656 1 98.69 695 VAL A N 1
ATOM 5595 C CA . VAL A 1 695 ? 12.164 6.418 7.359 1 98.69 695 VAL A CA 1
ATOM 5596 C C . VAL A 1 695 ? 13.336 7.402 7.297 1 98.69 695 VAL A C 1
ATOM 5598 O O . VAL A 1 695 ? 13.984 7.535 6.262 1 98.69 695 VAL A O 1
ATOM 5601 N N . TYR A 1 696 ? 13.695 8.109 8.344 1 98.44 696 TYR A N 1
ATOM 5602 C CA . TYR A 1 696 ? 14.797 9.062 8.32 1 98.44 696 TYR A CA 1
ATOM 5603 C C . TYR A 1 696 ? 16.141 8.344 8.273 1 98.44 696 TYR A C 1
ATOM 5605 O O . TYR A 1 696 ? 17.094 8.836 7.672 1 98.44 696 TYR A O 1
ATOM 5613 N N . THR A 1 697 ? 16.172 7.223 8.922 1 98.25 697 THR A N 1
ATOM 5614 C CA . THR A 1 697 ? 17.375 6.41 8.789 1 98.25 697 THR A CA 1
ATOM 5615 C C . THR A 1 697 ? 17.547 5.941 7.344 1 98.25 697 THR A C 1
ATOM 5617 O O . THR A 1 697 ? 18.641 6.066 6.777 1 98.25 697 THR A O 1
ATOM 5620 N N . HIS A 1 698 ? 16.469 5.398 6.793 1 98.56 698 HIS A N 1
ATOM 5621 C CA . HIS A 1 698 ? 16.484 4.895 5.426 1 98.56 698 HIS A CA 1
ATOM 5622 C C . HIS A 1 698 ? 16.844 5.996 4.434 1 98.56 698 HIS A C 1
ATOM 5624 O O . HIS A 1 698 ? 17.672 5.789 3.549 1 98.56 698 HIS A O 1
ATOM 5630 N N . MET A 1 699 ? 16.281 7.176 4.609 1 98.75 699 MET A N 1
ATOM 5631 C CA . MET A 1 699 ? 16.562 8.312 3.734 1 98.75 699 MET A CA 1
ATOM 5632 C C . MET A 1 699 ? 18 8.773 3.904 1 98.75 699 MET A C 1
ATOM 5634 O O . MET A 1 699 ? 18.641 9.203 2.938 1 98.75 699 MET A O 1
ATOM 5638 N N . SER A 1 700 ? 18.562 8.719 5.129 1 98.56 700 SER A N 1
ATOM 5639 C CA . SER A 1 700 ? 19.953 9.086 5.352 1 98.56 700 SER A CA 1
ATOM 5640 C C . SER A 1 700 ? 20.891 8.164 4.586 1 98.56 700 SER A C 1
ATOM 5642 O O . SER A 1 700 ? 21.844 8.625 3.949 1 98.56 700 SER A O 1
ATOM 5644 N N . HIS A 1 701 ? 20.625 6.934 4.594 1 97.94 701 HIS A N 1
ATOM 5645 C CA . HIS A 1 701 ? 21.453 5.969 3.879 1 97.94 701 HIS A CA 1
ATOM 5646 C C . HIS A 1 701 ? 21.359 6.168 2.369 1 97.94 701 HIS A C 1
ATOM 5648 O O . HIS A 1 701 ? 22.359 6.094 1.664 1 97.94 701 HIS A O 1
ATOM 5654 N N . PHE A 1 702 ? 20.203 6.375 1.885 1 98.5 702 PHE A N 1
ATOM 5655 C CA . PHE A 1 702 ? 20.031 6.66 0.465 1 98.5 702 PHE A CA 1
ATOM 5656 C C . PHE A 1 702 ? 20.859 7.875 0.053 1 98.5 702 PHE A C 1
ATOM 5658 O O . PHE A 1 702 ? 21.562 7.844 -0.96 1 98.5 702 PHE A O 1
ATOM 5665 N N . LEU A 1 703 ? 20.703 8.961 0.884 1 98.56 703 LEU A N 1
ATOM 5666 C CA . LEU A 1 703 ? 21.406 10.203 0.574 1 98.56 703 LEU A CA 1
ATOM 5667 C C . LEU A 1 703 ? 22.906 10 0.589 1 98.56 703 LEU A C 1
ATOM 5669 O O . LEU A 1 703 ? 23.625 10.5 -0.287 1 98.56 703 LEU A O 1
ATOM 5673 N N . LYS A 1 704 ? 23.422 9.281 1.52 1 97.19 704 LYS A N 1
ATOM 5674 C CA . LYS A 1 704 ? 24.844 9.008 1.6 1 97.19 704 LYS A CA 1
ATOM 5675 C C . LYS A 1 704 ? 25.328 8.219 0.384 1 97.19 704 LYS A C 1
ATOM 5677 O O . LYS A 1 704 ? 26.391 8.5 -0.168 1 97.19 704 LYS A O 1
ATOM 5682 N N . ASN A 1 705 ? 24.516 7.258 -0.012 1 96.06 705 ASN A N 1
ATOM 5683 C CA . ASN A 1 705 ? 24.859 6.473 -1.195 1 96.06 705 ASN A CA 1
ATOM 5684 C C . ASN A 1 705 ? 24.844 7.332 -2.457 1 96.06 705 ASN A C 1
ATOM 5686 O O . ASN A 1 705 ? 25.688 7.16 -3.338 1 96.06 705 ASN A O 1
ATOM 5690 N N . CYS A 1 706 ? 23.859 8.211 -2.502 1 96.06 706 CYS A N 1
ATOM 5691 C CA . CYS A 1 706 ? 23.719 9.117 -3.633 1 96.06 706 CYS A CA 1
ATOM 5692 C C . CYS A 1 706 ? 24.953 10 -3.768 1 96.06 706 CYS A C 1
ATOM 5694 O O . CYS A 1 706 ? 25.422 10.258 -4.879 1 96.06 706 CYS A O 1
ATOM 5696 N N . PHE A 1 707 ? 25.547 10.508 -2.609 1 97.06 707 PHE A N 1
ATOM 5697 C CA . PHE A 1 707 ? 26.656 11.453 -2.605 1 97.06 707 PHE A CA 1
ATOM 5698 C C . PHE A 1 707 ? 28 10.727 -2.67 1 97.06 707 PHE A C 1
ATOM 5700 O O . PHE A 1 707 ? 29.047 11.352 -2.758 1 97.06 707 PHE A O 1
ATOM 5707 N N . ALA A 1 708 ? 28.047 9.398 -2.688 1 89.38 708 ALA A N 1
ATOM 5708 C CA . ALA A 1 708 ? 29.281 8.633 -2.789 1 89.38 708 ALA A CA 1
ATOM 5709 C C . ALA A 1 708 ? 29.766 8.555 -4.238 1 89.38 708 ALA A C 1
ATOM 5711 O O . ALA A 1 708 ? 28.953 8.617 -5.168 1 89.38 708 ALA A O 1
ATOM 5712 N N . MET B 1 1 ? 31.531 -12.867 -27.141 1 91.62 1 MET B N 1
ATOM 5713 C CA . MET B 1 1 ? 30.438 -12.133 -26.516 1 91.62 1 MET B CA 1
ATOM 5714 C C . MET B 1 1 ? 29.828 -12.945 -25.375 1 91.62 1 MET B C 1
ATOM 5716 O O . MET B 1 1 ? 29.859 -14.172 -25.391 1 91.62 1 MET B O 1
ATOM 5720 N N . THR B 1 2 ? 29.422 -12.305 -24.328 1 95.06 2 THR B N 1
ATOM 5721 C CA . THR B 1 2 ? 28.734 -12.992 -23.234 1 95.06 2 THR B CA 1
ATOM 5722 C C . THR B 1 2 ? 27.219 -12.898 -23.391 1 95.06 2 THR B C 1
ATOM 5724 O O . THR B 1 2 ? 26.719 -12.117 -24.188 1 95.06 2 THR B O 1
ATOM 5727 N N . PHE B 1 3 ? 26.562 -13.805 -22.719 1 96.19 3 PHE B N 1
ATOM 5728 C CA . PHE B 1 3 ? 25.109 -13.75 -22.688 1 96.19 3 PHE B CA 1
ATOM 5729 C C . PHE B 1 3 ? 24.625 -12.641 -21.766 1 96.19 3 PHE B C 1
ATOM 5731 O O . PHE B 1 3 ? 24.875 -12.68 -20.562 1 96.19 3 PHE B O 1
ATOM 5738 N N . THR B 1 4 ? 23.984 -11.617 -22.312 1 95.88 4 THR B N 1
ATOM 5739 C CA . THR B 1 4 ? 23.594 -10.445 -21.562 1 95.88 4 THR B CA 1
ATOM 5740 C C . THR B 1 4 ? 22.125 -10.539 -21.125 1 95.88 4 THR B C 1
ATOM 5742 O O . THR B 1 4 ? 21.391 -11.406 -21.609 1 95.88 4 THR B O 1
ATOM 5745 N N . LEU B 1 5 ? 21.781 -9.656 -20.188 1 94.81 5 LEU B N 1
ATOM 5746 C CA . LEU B 1 5 ? 20.391 -9.609 -19.75 1 94.81 5 LEU B CA 1
ATOM 5747 C C . LEU B 1 5 ? 19.469 -9.25 -20.906 1 94.81 5 LEU B C 1
ATOM 5749 O O . LEU B 1 5 ? 18.359 -9.766 -21 1 94.81 5 LEU B O 1
ATOM 5753 N N . GLU B 1 6 ? 19.891 -8.43 -21.797 1 94.12 6 GLU B N 1
ATOM 5754 C CA . GLU B 1 6 ? 19.141 -8.047 -22.984 1 94.12 6 GLU B CA 1
ATOM 5755 C C . GLU B 1 6 ? 18.875 -9.258 -23.875 1 94.12 6 GLU B C 1
ATOM 5757 O O . GLU B 1 6 ? 17.812 -9.367 -24.484 1 94.12 6 GLU B O 1
ATOM 5762 N N . ASP B 1 7 ? 19.922 -10.117 -24 1 93.31 7 ASP B N 1
ATOM 5763 C CA . ASP B 1 7 ? 19.75 -11.336 -24.781 1 93.31 7 ASP B CA 1
ATOM 5764 C C . ASP B 1 7 ? 18.594 -12.18 -24.25 1 93.31 7 ASP B C 1
ATOM 5766 O O . ASP B 1 7 ? 17.859 -12.797 -25.031 1 93.31 7 ASP B O 1
ATOM 5770 N N . TYR B 1 8 ? 18.453 -12.156 -23 1 91.19 8 TYR B N 1
ATOM 5771 C CA . TYR B 1 8 ? 17.391 -12.898 -22.359 1 91.19 8 TYR B CA 1
ATOM 5772 C C . TYR B 1 8 ? 16.031 -12.312 -22.703 1 91.19 8 TYR B C 1
ATOM 5774 O O . TYR B 1 8 ? 15.102 -13.039 -23.078 1 91.19 8 TYR B O 1
ATOM 5782 N N . PHE B 1 9 ? 15.859 -11.016 -22.734 1 92.75 9 PHE B N 1
ATOM 5783 C CA . PHE B 1 9 ? 14.539 -10.406 -22.844 1 92.75 9 PHE B CA 1
ATOM 5784 C C . PHE B 1 9 ? 14.195 -10.109 -24.297 1 92.75 9 PHE B C 1
ATOM 5786 O O . PHE B 1 9 ? 13.023 -10.055 -24.672 1 92.75 9 PHE B O 1
ATOM 5793 N N . ASN B 1 10 ? 15.164 -9.977 -25.219 1 89.56 10 ASN B N 1
ATOM 5794 C CA . ASN B 1 10 ? 14.836 -9.656 -26.609 1 89.56 10 ASN B CA 1
ATOM 5795 C C . ASN B 1 10 ? 14.453 -10.906 -27.391 1 89.56 10 ASN B C 1
ATOM 5797 O O . ASN B 1 10 ? 14.086 -10.82 -28.562 1 89.56 10 ASN B O 1
ATOM 5801 N N . GLY B 1 11 ? 14.539 -12.086 -26.875 1 83.56 11 GLY B N 1
ATOM 5802 C CA . GLY B 1 11 ? 14 -13.32 -27.438 1 83.56 11 GLY B CA 1
ATOM 5803 C C . GLY B 1 11 ? 14.914 -13.961 -28.453 1 83.56 11 GLY B C 1
ATOM 5804 O O . GLY B 1 11 ? 14.547 -14.953 -29.094 1 83.56 11 GLY B O 1
ATOM 5805 N N . THR B 1 12 ? 16.156 -13.516 -28.594 1 84.31 12 THR B N 1
ATOM 5806 C CA . THR B 1 12 ? 17.062 -14.062 -29.594 1 84.31 12 THR B CA 1
ATOM 5807 C C . THR B 1 12 ? 17.578 -15.43 -29.156 1 84.31 12 THR B C 1
ATOM 5809 O O . THR B 1 12 ? 17.938 -16.266 -30 1 84.31 12 THR B O 1
ATOM 5812 N N . ALA B 1 13 ? 17.625 -15.695 -27.953 1 89.5 13 ALA B N 1
ATOM 5813 C CA . ALA B 1 13 ? 18.156 -16.953 -27.438 1 89.5 13 ALA B CA 1
ATOM 5814 C C . ALA B 1 13 ? 17.047 -17.844 -26.875 1 89.5 13 ALA B C 1
ATOM 5816 O O . ALA B 1 13 ? 17.25 -18.531 -25.875 1 89.5 13 ALA B O 1
ATOM 5817 N N . ARG B 1 14 ? 15.922 -17.938 -27.531 1 91.25 14 ARG B N 1
ATOM 5818 C CA . ARG B 1 14 ? 14.812 -18.75 -27.062 1 91.25 14 ARG B CA 1
ATOM 5819 C C . ARG B 1 14 ? 14.75 -20.078 -27.797 1 91.25 14 ARG B C 1
ATOM 5821 O O . ARG B 1 14 ? 14.953 -20.125 -29.016 1 91.25 14 ARG B O 1
ATOM 5828 N N . THR B 1 15 ? 14.43 -21.125 -27.031 1 94.69 15 THR B N 1
ATOM 5829 C CA . THR B 1 15 ? 14.203 -22.438 -27.625 1 94.69 15 THR B CA 1
ATOM 5830 C C . THR B 1 15 ? 12.867 -22.469 -28.359 1 94.69 15 THR B C 1
ATOM 5832 O O . THR B 1 15 ? 11.93 -21.766 -28 1 94.69 15 THR B O 1
ATOM 5835 N N . LYS B 1 16 ? 12.844 -23.219 -29.406 1 94 16 LYS B N 1
ATOM 5836 C CA . LYS B 1 16 ? 11.609 -23.422 -30.156 1 94 16 LYS B CA 1
ATOM 5837 C C . LYS B 1 16 ? 11.055 -24.828 -29.922 1 94 16 LYS B C 1
ATOM 5839 O O . LYS B 1 16 ? 11.82 -25.797 -29.844 1 94 16 LYS B O 1
ATOM 5844 N N . SER B 1 17 ? 9.766 -24.953 -29.719 1 94.44 17 SER B N 1
ATOM 5845 C CA . SER B 1 17 ? 9.047 -26.219 -29.656 1 94.44 17 SER B CA 1
ATOM 5846 C C . SER B 1 17 ? 8.219 -26.453 -30.922 1 94.44 17 SER B C 1
ATOM 5848 O O . SER B 1 17 ? 8.242 -25.625 -31.844 1 94.44 17 SER B O 1
ATOM 5850 N N . TYR B 1 18 ? 7.641 -27.594 -31.094 1 95.81 18 TYR B N 1
ATOM 5851 C CA . TYR B 1 18 ? 6.754 -27.906 -32.219 1 95.81 18 TYR B CA 1
ATOM 5852 C C . TYR B 1 18 ? 5.316 -28.078 -31.734 1 95.81 18 TYR B C 1
ATOM 5854 O O . TYR B 1 18 ? 5.016 -28.984 -30.938 1 95.81 18 TYR B O 1
ATOM 5862 N N . ASN B 1 19 ? 4.508 -27.188 -32.156 1 95.75 19 ASN B N 1
ATOM 5863 C CA . ASN B 1 19 ? 3.102 -27.297 -31.781 1 95.75 19 ASN B CA 1
ATOM 5864 C C . ASN B 1 19 ? 2.381 -28.359 -32.594 1 95.75 19 ASN B C 1
ATOM 5866 O O . ASN B 1 19 ? 2.559 -28.453 -33.812 1 95.75 19 ASN B O 1
ATOM 5870 N N . MET B 1 20 ? 1.696 -29.172 -31.969 1 96.12 20 MET B N 1
ATOM 5871 C CA . MET B 1 20 ? 0.995 -30.266 -32.625 1 96.12 20 MET B CA 1
ATOM 5872 C C . MET B 1 20 ? -0.269 -30.641 -31.844 1 96.12 20 MET B C 1
ATOM 5874 O O . MET B 1 20 ? -0.265 -30.672 -30.609 1 96.12 20 MET B O 1
ATOM 5878 N N . ARG B 1 21 ? -1.388 -30.875 -32.625 1 97.06 21 ARG B N 1
ATOM 5879 C CA . ARG B 1 21 ? -2.621 -31.422 -32.062 1 97.06 21 ARG B CA 1
ATOM 5880 C C . ARG B 1 21 ? -3.113 -32.594 -32.906 1 97.06 21 ARG B C 1
ATOM 5882 O O . ARG B 1 21 ? -3.451 -32.438 -34.062 1 97.06 21 ARG B O 1
ATOM 5889 N N . TRP B 1 22 ? -3.16 -33.781 -32.312 1 96.44 22 TRP B N 1
ATOM 5890 C CA . TRP B 1 22 ? -3.635 -34.969 -33.031 1 96.44 22 TRP B CA 1
ATOM 5891 C C . TRP B 1 22 ? -5.125 -34.844 -33.344 1 96.44 22 TRP B C 1
ATOM 5893 O O . TRP B 1 22 ? -5.914 -34.469 -32.469 1 96.44 22 TRP B O 1
ATOM 5903 N N . VAL B 1 23 ? -5.52 -35.188 -34.531 1 95.12 23 VAL B N 1
ATOM 5904 C CA . VAL B 1 23 ? -6.93 -35.25 -34.906 1 95.12 23 VAL B CA 1
ATOM 5905 C C . VAL B 1 23 ? -7.324 -36.688 -35.25 1 95.12 23 VAL B C 1
ATOM 5907 O O . VAL B 1 23 ? -8.508 -37 -35.281 1 95.12 23 VAL B O 1
ATOM 5910 N N . SER B 1 24 ? -6.414 -37.469 -35.531 1 94.31 24 SER B N 1
ATOM 5911 C CA . SER B 1 24 ? -6.531 -38.906 -35.719 1 94.31 24 SER B CA 1
ATOM 5912 C C . SER B 1 24 ? -5.223 -39.594 -35.375 1 94.31 24 SER B C 1
ATOM 5914 O O . SER B 1 24 ? -4.281 -38.969 -34.875 1 94.31 24 SER B O 1
ATOM 5916 N N . ASP B 1 25 ? -5.227 -40.875 -35.531 1 94.12 25 ASP B N 1
ATOM 5917 C CA . ASP B 1 25 ? -4.027 -41.594 -35.156 1 94.12 25 ASP B CA 1
ATOM 5918 C C . ASP B 1 25 ? -2.883 -41.344 -36.125 1 94.12 25 ASP B C 1
ATOM 5920 O O . ASP B 1 25 ? -1.713 -41.531 -35.781 1 94.12 25 ASP B O 1
ATOM 5924 N N . ASP B 1 26 ? -3.207 -40.906 -37.344 1 95.06 26 ASP B N 1
ATOM 5925 C CA . ASP B 1 26 ? -2.143 -40.719 -38.344 1 95.06 26 ASP B CA 1
ATOM 5926 C C . ASP B 1 26 ? -2.121 -39.281 -38.875 1 95.06 26 ASP B C 1
ATOM 5928 O O . ASP B 1 26 ? -1.358 -38.969 -39.781 1 95.06 26 ASP B O 1
ATOM 5932 N N . GLU B 1 27 ? -2.947 -38.438 -38.344 1 96.62 27 GLU B N 1
ATOM 5933 C CA . GLU B 1 27 ? -2.947 -37.031 -38.75 1 96.62 27 GLU B CA 1
ATOM 5934 C C . GLU B 1 27 ? -2.889 -36.094 -37.562 1 96.62 27 GLU B C 1
ATOM 5936 O O . GLU B 1 27 ? -3.486 -36.375 -36.531 1 96.62 27 GLU B O 1
ATOM 5941 N N . TYR B 1 28 ? -2.277 -34.969 -37.75 1 97.06 28 TYR B N 1
ATOM 5942 C CA . TYR B 1 28 ? -2.23 -33.938 -36.719 1 97.06 28 TYR B CA 1
ATOM 5943 C C . TYR B 1 28 ? -2.25 -32.531 -37.344 1 97.06 28 TYR B C 1
ATOM 5945 O O . TYR B 1 28 ? -1.95 -32.375 -38.531 1 97.06 28 TYR B O 1
ATOM 5953 N N . LEU B 1 29 ? -2.666 -31.609 -36.531 1 97.06 29 LEU B N 1
ATOM 5954 C CA . LEU B 1 29 ? -2.691 -30.203 -36.938 1 97.06 29 LEU B CA 1
ATOM 5955 C C . LEU B 1 29 ? -1.445 -29.484 -36.438 1 97.06 29 LEU B C 1
ATOM 5957 O O . LEU B 1 29 ? -0.986 -29.719 -35.312 1 97.06 29 LEU B O 1
ATOM 5961 N N . HIS B 1 30 ? -0.856 -28.672 -37.25 1 96.75 30 HIS B N 1
ATOM 5962 C CA . HIS B 1 30 ? 0.314 -27.859 -36.969 1 96.75 30 HIS B CA 1
ATOM 5963 C C . HIS B 1 30 ? 0.121 -26.422 -37.469 1 96.75 30 HIS B C 1
ATOM 5965 O O . HIS B 1 30 ? -0.193 -26.203 -38.625 1 96.75 30 HIS B O 1
ATOM 5971 N N . LYS B 1 31 ? 0.2 -25.562 -36.562 1 95.69 31 LYS B N 1
ATOM 5972 C CA . LYS B 1 31 ? 0.146 -24.156 -36.938 1 95.69 31 LYS B CA 1
ATOM 5973 C C . LYS B 1 31 ? 1.517 -23.656 -37.406 1 95.69 31 LYS B C 1
ATOM 5975 O O . LYS B 1 31 ? 2.475 -23.688 -36.625 1 95.69 31 LYS B O 1
ATOM 5980 N N . THR B 1 32 ? 1.603 -23.172 -38.594 1 93.25 32 THR B N 1
ATOM 5981 C CA . THR B 1 32 ? 2.867 -22.75 -39.188 1 93.25 32 THR B CA 1
ATOM 5982 C C . THR B 1 32 ? 3.281 -21.375 -38.656 1 93.25 32 THR B C 1
ATOM 5984 O O . THR B 1 32 ? 2.486 -20.688 -38 1 93.25 32 THR B O 1
ATOM 5987 N N . GLY B 1 33 ? 4.508 -21 -38.906 1 90.12 33 GLY B N 1
ATOM 5988 C CA . GLY B 1 33 ? 5.023 -19.703 -38.5 1 90.12 33 GLY B CA 1
ATOM 5989 C C . GLY B 1 33 ? 4.246 -18.531 -39.094 1 90.12 33 GLY B C 1
ATOM 5990 O O . GLY B 1 33 ? 4.152 -17.469 -38.5 1 90.12 33 GLY B O 1
ATOM 5991 N N . GLU B 1 34 ? 3.646 -18.828 -40.25 1 89.56 34 GLU B N 1
ATOM 5992 C CA . GLU B 1 34 ? 2.867 -17.797 -40.938 1 89.56 34 GLU B CA 1
ATOM 5993 C C . GLU B 1 34 ? 1.471 -17.672 -40.344 1 89.56 34 GLU B C 1
ATOM 5995 O O . GLU B 1 34 ? 0.757 -16.703 -40.594 1 89.56 34 GLU B O 1
ATOM 6000 N N . GLY B 1 35 ? 1.136 -18.656 -39.594 1 93.88 35 GLY B N 1
ATOM 6001 C CA . GLY B 1 35 ? -0.128 -18.531 -38.875 1 93.88 35 GLY B CA 1
ATOM 6002 C C . GLY B 1 35 ? -1.224 -19.406 -39.469 1 93.88 35 GLY B C 1
ATOM 6003 O O . GLY B 1 35 ? -2.354 -19.406 -38.969 1 93.88 35 GLY B O 1
ATOM 6004 N N . SER B 1 36 ? -0.897 -20.172 -40.469 1 96.12 36 SER B N 1
ATOM 6005 C CA . SER B 1 36 ? -1.894 -21.062 -41.062 1 96.12 36 SER B CA 1
ATOM 6006 C C . SER B 1 36 ? -1.888 -22.422 -40.375 1 96.12 36 SER B C 1
ATOM 6008 O O . SER B 1 36 ? -0.856 -22.859 -39.844 1 96.12 36 SER B O 1
ATOM 6010 N N . LEU B 1 37 ? -2.984 -23.016 -40.375 1 97.06 37 LEU B N 1
ATOM 6011 C CA . LEU B 1 37 ? -3.148 -24.344 -39.812 1 97.06 37 LEU B CA 1
ATOM 6012 C C . LEU B 1 37 ? -3.064 -25.422 -40.875 1 97.06 37 LEU B C 1
ATOM 6014 O O . LEU B 1 37 ? -3.818 -25.375 -41.875 1 97.06 37 LEU B O 1
ATOM 6018 N N . HIS B 1 38 ? -2.172 -26.375 -40.75 1 97.19 38 HIS B N 1
ATOM 6019 C CA . HIS B 1 38 ? -1.983 -27.438 -41.719 1 97.19 38 HIS B CA 1
ATOM 6020 C C . HIS B 1 38 ? -2.369 -28.797 -41.156 1 97.19 38 HIS B C 1
ATOM 6022 O O . HIS B 1 38 ? -2.115 -29.062 -39.969 1 97.19 38 HIS B O 1
ATOM 6028 N N . LEU B 1 39 ? -3.025 -29.531 -41.812 1 96.94 39 LEU B N 1
ATOM 6029 C CA . LEU B 1 39 ? -3.252 -30.953 -41.531 1 96.94 39 LEU B CA 1
ATOM 6030 C C . LEU B 1 39 ? -2.146 -31.812 -42.125 1 96.94 39 LEU B C 1
ATOM 6032 O O . LEU B 1 39 ? -1.946 -31.828 -43.312 1 96.94 39 LEU B O 1
ATOM 6036 N N . ILE B 1 40 ? -1.502 -32.531 -41.312 1 97.44 40 ILE B N 1
ATOM 6037 C CA . ILE B 1 40 ? -0.324 -33.281 -41.75 1 97.44 40 ILE B CA 1
ATOM 6038 C C . ILE B 1 40 ? -0.545 -34.781 -41.5 1 97.44 40 ILE B C 1
ATOM 6040 O O . ILE B 1 40 ? -1.016 -35.188 -40.438 1 97.44 40 ILE B O 1
ATOM 6044 N N . ASN B 1 41 ? -0.245 -35.5 -42.469 1 96.62 41 ASN B N 1
ATOM 6045 C CA . ASN B 1 41 ? -0.258 -36.969 -42.344 1 96.62 41 ASN B CA 1
ATOM 6046 C C . ASN B 1 41 ? 1.021 -37.469 -41.688 1 96.62 41 ASN B C 1
ATOM 6048 O O . ASN B 1 41 ? 2.121 -37.219 -42.188 1 96.62 41 ASN B O 1
ATOM 6052 N N . ALA B 1 42 ? 0.904 -38.25 -40.688 1 96.19 42 ALA B N 1
ATOM 6053 C CA . ALA B 1 42 ? 2.053 -38.688 -39.875 1 96.19 42 ALA B CA 1
ATOM 6054 C C . ALA B 1 42 ? 2.924 -39.656 -40.656 1 96.19 42 ALA B C 1
ATOM 6056 O O . ALA B 1 42 ? 4.148 -39.656 -40.531 1 96.19 42 ALA B O 1
ATOM 6057 N N . THR B 1 43 ? 2.383 -40.469 -41.5 1 91.69 43 THR B N 1
ATOM 6058 C CA . THR B 1 43 ? 3.109 -41.5 -42.25 1 91.69 43 THR B CA 1
ATOM 6059 C C . THR B 1 43 ? 3.904 -40.875 -43.375 1 91.69 43 THR B C 1
ATOM 6061 O O . THR B 1 43 ? 5.109 -41.125 -43.5 1 91.69 43 THR B O 1
ATOM 6064 N N . THR B 1 44 ? 3.227 -40.031 -44.094 1 92 44 THR B N 1
ATOM 6065 C CA . THR B 1 44 ? 3.834 -39.531 -45.344 1 92 44 THR B CA 1
ATOM 6066 C C . THR B 1 44 ? 4.527 -38.219 -45.094 1 92 44 THR B C 1
ATOM 6068 O O . THR B 1 44 ? 5.441 -37.844 -45.844 1 92 44 THR B O 1
ATOM 6071 N N . GLY B 1 45 ? 4 -37.469 -44.188 1 92.38 45 GLY B N 1
ATOM 6072 C CA . GLY B 1 45 ? 4.516 -36.125 -43.969 1 92.38 45 GLY B CA 1
ATOM 6073 C C . GLY B 1 45 ? 3.844 -35.094 -44.844 1 92.38 45 GLY B C 1
ATOM 6074 O O . GLY B 1 45 ? 4.121 -33.875 -44.719 1 92.38 45 GLY B O 1
ATOM 6075 N N . ASN B 1 46 ? 3.02 -35.531 -45.656 1 94.31 46 ASN B N 1
ATOM 6076 C CA . ASN B 1 46 ? 2.299 -34.594 -46.531 1 94.31 46 ASN B CA 1
ATOM 6077 C C . ASN B 1 46 ? 1.3 -33.781 -45.719 1 94.31 46 ASN B C 1
ATOM 6079 O O . ASN B 1 46 ? 0.623 -34.281 -44.844 1 94.31 46 ASN B O 1
ATOM 6083 N N . GLY B 1 47 ? 1.313 -32.594 -46.062 1 92.69 47 GLY B N 1
ATOM 6084 C CA . GLY B 1 47 ? 0.403 -31.688 -45.406 1 92.69 47 GLY B CA 1
ATOM 6085 C C . GLY B 1 47 ? -0.452 -30.891 -46.375 1 92.69 47 GLY B C 1
ATOM 6086 O O . GLY B 1 47 ? -0.064 -30.688 -47.531 1 92.69 47 GLY B O 1
ATOM 6087 N N . SER B 1 48 ? -1.563 -30.531 -45.969 1 95 48 SER B N 1
ATOM 6088 C CA . SER B 1 48 ? -2.453 -29.641 -46.688 1 95 48 SER B CA 1
ATOM 6089 C C . SER B 1 48 ? -2.982 -28.531 -45.781 1 95 48 SER B C 1
ATOM 6091 O O . SER B 1 48 ? -3.096 -28.719 -44.562 1 95 48 SER B O 1
ATOM 6093 N N . GLU B 1 49 ? -3.143 -27.406 -46.406 1 94.62 49 GLU B N 1
ATOM 6094 C CA . GLU B 1 49 ? -3.711 -26.312 -45.656 1 94.62 49 GLU B CA 1
ATOM 6095 C C . GLU B 1 49 ? -5.105 -26.656 -45.125 1 94.62 49 GLU B C 1
ATOM 6097 O O . GLU B 1 49 ? -5.992 -27 -45.906 1 94.62 49 GLU B O 1
ATOM 6102 N N . PHE B 1 50 ? -5.25 -26.672 -43.938 1 94.62 50 PHE B N 1
ATOM 6103 C CA . PHE B 1 50 ? -6.523 -26.953 -43.312 1 94.62 50 PHE B CA 1
ATOM 6104 C C . PHE B 1 50 ? -7.34 -25.688 -43.125 1 94.62 50 PHE B C 1
ATOM 6106 O O . PHE B 1 50 ? -8.508 -25.625 -43.531 1 94.62 50 PHE B O 1
ATOM 6113 N N . VAL B 1 51 ? -6.746 -24.672 -42.531 1 95.06 51 VAL B N 1
ATOM 6114 C CA . VAL B 1 51 ? -7.336 -23.344 -42.406 1 95.06 51 VAL B CA 1
ATOM 6115 C C . VAL B 1 51 ? -6.266 -22.281 -42.656 1 95.06 51 VAL B C 1
ATOM 6117 O O . VAL B 1 51 ? -5.184 -22.344 -42.062 1 95.06 51 VAL B O 1
ATOM 6120 N N . ASN B 1 52 ? -6.598 -21.25 -43.469 1 94.5 52 ASN B N 1
ATOM 6121 C CA . ASN B 1 52 ? -5.668 -20.172 -43.812 1 94.5 52 ASN B CA 1
ATOM 6122 C C . ASN B 1 52 ? -5.578 -19.141 -42.656 1 94.5 52 ASN B C 1
ATOM 6124 O O . ASN B 1 52 ? -6.566 -18.891 -41.969 1 94.5 52 ASN B O 1
ATOM 6128 N N . GLN B 1 53 ? -4.359 -18.562 -42.594 1 95.56 53 GLN B N 1
ATOM 6129 C CA . GLN B 1 53 ? -4.109 -17.578 -41.562 1 95.56 53 GLN B CA 1
ATOM 6130 C C . GLN B 1 53 ? -5.133 -16.453 -41.625 1 95.56 53 GLN B C 1
ATOM 6132 O O . GLN B 1 53 ? -5.48 -15.867 -40.594 1 95.56 53 GLN B O 1
ATOM 6137 N N . GLN B 1 54 ? -5.699 -16.109 -42.75 1 96.38 54 GLN B N 1
ATOM 6138 C CA . GLN B 1 54 ? -6.656 -15.016 -42.906 1 96.38 54 GLN B CA 1
ATOM 6139 C C . GLN B 1 54 ? -7.934 -15.281 -42.125 1 96.38 54 GLN B C 1
ATOM 6141 O O . GLN B 1 54 ? -8.594 -14.344 -41.656 1 96.38 54 GLN B O 1
ATOM 6146 N N . ILE B 1 55 ? -8.25 -16.547 -42.031 1 96.62 55 ILE B N 1
ATOM 6147 C CA . ILE B 1 55 ? -9.461 -16.906 -41.281 1 96.62 55 ILE B CA 1
ATOM 6148 C C . ILE B 1 55 ? -9.258 -16.609 -39.812 1 96.62 55 ILE B C 1
ATOM 6150 O O . ILE B 1 55 ? -10.18 -16.141 -39.125 1 96.62 55 ILE B O 1
ATOM 6154 N N . PHE B 1 56 ? -8.133 -16.875 -39.25 1 97.06 56 PHE B N 1
ATOM 6155 C CA . PHE B 1 56 ? -7.793 -16.531 -37.875 1 97.06 56 PHE B CA 1
ATOM 6156 C C . PHE B 1 56 ? -7.891 -15.023 -37.688 1 97.06 56 PHE B C 1
ATOM 6158 O O . PHE B 1 56 ? -8.445 -14.562 -36.688 1 97.06 56 PHE B O 1
ATOM 6165 N N . THR B 1 57 ? -7.328 -14.227 -38.594 1 96.62 57 THR B N 1
ATOM 6166 C CA . THR B 1 57 ? -7.254 -12.773 -38.5 1 96.62 57 THR B CA 1
ATOM 6167 C C . THR B 1 57 ? -8.648 -12.156 -38.562 1 96.62 57 THR B C 1
ATOM 6169 O O . THR B 1 57 ? -8.906 -11.141 -37.906 1 96.62 57 THR B O 1
ATOM 6172 N N . ARG B 1 58 ? -9.562 -12.805 -39.344 1 97.06 58 ARG B N 1
ATOM 6173 C CA . ARG B 1 58 ? -10.914 -12.289 -39.5 1 97.06 58 ARG B CA 1
ATOM 6174 C C . ARG B 1 58 ? -11.602 -12.117 -38.156 1 97.06 58 ARG B C 1
ATOM 6176 O O . ARG B 1 58 ? -12.438 -11.227 -37.969 1 97.06 58 ARG B O 1
ATOM 6183 N N . VAL B 1 59 ? -11.25 -12.906 -37.125 1 97.44 59 VAL B N 1
ATOM 6184 C CA . VAL B 1 59 ? -11.93 -12.836 -35.844 1 97.44 59 VAL B CA 1
ATOM 6185 C C . VAL B 1 59 ? -10.914 -12.578 -34.719 1 97.44 59 VAL B C 1
ATOM 6187 O O . VAL B 1 59 ? -11.219 -12.75 -33.562 1 97.44 59 VAL B O 1
ATOM 6190 N N . ALA B 1 60 ? -9.727 -12.25 -35.062 1 97.5 60 ALA B N 1
ATOM 6191 C CA . ALA B 1 60 ? -8.641 -11.969 -34.125 1 97.5 60 ALA B CA 1
ATOM 6192 C C . ALA B 1 60 ? -8.461 -13.117 -33.125 1 97.5 60 ALA B C 1
ATOM 6194 O O . ALA B 1 60 ? -8.398 -12.898 -31.906 1 97.5 60 ALA B O 1
ATOM 6195 N N . ALA B 1 61 ? -8.383 -14.344 -33.625 1 97.88 61 ALA B N 1
ATOM 6196 C CA . ALA B 1 61 ? -8.344 -15.547 -32.812 1 97.88 61 ALA B CA 1
ATOM 6197 C C . ALA B 1 61 ? -6.957 -15.766 -32.219 1 97.88 61 ALA B C 1
ATOM 6199 O O . ALA B 1 61 ? -5.949 -15.625 -32.906 1 97.88 61 ALA B O 1
ATOM 6200 N N . PHE B 1 62 ? -6.93 -16.047 -30.875 1 96.19 62 PHE B N 1
ATOM 6201 C CA . PHE B 1 62 ? -5.656 -16.375 -30.25 1 96.19 62 PHE B CA 1
ATOM 6202 C C . PHE B 1 62 ? -5.488 -17.891 -30.125 1 96.19 62 PHE B C 1
ATOM 6204 O O . PHE B 1 62 ? -4.395 -18.375 -29.828 1 96.19 62 PHE B O 1
ATOM 6211 N N . ASP B 1 63 ? -6.48 -18.641 -30.297 1 97 63 ASP B N 1
ATOM 6212 C CA . ASP B 1 63 ? -6.469 -20.094 -30.219 1 97 63 ASP B CA 1
ATOM 6213 C C . ASP B 1 63 ? -7.613 -20.703 -31.016 1 97 63 ASP B C 1
ATOM 6215 O O . ASP B 1 63 ? -8.422 -19.984 -31.609 1 97 63 ASP B O 1
ATOM 6219 N N . TYR B 1 64 ? -7.637 -22.062 -31.141 1 97.56 64 TYR B N 1
ATOM 6220 C CA . TYR B 1 64 ? -8.664 -22.766 -31.906 1 97.56 64 TYR B CA 1
ATOM 6221 C C . TYR B 1 64 ? -8.922 -24.156 -31.344 1 97.56 64 TYR B C 1
ATOM 6223 O O . TYR B 1 64 ? -8.094 -24.688 -30.609 1 97.56 64 TYR B O 1
ATOM 6231 N N . MET B 1 65 ? -10.086 -24.719 -31.656 1 97.31 65 MET B N 1
ATOM 6232 C CA . MET B 1 65 ? -10.453 -26.109 -31.359 1 97.31 65 MET B CA 1
ATOM 6233 C C . MET B 1 65 ? -11.266 -26.703 -32.531 1 97.31 65 MET B C 1
ATOM 6235 O O . MET B 1 65 ? -12.203 -26.078 -33 1 97.31 65 MET B O 1
ATOM 6239 N N . VAL B 1 66 ? -10.922 -27.844 -32.906 1 97.44 66 VAL B N 1
ATOM 6240 C CA . VAL B 1 66 ? -11.609 -28.516 -34 1 97.44 66 VAL B CA 1
ATOM 6241 C C . VAL B 1 66 ? -12.586 -29.562 -33.438 1 97.44 66 VAL B C 1
ATOM 6243 O O . VAL B 1 66 ? -12.242 -30.297 -32.5 1 97.44 66 VAL B O 1
ATOM 6246 N N . SER B 1 67 ? -13.789 -29.578 -34.031 1 97.75 67 SER B N 1
ATOM 6247 C CA . SER B 1 67 ? -14.758 -30.578 -33.594 1 97.75 67 SER B CA 1
ATOM 6248 C C . SER B 1 67 ? -14.273 -32 -33.938 1 97.75 67 SER B C 1
ATOM 6250 O O . SER B 1 67 ? -13.461 -32.188 -34.844 1 97.75 67 SER B O 1
ATOM 6252 N N . ALA B 1 68 ? -14.797 -32.969 -33.281 1 96.38 68 ALA B N 1
ATOM 6253 C CA . ALA B 1 68 ? -14.328 -34.344 -33.406 1 96.38 68 ALA B CA 1
ATOM 6254 C C . ALA B 1 68 ? -14.531 -34.844 -34.812 1 96.38 68 ALA B C 1
ATOM 6256 O O . ALA B 1 68 ? -13.703 -35.625 -35.344 1 96.38 68 ALA B O 1
ATOM 6257 N N . ASP B 1 69 ? -15.562 -34.5 -35.5 1 96 69 ASP B N 1
ATOM 6258 C CA . ASP B 1 69 ? -15.859 -34.969 -36.844 1 96 69 ASP B CA 1
ATOM 6259 C C . ASP B 1 69 ? -15.219 -34.094 -37.906 1 96 69 ASP B C 1
ATOM 6261 O O . ASP B 1 69 ? -15.445 -34.281 -39.094 1 96 69 ASP B O 1
ATOM 6265 N N . ARG B 1 70 ? -14.539 -33 -37.469 1 95.5 70 ARG B N 1
ATOM 6266 C CA . ARG B 1 70 ? -13.773 -32.125 -38.312 1 95.5 70 ARG B CA 1
ATOM 6267 C C . ARG B 1 70 ? -14.68 -31.328 -39.25 1 95.5 70 ARG B C 1
ATOM 6269 O O . ARG B 1 70 ? -14.305 -31.016 -40.375 1 95.5 70 ARG B O 1
ATOM 6276 N N . LYS B 1 71 ? -15.82 -31.062 -38.75 1 96.81 71 LYS B N 1
ATOM 6277 C CA . LYS B 1 71 ? -16.75 -30.25 -39.562 1 96.81 71 LYS B CA 1
ATOM 6278 C C . LYS B 1 71 ? -16.656 -28.781 -39.188 1 96.81 71 LYS B C 1
ATOM 6280 O O . LYS B 1 71 ? -16.953 -27.906 -40 1 96.81 71 LYS B O 1
ATOM 6285 N N . TYR B 1 72 ? -16.328 -28.594 -37.969 1 97.69 72 TYR B N 1
ATOM 6286 C CA . TYR B 1 72 ? -16.344 -27.234 -37.469 1 97.69 72 TYR B CA 1
ATOM 6287 C C . TYR B 1 72 ? -15.047 -26.891 -36.75 1 97.69 72 TYR B C 1
ATOM 6289 O O . TYR B 1 72 ? -14.375 -27.766 -36.219 1 97.69 72 TYR B O 1
ATOM 6297 N N . ILE B 1 73 ? -14.695 -25.625 -36.719 1 97.44 73 ILE B N 1
ATOM 6298 C CA . ILE B 1 73 ? -13.602 -25.094 -35.906 1 97.44 73 ILE B CA 1
ATOM 6299 C C . ILE B 1 73 ? -14.109 -23.953 -35.031 1 97.44 73 ILE B C 1
ATOM 6301 O O . ILE B 1 73 ? -14.797 -23.047 -35.531 1 97.44 73 ILE B O 1
ATOM 6305 N N . CYS B 1 74 ? -13.852 -24.016 -33.75 1 97.31 74 CYS B N 1
ATOM 6306 C CA . CYS B 1 74 ? -14.078 -22.906 -32.812 1 97.31 74 CYS B CA 1
ATOM 6307 C C . CYS B 1 74 ? -12.828 -22.047 -32.688 1 97.31 74 CYS B C 1
ATOM 6309 O O . CYS B 1 74 ? -11.75 -22.547 -32.344 1 97.31 74 CYS B O 1
ATOM 6311 N N . PHE B 1 75 ? -13.023 -20.781 -33.062 1 98 75 PHE B N 1
ATOM 6312 C CA . PHE B 1 75 ? -11.938 -19.828 -32.875 1 98 75 PHE B CA 1
ATOM 6313 C C . PHE B 1 75 ? -12.164 -19 -31.609 1 98 75 PHE B C 1
ATOM 6315 O O . PHE B 1 75 ? -13.273 -18.531 -31.344 1 98 75 PHE B O 1
ATOM 6322 N N . LEU B 1 76 ? -11.094 -18.859 -30.75 1 98.12 76 LEU B N 1
ATOM 6323 C CA . LEU B 1 76 ? -11.18 -18.125 -29.5 1 98.12 76 LEU B CA 1
ATOM 6324 C C . LEU B 1 76 ? -10.586 -16.734 -29.641 1 98.12 76 LEU B C 1
ATOM 6326 O O . LEU B 1 76 ? -9.484 -16.562 -30.156 1 98.12 76 LEU B O 1
ATOM 6330 N N . SER B 1 77 ? -11.336 -15.727 -29.25 1 98.25 77 SER B N 1
ATOM 6331 C CA . SER B 1 77 ? -10.898 -14.336 -29.266 1 98.25 77 SER B CA 1
ATOM 6332 C C . SER B 1 77 ? -11.312 -13.617 -27.984 1 98.25 77 SER B C 1
ATOM 6334 O O . SER B 1 77 ? -11.992 -14.188 -27.141 1 98.25 77 SER B O 1
ATOM 6336 N N . ASN B 1 78 ? -10.82 -12.344 -27.719 1 98.19 78 ASN B N 1
ATOM 6337 C CA . ASN B 1 78 ? -11.188 -11.484 -26.594 1 98.19 78 ASN B CA 1
ATOM 6338 C C . ASN B 1 78 ? -10.812 -12.117 -25.266 1 98.19 78 ASN B C 1
ATOM 6340 O O . ASN B 1 78 ? -11.641 -12.172 -24.344 1 98.19 78 ASN B O 1
ATOM 6344 N N . TYR B 1 79 ? -9.586 -12.523 -25.188 1 97.5 79 TYR B N 1
ATOM 6345 C CA . TYR B 1 79 ? -9.047 -13.125 -23.984 1 97.5 79 TYR B CA 1
ATOM 6346 C C . TYR B 1 79 ? -9.047 -12.133 -22.828 1 97.5 79 TYR B C 1
ATOM 6348 O O . TYR B 1 79 ? -8.539 -11.016 -22.953 1 97.5 79 TYR B O 1
ATOM 6356 N N . THR B 1 80 ? -9.68 -12.453 -21.672 1 97.19 80 THR B N 1
ATOM 6357 C CA . THR B 1 80 ? -9.594 -11.703 -20.422 1 97.19 80 THR B CA 1
ATOM 6358 C C . THR B 1 80 ? -9.234 -12.625 -19.266 1 97.19 80 THR B C 1
ATOM 6360 O O . THR B 1 80 ? -10.023 -13.492 -18.891 1 97.19 80 THR B O 1
ATOM 6363 N N . LYS B 1 81 ? -8.055 -12.406 -18.719 1 95.25 81 LYS B N 1
ATOM 6364 C CA . LYS B 1 81 ? -7.562 -13.234 -17.625 1 95.25 81 LYS B CA 1
ATOM 6365 C C . LYS B 1 81 ? -8.422 -13.07 -16.375 1 95.25 81 LYS B C 1
ATOM 6367 O O . LYS B 1 81 ? -8.812 -11.953 -16.031 1 95.25 81 LYS B O 1
ATOM 6372 N N . LEU B 1 82 ? -8.766 -14.125 -15.648 1 95.06 82 LEU B N 1
ATOM 6373 C CA . LEU B 1 82 ? -9.367 -14.117 -14.32 1 95.06 82 LEU B CA 1
ATOM 6374 C C . LEU B 1 82 ? -8.328 -14.453 -13.258 1 95.06 82 LEU B C 1
ATOM 6376 O O . LEU B 1 82 ? -7.879 -13.57 -12.516 1 95.06 82 LEU B O 1
ATOM 6380 N N . TRP B 1 83 ? -7.926 -15.703 -13.164 1 95 83 TRP B N 1
ATOM 6381 C CA . TRP B 1 83 ? -6.828 -16.141 -12.305 1 95 83 TRP B CA 1
ATOM 6382 C C . TRP B 1 83 ? -5.758 -16.859 -13.125 1 95 83 TRP B C 1
ATOM 6384 O O . TRP B 1 83 ? -5.629 -16.625 -14.328 1 95 83 TRP B O 1
ATOM 6394 N N . ARG B 1 84 ? -4.922 -17.688 -12.484 1 95.69 84 ARG B N 1
ATOM 6395 C CA . ARG B 1 84 ? -3.771 -18.312 -13.125 1 95.69 84 ARG B CA 1
ATOM 6396 C C . ARG B 1 84 ? -4.199 -19.109 -14.359 1 95.69 84 ARG B C 1
ATOM 6398 O O . ARG B 1 84 ? -3.543 -19.047 -15.398 1 95.69 84 ARG B O 1
ATOM 6405 N N . HIS B 1 85 ? -5.34 -19.875 -14.273 1 96.75 85 HIS B N 1
ATOM 6406 C CA . HIS B 1 85 ? -5.754 -20.797 -15.328 1 96.75 85 HIS B CA 1
ATOM 6407 C C . HIS B 1 85 ? -7.016 -20.297 -16.031 1 96.75 85 HIS B C 1
ATOM 6409 O O . HIS B 1 85 ? -7.281 -20.672 -17.172 1 96.75 85 HIS B O 1
ATOM 6415 N N . SER B 1 86 ? -7.77 -19.484 -15.422 1 97.31 86 SER B N 1
ATOM 6416 C CA . SER B 1 86 ? -9.094 -19.141 -15.922 1 97.31 86 SER B CA 1
ATOM 6417 C C . SER B 1 86 ? -9.062 -17.828 -16.703 1 97.31 86 SER B C 1
ATOM 6419 O O . SER B 1 86 ? -8.227 -16.953 -16.422 1 97.31 86 SER B O 1
ATOM 6421 N N . TYR B 1 87 ? -9.945 -17.688 -17.609 1 97.75 87 TYR B N 1
ATOM 6422 C CA . TYR B 1 87 ? -10.164 -16.531 -18.469 1 97.75 87 TYR B CA 1
ATOM 6423 C C . TYR B 1 87 ? -11.57 -16.531 -19.047 1 97.75 87 TYR B C 1
ATOM 6425 O O . TYR B 1 87 ? -12.281 -17.531 -18.969 1 97.75 87 TYR B O 1
ATOM 6433 N N . THR B 1 88 ? -12 -15.469 -19.594 1 98.38 88 THR B N 1
ATOM 6434 C CA . THR B 1 88 ? -13.164 -15.422 -20.469 1 98.38 88 THR B CA 1
ATOM 6435 C C . THR B 1 88 ? -12.742 -15.164 -21.906 1 98.38 88 THR B C 1
ATOM 6437 O O . THR B 1 88 ? -11.68 -14.586 -22.156 1 98.38 88 THR B O 1
ATOM 6440 N N . ALA B 1 89 ? -13.469 -15.648 -22.766 1 98.5 89 ALA B N 1
ATOM 6441 C CA . ALA B 1 89 ? -13.195 -15.469 -24.188 1 98.5 89 ALA B CA 1
ATOM 6442 C C . ALA B 1 89 ? -14.484 -15.453 -25 1 98.5 89 ALA B C 1
ATOM 6444 O O . ALA B 1 89 ? -15.555 -15.781 -24.484 1 98.5 89 ALA B O 1
ATOM 6445 N N . SER B 1 90 ? -14.406 -14.984 -26.234 1 98.25 90 SER B N 1
ATOM 6446 C CA . SER B 1 90 ? -15.445 -15.125 -27.25 1 98.25 90 SER B CA 1
ATOM 6447 C C . SER B 1 90 ? -15.109 -16.266 -28.219 1 98.25 90 SER B C 1
ATOM 6449 O O . SER B 1 90 ? -13.938 -16.547 -28.469 1 98.25 90 SER B O 1
ATOM 6451 N N . TYR B 1 91 ? -16.172 -16.891 -28.734 1 98.12 91 TYR B N 1
ATOM 6452 C CA . TYR B 1 91 ? -15.969 -18.047 -29.609 1 98.12 91 TYR B CA 1
ATOM 6453 C C . TYR B 1 91 ? -16.703 -17.875 -30.938 1 98.12 91 TYR B C 1
ATOM 6455 O O . TYR B 1 91 ? -17.891 -17.562 -30.953 1 98.12 91 TYR B O 1
ATOM 6463 N N . SER B 1 92 ? -15.984 -18.016 -32.062 1 98 92 SER B N 1
ATOM 6464 C CA . SER B 1 92 ? -16.516 -18.031 -33.406 1 98 92 SER B CA 1
ATOM 6465 C C . SER B 1 92 ? -16.391 -19.406 -34.062 1 98 92 SER B C 1
ATOM 6467 O O . SER B 1 92 ? -15.305 -19.984 -34.094 1 98 92 SER B O 1
ATOM 6469 N N . ILE B 1 93 ? -17.453 -19.891 -34.625 1 98.19 93 ILE B N 1
ATOM 6470 C CA . ILE B 1 93 ? -17.422 -21.234 -35.156 1 98.19 93 ILE B CA 1
ATOM 6471 C C . ILE B 1 93 ? -17.375 -21.172 -36.688 1 98.19 93 ILE B C 1
ATOM 6473 O O . ILE B 1 93 ? -18.188 -20.469 -37.312 1 98.19 93 ILE B O 1
ATOM 6477 N N . TYR B 1 94 ? -16.469 -21.766 -37.281 1 98.06 94 TYR B N 1
ATOM 6478 C CA . TYR B 1 94 ? -16.25 -21.875 -38.719 1 98.06 94 TYR B CA 1
ATOM 6479 C C . TYR B 1 94 ? -16.688 -23.234 -39.25 1 98.06 94 TYR B C 1
ATOM 6481 O O . TYR B 1 94 ? -16.297 -24.266 -38.719 1 98.06 94 TYR B O 1
ATOM 6489 N N . ASP B 1 95 ? -17.531 -23.25 -40.25 1 97.25 95 ASP B N 1
ATOM 6490 C CA . ASP B 1 95 ? -17.969 -24.469 -40.906 1 97.25 95 ASP B CA 1
ATOM 6491 C C . ASP B 1 95 ? -17.016 -24.828 -42.062 1 97.25 95 ASP B C 1
ATOM 6493 O O . ASP B 1 95 ? -16.906 -24.094 -43.031 1 97.25 95 ASP B O 1
ATOM 6497 N N . LEU B 1 96 ? -16.469 -25.938 -41.938 1 96.56 96 LEU B N 1
ATOM 6498 C CA . LEU B 1 96 ? -15.438 -26.312 -42.906 1 96.56 96 LEU B CA 1
ATOM 6499 C C . LEU B 1 96 ? -16.047 -26.703 -44.25 1 96.56 96 LEU B C 1
ATOM 6501 O O . LEU B 1 96 ? -15.383 -26.594 -45.281 1 96.56 96 LEU B O 1
ATOM 6505 N N . GLU B 1 97 ? -17.141 -27.172 -44.312 1 95 97 GLU B N 1
ATOM 6506 C CA . GLU B 1 97 ? -17.812 -27.484 -45.562 1 95 97 GLU B CA 1
ATOM 6507 C C . GLU B 1 97 ? -18.297 -26.219 -46.25 1 95 97 GLU B C 1
ATOM 6509 O O . GLU B 1 97 ? -18.078 -26.062 -47.469 1 95 97 GLU B O 1
ATOM 6514 N N . LYS B 1 98 ? -18.875 -25.453 -45.469 1 94.19 98 LYS B N 1
ATOM 6515 C CA . LYS B 1 98 ? -19.406 -24.203 -46 1 94.19 98 LYS B CA 1
ATOM 6516 C C . LYS B 1 98 ? -18.281 -23.188 -46.219 1 94.19 98 LYS B C 1
ATOM 6518 O O . LYS B 1 98 ? -18.453 -22.203 -46.938 1 94.19 98 LYS B O 1
ATOM 6523 N N . ARG B 1 99 ? -17.172 -23.391 -45.562 1 94.38 99 ARG B N 1
ATOM 6524 C CA . ARG B 1 99 ? -15.977 -22.547 -45.625 1 94.38 99 ARG B CA 1
ATOM 6525 C C . ARG B 1 99 ? -16.281 -21.109 -45.219 1 94.38 99 ARG B C 1
ATOM 6527 O O . ARG B 1 99 ? -15.891 -20.156 -45.875 1 94.38 99 ARG B O 1
ATOM 6534 N N . ASP B 1 100 ? -17.062 -21.031 -44.219 1 96 100 ASP B N 1
ATOM 6535 C CA . ASP B 1 100 ? -17.391 -19.719 -43.625 1 96 100 ASP B CA 1
ATOM 6536 C C . ASP B 1 100 ? -17.812 -19.844 -42.188 1 96 100 ASP B C 1
ATOM 6538 O O . ASP B 1 100 ? -18.125 -20.953 -41.719 1 96 100 ASP B O 1
ATOM 6542 N N . PHE B 1 101 ? -17.781 -18.797 -41.562 1 97.56 101 PHE B N 1
ATOM 6543 C CA . PHE B 1 101 ? -18.281 -18.734 -40.188 1 97.56 101 PHE B CA 1
ATOM 6544 C C . PHE B 1 101 ? -19.797 -18.859 -40.156 1 97.56 101 PHE B C 1
ATOM 6546 O O . PHE B 1 101 ? -20.484 -18.375 -41.062 1 97.56 101 PHE B O 1
ATOM 6553 N N . ILE B 1 102 ? -20.266 -19.438 -39.188 1 97.31 102 ILE B N 1
ATOM 6554 C CA . ILE B 1 102 ? -21.719 -19.578 -39.031 1 97.31 102 ILE B CA 1
ATOM 6555 C C . ILE B 1 102 ? -22.188 -18.766 -37.812 1 97.31 102 ILE B C 1
ATOM 6557 O O . ILE B 1 102 ? -21.391 -18.469 -36.906 1 97.31 102 ILE B O 1
ATOM 6561 N N . ASN B 1 103 ? -23.406 -18.375 -37.875 1 93.69 103 ASN B N 1
ATOM 6562 C CA . ASN B 1 103 ? -24.016 -17.656 -36.781 1 93.69 103 ASN B CA 1
ATOM 6563 C C . ASN B 1 103 ? -24.422 -18.609 -35.625 1 93.69 103 ASN B C 1
ATOM 6565 O O . ASN B 1 103 ? -25.078 -19.625 -35.875 1 93.69 103 ASN B O 1
ATOM 6569 N N . THR B 1 104 ? -23.922 -18.297 -34.531 1 92.44 104 THR B N 1
ATOM 6570 C CA . THR B 1 104 ? -24.297 -19.047 -33.375 1 92.44 104 THR B CA 1
ATOM 6571 C C . THR B 1 104 ? -24.859 -18.125 -32.281 1 92.44 104 THR B C 1
ATOM 6573 O O . THR B 1 104 ? -24.719 -16.906 -32.344 1 92.44 104 THR B O 1
ATOM 6576 N N . ASP B 1 105 ? -25.609 -18.609 -31.297 1 94.88 105 ASP B N 1
ATOM 6577 C CA . ASP B 1 105 ? -26.172 -17.844 -30.203 1 94.88 105 ASP B CA 1
ATOM 6578 C C . ASP B 1 105 ? -25.281 -17.906 -28.969 1 94.88 105 ASP B C 1
ATOM 6580 O O . ASP B 1 105 ? -25.703 -17.594 -27.859 1 94.88 105 ASP B O 1
ATOM 6584 N N . ILE B 1 106 ? -24.047 -18.281 -29.094 1 96.25 106 ILE B N 1
ATOM 6585 C CA . ILE B 1 106 ? -23.094 -18.344 -27.984 1 96.25 106 ILE B CA 1
ATOM 6586 C C . ILE B 1 106 ? -22.719 -16.938 -27.547 1 96.25 106 ILE B C 1
ATOM 6588 O O . ILE B 1 106 ? -22.25 -16.141 -28.359 1 96.25 106 ILE B O 1
ATOM 6592 N N . PRO B 1 107 ? -22.938 -16.609 -26.297 1 96.88 107 PRO B N 1
ATOM 6593 C CA . PRO B 1 107 ? -22.641 -15.266 -25.812 1 96.88 107 PRO B CA 1
ATOM 6594 C C . PRO B 1 107 ? -21.141 -14.984 -25.766 1 96.88 107 PRO B C 1
ATOM 6596 O O . PRO B 1 107 ? -20.328 -15.852 -26.094 1 96.88 107 PRO B O 1
ATOM 6599 N N . HIS B 1 108 ? -20.797 -13.766 -25.453 1 96.5 108 HIS B N 1
ATOM 6600 C CA . HIS B 1 108 ? -19.422 -13.391 -25.203 1 96.5 108 HIS B CA 1
ATOM 6601 C C . HIS B 1 108 ? -19.016 -13.672 -23.75 1 96.5 108 HIS B C 1
ATOM 6603 O O . HIS B 1 108 ? -19.875 -14.023 -22.938 1 96.5 108 HIS B O 1
ATOM 6609 N N . GLU B 1 109 ? -17.734 -13.609 -23.406 1 97.88 109 GLU B N 1
ATOM 6610 C CA . GLU B 1 109 ? -17.172 -13.789 -22.078 1 97.88 109 GLU B CA 1
ATOM 6611 C C . GLU B 1 109 ? -17.438 -15.188 -21.531 1 97.88 109 GLU B C 1
ATOM 6613 O O . GLU B 1 109 ? -17.891 -15.344 -20.391 1 97.88 109 GLU B O 1
ATOM 6618 N N . ILE B 1 110 ? -17.266 -16.125 -22.422 1 98.62 110 ILE B N 1
ATOM 6619 C CA . ILE B 1 110 ? -17.406 -17.516 -22.031 1 98.62 110 ILE B CA 1
ATOM 6620 C C . ILE B 1 110 ? -16.234 -17.938 -21.156 1 98.62 110 ILE B C 1
ATOM 6622 O O . ILE B 1 110 ? -15.078 -17.625 -21.453 1 98.62 110 ILE B O 1
ATOM 6626 N N . GLN B 1 111 ? -16.609 -18.562 -20.062 1 98.69 111 GLN B N 1
ATOM 6627 C CA . GLN B 1 111 ? -15.594 -18.969 -19.094 1 98.69 111 GLN B CA 1
ATOM 6628 C C . GLN B 1 111 ? -14.93 -20.266 -19.516 1 98.69 111 GLN B C 1
ATOM 6630 O O . GLN B 1 111 ? -13.766 -20.516 -19.188 1 98.69 111 GLN B O 1
ATOM 6635 N N . TYR B 1 112 ? -15.672 -21.172 -20.172 1 98.5 112 TYR B N 1
ATOM 6636 C CA . TYR B 1 112 ? -15.148 -22.438 -20.688 1 98.5 112 TYR B CA 1
ATOM 6637 C C . TYR B 1 112 ? -16.016 -22.969 -21.797 1 98.5 112 TYR B C 1
ATOM 6639 O O . TYR B 1 112 ? -17.25 -22.859 -21.75 1 98.5 112 TYR B O 1
ATOM 6647 N N . LEU B 1 113 ? -15.484 -23.484 -22.844 1 98.44 113 LEU B N 1
ATOM 6648 C CA . LEU B 1 113 ? -16.203 -24.156 -23.922 1 98.44 113 LEU B CA 1
ATOM 6649 C C . LEU B 1 113 ? -15.461 -25.406 -24.391 1 98.44 113 LEU B C 1
ATOM 6651 O O . LEU B 1 113 ? -14.242 -25.375 -24.562 1 98.44 113 LEU B O 1
ATOM 6655 N N . ALA B 1 114 ? -16.203 -26.562 -24.594 1 98.06 114 ALA B N 1
ATOM 6656 C CA . ALA B 1 114 ? -15.609 -27.812 -25.031 1 98.06 114 ALA B CA 1
ATOM 6657 C C . ALA B 1 114 ? -16.5 -28.5 -26.078 1 98.06 114 ALA B C 1
ATOM 6659 O O . ALA B 1 114 ? -17.734 -28.5 -25.938 1 98.06 114 ALA B O 1
ATOM 6660 N N . TRP B 1 115 ? -15.898 -29.094 -27.125 1 98 115 TRP B N 1
ATOM 6661 C CA . TRP B 1 115 ? -16.562 -30.016 -28.031 1 98 115 TRP B CA 1
ATOM 6662 C C . TRP B 1 115 ? -16.812 -31.375 -27.375 1 98 115 TRP B C 1
ATOM 6664 O O . TRP B 1 115 ? -16.016 -31.812 -26.531 1 98 115 TRP B O 1
ATOM 6674 N N . SER B 1 116 ? -17.891 -31.922 -27.781 1 97.88 116 SER B N 1
ATOM 6675 C CA . SER B 1 116 ? -18.016 -33.344 -27.453 1 97.88 116 SER B CA 1
ATOM 6676 C C . SER B 1 116 ? -16.922 -34.156 -28.125 1 97.88 116 SER B C 1
ATOM 6678 O O . SER B 1 116 ? -16.406 -33.781 -29.172 1 97.88 116 SER B O 1
ATOM 6680 N N . PRO B 1 117 ? -16.625 -35.312 -27.547 1 96.38 117 PRO B N 1
ATOM 6681 C CA . PRO B 1 117 ? -15.539 -36.125 -28.109 1 96.38 117 PRO B CA 1
ATOM 6682 C C . PRO B 1 117 ? -15.938 -36.812 -29.422 1 96.38 117 PRO B C 1
ATOM 6684 O O . PRO B 1 117 ? -15.07 -37.312 -30.141 1 96.38 117 PRO B O 1
ATOM 6687 N N . THR B 1 118 ? -17.219 -36.875 -29.75 1 95.75 118 THR B N 1
ATOM 6688 C CA . THR B 1 118 ? -17.75 -37.344 -31.031 1 95.75 118 THR B CA 1
ATOM 6689 C C . THR B 1 118 ? -18.75 -36.312 -31.578 1 95.75 118 THR B C 1
ATOM 6691 O O . THR B 1 118 ? -19.469 -35.656 -30.828 1 95.75 118 THR B O 1
ATOM 6694 N N . GLY B 1 119 ? -18.703 -36.344 -32.781 1 96.44 119 GLY B N 1
ATOM 6695 C CA . GLY B 1 119 ? -19.609 -35.375 -33.406 1 96.44 119 GLY B CA 1
ATOM 6696 C C . GLY B 1 119 ? -19.203 -33.938 -33.188 1 96.44 119 GLY B C 1
ATOM 6697 O O . GLY B 1 119 ? -18.031 -33.594 -33.344 1 96.44 119 GLY B O 1
ATOM 6698 N N . HIS B 1 120 ? -20.297 -33.062 -32.906 1 97.62 120 HIS B N 1
ATOM 6699 C CA . HIS B 1 120 ? -20 -31.641 -32.75 1 97.62 120 HIS B CA 1
ATOM 6700 C C . HIS B 1 120 ? -20.953 -30.984 -31.75 1 97.62 120 HIS B C 1
ATOM 6702 O O . HIS B 1 120 ? -21.312 -29.828 -31.906 1 97.62 120 HIS B O 1
ATOM 6708 N N . LYS B 1 121 ? -21.359 -31.75 -30.703 1 97.44 121 LYS B N 1
ATOM 6709 C CA . LYS B 1 121 ? -22.047 -31.109 -29.594 1 97.44 121 LYS B CA 1
ATOM 6710 C C . LYS B 1 121 ? -21.109 -30.156 -28.844 1 97.44 121 LYS B C 1
ATOM 6712 O O . LYS B 1 121 ? -19.891 -30.312 -28.906 1 97.44 121 LYS B O 1
ATOM 6717 N N . LEU B 1 122 ? -21.75 -29.266 -28.203 1 97.44 122 LEU B N 1
ATOM 6718 C CA . LEU B 1 122 ? -20.969 -28.312 -27.422 1 97.44 122 LEU B CA 1
ATOM 6719 C C . LEU B 1 122 ? -21.484 -28.203 -26 1 97.44 122 LEU B C 1
ATOM 6721 O O . LEU B 1 122 ? -22.688 -28.266 -25.766 1 97.44 122 LEU B O 1
ATOM 6725 N N . ALA B 1 123 ? -20.594 -28 -25.078 1 98.5 123 ALA B N 1
ATOM 6726 C CA . ALA B 1 123 ? -20.906 -27.547 -23.719 1 98.5 123 ALA B CA 1
ATOM 6727 C C . ALA B 1 123 ? -20.062 -26.328 -23.359 1 98.5 123 ALA B C 1
ATOM 6729 O O . ALA B 1 123 ? -18.891 -26.234 -23.703 1 98.5 123 ALA B O 1
ATOM 6730 N N . PHE B 1 124 ? -20.641 -25.406 -22.766 1 98.56 124 PHE B N 1
ATOM 6731 C CA . PHE B 1 124 ? -19.875 -24.234 -22.344 1 98.56 124 PHE B CA 1
ATOM 6732 C C . PHE B 1 124 ? -20.406 -23.688 -21.031 1 98.56 124 PHE B C 1
ATOM 6734 O O . PHE B 1 124 ? -21.484 -24.062 -20.578 1 98.56 124 PHE B O 1
ATOM 6741 N N . VAL B 1 125 ? -19.641 -22.891 -20.375 1 98.81 125 VAL B N 1
ATOM 6742 C CA . VAL B 1 125 ? -20 -22.266 -19.109 1 98.81 125 VAL B CA 1
ATOM 6743 C C . VAL B 1 125 ? -20.016 -20.75 -19.266 1 98.81 125 VAL B C 1
ATOM 6745 O O . VAL B 1 125 ? -19.047 -20.156 -19.75 1 98.81 125 VAL B O 1
ATOM 6748 N N . TRP B 1 126 ? -21.109 -20.188 -18.922 1 98.5 126 TRP B N 1
ATOM 6749 C CA . TRP B 1 126 ? -21.344 -18.75 -19 1 98.5 126 TRP B CA 1
ATOM 6750 C C . TRP B 1 126 ? -22.047 -18.25 -17.75 1 98.5 126 TRP B C 1
ATOM 6752 O O . TRP B 1 126 ? -23.062 -18.828 -17.328 1 98.5 126 TRP B O 1
ATOM 6762 N N . GLN B 1 127 ? -21.438 -17.25 -17.078 1 98.38 127 GLN B N 1
ATOM 6763 C CA . GLN B 1 127 ? -21.984 -16.688 -15.836 1 98.38 127 GLN B CA 1
ATOM 6764 C C . GLN B 1 127 ? -22.188 -17.766 -14.789 1 98.38 127 GLN B C 1
ATOM 6766 O O . GLN B 1 127 ? -23.219 -17.812 -14.133 1 98.38 127 GLN B O 1
ATOM 6771 N N . ASN B 1 128 ? -21.281 -18.703 -14.789 1 98.62 128 ASN B N 1
ATOM 6772 C CA . ASN B 1 128 ? -21.188 -19.766 -13.797 1 98.62 128 ASN B CA 1
ATOM 6773 C C . ASN B 1 128 ? -22.281 -20.812 -13.992 1 98.62 128 ASN B C 1
ATOM 6775 O O . ASN B 1 128 ? -22.594 -21.562 -13.07 1 98.62 128 ASN B O 1
ATOM 6779 N N . ASN B 1 129 ? -22.844 -20.859 -15.125 1 98.81 129 ASN B N 1
ATOM 6780 C CA . ASN B 1 129 ? -23.828 -21.875 -15.461 1 98.81 129 ASN B CA 1
ATOM 6781 C C . ASN B 1 129 ? -23.391 -22.703 -16.672 1 98.81 129 ASN B C 1
ATOM 6783 O O . ASN B 1 129 ? -22.703 -22.203 -17.562 1 98.81 129 ASN B O 1
ATOM 6787 N N . VAL B 1 130 ? -23.812 -23.906 -16.703 1 98.81 130 VAL B N 1
ATOM 6788 C CA . VAL B 1 130 ? -23.469 -24.859 -17.766 1 98.81 130 VAL B CA 1
ATOM 6789 C C . VAL B 1 130 ? -24.547 -24.828 -18.844 1 98.81 130 VAL B C 1
ATOM 6791 O O . VAL B 1 130 ? -25.734 -24.828 -18.547 1 98.81 130 VAL B O 1
ATOM 6794 N N . PHE B 1 131 ? -24.156 -24.844 -20.031 1 98.62 131 PHE B N 1
ATOM 6795 C CA . PHE B 1 131 ? -25.016 -24.906 -21.203 1 98.62 131 PHE B CA 1
ATOM 6796 C C . PHE B 1 131 ? -24.531 -26 -22.172 1 98.62 131 PHE B C 1
ATOM 6798 O O . PHE B 1 131 ? -23.344 -26.297 -22.219 1 98.62 131 PHE B O 1
ATOM 6805 N N . VAL B 1 132 ? -25.438 -26.547 -22.953 1 98.25 132 VAL B N 1
ATOM 6806 C CA . VAL B 1 132 ? -25.109 -27.547 -23.953 1 98.25 132 VAL B CA 1
ATOM 6807 C C . VAL B 1 132 ? -25.812 -27.219 -25.266 1 98.25 132 VAL B C 1
ATOM 6809 O O . VAL B 1 132 ? -26.922 -26.688 -25.266 1 98.25 132 VAL B O 1
ATOM 6812 N N . LYS B 1 133 ? -25.188 -27.562 -26.312 1 97.12 133 LYS B N 1
ATOM 6813 C CA . LYS B 1 133 ? -25.75 -27.453 -27.656 1 97.12 133 LYS B CA 1
ATOM 6814 C C . LYS B 1 133 ? -25.625 -28.766 -28.406 1 97.12 133 LYS B C 1
ATOM 6816 O O . LYS B 1 133 ? -24.578 -29.422 -28.375 1 97.12 133 LYS B O 1
ATOM 6821 N N . GLU B 1 134 ? -26.656 -29.016 -29.109 1 96.12 134 GLU B N 1
ATOM 6822 C CA . GLU B 1 134 ? -26.609 -30.203 -29.938 1 96.12 134 GLU B CA 1
ATOM 6823 C C . GLU B 1 134 ? -25.781 -29.984 -31.203 1 96.12 134 GLU B C 1
ATOM 6825 O O . GLU B 1 134 ? -25.109 -30.906 -31.688 1 96.12 134 GLU B O 1
ATOM 6830 N N . THR B 1 135 ? -25.891 -28.922 -31.75 1 95.94 135 THR B N 1
ATOM 6831 C CA . THR B 1 135 ? -25.109 -28.453 -32.875 1 95.94 135 THR B CA 1
ATOM 6832 C C . THR B 1 135 ? -24.719 -26.984 -32.688 1 95.94 135 THR B C 1
ATOM 6834 O O . THR B 1 135 ? -25.312 -26.281 -31.891 1 95.94 135 THR B O 1
ATOM 6837 N N . PRO B 1 136 ? -23.812 -26.594 -33.469 1 96 136 PRO B N 1
ATOM 6838 C CA . PRO B 1 136 ? -23.391 -25.203 -33.312 1 96 136 PRO B CA 1
ATOM 6839 C C . PRO B 1 136 ? -24.531 -24.219 -33.625 1 96 136 PRO B C 1
ATOM 6841 O O . PRO B 1 136 ? -24.547 -23.109 -33.062 1 96 136 PRO B O 1
ATOM 6844 N N . THR B 1 137 ? -25.453 -24.594 -34.375 1 95.06 137 THR B N 1
ATOM 6845 C CA . THR B 1 137 ? -26.516 -23.672 -34.812 1 95.06 137 THR B CA 1
ATOM 6846 C C . THR B 1 137 ? -27.781 -23.906 -33.969 1 95.06 137 THR B C 1
ATOM 6848 O O . THR B 1 137 ? -28.75 -23.141 -34.062 1 95.06 137 THR B O 1
ATOM 6851 N N . SER B 1 138 ? -27.844 -24.906 -33.25 1 95.5 138 SER B N 1
ATOM 6852 C CA . SER B 1 138 ? -29 -25.141 -32.406 1 95.5 138 SER B CA 1
ATOM 6853 C C . SER B 1 138 ? -29 -24.188 -31.219 1 95.5 138 SER B C 1
ATOM 6855 O O . SER B 1 138 ? -27.969 -23.625 -30.859 1 95.5 138 SER B O 1
ATOM 6857 N N . ALA B 1 139 ? -30.188 -24 -30.672 1 94.88 139 ALA B N 1
ATOM 6858 C CA . ALA B 1 139 ? -30.281 -23.234 -29.438 1 94.88 139 ALA B CA 1
ATOM 6859 C C . ALA B 1 139 ? -29.562 -23.953 -28.297 1 94.88 139 ALA B C 1
ATOM 6861 O O . ALA B 1 139 ? -29.516 -25.188 -28.25 1 94.88 139 ALA B O 1
ATOM 6862 N N . PHE B 1 140 ? -29 -23.172 -27.484 1 94.94 140 PHE B N 1
ATOM 6863 C CA . PHE B 1 140 ? -28.359 -23.844 -26.344 1 94.94 140 PHE B CA 1
ATOM 6864 C C . PHE B 1 140 ? -29.375 -24.188 -25.281 1 94.94 140 PHE B C 1
ATOM 6866 O O . PHE B 1 140 ? -30.391 -23.5 -25.109 1 94.94 140 PHE B O 1
ATOM 6873 N N . MET B 1 141 ? -29.156 -25.188 -24.609 1 96.62 141 MET B N 1
ATOM 6874 C CA . MET B 1 141 ? -29.922 -25.641 -23.453 1 96.62 141 MET B CA 1
ATOM 6875 C C . MET B 1 141 ? -29.188 -25.328 -22.156 1 96.62 141 MET B C 1
ATOM 6877 O O . MET B 1 141 ? -28.031 -25.719 -21.969 1 96.62 141 MET B O 1
ATOM 6881 N N . GLN B 1 142 ? -29.891 -24.656 -21.281 1 97.88 142 GLN B N 1
ATOM 6882 C CA . GLN B 1 142 ? -29.281 -24.344 -19.984 1 97.88 142 GLN B CA 1
ATOM 6883 C C . GLN B 1 142 ? -29.422 -25.516 -19.016 1 97.88 142 GLN B C 1
ATOM 6885 O O . GLN B 1 142 ? -30.531 -25.984 -18.766 1 97.88 142 GLN B O 1
ATOM 6890 N N . VAL B 1 143 ? -28.391 -26 -18.469 1 98.56 143 VAL B N 1
ATOM 6891 C CA . VAL B 1 143 ? -28.328 -27.172 -17.609 1 98.56 143 VAL B CA 1
ATOM 6892 C C . VAL B 1 143 ? -28.438 -26.75 -16.141 1 98.56 143 VAL B C 1
ATOM 6894 O O . VAL B 1 143 ? -29.125 -27.406 -15.359 1 98.56 143 VAL B O 1
ATOM 6897 N N . THR B 1 144 ? -27.75 -25.688 -15.773 1 98.75 144 THR B N 1
ATOM 6898 C CA . THR B 1 144 ? -27.812 -25.188 -14.406 1 98.75 144 THR B CA 1
ATOM 6899 C C . THR B 1 144 ? -28.297 -23.734 -14.383 1 98.75 144 THR B C 1
ATOM 6901 O O . THR B 1 144 ? -28.109 -23 -15.344 1 98.75 144 THR B O 1
ATOM 6904 N N . THR B 1 145 ? -28.875 -23.281 -13.203 1 98.44 145 THR B N 1
ATOM 6905 C CA . THR B 1 145 ? -29.484 -21.953 -13.125 1 98.44 145 THR B CA 1
ATOM 6906 C C . THR B 1 145 ? -29.031 -21.219 -11.867 1 98.44 145 THR B C 1
ATOM 6908 O O . THR B 1 145 ? -29.406 -20.062 -11.648 1 98.44 145 THR B O 1
ATOM 6911 N N . ASP B 1 146 ? -28.266 -21.891 -11.094 1 98.5 146 ASP B N 1
ATOM 6912 C CA . ASP B 1 146 ? -27.984 -21.312 -9.773 1 98.5 146 ASP B CA 1
ATOM 6913 C C . ASP B 1 146 ? -26.609 -20.672 -9.742 1 98.5 146 ASP B C 1
ATOM 6915 O O . ASP B 1 146 ? -26.125 -20.25 -8.68 1 98.5 146 ASP B O 1
ATOM 6919 N N . GLY B 1 147 ? -25.938 -20.578 -10.875 1 98.5 147 GLY B N 1
ATOM 6920 C CA . GLY B 1 147 ? -24.656 -19.906 -10.914 1 98.5 147 GLY B CA 1
ATOM 6921 C C . GLY B 1 147 ? -24.703 -18.5 -10.352 1 98.5 147 GLY B C 1
ATOM 6922 O O . GLY B 1 147 ? -25.625 -17.734 -10.625 1 98.5 147 GLY B O 1
ATOM 6923 N N . ALA B 1 148 ? -23.781 -18.234 -9.445 1 98.19 148 ALA B N 1
ATOM 6924 C CA . ALA B 1 148 ? -23.703 -16.922 -8.82 1 98.19 148 ALA B CA 1
ATOM 6925 C C . ALA B 1 148 ? -22.25 -16.516 -8.578 1 98.19 148 ALA B C 1
ATOM 6927 O O . ALA B 1 148 ? -21.469 -17.297 -8.039 1 98.19 148 ALA B O 1
ATOM 6928 N N . HIS B 1 149 ? -21.938 -15.289 -9 1 96.62 149 HIS B N 1
ATOM 6929 C CA . HIS B 1 149 ? -20.562 -14.773 -8.898 1 96.62 149 HIS B CA 1
ATOM 6930 C C . HIS B 1 149 ? -20.062 -14.836 -7.461 1 96.62 149 HIS B C 1
ATOM 6932 O O . HIS B 1 149 ? -20.734 -14.367 -6.539 1 96.62 149 HIS B O 1
ATOM 6938 N N . ASN B 1 150 ? -18.938 -15.484 -7.203 1 96.31 150 ASN B N 1
ATOM 6939 C CA . ASN B 1 150 ? -18.234 -15.633 -5.93 1 96.31 150 ASN B CA 1
ATOM 6940 C C . ASN B 1 150 ? -19.062 -16.438 -4.93 1 96.31 150 ASN B C 1
ATOM 6942 O O . ASN B 1 150 ? -18.859 -16.328 -3.721 1 96.31 150 ASN B O 1
ATOM 6946 N N . GLN B 1 151 ? -20.031 -17.219 -5.402 1 98 151 GLN B N 1
ATOM 6947 C CA . GLN B 1 151 ? -20.859 -18.016 -4.516 1 98 151 GLN B CA 1
ATOM 6948 C C . GLN B 1 151 ? -21 -19.453 -5.035 1 98 151 GLN B C 1
ATOM 6950 O O . GLN B 1 151 ? -20.703 -20.406 -4.328 1 98 151 GLN B O 1
ATOM 6955 N N . ILE B 1 152 ? -21.469 -19.516 -6.273 1 98.75 152 ILE B N 1
ATOM 6956 C CA . ILE B 1 152 ? -21.719 -20.844 -6.844 1 98.75 152 ILE B CA 1
ATOM 6957 C C . ILE B 1 152 ? -21.109 -20.922 -8.242 1 98.75 152 ILE B C 1
ATOM 6959 O O . ILE B 1 152 ? -21.406 -20.094 -9.102 1 98.75 152 ILE B O 1
ATOM 6963 N N . LEU B 1 153 ? -20.281 -21.844 -8.492 1 98.81 153 LEU B N 1
ATOM 6964 C CA . LEU B 1 153 ? -19.672 -22.094 -9.789 1 98.81 153 LEU B CA 1
ATOM 6965 C C . LEU B 1 153 ? -20.016 -23.5 -10.289 1 98.81 153 LEU B C 1
ATOM 6967 O O . LEU B 1 153 ? -19.781 -24.484 -9.594 1 98.81 153 LEU B O 1
ATOM 6971 N N . ASN B 1 154 ? -20.547 -23.594 -11.477 1 98.81 154 ASN B N 1
ATOM 6972 C CA . ASN B 1 154 ? -20.844 -24.875 -12.125 1 98.81 154 ASN B CA 1
ATOM 6973 C C . ASN B 1 154 ? -19.969 -25.109 -13.352 1 98.81 154 ASN B C 1
ATOM 6975 O O . ASN B 1 154 ? -19.891 -24.25 -14.234 1 98.81 154 ASN B O 1
ATOM 6979 N N . GLY B 1 155 ? -19.328 -26.188 -13.336 1 98.81 155 GLY B N 1
ATOM 6980 C CA . GLY B 1 155 ? -18.594 -26.609 -14.523 1 98.81 155 GLY B CA 1
ATOM 6981 C C . GLY B 1 155 ? -17.234 -25.938 -14.648 1 98.81 155 GLY B C 1
ATOM 6982 O O . GLY B 1 155 ? -16.469 -26.234 -15.57 1 98.81 155 GLY B O 1
ATOM 6983 N N . ILE B 1 156 ? -16.938 -25.031 -13.812 1 98.75 156 ILE B N 1
ATOM 6984 C CA . ILE B 1 156 ? -15.625 -24.422 -13.719 1 98.75 156 ILE B CA 1
ATOM 6985 C C . ILE B 1 156 ? -15.18 -24.375 -12.258 1 98.75 156 ILE B C 1
ATOM 6987 O O . ILE B 1 156 ? -16.016 -24.25 -11.359 1 98.75 156 ILE B O 1
ATOM 6991 N N . PRO B 1 157 ? -13.906 -24.484 -12.039 1 98.44 157 PRO B N 1
ATOM 6992 C CA . PRO B 1 157 ? -13.453 -24.469 -10.648 1 98.44 157 PRO B CA 1
ATOM 6993 C C . PRO B 1 157 ? -13.445 -23.062 -10.047 1 98.44 157 PRO B C 1
ATOM 6995 O O . PRO B 1 157 ? -13.406 -22.078 -10.789 1 98.44 157 PRO B O 1
ATOM 6998 N N . ASP B 1 158 ? -13.641 -23.016 -8.68 1 98.19 158 ASP B N 1
ATOM 6999 C CA . ASP B 1 158 ? -13.344 -21.781 -7.977 1 98.19 158 ASP B CA 1
ATOM 7000 C C . ASP B 1 158 ? -11.836 -21.562 -7.867 1 98.19 158 ASP B C 1
ATOM 7002 O O . ASP B 1 158 ? -11.047 -22.297 -8.461 1 98.19 158 ASP B O 1
ATOM 7006 N N . TRP B 1 159 ? -11.422 -20.438 -7.195 1 97.81 159 TRP B N 1
ATOM 7007 C CA . TRP B 1 159 ? -10.008 -20.078 -7.168 1 97.81 159 TRP B CA 1
ATOM 7008 C C . TRP B 1 159 ? -9.172 -21.219 -6.59 1 97.81 159 TRP B C 1
ATOM 7010 O O . TRP B 1 159 ? -8.172 -21.625 -7.188 1 97.81 159 TRP B O 1
ATOM 7020 N N . VAL B 1 160 ? -9.531 -21.75 -5.406 1 97.81 160 VAL B N 1
ATOM 7021 C CA . VAL B 1 160 ? -8.648 -22.688 -4.703 1 97.81 160 VAL B CA 1
ATOM 7022 C C . VAL B 1 160 ? -8.562 -24 -5.473 1 97.81 160 VAL B C 1
ATOM 7024 O O . VAL B 1 160 ? -7.512 -24.641 -5.504 1 97.81 160 VAL B O 1
ATOM 7027 N N . TYR B 1 161 ? -9.625 -24.453 -6.195 1 97.69 161 TYR B N 1
ATOM 7028 C CA . TYR B 1 161 ? -9.578 -25.688 -6.961 1 97.69 161 TYR B CA 1
ATOM 7029 C C . TYR B 1 161 ? -8.758 -25.516 -8.227 1 97.69 161 TYR B C 1
ATOM 7031 O O . TYR B 1 161 ? -8.023 -26.422 -8.633 1 97.69 161 TYR B O 1
ATOM 7039 N N . GLU B 1 162 ? -8.945 -24.391 -8.898 1 97.25 162 GLU B N 1
ATOM 7040 C CA . GLU B 1 162 ? -8.125 -24.25 -10.094 1 97.25 162 GLU B CA 1
ATOM 7041 C C . GLU B 1 162 ? -6.648 -24.125 -9.742 1 97.25 162 GLU B C 1
ATOM 7043 O O . GLU B 1 162 ? -5.781 -24.578 -10.484 1 97.25 162 GLU B O 1
ATOM 7048 N N . GLU B 1 163 ? -6.383 -23.562 -8.594 1 96.62 163 GLU B N 1
ATOM 7049 C CA . GLU B 1 163 ? -5 -23.344 -8.18 1 96.62 163 GLU B CA 1
ATOM 7050 C C . GLU B 1 163 ? -4.379 -24.609 -7.605 1 96.62 163 GLU B C 1
ATOM 7052 O O . GLU B 1 163 ? -3.234 -24.938 -7.922 1 96.62 163 GLU B O 1
ATOM 7057 N N . GLU B 1 164 ? -5.156 -25.391 -6.793 1 96.88 164 GLU B N 1
ATOM 7058 C CA . GLU B 1 164 ? -4.504 -26.375 -5.93 1 96.88 164 GLU B CA 1
ATOM 7059 C C . GLU B 1 164 ? -4.961 -27.781 -6.266 1 96.88 164 GLU B C 1
ATOM 7061 O O . GLU B 1 164 ? -4.371 -28.766 -5.801 1 96.88 164 GLU B O 1
ATOM 7066 N N . MET B 1 165 ? -6.004 -27.938 -7.07 1 96.31 165 MET B N 1
ATOM 7067 C CA . MET B 1 165 ? -6.547 -29.281 -7.254 1 96.31 165 MET B CA 1
ATOM 7068 C C . MET B 1 165 ? -6.562 -29.656 -8.727 1 96.31 165 MET B C 1
ATOM 7070 O O . MET B 1 165 ? -5.91 -30.625 -9.133 1 96.31 165 MET B O 1
ATOM 7074 N N . PHE B 1 166 ? -7.156 -28.781 -9.492 1 96.38 166 PHE B N 1
ATOM 7075 C CA . PHE B 1 166 ? -7.379 -29.172 -10.875 1 96.38 166 PHE B CA 1
ATOM 7076 C C . PHE B 1 166 ? -6.297 -28.594 -11.781 1 96.38 166 PHE B C 1
ATOM 7078 O O . PHE B 1 166 ? -6.031 -29.141 -12.859 1 96.38 166 PHE B O 1
ATOM 7085 N N . SER B 1 167 ? -5.738 -27.438 -11.406 1 96 167 SER B N 1
ATOM 7086 C CA . SER B 1 167 ? -4.762 -26.734 -12.234 1 96 167 SER B CA 1
ATOM 7087 C C . SER B 1 167 ? -5.289 -26.531 -13.656 1 96 167 SER B C 1
ATOM 7089 O O . SER B 1 167 ? -4.566 -26.75 -14.625 1 96 167 SER B O 1
ATOM 7091 N N . THR B 1 168 ? -6.484 -26.219 -13.812 1 97.12 168 THR B N 1
ATOM 7092 C CA . THR B 1 168 ? -7.168 -25.953 -15.07 1 97.12 168 THR B CA 1
ATOM 7093 C C . THR B 1 168 ? -8.336 -24.984 -14.859 1 97.12 168 THR B C 1
ATOM 7095 O O . THR B 1 168 ? -8.664 -24.641 -13.727 1 97.12 168 THR B O 1
ATOM 7098 N N . ASN B 1 169 ? -8.891 -24.547 -15.922 1 98.06 169 ASN B N 1
ATOM 7099 C CA . ASN B 1 169 ? -10.016 -23.625 -15.836 1 98.06 169 ASN B CA 1
ATOM 7100 C C . ASN B 1 169 ? -11.352 -24.328 -16.016 1 98.06 169 ASN B C 1
ATOM 7102 O O . ASN B 1 169 ? -12.383 -23.688 -16.234 1 98.06 169 ASN B O 1
ATOM 7106 N N . PHE B 1 170 ? -11.359 -25.703 -15.969 1 98.31 170 PHE B N 1
ATOM 7107 C CA . PHE B 1 170 ? -12.625 -26.375 -16.188 1 98.31 170 PHE B CA 1
ATOM 7108 C C . PHE B 1 170 ? -12.875 -27.438 -15.125 1 98.31 170 PHE B C 1
ATOM 7110 O O . PHE B 1 170 ? -11.93 -27.953 -14.523 1 98.31 170 PHE B O 1
ATOM 7117 N N . ALA B 1 171 ? -14.023 -27.703 -14.93 1 98.69 171 ALA B N 1
ATOM 7118 C CA . ALA B 1 171 ? -14.578 -28.781 -14.125 1 98.69 171 ALA B CA 1
ATOM 7119 C C . ALA B 1 171 ? -15.812 -29.391 -14.789 1 98.69 171 ALA B C 1
ATOM 7121 O O . ALA B 1 171 ? -16.844 -29.562 -14.148 1 98.69 171 ALA B O 1
ATOM 7122 N N . LEU B 1 172 ? -15.641 -29.641 -16.016 1 98.62 172 LEU B N 1
ATOM 7123 C CA . LEU B 1 172 ? -16.656 -30.172 -16.938 1 98.62 172 LEU B CA 1
ATOM 7124 C C . LEU B 1 172 ? -16.047 -31.219 -17.844 1 98.62 172 LEU B C 1
ATOM 7126 O O . LEU B 1 172 ? -15.016 -30.984 -18.484 1 98.62 172 LEU B O 1
ATOM 7130 N N . TRP B 1 173 ? -16.75 -32.438 -17.969 1 98.56 173 TRP B N 1
ATOM 7131 C CA . TRP B 1 173 ? -16.172 -33.562 -18.688 1 98.56 173 TRP B CA 1
ATOM 7132 C C . TRP B 1 173 ? -17.219 -34.281 -19.516 1 98.56 173 TRP B C 1
ATOM 7134 O O . TRP B 1 173 ? -18.188 -34.844 -18.984 1 98.56 173 TRP B O 1
ATOM 7144 N N . TRP B 1 174 ? -17 -34.375 -20.797 1 98.5 174 TRP B N 1
ATOM 7145 C CA . TRP B 1 174 ? -17.859 -35.125 -21.703 1 98.5 174 TRP B CA 1
ATOM 7146 C C . TRP B 1 174 ? -17.594 -36.625 -21.578 1 98.5 174 TRP B C 1
ATOM 7148 O O . TRP B 1 174 ? -16.438 -37.062 -21.469 1 98.5 174 TRP B O 1
ATOM 7158 N N . SER B 1 175 ? -18.641 -37.344 -21.625 1 97.88 175 SER B N 1
ATOM 7159 C CA . SER B 1 175 ? -18.438 -38.781 -21.781 1 97.88 175 SER B CA 1
ATOM 7160 C C . SER B 1 175 ? -17.906 -39.125 -23.172 1 97.88 175 SER B C 1
ATOM 7162 O O . SER B 1 175 ? -18.047 -38.312 -24.109 1 97.88 175 SER B O 1
ATOM 7164 N N . PRO B 1 176 ? -17.328 -40.219 -23.406 1 95.62 176 PRO B N 1
ATOM 7165 C CA . PRO B 1 176 ? -16.594 -40.531 -24.625 1 95.62 176 PRO B CA 1
ATOM 7166 C C . PRO B 1 176 ? -17.469 -40.406 -25.875 1 95.62 176 PRO B C 1
ATOM 7168 O O . PRO B 1 176 ? -17 -39.969 -26.938 1 95.62 176 PRO B O 1
ATOM 7171 N N . ASN B 1 177 ? -18.703 -40.781 -25.828 1 95.19 177 ASN B N 1
ATOM 7172 C CA . ASN B 1 177 ? -19.547 -40.75 -27.016 1 95.19 177 ASN B CA 1
ATOM 7173 C C . ASN B 1 177 ? -20.391 -39.469 -27.078 1 95.19 177 ASN B C 1
ATOM 7175 O O . ASN B 1 177 ? -21.266 -39.344 -27.938 1 95.19 177 ASN B O 1
ATOM 7179 N N . GLY B 1 178 ? -20.344 -38.656 -26.031 1 96.38 178 GLY B N 1
ATOM 7180 C CA . GLY B 1 178 ? -21 -37.344 -26.078 1 96.38 178 GLY B CA 1
ATOM 7181 C C . GLY B 1 178 ? -22.406 -37.375 -25.516 1 96.38 178 GLY B C 1
ATOM 7182 O O . GLY B 1 178 ? -23.172 -36.438 -25.719 1 96.38 178 GLY B O 1
ATOM 7183 N N . ARG B 1 179 ? -22.719 -38.375 -24.922 1 96.31 179 ARG B N 1
ATOM 7184 C CA . ARG B 1 179 ? -24.062 -38.438 -24.359 1 96.31 179 ARG B CA 1
ATOM 7185 C C . ARG B 1 179 ? -24.141 -37.656 -23.047 1 96.31 179 ARG B C 1
ATOM 7187 O O . ARG B 1 179 ? -25.125 -36.969 -22.781 1 96.31 179 ARG B O 1
ATOM 7194 N N . PHE B 1 180 ? -23.172 -37.875 -22.219 1 97.56 180 PHE B N 1
ATOM 7195 C CA . PHE B 1 180 ? -23.234 -37.312 -20.875 1 97.56 180 PHE B CA 1
ATOM 7196 C C . PHE B 1 180 ? -22.219 -36.188 -20.703 1 97.56 180 PHE B C 1
ATOM 7198 O O . PHE B 1 180 ? -21.141 -36.219 -21.312 1 97.56 180 PHE B O 1
ATOM 7205 N N . VAL B 1 181 ? -22.562 -35.25 -19.875 1 98.44 181 VAL B N 1
ATOM 7206 C CA . VAL B 1 181 ? -21.641 -34.219 -19.422 1 98.44 181 VAL B CA 1
ATOM 7207 C C . VAL B 1 181 ? -21.594 -34.188 -17.891 1 98.44 181 VAL B C 1
ATOM 7209 O O . VAL B 1 181 ? -22.578 -33.844 -17.234 1 98.44 181 VAL B O 1
ATOM 7212 N N . ALA B 1 182 ? -20.469 -34.594 -17.359 1 98.69 182 ALA B N 1
ATOM 7213 C CA . ALA B 1 182 ? -20.25 -34.438 -15.93 1 98.69 182 ALA B CA 1
ATOM 7214 C C . ALA B 1 182 ? -19.734 -33.031 -15.602 1 98.69 182 ALA B C 1
ATOM 7216 O O . ALA B 1 182 ? -18.938 -32.469 -16.359 1 98.69 182 ALA B O 1
ATOM 7217 N N . TYR B 1 183 ? -20.203 -32.469 -14.539 1 98.81 183 TYR B N 1
ATOM 7218 C CA . TYR B 1 183 ? -19.688 -31.188 -14.109 1 98.81 183 TYR B CA 1
ATOM 7219 C C . TYR B 1 183 ? -19.703 -31.078 -12.586 1 98.81 183 TYR B C 1
ATOM 7221 O O . TYR B 1 183 ? -20.562 -31.656 -11.922 1 98.81 183 TYR B O 1
ATOM 7229 N N . ALA B 1 184 ? -18.766 -30.375 -12.07 1 98.69 184 ALA B N 1
ATOM 7230 C CA . ALA B 1 184 ? -18.688 -30.125 -10.633 1 98.69 184 ALA B CA 1
ATOM 7231 C C . ALA B 1 184 ? -19.344 -28.797 -10.266 1 98.69 184 ALA B C 1
ATOM 7233 O O . ALA B 1 184 ? -19.328 -27.844 -11.062 1 98.69 184 ALA B O 1
ATOM 7234 N N . LYS B 1 185 ? -19.969 -28.781 -9.133 1 98.62 185 LYS B N 1
ATOM 7235 C CA . LYS B 1 185 ? -20.516 -27.578 -8.523 1 98.62 185 LYS B CA 1
ATOM 7236 C C . LYS B 1 185 ? -19.734 -27.172 -7.281 1 98.62 185 LYS B C 1
ATOM 7238 O O . LYS B 1 185 ? -19.562 -27.969 -6.363 1 98.62 185 LYS B O 1
ATOM 7243 N N . PHE B 1 186 ? -19.297 -25.969 -7.266 1 98.56 186 PHE B N 1
ATOM 7244 C CA . PHE B 1 186 ? -18.578 -25.438 -6.117 1 98.56 186 PHE B CA 1
ATOM 7245 C C . PHE B 1 186 ? -19.406 -24.359 -5.422 1 98.56 186 PHE B C 1
ATOM 7247 O O . PHE B 1 186 ? -19.891 -23.422 -6.062 1 98.56 186 PHE B O 1
ATOM 7254 N N . ASN B 1 187 ? -19.594 -24.5 -4.168 1 98.38 187 ASN B N 1
ATOM 7255 C CA . ASN B 1 187 ? -20.297 -23.531 -3.334 1 98.38 187 ASN B CA 1
ATOM 7256 C C . ASN B 1 187 ? -19.328 -22.766 -2.432 1 98.38 187 ASN B C 1
ATOM 7258 O O . ASN B 1 187 ? -18.844 -23.312 -1.44 1 98.38 187 ASN B O 1
ATOM 7262 N N . ASP B 1 188 ? -19.125 -21.516 -2.729 1 98.38 188 ASP B N 1
ATOM 7263 C CA . ASP B 1 188 ? -18.188 -20.672 -2.014 1 98.38 188 ASP B CA 1
ATOM 7264 C C . ASP B 1 188 ? -18.906 -19.766 -1.012 1 98.38 188 ASP B C 1
ATOM 7266 O O . ASP B 1 188 ? -18.297 -18.891 -0.406 1 98.38 188 ASP B O 1
ATOM 7270 N N . SER B 1 189 ? -20.172 -19.906 -0.817 1 97.81 189 SER B N 1
ATOM 7271 C CA . SER B 1 189 ? -20.953 -19 0.009 1 97.81 189 SER B CA 1
ATOM 7272 C C . SER B 1 189 ? -20.438 -18.969 1.441 1 97.81 189 SER B C 1
ATOM 7274 O O . SER B 1 189 ? -20.609 -17.969 2.146 1 97.81 189 SER B O 1
ATOM 7276 N N . GLY B 1 190 ? -19.812 -20.047 1.904 1 97.56 190 GLY B N 1
ATOM 7277 C CA . GLY B 1 190 ? -19.281 -20.094 3.254 1 97.56 190 GLY B CA 1
ATOM 7278 C C . GLY B 1 190 ? -17.797 -19.766 3.322 1 97.56 190 GLY B C 1
ATOM 7279 O O . GLY B 1 190 ? -17.203 -19.734 4.406 1 97.56 190 GLY B O 1
ATOM 7280 N N . VAL B 1 191 ? -17.156 -19.469 2.223 1 98.31 191 VAL B N 1
ATOM 7281 C CA . VAL B 1 191 ? -15.727 -19.188 2.15 1 98.31 191 VAL B CA 1
ATOM 7282 C C . VAL B 1 191 ? -15.477 -17.703 2.396 1 98.31 191 VAL B C 1
ATOM 7284 O O . VAL B 1 191 ? -16.188 -16.859 1.857 1 98.31 191 VAL B O 1
ATOM 7287 N N . HIS B 1 192 ? -14.484 -17.359 3.297 1 97.94 192 HIS B N 1
ATOM 7288 C CA . HIS B 1 192 ? -14.117 -15.977 3.533 1 97.94 192 HIS B CA 1
ATOM 7289 C C . HIS B 1 192 ? -13.461 -15.359 2.303 1 97.94 192 HIS B C 1
ATOM 7291 O O . HIS B 1 192 ? -12.773 -16.047 1.551 1 97.94 192 HIS B O 1
ATOM 7297 N N . ASN B 1 193 ? -13.688 -14.062 2.139 1 97.5 193 ASN B N 1
ATOM 7298 C CA . ASN B 1 193 ? -13.102 -13.352 1.002 1 97.5 193 ASN B CA 1
ATOM 7299 C C . ASN B 1 193 ? -11.766 -12.719 1.361 1 97.5 193 ASN B C 1
ATOM 7301 O O . ASN B 1 193 ? -11.594 -12.203 2.467 1 97.5 193 ASN B O 1
ATOM 7305 N N . ILE B 1 194 ? -10.805 -12.82 0.498 1 98 194 ILE B N 1
ATOM 7306 C CA . ILE B 1 194 ? -9.656 -11.914 0.521 1 98 194 ILE B CA 1
ATOM 7307 C C . ILE B 1 194 ? -9.961 -10.68 -0.326 1 98 194 ILE B C 1
ATOM 7309 O O . ILE B 1 194 ? -10.586 -10.781 -1.384 1 98 194 ILE B O 1
ATOM 7313 N N . GLU B 1 195 ? -9.555 -9.57 0.154 1 96.06 195 GLU B N 1
ATOM 7314 C CA . GLU B 1 195 ? -9.766 -8.312 -0.557 1 96.06 195 GLU B CA 1
ATOM 7315 C C . GLU B 1 195 ? -8.445 -7.574 -0.779 1 96.06 195 GLU B C 1
ATOM 7317 O O . GLU B 1 195 ? -7.59 -7.543 0.106 1 96.06 195 GLU B O 1
ATOM 7322 N N . TYR B 1 196 ? -8.156 -7.066 -1.923 1 96.25 196 TYR B N 1
ATOM 7323 C CA . TYR B 1 196 ? -6.992 -6.23 -2.205 1 96.25 196 TYR B CA 1
ATOM 7324 C C . TYR B 1 196 ? -7.332 -5.16 -3.238 1 96.25 196 TYR B C 1
ATOM 7326 O O . TYR B 1 196 ? -8.359 -5.242 -3.912 1 96.25 196 TYR B O 1
ATOM 7334 N N . THR B 1 197 ? -6.531 -4.184 -3.436 1 97.31 197 THR B N 1
ATOM 7335 C CA . THR B 1 197 ? -6.797 -2.998 -4.242 1 97.31 197 THR B CA 1
ATOM 7336 C C . THR B 1 197 ? -6.34 -3.211 -5.684 1 97.31 197 THR B C 1
ATOM 7338 O O . THR B 1 197 ? -5.266 -3.762 -5.926 1 97.31 197 THR B O 1
ATOM 7341 N N . TRP B 1 198 ? -7.215 -2.871 -6.625 1 97.38 198 TRP B N 1
ATOM 7342 C CA . TRP B 1 198 ? -6.867 -2.652 -8.023 1 97.38 198 TRP B CA 1
ATOM 7343 C C . TRP B 1 198 ? -6.863 -1.164 -8.359 1 97.38 198 TRP B C 1
ATOM 7345 O O . TRP B 1 198 ? -7.914 -0.518 -8.352 1 97.38 198 TRP B O 1
ATOM 7355 N N . TYR B 1 199 ? -5.68 -0.573 -8.609 1 98.19 199 TYR B N 1
ATOM 7356 C CA . TYR B 1 199 ? -5.57 0.866 -8.828 1 98.19 199 TYR B CA 1
ATOM 7357 C C . TYR B 1 199 ? -6.07 1.252 -10.211 1 98.19 199 TYR B C 1
ATOM 7359 O O . TYR B 1 199 ? -6.715 2.293 -10.375 1 98.19 199 TYR B O 1
ATOM 7367 N N . GLY B 1 200 ? -5.762 0.43 -11.203 1 96.5 200 GLY B N 1
ATOM 7368 C CA . GLY B 1 200 ? -6.301 0.619 -12.539 1 96.5 200 GLY B CA 1
ATOM 7369 C C . GLY B 1 200 ? -5.98 1.98 -13.125 1 96.5 200 GLY B C 1
ATOM 7370 O O . GLY B 1 200 ? -4.957 2.58 -12.789 1 96.5 200 GLY B O 1
ATOM 7371 N N . GLU B 1 201 ? -6.777 2.453 -14.086 1 93.25 201 GLU B N 1
ATOM 7372 C CA . GLU B 1 201 ? -6.555 3.711 -14.789 1 93.25 201 GLU B CA 1
ATOM 7373 C C . GLU B 1 201 ? -7.602 4.75 -14.406 1 93.25 201 GLU B C 1
ATOM 7375 O O . GLU B 1 201 ? -7.496 5.918 -14.789 1 93.25 201 GLU B O 1
ATOM 7380 N N . GLY B 1 202 ? -8.641 4.297 -13.641 1 95.94 202 GLY B N 1
ATOM 7381 C CA . GLY B 1 202 ? -9.688 5.219 -13.227 1 95.94 202 GLY B CA 1
ATOM 7382 C C . GLY B 1 202 ? -9.266 6.141 -12.102 1 95.94 202 GLY B C 1
ATOM 7383 O O . GLY B 1 202 ? -8.188 5.969 -11.523 1 95.94 202 GLY B O 1
ATOM 7384 N N . GLN B 1 203 ? -10.148 7.152 -11.844 1 97.69 203 GLN B N 1
ATOM 7385 C CA . GLN B 1 203 ? -9.844 8.148 -10.82 1 97.69 203 GLN B CA 1
ATOM 7386 C C . GLN B 1 203 ? -9.836 7.535 -9.43 1 97.69 203 GLN B C 1
ATOM 7388 O O . GLN B 1 203 ? -9.062 7.949 -8.562 1 97.69 203 GLN B O 1
ATOM 7393 N N . TYR B 1 204 ? -10.734 6.535 -9.188 1 98 204 TYR B N 1
ATOM 7394 C CA . TYR B 1 204 ? -10.789 5.832 -7.914 1 98 204 TYR B CA 1
ATOM 7395 C C . TYR B 1 204 ? -10.344 4.383 -8.07 1 98 204 TYR B C 1
ATOM 7397 O O . TYR B 1 204 ? -10.68 3.725 -9.055 1 98 204 TYR B O 1
ATOM 7405 N N . PRO B 1 205 ? -9.469 3.812 -7.145 1 97.19 205 PRO B N 1
ATOM 7406 C CA . PRO B 1 205 ? -9.18 2.379 -7.152 1 97.19 205 PRO B CA 1
ATOM 7407 C C . PRO B 1 205 ? -10.406 1.522 -6.863 1 97.19 205 PRO B C 1
ATOM 7409 O O . PRO B 1 205 ? -11.438 2.041 -6.414 1 97.19 205 PRO B O 1
ATOM 7412 N N . GLU B 1 206 ? -10.273 0.302 -7.156 1 96.38 206 GLU B N 1
ATOM 7413 C CA . GLU B 1 206 ? -11.336 -0.666 -6.902 1 96.38 206 GLU B CA 1
ATOM 7414 C C . GLU B 1 206 ? -10.844 -1.797 -6 1 96.38 206 GLU B C 1
ATOM 7416 O O . GLU B 1 206 ? -9.648 -2.082 -5.945 1 96.38 206 GLU B O 1
ATOM 7421 N N . THR B 1 207 ? -11.758 -2.379 -5.238 1 96.75 207 THR B N 1
ATOM 7422 C CA . THR B 1 207 ? -11.438 -3.525 -4.395 1 96.75 207 THR B CA 1
ATOM 7423 C C . THR B 1 207 ? -11.797 -4.832 -5.098 1 96.75 207 THR B C 1
ATOM 7425 O O . THR B 1 207 ? -12.906 -4.98 -5.613 1 96.75 207 THR B O 1
ATOM 7428 N N . VAL B 1 208 ? -10.844 -5.715 -5.195 1 96 208 VAL B N 1
ATOM 7429 C CA . VAL B 1 208 ? -11.055 -7.062 -5.711 1 96 208 VAL B CA 1
ATOM 7430 C C . VAL B 1 208 ? -11.375 -8.016 -4.562 1 96 208 VAL B C 1
ATOM 7432 O O . VAL B 1 208 ? -10.688 -8.023 -3.541 1 96 208 VAL B O 1
ATOM 7435 N N . LEU B 1 209 ? -12.5 -8.734 -4.715 1 95.38 209 LEU B N 1
ATOM 7436 C CA . LEU B 1 209 ? -12.93 -9.727 -3.736 1 95.38 209 LEU B CA 1
ATOM 7437 C C . LEU B 1 209 ? -12.883 -11.133 -4.324 1 95.38 209 LEU B C 1
ATOM 7439 O O . LEU B 1 209 ? -13.422 -11.375 -5.406 1 95.38 209 LEU B O 1
ATOM 7443 N N . ILE B 1 210 ? -12.211 -12.023 -3.662 1 95.56 210 ILE B N 1
ATOM 7444 C CA . ILE B 1 210 ? -12.109 -13.414 -4.098 1 95.56 210 ILE B CA 1
ATOM 7445 C C . ILE B 1 210 ? -12.336 -14.344 -2.91 1 95.56 210 ILE B C 1
ATOM 7447 O O . ILE B 1 210 ? -11.688 -14.203 -1.872 1 95.56 210 ILE B O 1
ATOM 7451 N N . PRO B 1 211 ? -13.391 -15.242 -3.029 1 97.94 211 PRO B N 1
ATOM 7452 C CA . PRO B 1 211 ? -13.391 -16.297 -2.006 1 97.94 211 PRO B CA 1
ATOM 7453 C C . PRO B 1 211 ? -12.062 -17.031 -1.915 1 97.94 211 PRO B C 1
ATOM 7455 O O . PRO B 1 211 ? -11.57 -17.547 -2.92 1 97.94 211 PRO B O 1
ATOM 7458 N N . TYR B 1 212 ? -11.469 -16.984 -0.839 1 98.44 212 TYR B N 1
ATOM 7459 C CA . TYR B 1 212 ? -10.125 -17.5 -0.608 1 98.44 212 TYR B CA 1
ATOM 7460 C C . TYR B 1 212 ? -10.016 -18.141 0.777 1 98.44 212 TYR B C 1
ATOM 7462 O O . TYR B 1 212 ? -9.828 -17.422 1.77 1 98.44 212 TYR B O 1
ATOM 7470 N N . PRO B 1 213 ? -10.25 -19.5 0.839 1 98.56 213 PRO B N 1
ATOM 7471 C CA . PRO B 1 213 ? -10.125 -20.141 2.148 1 98.56 213 PRO B CA 1
ATOM 7472 C C . PRO B 1 213 ? -8.688 -20.188 2.656 1 98.56 213 PRO B C 1
ATOM 7474 O O . PRO B 1 213 ? -7.832 -20.828 2.041 1 98.56 213 PRO B O 1
ATOM 7477 N N . LYS B 1 214 ? -8.422 -19.484 3.754 1 98.56 214 LYS B N 1
ATOM 7478 C CA . LYS B 1 214 ? -7.113 -19.562 4.391 1 98.56 214 LYS B CA 1
ATOM 7479 C C . LYS B 1 214 ? -7.055 -20.734 5.383 1 98.56 214 LYS B C 1
ATOM 7481 O O . LYS B 1 214 ? -8.086 -21.312 5.719 1 98.56 214 LYS B O 1
ATOM 7486 N N . ALA B 1 215 ? -5.855 -21.141 5.781 1 98.31 215 ALA B N 1
ATOM 7487 C CA . ALA B 1 215 ? -5.668 -22.281 6.684 1 98.31 215 ALA B CA 1
ATOM 7488 C C . ALA B 1 215 ? -6.566 -22.156 7.91 1 98.31 215 ALA B C 1
ATOM 7490 O O . ALA B 1 215 ? -6.605 -21.109 8.562 1 98.31 215 ALA B O 1
ATOM 7491 N N . GLY B 1 216 ? -7.289 -23.172 8.141 1 98 216 GLY B N 1
ATOM 7492 C CA . GLY B 1 216 ? -8.141 -23.219 9.32 1 98 216 GLY B CA 1
ATOM 7493 C C . GLY B 1 216 ? -9.539 -22.688 9.07 1 98 216 GLY B C 1
ATOM 7494 O O . GLY B 1 216 ? -10.398 -22.766 9.953 1 98 216 GLY B O 1
ATOM 7495 N N . THR B 1 217 ? -9.844 -22.141 7.898 1 98.25 217 THR B N 1
ATOM 7496 C CA . THR B 1 217 ? -11.156 -21.578 7.605 1 98.25 217 THR B CA 1
ATOM 7497 C C . THR B 1 217 ? -11.945 -22.5 6.668 1 98.25 217 THR B C 1
ATOM 7499 O O . THR B 1 217 ? -11.391 -23.438 6.102 1 98.25 217 THR B O 1
ATOM 7502 N N . PRO B 1 218 ? -13.234 -22.266 6.43 1 97.69 218 PRO B N 1
ATOM 7503 C CA . PRO B 1 218 ? -14.07 -23.172 5.633 1 97.69 218 PRO B CA 1
ATOM 7504 C C . PRO B 1 218 ? -13.656 -23.203 4.16 1 97.69 218 PRO B C 1
ATOM 7506 O O . PRO B 1 218 ? -13.414 -22.156 3.561 1 97.69 218 PRO B O 1
ATOM 7509 N N . ASN B 1 219 ? -13.57 -24.422 3.631 1 97.81 219 ASN B N 1
ATOM 7510 C CA . ASN B 1 219 ? -13.359 -24.641 2.205 1 97.81 219 ASN B CA 1
ATOM 7511 C C . ASN B 1 219 ? -14.672 -24.594 1.427 1 97.81 219 ASN B C 1
ATOM 7513 O O . ASN B 1 219 ? -15.75 -24.672 2.014 1 97.81 219 ASN B O 1
ATOM 7517 N N . PRO B 1 220 ? -14.586 -24.438 0.099 1 97.5 220 PRO B N 1
ATOM 7518 C CA . PRO B 1 220 ? -15.805 -24.625 -0.69 1 97.5 220 PRO B CA 1
ATOM 7519 C C . PRO B 1 220 ? -16.359 -26.031 -0.589 1 97.5 220 PRO B C 1
ATOM 7521 O O . PRO B 1 220 ? -15.602 -27 -0.428 1 97.5 220 PRO B O 1
ATOM 7524 N N . THR B 1 221 ? -17.656 -26.172 -0.673 1 96.56 221 THR B N 1
ATOM 7525 C CA . THR B 1 221 ? -18.25 -27.484 -0.826 1 96.56 221 THR B CA 1
ATOM 7526 C C . THR B 1 221 ? -18.359 -27.875 -2.301 1 96.56 221 THR B C 1
ATOM 7528 O O . THR B 1 221 ? -18.609 -27.016 -3.15 1 96.56 221 THR B O 1
ATOM 7531 N N . VAL B 1 222 ? -18.172 -29.141 -2.582 1 97 222 VAL B N 1
ATOM 7532 C CA . VAL B 1 222 ? -18.141 -29.578 -3.973 1 97 222 VAL B CA 1
ATOM 7533 C C . VAL B 1 222 ? -19.109 -30.734 -4.18 1 97 222 VAL B C 1
ATOM 7535 O O . VAL B 1 222 ? -19.219 -31.625 -3.326 1 97 222 VAL B O 1
ATOM 7538 N N . GLU B 1 223 ? -19.812 -30.703 -5.211 1 96.75 223 GLU B N 1
ATOM 7539 C CA . GLU B 1 223 ? -20.703 -31.766 -5.672 1 96.75 223 GLU B CA 1
ATOM 7540 C C . GLU B 1 223 ? -20.438 -32.094 -7.133 1 96.75 223 GLU B C 1
ATOM 7542 O O . GLU B 1 223 ? -19.922 -31.281 -7.891 1 96.75 223 GLU B O 1
ATOM 7547 N N . LEU B 1 224 ? -20.781 -33.281 -7.488 1 97.94 224 LEU B N 1
ATOM 7548 C CA . LEU B 1 224 ? -20.594 -33.75 -8.852 1 97.94 224 LEU B CA 1
ATOM 7549 C C . LEU B 1 224 ? -21.922 -34.188 -9.469 1 97.94 224 LEU B C 1
ATOM 7551 O O . LEU B 1 224 ? -22.672 -34.938 -8.859 1 97.94 224 LEU B O 1
ATOM 7555 N N . PHE B 1 225 ? -22.172 -33.688 -10.625 1 98.31 225 PHE B N 1
ATOM 7556 C CA . PHE B 1 225 ? -23.406 -34 -11.352 1 98.31 225 PHE B CA 1
ATOM 7557 C C . PHE B 1 225 ? -23.094 -34.531 -12.742 1 98.31 225 PHE B C 1
ATOM 7559 O O . PHE B 1 225 ? -22.031 -34.25 -13.289 1 98.31 225 PHE B O 1
ATOM 7566 N N . VAL B 1 226 ? -24 -35.25 -13.258 1 98.44 226 VAL B N 1
ATOM 7567 C CA . VAL B 1 226 ? -23.922 -35.719 -14.641 1 98.44 226 VAL B CA 1
ATOM 7568 C C . VAL B 1 226 ? -25.203 -35.375 -15.375 1 98.44 226 VAL B C 1
ATOM 7570 O O . VAL B 1 226 ? -26.297 -35.75 -14.938 1 98.44 226 VAL B O 1
ATOM 7573 N N . PHE B 1 227 ? -25.141 -34.688 -16.453 1 97.88 227 PHE B N 1
ATOM 7574 C CA . PHE B 1 227 ? -26.25 -34.344 -17.328 1 97.88 227 PHE B CA 1
ATOM 7575 C C . PHE B 1 227 ? -26.328 -35.281 -18.516 1 97.88 227 PHE B C 1
ATOM 7577 O O . PHE B 1 227 ? -25.328 -35.531 -19.188 1 97.88 227 PHE B O 1
ATOM 7584 N N . ASP B 1 228 ? -27.422 -35.75 -18.766 1 96.88 228 ASP B N 1
ATOM 7585 C CA . ASP B 1 228 ? -27.703 -36.594 -19.922 1 96.88 228 ASP B CA 1
ATOM 7586 C C . ASP B 1 228 ? -28.312 -35.75 -21.062 1 96.88 228 ASP B C 1
ATOM 7588 O O . ASP B 1 228 ? -29.453 -35.312 -20.969 1 96.88 228 ASP B O 1
ATOM 7592 N N . THR B 1 229 ? -27.625 -35.656 -22.109 1 96.31 229 THR B N 1
ATOM 7593 C CA . THR B 1 229 ? -28.062 -34.781 -23.188 1 96.31 229 THR B CA 1
ATOM 7594 C C . THR B 1 229 ? -29.266 -35.406 -23.922 1 96.31 229 THR B C 1
ATOM 7596 O O . THR B 1 229 ? -30 -34.688 -24.609 1 96.31 229 THR B O 1
ATOM 7599 N N . ASN B 1 230 ? -29.469 -36.625 -23.828 1 92.38 230 ASN B N 1
ATOM 7600 C CA . ASN B 1 230 ? -30.609 -37.281 -24.484 1 92.38 230 ASN B CA 1
ATOM 7601 C C . ASN B 1 230 ? -31.906 -37.062 -23.734 1 92.38 230 ASN B C 1
ATOM 7603 O O . ASN B 1 230 ? -32.938 -36.719 -24.328 1 92.38 230 ASN B O 1
ATOM 7607 N N . THR B 1 231 ? -31.781 -37.219 -22.438 1 92 231 THR B N 1
ATOM 7608 C CA . THR B 1 231 ? -33 -37.125 -21.641 1 92 231 THR B CA 1
ATOM 7609 C C . THR B 1 231 ? -33.125 -35.781 -20.969 1 92 231 THR B C 1
ATOM 7611 O O . THR B 1 231 ? -34.188 -35.438 -20.453 1 92 231 THR B O 1
ATOM 7614 N N . THR B 1 232 ? -32.062 -35.062 -20.812 1 92.25 232 THR B N 1
ATOM 7615 C CA . THR B 1 232 ? -32 -33.75 -20.188 1 92.25 232 THR B CA 1
ATOM 7616 C C . THR B 1 232 ? -32.094 -33.875 -18.672 1 92.25 232 THR B C 1
ATOM 7618 O O . THR B 1 232 ? -32.406 -32.906 -17.969 1 92.25 232 THR B O 1
ATOM 7621 N N . MET B 1 233 ? -31.859 -34.969 -18.219 1 94.81 233 MET B N 1
ATOM 7622 C CA . MET B 1 233 ? -31.875 -35.219 -16.781 1 94.81 233 MET B CA 1
ATOM 7623 C C . MET B 1 233 ? -30.484 -35.031 -16.188 1 94.81 233 MET B C 1
ATOM 7625 O O . MET B 1 233 ? -29.484 -35.438 -16.797 1 94.81 233 MET B O 1
ATOM 7629 N N . THR B 1 234 ? -30.453 -34.5 -15.086 1 96.56 234 THR B N 1
ATOM 7630 C CA . THR B 1 234 ? -29.203 -34.344 -14.336 1 96.56 234 THR B CA 1
ATOM 7631 C C . THR B 1 234 ? -29.234 -35.219 -13.07 1 96.56 234 THR B C 1
ATOM 7633 O O . THR B 1 234 ? -30.219 -35.188 -12.32 1 96.56 234 THR B O 1
ATOM 7636 N N . THR B 1 235 ? -28.281 -35.969 -12.836 1 96.94 235 THR B N 1
ATOM 7637 C CA . THR B 1 235 ? -28.172 -36.812 -11.664 1 96.94 235 THR B CA 1
ATOM 7638 C C . THR B 1 235 ? -26.859 -36.562 -10.922 1 96.94 235 THR B C 1
ATOM 7640 O O . THR B 1 235 ? -25.844 -36.219 -11.531 1 96.94 235 THR B O 1
ATOM 7643 N N . GLU B 1 236 ? -26.938 -36.688 -9.68 1 95.31 236 GLU B N 1
ATOM 7644 C CA . GLU B 1 236 ? -25.766 -36.469 -8.844 1 95.31 236 GLU B CA 1
ATOM 7645 C C . GLU B 1 236 ? -24.953 -37.75 -8.633 1 95.31 236 GLU B C 1
ATOM 7647 O O . GLU B 1 236 ? -25.531 -38.812 -8.492 1 95.31 236 GLU B O 1
ATOM 7652 N N . VAL B 1 237 ? -23.688 -37.656 -8.688 1 95.38 237 VAL B N 1
ATOM 7653 C CA . VAL B 1 237 ? -22.797 -38.719 -8.219 1 95.38 237 VAL B CA 1
ATOM 7654 C C . VAL B 1 237 ? -22.438 -38.469 -6.754 1 95.38 237 VAL B C 1
ATOM 7656 O O . VAL B 1 237 ? -21.703 -37.531 -6.426 1 95.38 237 VAL B O 1
ATOM 7659 N N . LEU B 1 238 ? -22.891 -39.312 -5.887 1 92.19 238 LEU B N 1
ATOM 7660 C CA . LEU B 1 238 ? -22.812 -39.094 -4.445 1 92.19 238 LEU B CA 1
ATOM 7661 C C . LEU B 1 238 ? -21.422 -39.406 -3.912 1 92.19 238 LEU B C 1
ATOM 7663 O O . LEU B 1 238 ? -20.766 -40.312 -4.391 1 92.19 238 LEU B O 1
ATOM 7667 N N . VAL B 1 239 ? -21.062 -38.656 -2.969 1 92.25 239 VAL B N 1
ATOM 7668 C CA . VAL B 1 239 ? -19.828 -38.906 -2.24 1 92.25 239 VAL B CA 1
ATOM 7669 C C . VAL B 1 239 ? -19.922 -40.219 -1.485 1 92.25 239 VAL B C 1
ATOM 7671 O O . VAL B 1 239 ? -20.922 -40.5 -0.822 1 92.25 239 VAL B O 1
ATOM 7674 N N . PRO B 1 240 ? -18.906 -41 -1.597 1 92.06 240 PRO B N 1
ATOM 7675 C CA . PRO B 1 240 ? -18.969 -42.281 -0.879 1 92.06 240 PRO B CA 1
ATOM 7676 C C . PRO B 1 240 ? -18.922 -42.094 0.637 1 92.06 240 PRO B C 1
ATOM 7678 O O . PRO B 1 240 ? -18.344 -41.125 1.139 1 92.06 240 PRO B O 1
ATOM 7681 N N . SER B 1 241 ? -19.453 -43.062 1.357 1 88 241 SER B N 1
ATOM 7682 C CA . SER B 1 241 ? -19.594 -43 2.809 1 88 241 SER B CA 1
ATOM 7683 C C . SER B 1 241 ? -18.234 -42.969 3.498 1 88 241 SER B C 1
ATOM 7685 O O . SER B 1 241 ? -18.094 -42.438 4.586 1 88 241 SER B O 1
ATOM 7687 N N . ASP B 1 242 ? -17.297 -43.562 2.906 1 86.69 242 ASP B N 1
ATOM 7688 C CA . ASP B 1 242 ? -15.969 -43.688 3.496 1 86.69 242 ASP B CA 1
ATOM 7689 C C . ASP B 1 242 ? -15.305 -42.312 3.607 1 86.69 242 ASP B C 1
ATOM 7691 O O . ASP B 1 242 ? -14.422 -42.094 4.445 1 86.69 242 ASP B O 1
ATOM 7695 N N . VAL B 1 243 ? -15.609 -41.438 2.73 1 86.88 243 VAL B N 1
ATOM 7696 C CA . VAL B 1 243 ? -15.094 -40.094 2.787 1 86.88 243 VAL B CA 1
ATOM 7697 C C . VAL B 1 243 ? -15.938 -39.25 3.75 1 86.88 243 VAL B C 1
ATOM 7699 O O . VAL B 1 243 ? -15.398 -38.5 4.566 1 86.88 243 VAL B O 1
ATOM 7702 N N . GLY B 1 244 ? -17.266 -39.625 3.859 1 79 244 GLY B N 1
ATOM 7703 C CA . GLY B 1 244 ? -18.172 -39.062 4.828 1 79 244 GLY B CA 1
ATOM 7704 C C . GLY B 1 244 ? -18.609 -37.625 4.473 1 79 244 GLY B C 1
ATOM 7705 O O . GLY B 1 244 ? -18.297 -37.156 3.379 1 79 244 GLY B O 1
ATOM 7706 N N . ALA B 1 245 ? -19.359 -36.938 5.496 1 74.62 245 ALA B N 1
ATOM 7707 C CA . ALA B 1 245 ? -20.047 -35.688 5.258 1 74.62 245 ALA B CA 1
ATOM 7708 C C . ALA B 1 245 ? -19.156 -34.5 5.57 1 74.62 245 ALA B C 1
ATOM 7710 O O . ALA B 1 245 ? -19.484 -33.344 5.242 1 74.62 245 ALA B O 1
ATOM 7711 N N . GLY B 1 246 ? -17.984 -34.812 6.117 1 81.56 246 GLY B N 1
ATOM 7712 C CA . GLY B 1 246 ? -17.109 -33.688 6.445 1 81.56 246 GLY B CA 1
ATOM 7713 C C . GLY B 1 246 ? -16.5 -33.031 5.223 1 81.56 246 GLY B C 1
ATOM 7714 O O . GLY B 1 246 ? -16.844 -33.375 4.09 1 81.56 246 GLY B O 1
ATOM 7715 N N . GLU B 1 247 ? -15.734 -31.969 5.43 1 91 247 GLU B N 1
ATOM 7716 C CA . GLU B 1 247 ? -15.062 -31.297 4.32 1 91 247 GLU B CA 1
ATOM 7717 C C . GLU B 1 247 ? -14.172 -32.281 3.549 1 91 247 GLU B C 1
ATOM 7719 O O . GLU B 1 247 ? -13.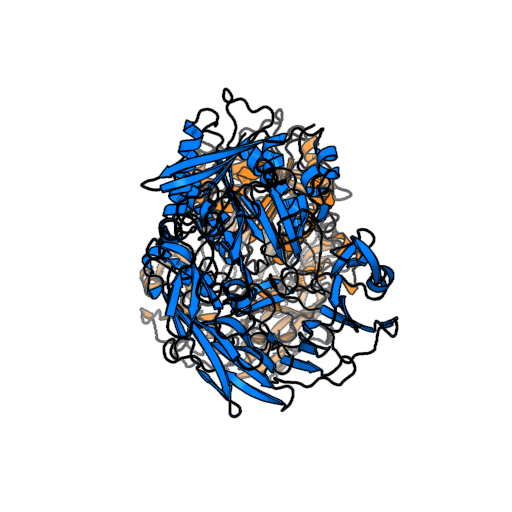391 -33.031 4.145 1 91 247 GLU B O 1
ATOM 7724 N N . HIS B 1 248 ? -14.438 -32.469 2.314 1 94.69 248 HIS B N 1
ATOM 7725 C CA . HIS B 1 248 ? -13.703 -33.344 1.407 1 94.69 248 HIS B CA 1
ATOM 7726 C C . HIS B 1 248 ? -13.422 -32.656 0.079 1 94.69 248 HIS B C 1
ATOM 7728 O O . HIS B 1 248 ? -13.93 -31.547 -0.168 1 94.69 248 HIS B O 1
ATOM 7734 N N . TYR B 1 249 ? -12.578 -33.25 -0.669 1 96.75 249 TYR B N 1
ATOM 7735 C CA . TYR B 1 249 ? -12.211 -32.688 -1.963 1 96.75 249 TYR B CA 1
ATOM 7736 C C . TYR B 1 249 ? -12.555 -33.656 -3.094 1 96.75 249 TYR B C 1
ATOM 7738 O O . TYR B 1 249 ? -12.461 -34.875 -2.934 1 96.75 249 TYR B O 1
ATOM 7746 N N . LEU B 1 250 ? -13.039 -33.125 -4.207 1 96.88 250 LEU B N 1
ATOM 7747 C CA . LEU B 1 250 ? -13.086 -33.781 -5.5 1 96.88 250 LEU B CA 1
ATOM 7748 C C . LEU B 1 250 ? -11.758 -33.656 -6.238 1 96.88 250 LEU B C 1
ATOM 7750 O O . LEU B 1 250 ? -11.367 -32.531 -6.609 1 96.88 250 LEU B O 1
ATOM 7754 N N . SER B 1 251 ? -11.102 -34.75 -6.469 1 96.25 251 SER B N 1
ATOM 7755 C CA . SER B 1 251 ? -9.742 -34.656 -6.992 1 96.25 251 SER B CA 1
ATOM 7756 C C . SER B 1 251 ? -9.719 -34.875 -8.5 1 96.25 251 SER B C 1
ATOM 7758 O O . SER B 1 251 ? -9.031 -34.156 -9.227 1 96.25 251 SER B O 1
ATOM 7760 N N . THR B 1 252 ? -10.375 -35.938 -9.016 1 97.12 252 THR B N 1
ATOM 7761 C CA . THR B 1 252 ? -10.398 -36.188 -10.445 1 97.12 252 THR B CA 1
ATOM 7762 C C . THR B 1 252 ? -11.742 -36.781 -10.875 1 97.12 252 THR B C 1
ATOM 7764 O O . THR B 1 252 ? -12.453 -37.375 -10.055 1 97.12 252 THR B O 1
ATOM 7767 N N . VAL B 1 253 ? -12.102 -36.531 -12 1 97.88 253 VAL B N 1
ATOM 7768 C CA . VAL B 1 253 ? -13.242 -37.125 -12.695 1 97.88 253 VAL B CA 1
ATOM 7769 C C . VAL B 1 253 ? -12.789 -37.688 -14.047 1 97.88 253 VAL B C 1
ATOM 7771 O O . VAL B 1 253 ? -12.328 -36.938 -14.906 1 97.88 253 VAL B O 1
ATOM 7774 N N . THR B 1 254 ? -12.906 -39 -14.211 1 97.56 254 THR B N 1
ATOM 7775 C CA . THR B 1 254 ? -12.422 -39.656 -15.422 1 97.56 254 THR B CA 1
ATOM 7776 C C . THR B 1 254 ? -13.469 -40.625 -15.969 1 97.56 254 THR B C 1
ATOM 7778 O O . THR B 1 254 ? -13.945 -41.5 -15.242 1 97.56 254 THR B O 1
ATOM 7781 N N . TRP B 1 255 ? -13.852 -40.531 -17.203 1 97.62 255 TRP B N 1
ATOM 7782 C CA . TRP B 1 255 ? -14.758 -41.469 -17.828 1 97.62 255 TRP B CA 1
ATOM 7783 C C . TRP B 1 255 ? -14.016 -42.75 -18.219 1 97.62 255 TRP B C 1
ATOM 7785 O O . TRP B 1 255 ? -13 -42.719 -18.922 1 97.62 255 TRP B O 1
ATOM 7795 N N . ALA B 1 256 ? -14.438 -43.844 -17.75 1 95.38 256 ALA B N 1
ATOM 7796 C CA . ALA B 1 256 ? -13.93 -45.156 -18.156 1 95.38 256 ALA B CA 1
ATOM 7797 C C . ALA B 1 256 ? -14.602 -45.625 -19.438 1 95.38 256 ALA B C 1
ATOM 7799 O O . ALA B 1 256 ? -13.961 -46.25 -20.281 1 95.38 256 ALA B O 1
ATOM 7800 N N . SER B 1 257 ? -15.781 -45.406 -19.547 1 94.44 257 SER B N 1
ATOM 7801 C CA . SER B 1 257 ? -16.656 -45.594 -20.688 1 94.44 257 SER B CA 1
ATOM 7802 C C . SER B 1 257 ? -17.797 -44.562 -20.688 1 94.44 257 SER B C 1
ATOM 7804 O O . SER B 1 257 ? -17.875 -43.719 -19.797 1 94.44 257 SER B O 1
ATOM 7806 N N . ASP B 1 258 ? -18.609 -44.719 -21.625 1 92.69 258 ASP B N 1
ATOM 7807 C CA . ASP B 1 258 ? -19.719 -43.75 -21.703 1 92.69 258 ASP B CA 1
ATOM 7808 C C . ASP B 1 258 ? -20.641 -43.875 -20.484 1 92.69 258 ASP B C 1
ATOM 7810 O O . ASP B 1 258 ? -21.219 -42.906 -20.047 1 92.69 258 ASP B O 1
ATOM 7814 N N . GLU B 1 259 ? -20.75 -45 -19.938 1 93.94 259 GLU B N 1
ATOM 7815 C CA . GLU B 1 259 ? -21.688 -45.219 -18.844 1 93.94 259 GLU B CA 1
ATOM 7816 C C . GLU B 1 259 ? -20.953 -45.625 -17.562 1 93.94 259 GLU B C 1
ATOM 7818 O O . GLU B 1 259 ? -21.547 -46.219 -16.672 1 93.94 259 GLU B O 1
ATOM 7823 N N . ARG B 1 260 ? -19.766 -45.375 -17.469 1 95.19 260 ARG B N 1
ATOM 7824 C CA . ARG B 1 260 ? -18.953 -45.594 -16.281 1 95.19 260 ARG B CA 1
ATOM 7825 C C . ARG B 1 260 ? -18 -44.438 -16.031 1 95.19 260 ARG B C 1
ATOM 7827 O O . ARG B 1 260 ? -17.188 -44.094 -16.906 1 95.19 260 ARG B O 1
ATOM 7834 N N . ILE B 1 261 ? -18.094 -43.969 -14.859 1 96.44 261 ILE B N 1
ATOM 7835 C CA . ILE B 1 261 ? -17.281 -42.812 -14.508 1 96.44 261 ILE B CA 1
ATOM 7836 C C . ILE B 1 261 ? -16.5 -43.094 -13.234 1 96.44 261 ILE B C 1
ATOM 7838 O O . ILE B 1 261 ? -17.031 -43.656 -12.281 1 96.44 261 ILE B O 1
ATOM 7842 N N . ALA B 1 262 ? -15.227 -42.812 -13.273 1 96.5 262 ALA B N 1
ATOM 7843 C CA . ALA B 1 262 ? -14.352 -42.969 -12.117 1 96.5 262 ALA B CA 1
ATOM 7844 C C . ALA B 1 262 ? -14.109 -41.625 -11.43 1 96.5 262 ALA B C 1
ATOM 7846 O O . ALA B 1 262 ? -13.781 -40.656 -12.086 1 96.5 262 ALA B O 1
ATOM 7847 N N . VAL B 1 263 ? -14.305 -41.625 -10.094 1 96.81 263 VAL B N 1
ATOM 7848 C CA . VAL B 1 263 ? -14.195 -40.375 -9.32 1 96.81 263 VAL B CA 1
ATOM 7849 C C . VAL B 1 263 ? -13.234 -40.594 -8.148 1 96.81 263 VAL B C 1
ATOM 7851 O O . VAL B 1 263 ? -13.281 -41.625 -7.488 1 96.81 263 VAL B O 1
ATOM 7854 N N . GLN B 1 264 ? -12.367 -39.625 -7.93 1 96.25 264 GLN B N 1
ATOM 7855 C CA . GLN B 1 264 ? -11.508 -39.656 -6.75 1 96.25 264 GLN B CA 1
ATOM 7856 C C . GLN B 1 264 ? -11.898 -38.562 -5.766 1 96.25 264 GLN B C 1
ATOM 7858 O O . GLN B 1 264 ? -12.031 -37.375 -6.148 1 96.25 264 GLN B O 1
ATOM 7863 N N . TRP B 1 265 ? -12.094 -39 -4.547 1 95.5 265 TRP B N 1
ATOM 7864 C CA . TRP B 1 265 ? -12.375 -38.125 -3.42 1 95.5 265 TRP B CA 1
ATOM 7865 C C . TRP B 1 265 ? -11.25 -38.156 -2.396 1 95.5 265 TRP B C 1
ATOM 7867 O O . TRP B 1 265 ? -10.633 -39.219 -2.178 1 95.5 265 TRP B O 1
ATOM 7877 N N . GLN B 1 266 ? -11.023 -37.031 -1.862 1 94.5 266 GLN B N 1
ATOM 7878 C CA . GLN B 1 266 ? -9.992 -36.938 -0.835 1 94.5 266 GLN B CA 1
ATOM 7879 C C . GLN B 1 266 ? -10.547 -36.281 0.433 1 94.5 266 GLN B C 1
ATOM 7881 O O . GLN B 1 266 ? -11.391 -35.375 0.364 1 94.5 266 GLN B O 1
ATOM 7886 N N . LYS B 1 267 ? -10.07 -36.719 1.609 1 93.75 267 LYS B N 1
ATOM 7887 C CA . LYS B 1 267 ? -10.367 -36.031 2.855 1 93.75 267 LYS B CA 1
ATOM 7888 C C . LYS B 1 267 ? -9.578 -34.719 2.955 1 93.75 267 LYS B C 1
ATOM 7890 O O . LYS B 1 267 ? -8.586 -34.531 2.252 1 93.75 267 LYS B O 1
ATOM 7895 N N . ARG B 1 268 ? -9.984 -33.875 3.801 1 94.12 268 ARG B N 1
ATOM 7896 C CA . ARG B 1 268 ? -9.398 -32.531 3.926 1 94.12 268 ARG B CA 1
ATOM 7897 C C . ARG B 1 268 ? -7.898 -32.625 4.203 1 94.12 268 ARG B C 1
ATOM 7899 O O . ARG B 1 268 ? -7.129 -31.781 3.752 1 94.12 268 ARG B O 1
ATOM 7906 N N . THR B 1 269 ? -7.41 -33.719 4.93 1 92.56 269 THR B N 1
ATOM 7907 C CA . THR B 1 269 ? -6.008 -33.875 5.297 1 92.56 269 THR B CA 1
ATOM 7908 C C . THR B 1 269 ? -5.176 -34.281 4.094 1 92.56 269 THR B C 1
ATOM 7910 O O . THR B 1 269 ? -3.947 -34.25 4.125 1 92.56 269 THR B O 1
ATOM 7913 N N . GLN B 1 270 ? -5.789 -34.844 3.021 1 95.75 270 GLN B N 1
ATOM 7914 C CA . GLN B 1 270 ? -5.219 -35.219 1.729 1 95.75 270 GLN B CA 1
ATOM 7915 C C . GLN B 1 270 ? -4.23 -36.375 1.868 1 95.75 270 GLN B C 1
ATOM 7917 O O . GLN B 1 270 ? -3.342 -36.531 1.032 1 95.75 270 GLN B O 1
ATOM 7922 N N . ASN B 1 271 ? -4.305 -37.156 3.006 1 95.69 271 ASN B N 1
ATOM 7923 C CA . ASN B 1 271 ? -3.529 -38.406 3.166 1 95.69 271 ASN B CA 1
ATOM 7924 C C . ASN B 1 271 ? -4.375 -39.625 2.879 1 95.69 271 ASN B C 1
ATOM 7926 O O . ASN B 1 271 ? -3.896 -40.75 3.018 1 95.69 271 ASN B O 1
ATOM 7930 N N . TYR B 1 272 ? -5.637 -39.375 2.49 1 94.5 272 TYR B N 1
ATOM 7931 C CA . TYR B 1 272 ? -6.605 -40.438 2.193 1 94.5 272 TYR B CA 1
ATOM 7932 C C . TYR B 1 272 ? -7.367 -40.125 0.911 1 94.5 272 TYR B C 1
ATOM 7934 O O . TYR B 1 272 ? -8.07 -39.125 0.825 1 94.5 272 TYR B O 1
ATOM 7942 N N . VAL B 1 273 ? -7.25 -41.031 -0.136 1 95.88 273 VAL B N 1
ATOM 7943 C CA . VAL B 1 273 ? -7.918 -40.906 -1.426 1 95.88 273 VAL B CA 1
ATOM 7944 C C . VAL B 1 273 ? -8.719 -42.156 -1.732 1 95.88 273 VAL B C 1
ATOM 7946 O O . VAL B 1 273 ? -8.234 -43.281 -1.531 1 95.88 273 VAL B O 1
ATOM 7949 N N . VAL B 1 274 ? -9.898 -41.969 -2.125 1 94.69 274 VAL B N 1
ATOM 7950 C CA . VAL B 1 274 ? -10.719 -43.062 -2.59 1 94.69 274 VAL B CA 1
ATOM 7951 C C . VAL B 1 274 ? -10.992 -42.938 -4.082 1 94.69 274 VAL B C 1
ATOM 7953 O O . VAL B 1 274 ? -11.461 -41.875 -4.535 1 94.69 274 VAL B O 1
ATOM 7956 N N . LEU B 1 275 ? -10.672 -43.938 -4.82 1 95.31 275 LEU B N 1
ATOM 7957 C CA . LEU B 1 275 ? -11.023 -44.031 -6.23 1 95.31 275 LEU B CA 1
ATOM 7958 C C . LEU B 1 275 ? -12.188 -45 -6.426 1 95.31 275 LEU B C 1
ATOM 7960 O O . LEU B 1 275 ? -12.07 -46.188 -6.105 1 95.31 275 LEU B O 1
ATOM 7964 N N . LYS B 1 276 ? -13.234 -44.531 -6.984 1 94.06 276 LYS B N 1
ATOM 7965 C CA . LYS B 1 276 ? -14.43 -45.344 -7.188 1 94.06 276 LYS B CA 1
ATOM 7966 C C . LYS B 1 276 ? -14.984 -45.156 -8.594 1 94.06 276 LYS B C 1
ATOM 7968 O O . LYS B 1 276 ? -14.969 -44.031 -9.141 1 94.06 276 LYS B O 1
ATOM 7973 N N . THR B 1 277 ? -15.547 -46.188 -9.07 1 94.81 277 THR B N 1
ATOM 7974 C CA . THR B 1 277 ? -16.297 -46.094 -10.32 1 94.81 277 THR B CA 1
ATOM 7975 C C . THR B 1 277 ? -17.797 -46.156 -10.062 1 94.81 277 THR B C 1
ATOM 7977 O O . THR B 1 277 ? -18.234 -46.75 -9.086 1 94.81 277 THR B O 1
ATOM 7980 N N . TYR B 1 278 ? -18.484 -45.594 -10.938 1 95.56 278 TYR B N 1
ATOM 7981 C CA . TYR B 1 278 ? -19.938 -45.594 -10.953 1 95.56 278 TYR B CA 1
ATOM 7982 C C . TYR B 1 278 ? -20.469 -46 -12.32 1 95.56 278 TYR B C 1
ATOM 7984 O O . TYR B 1 278 ? -19.984 -45.531 -13.352 1 95.56 278 TYR B O 1
ATOM 7992 N N . ASP B 1 279 ? -21.406 -46.781 -12.297 1 94.94 279 ASP B N 1
ATOM 7993 C CA . ASP B 1 279 ? -22.078 -47.188 -13.531 1 94.94 279 ASP B CA 1
ATOM 7994 C C . ASP B 1 279 ? -23.469 -46.562 -13.625 1 94.94 279 ASP B C 1
ATOM 7996 O O . ASP B 1 279 ? -24.172 -46.469 -12.617 1 94.94 279 ASP B O 1
ATOM 8000 N N . PHE B 1 280 ? -23.75 -46.281 -14.797 1 96.06 280 PHE B N 1
ATOM 8001 C CA . PHE B 1 280 ? -25.094 -45.781 -15.039 1 96.06 280 PHE B CA 1
ATOM 8002 C C . PHE B 1 280 ? -26.078 -46.906 -15.289 1 96.06 280 PHE B C 1
ATOM 8004 O O . PHE B 1 280 ? -25.906 -47.719 -16.219 1 96.06 280 PHE B O 1
ATOM 8011 N N . SER B 1 281 ? -27 -47 -14.469 1 91.25 281 SER B N 1
ATOM 8012 C CA . SER B 1 281 ? -28.094 -47.969 -14.586 1 91.25 281 SER B CA 1
ATOM 8013 C C . SER B 1 281 ? -29.375 -47.438 -13.953 1 91.25 281 SER B C 1
ATOM 8015 O O . SER B 1 281 ? -29.328 -46.812 -12.898 1 91.25 281 SER B O 1
ATOM 8017 N N . ASP B 1 282 ? -30.453 -47.625 -14.609 1 85.5 282 ASP B N 1
ATOM 8018 C CA . ASP B 1 282 ? -31.781 -47.25 -14.117 1 85.5 282 ASP B CA 1
ATOM 8019 C C . ASP B 1 282 ? -31.812 -45.75 -13.789 1 85.5 282 ASP B C 1
ATOM 8021 O O . ASP B 1 282 ? -32.281 -45.344 -12.719 1 85.5 282 ASP B O 1
ATOM 8025 N N . ASN B 1 283 ? -31.25 -45 -14.555 1 86.62 283 ASN B N 1
ATOM 8026 C CA . ASN B 1 283 ? -31.25 -43.531 -14.492 1 86.62 283 ASN B CA 1
ATOM 8027 C C . ASN B 1 283 ? -30.516 -43.031 -13.25 1 86.62 283 ASN B C 1
ATOM 8029 O O . ASN B 1 283 ? -30.859 -41.969 -12.719 1 86.62 283 ASN B O 1
ATOM 8033 N N . ALA B 1 284 ? -29.594 -43.781 -12.844 1 91.19 284 ALA B N 1
ATOM 8034 C CA . ALA B 1 284 ? -28.797 -43.375 -11.68 1 91.19 284 ALA B CA 1
ATOM 8035 C C . ALA B 1 284 ? -27.359 -43.875 -11.805 1 91.19 284 ALA B C 1
ATOM 8037 O O . ALA B 1 284 ? -27.078 -44.812 -12.555 1 91.19 284 ALA B O 1
ATOM 8038 N N . TRP B 1 285 ? -26.609 -43.219 -11.133 1 92.44 285 TRP B N 1
ATOM 8039 C CA . TRP B 1 285 ? -25.203 -43.625 -11.031 1 92.44 285 TRP B CA 1
ATOM 8040 C C . TRP B 1 285 ? -24.953 -44.344 -9.719 1 92.44 285 TRP B C 1
ATOM 8042 O O . TRP B 1 285 ? -25.141 -43.781 -8.641 1 92.44 285 TRP B O 1
ATOM 8052 N N . THR B 1 286 ? -24.562 -45.594 -9.789 1 92.69 286 THR B N 1
ATOM 8053 C CA . THR B 1 286 ? -24.344 -46.406 -8.609 1 92.69 286 THR B CA 1
ATOM 8054 C C . THR B 1 286 ? -22.891 -46.906 -8.555 1 92.69 286 THR B C 1
ATOM 8056 O O . THR B 1 286 ? -22.297 -47.219 -9.594 1 92.69 286 THR B O 1
ATOM 8059 N N . GLU B 1 287 ? -22.438 -46.969 -7.441 1 92.62 287 GLU B N 1
ATOM 8060 C CA . GLU B 1 287 ? -21.078 -47.469 -7.262 1 92.62 287 GLU B CA 1
ATOM 8061 C C . GLU B 1 287 ? -20.891 -48.812 -7.93 1 92.62 287 GLU B C 1
ATOM 8063 O O . GLU B 1 287 ? -21.781 -49.688 -7.867 1 92.62 287 GLU B O 1
ATOM 8068 N N . SER B 1 288 ? -19.781 -48.969 -8.508 1 89.5 288 SER B N 1
ATOM 8069 C CA . SER B 1 288 ? -19.469 -50.156 -9.266 1 89.5 288 SER B CA 1
ATOM 8070 C C . SER B 1 288 ? -18.312 -50.938 -8.641 1 89.5 288 SER B C 1
ATOM 8072 O O . SER B 1 288 ? -18 -50.75 -7.469 1 89.5 288 SER B O 1
ATOM 8074 N N . SER B 1 289 ? -17.75 -51.781 -9.43 1 86.75 289 SER B N 1
ATOM 8075 C CA . SER B 1 289 ? -16.875 -52.844 -8.906 1 86.75 289 SER B CA 1
ATOM 8076 C C . SER B 1 289 ? -15.508 -52.281 -8.531 1 86.75 289 SER B C 1
ATOM 8078 O O . SER B 1 289 ? -14.906 -52.719 -7.547 1 86.75 289 SER B O 1
ATOM 8080 N N . LEU B 1 290 ? -15.102 -51.344 -9.227 1 90.31 290 LEU B N 1
ATOM 8081 C CA . LEU B 1 290 ? -13.758 -50.844 -8.922 1 90.31 290 LEU B CA 1
ATOM 8082 C C . LEU B 1 290 ? -13.78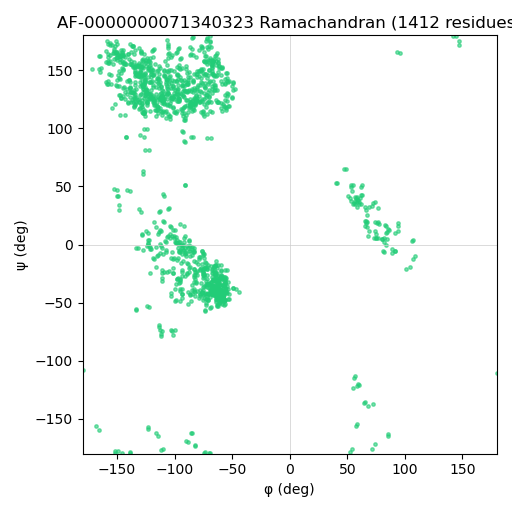9 -49.875 -7.758 1 90.31 290 LEU B C 1
ATOM 8084 O O . LEU B 1 290 ? -14.461 -48.844 -7.816 1 90.31 290 LEU B O 1
ATOM 8088 N N . SER B 1 291 ? -13.109 -50.094 -6.719 1 91.19 291 SER B N 1
ATOM 8089 C CA . SER B 1 291 ? -12.961 -49.312 -5.508 1 91.19 291 SER B CA 1
ATOM 8090 C C . SER B 1 291 ? -11.57 -49.469 -4.898 1 91.19 291 SER B C 1
ATOM 8092 O O . SER B 1 291 ? -11.211 -50.562 -4.457 1 91.19 291 SER B O 1
ATOM 8094 N N . GLN B 1 292 ? -10.859 -48.469 -4.938 1 93.06 292 GLN B N 1
ATOM 8095 C CA . GLN B 1 292 ? -9.5 -48.531 -4.398 1 93.06 292 GLN B CA 1
ATOM 8096 C C . GLN B 1 292 ? -9.289 -47.406 -3.379 1 93.06 292 GLN B C 1
ATOM 8098 O O . GLN B 1 292 ? -9.75 -46.281 -3.578 1 93.06 292 GLN B O 1
ATOM 8103 N N . VAL B 1 293 ? -8.617 -47.688 -2.234 1 92.5 293 VAL B N 1
ATOM 8104 C CA . VAL B 1 293 ? -8.219 -46.688 -1.224 1 92.5 293 VAL B CA 1
ATOM 8105 C C . VAL B 1 293 ? -6.707 -46.5 -1.272 1 92.5 293 VAL B C 1
ATOM 8107 O O . VAL B 1 293 ? -5.941 -47.469 -1.174 1 92.5 293 VAL B O 1
ATOM 8110 N N . ILE B 1 294 ? -6.301 -45.375 -1.516 1 93.56 294 ILE B N 1
ATOM 8111 C CA . ILE B 1 294 ? -4.891 -45 -1.516 1 93.56 294 ILE B CA 1
ATOM 8112 C C . ILE B 1 294 ? -4.598 -44.094 -0.314 1 93.56 294 ILE B C 1
ATOM 8114 O O . ILE B 1 294 ? -5.188 -43.031 -0.169 1 93.56 294 ILE B O 1
ATOM 8118 N N . THR B 1 295 ? -3.682 -44.438 0.512 1 94 295 THR B N 1
ATOM 8119 C CA . THR B 1 295 ? -3.367 -43.688 1.734 1 94 295 THR B CA 1
ATOM 8120 C C . THR B 1 295 ? -1.865 -43.438 1.844 1 94 295 THR B C 1
ATOM 8122 O O . THR B 1 295 ? -1.068 -44.125 1.191 1 94 295 THR B O 1
ATOM 8125 N N . SER B 1 296 ? -1.552 -42.5 2.52 1 93.5 296 SER B N 1
ATOM 8126 C CA . SER B 1 296 ? -0.167 -42.219 2.898 1 93.5 296 SER B CA 1
ATOM 8127 C C . SER B 1 296 ? -0.01 -42.188 4.414 1 93.5 296 SER B C 1
ATOM 8129 O O . SER B 1 296 ? -0.721 -41.438 5.09 1 93.5 296 SER B O 1
ATOM 8131 N N . SER B 1 297 ? 0.949 -42.938 4.996 1 92.12 297 SER B N 1
ATOM 8132 C CA . SER B 1 297 ? 1.207 -42.938 6.434 1 92.12 297 SER B CA 1
ATOM 8133 C C . SER B 1 297 ? 2.293 -41.938 6.809 1 92.12 297 SER B C 1
ATOM 8135 O O . SER B 1 297 ? 2.479 -41.625 7.984 1 92.12 297 SER B O 1
ATOM 8137 N N . THR B 1 298 ? 2.934 -41.375 5.891 1 94.75 298 THR B N 1
ATOM 8138 C CA . THR B 1 298 ? 4.09 -40.531 6.184 1 94.75 298 THR B CA 1
ATOM 8139 C C . THR B 1 298 ? 3.811 -39.062 5.809 1 94.75 298 THR B C 1
ATOM 8141 O O . THR B 1 298 ? 4.598 -38.188 6.133 1 94.75 298 THR B O 1
ATOM 8144 N N . GLY B 1 299 ? 2.693 -38.812 5.121 1 95.69 299 GLY B N 1
ATOM 8145 C CA . GLY B 1 299 ? 2.393 -37.469 4.684 1 95.69 299 GLY B CA 1
ATOM 8146 C C . GLY B 1 299 ? 1.088 -37.344 3.916 1 95.69 299 GLY B C 1
ATOM 8147 O O . GLY B 1 299 ? 0.014 -37.594 4.473 1 95.69 299 GLY B O 1
ATOM 8148 N N . TRP B 1 300 ? 1.193 -37.125 2.594 1 96.69 300 TRP B N 1
ATOM 8149 C CA . TRP B 1 300 ? 0.043 -36.906 1.724 1 96.69 300 TRP B CA 1
ATOM 8150 C C . TRP B 1 300 ? 0.089 -37.812 0.514 1 96.69 300 TRP B C 1
ATOM 8152 O O . TRP B 1 300 ? 1.11 -38.469 0.252 1 96.69 300 TRP B O 1
ATOM 8162 N N . VAL B 1 301 ? -1.012 -37.906 -0.199 1 95.81 301 VAL B N 1
ATOM 8163 C CA . VAL B 1 301 ? -1.092 -38.781 -1.375 1 95.81 301 VAL B CA 1
ATOM 8164 C C . VAL B 1 301 ? -0.725 -37.969 -2.625 1 95.81 301 VAL B C 1
ATOM 8166 O O . VAL B 1 301 ? -1.214 -36.875 -2.824 1 95.81 301 VAL B O 1
ATOM 8169 N N . GLY B 1 302 ? 0.152 -38.594 -3.389 1 91.88 302 GLY B N 1
ATOM 8170 C CA . GLY B 1 302 ? 0.515 -38 -4.656 1 91.88 302 GLY B CA 1
ATOM 8171 C C . GLY B 1 302 ? 1.641 -36.969 -4.531 1 91.88 302 GLY B C 1
ATOM 8172 O O . GLY B 1 302 ? 2.393 -37 -3.555 1 91.88 302 GLY B O 1
ATOM 8173 N N . ARG B 1 303 ? 1.858 -36.094 -5.523 1 90.5 303 ARG B N 1
ATOM 8174 C CA . ARG B 1 303 ? 2.846 -35.031 -5.523 1 90.5 303 ARG B CA 1
ATOM 8175 C C . ARG B 1 303 ? 2.186 -33.688 -5.25 1 90.5 303 ARG B C 1
ATOM 8177 O O . ARG B 1 303 ? 2.072 -33.25 -4.094 1 90.5 303 ARG B O 1
ATOM 8184 N N . PHE B 1 304 ? 1.489 -33.094 -6.16 1 85 304 PHE B N 1
ATOM 8185 C CA . PHE B 1 304 ? 0.707 -31.859 -5.965 1 85 304 PHE B CA 1
ATOM 8186 C C . PHE B 1 304 ? -0.766 -32.188 -5.758 1 85 304 PHE B C 1
ATOM 8188 O O . PHE B 1 304 ? -1.451 -31.531 -4.973 1 85 304 PHE B O 1
ATOM 8195 N N . SER B 1 305 ? -1.247 -33.156 -6.473 1 89.38 305 SER B N 1
ATOM 8196 C CA . SER B 1 305 ? -2.574 -33.75 -6.367 1 89.38 305 SER B CA 1
ATOM 8197 C C . SER B 1 305 ? -2.561 -35.219 -6.805 1 89.38 305 SER B C 1
ATOM 8199 O O . SER B 1 305 ? -1.587 -35.688 -7.398 1 89.38 305 SER B O 1
ATOM 8201 N N . PRO B 1 306 ? -3.559 -35.906 -6.379 1 92.88 306 PRO B N 1
ATOM 8202 C CA . PRO B 1 306 ? -3.607 -37.312 -6.852 1 92.88 306 PRO B CA 1
ATOM 8203 C C . PRO B 1 306 ? -3.668 -37.406 -8.375 1 92.88 306 PRO B C 1
ATOM 8205 O O . PRO B 1 306 ? -4.312 -36.562 -9.023 1 92.88 306 PRO B O 1
ATOM 8208 N N . ASP B 1 307 ? -2.971 -38.344 -8.93 1 93.69 307 ASP B N 1
ATOM 8209 C CA . ASP B 1 307 ? -2.961 -38.562 -10.367 1 93.69 307 ASP B CA 1
ATOM 8210 C C . ASP B 1 307 ? -4.312 -39.062 -10.859 1 93.69 307 ASP B C 1
ATOM 8212 O O . ASP B 1 307 ? -5.039 -39.719 -10.109 1 93.69 307 ASP B O 1
ATOM 8216 N N . GLU B 1 308 ? -4.562 -38.844 -12.062 1 95.5 308 GLU B N 1
ATOM 8217 C CA . GLU B 1 308 ? -5.746 -39.406 -12.695 1 95.5 308 GLU B CA 1
ATOM 8218 C C . GLU B 1 308 ? -5.523 -40.875 -13.086 1 95.5 308 GLU B C 1
ATOM 8220 O O . GLU B 1 308 ? -4.441 -41.25 -13.555 1 95.5 308 GLU B O 1
ATOM 8225 N N . PRO B 1 309 ? -6.523 -41.688 -12.836 1 96.81 309 PRO B N 1
ATOM 8226 C CA . PRO B 1 309 ? -6.426 -43.031 -13.414 1 96.81 309 PRO B CA 1
ATOM 8227 C C . PRO B 1 309 ? -6.496 -43.031 -14.945 1 96.81 309 PRO B C 1
ATOM 8229 O O . PRO B 1 309 ? -7.195 -42.188 -15.523 1 96.81 309 PRO B O 1
ATOM 8232 N N . VAL B 1 310 ? -5.797 -43.938 -15.539 1 97.38 310 VAL B N 1
ATOM 8233 C CA . VAL B 1 310 ? -5.852 -44.094 -16.984 1 97.38 310 VAL B CA 1
ATOM 8234 C C . VAL B 1 310 ? -6.41 -45.469 -17.344 1 97.38 310 VAL B C 1
ATOM 8236 O O . VAL B 1 310 ? -5.766 -46.5 -17.109 1 97.38 310 VAL B O 1
ATOM 8239 N N . PHE B 1 311 ? -7.543 -45.5 -17.969 1 95 311 PHE B N 1
ATOM 8240 C CA . PHE B 1 311 ? -8.266 -46.75 -18.203 1 95 311 PHE B CA 1
ATOM 8241 C C . PHE B 1 311 ? -7.797 -47.406 -19.484 1 95 311 PHE B C 1
ATOM 8243 O O . PHE B 1 311 ? -7.391 -46.75 -20.438 1 95 311 PHE B O 1
ATOM 8250 N N . ARG B 1 312 ? -7.848 -48.625 -19.469 1 92.31 312 ARG B N 1
ATOM 8251 C CA . ARG B 1 312 ? -7.785 -49.406 -20.719 1 92.31 312 ARG B CA 1
ATOM 8252 C C . ARG B 1 312 ? -8.984 -49.062 -21.609 1 92.31 312 ARG B C 1
ATOM 8254 O O . ARG B 1 312 ? -10.023 -48.625 -21.125 1 92.31 312 ARG B O 1
ATOM 8261 N N . PRO B 1 313 ? -8.836 -49.344 -22.891 1 89.5 313 PRO B N 1
ATOM 8262 C CA . PRO B 1 313 ? -9.898 -48.969 -23.828 1 89.5 313 PRO B CA 1
ATOM 8263 C C . PRO B 1 313 ? -11.242 -49.594 -23.484 1 89.5 313 PRO B C 1
ATOM 8265 O O . PRO B 1 313 ? -12.289 -49 -23.75 1 89.5 313 PRO B O 1
ATOM 8268 N N . ASP B 1 314 ? -11.266 -50.719 -22.891 1 87.5 314 ASP B N 1
ATOM 8269 C CA . ASP B 1 314 ? -12.531 -51.406 -22.625 1 87.5 314 ASP B CA 1
ATOM 8270 C C . ASP B 1 314 ? -13.18 -50.875 -21.344 1 87.5 314 ASP B C 1
ATOM 8272 O O . ASP B 1 314 ? -14.297 -51.25 -21 1 87.5 314 ASP B O 1
ATOM 8276 N N . GLY B 1 315 ? -12.445 -50.156 -20.547 1 88.62 315 GLY B N 1
ATOM 8277 C CA . GLY B 1 315 ? -12.992 -49.469 -19.375 1 88.62 315 GLY B CA 1
ATOM 8278 C C . GLY B 1 315 ? -13.078 -50.375 -18.156 1 88.62 315 GLY B C 1
ATOM 8279 O O . GLY B 1 315 ? -13.578 -49.938 -17.109 1 88.62 315 GLY B O 1
ATOM 8280 N N . SER B 1 316 ? -12.633 -51.5 -18.188 1 86.69 316 SER B N 1
ATOM 8281 C CA . SER B 1 316 ? -12.836 -52.469 -17.125 1 86.69 316 SER B CA 1
ATOM 8282 C C . SER B 1 316 ? -11.742 -52.375 -16.062 1 86.69 316 SER B C 1
ATOM 8284 O O . SER B 1 316 ? -11.945 -52.75 -14.914 1 86.69 316 SER B O 1
ATOM 8286 N N . SER B 1 317 ? -10.633 -51.875 -16.484 1 91.31 317 SER B N 1
ATOM 8287 C CA . SER B 1 317 ? -9.469 -51.75 -15.609 1 91.31 317 SER B CA 1
ATOM 8288 C C . SER B 1 317 ? -8.656 -50.5 -15.945 1 91.31 317 SER B C 1
ATOM 8290 O O . SER B 1 317 ? -8.875 -49.875 -16.984 1 91.31 317 SER B O 1
ATOM 8292 N N . CYS B 1 318 ? -7.824 -50.188 -15.047 1 94.25 318 CYS B N 1
ATOM 8293 C CA . CYS B 1 318 ? -7.062 -48.969 -15.312 1 94.25 318 CYS B CA 1
ATOM 8294 C C . CYS B 1 318 ? -5.691 -49.031 -14.648 1 94.25 318 CYS B C 1
ATOM 8296 O O . CYS B 1 318 ? -5.418 -49.938 -13.859 1 94.25 318 CYS B O 1
ATOM 8298 N N . TYR B 1 319 ? -4.859 -48.156 -15.047 1 95.81 319 TYR B N 1
ATOM 8299 C CA . TYR B 1 319 ? -3.537 -47.938 -14.461 1 95.81 319 TYR B CA 1
ATOM 8300 C C . TYR B 1 319 ? -3.492 -46.656 -13.648 1 95.81 319 TYR B C 1
ATOM 8302 O O . TYR B 1 319 ? -4.238 -45.719 -13.93 1 95.81 319 TYR B O 1
ATOM 8310 N N . TYR B 1 320 ? -2.666 -46.688 -12.656 1 96.25 320 TYR B N 1
ATOM 8311 C CA . TYR B 1 320 ? -2.531 -45.594 -11.695 1 96.25 320 TYR B CA 1
ATOM 8312 C C . TYR B 1 320 ? -1.097 -45.5 -11.195 1 96.25 320 TYR B C 1
ATOM 8314 O O . TYR B 1 320 ? -0.288 -46.406 -11.406 1 96.25 320 TYR B O 1
ATOM 8322 N N . ILE B 1 321 ? -0.741 -44.375 -10.672 1 96.31 321 ILE B N 1
ATOM 8323 C CA . ILE B 1 321 ? 0.563 -44.188 -10.047 1 96.31 321 ILE B CA 1
ATOM 8324 C C . ILE B 1 321 ? 0.39 -44 -8.539 1 96.31 321 ILE B C 1
ATOM 8326 O O . ILE B 1 321 ? -0.367 -43.125 -8.094 1 96.31 321 ILE B O 1
ATOM 8330 N N . MET B 1 322 ? 1.003 -44.75 -7.766 1 95.19 322 MET B N 1
ATOM 8331 C CA . MET B 1 322 ? 0.974 -44.594 -6.312 1 95.19 322 MET B CA 1
ATOM 8332 C C . MET B 1 322 ? 2.244 -45.156 -5.684 1 95.19 322 MET B C 1
ATOM 8334 O O . MET B 1 322 ? 2.992 -45.875 -6.328 1 95.19 322 MET B O 1
ATOM 8338 N N . SER B 1 323 ? 2.504 -44.844 -4.516 1 95.31 323 SER B N 1
ATOM 8339 C CA . SER B 1 323 ? 3.699 -45.281 -3.799 1 95.31 323 SER B CA 1
ATOM 8340 C C . SER B 1 323 ? 3.604 -46.75 -3.408 1 95.31 323 SER B C 1
ATOM 8342 O O . SER B 1 323 ? 2.543 -47.219 -2.992 1 95.31 323 SER B O 1
ATOM 8344 N N . ASP B 1 324 ? 4.66 -47.438 -3.553 1 94 324 ASP B N 1
ATOM 8345 C CA . ASP B 1 324 ? 4.707 -48.812 -3.125 1 94 324 ASP B CA 1
ATOM 8346 C C . ASP B 1 324 ? 5.18 -48.938 -1.679 1 94 324 ASP B C 1
ATOM 8348 O O . ASP B 1 324 ? 5.234 -47.938 -0.955 1 94 324 ASP B O 1
ATOM 8352 N N . GLU B 1 325 ? 5.469 -50.156 -1.264 1 92.44 325 GLU B N 1
ATOM 8353 C CA . GLU B 1 325 ? 5.844 -50.375 0.127 1 92.44 325 GLU B CA 1
ATOM 8354 C C . GLU B 1 325 ? 7.184 -49.719 0.459 1 92.44 325 GLU B C 1
ATOM 8356 O O . GLU B 1 325 ? 7.461 -49.438 1.622 1 92.44 325 GLU B O 1
ATOM 8361 N N . LYS B 1 326 ? 7.98 -49.531 -0.579 1 93.31 326 LYS B N 1
ATOM 8362 C CA . LYS B 1 326 ? 9.281 -48.875 -0.381 1 93.31 326 LYS B CA 1
ATOM 8363 C C . LYS B 1 326 ? 9.164 -47.375 -0.516 1 93.31 326 LYS B C 1
ATOM 8365 O O . LYS B 1 326 ? 10.172 -46.656 -0.43 1 93.31 326 LYS B O 1
ATOM 8370 N N . HIS B 1 327 ? 8.016 -46.906 -0.795 1 94.94 327 HIS B N 1
ATOM 8371 C CA . HIS B 1 327 ? 7.676 -45.469 -0.789 1 94.94 327 HIS B CA 1
ATOM 8372 C C . HIS B 1 327 ? 8.227 -44.781 -2.023 1 94.94 327 HIS B C 1
ATOM 8374 O O . HIS B 1 327 ? 8.703 -43.625 -1.935 1 94.94 327 HIS B O 1
ATOM 8380 N N . PHE B 1 328 ? 8.297 -45.469 -3.072 1 95.69 328 PHE B N 1
ATOM 8381 C CA . PHE B 1 328 ? 8.508 -44.906 -4.395 1 95.69 328 PHE B CA 1
ATOM 8382 C C . PHE B 1 328 ? 7.246 -45 -5.242 1 95.69 328 PHE B C 1
ATOM 8384 O O . PHE B 1 328 ? 6.512 -46 -5.137 1 95.69 328 PHE B O 1
ATOM 8391 N N . LYS B 1 329 ? 6.973 -44.125 -6.066 1 96.56 329 LYS B N 1
ATOM 8392 C CA . LYS B 1 329 ? 5.777 -44.094 -6.902 1 96.56 329 LYS B CA 1
ATOM 8393 C C . LYS B 1 329 ? 5.965 -45 -8.133 1 96.56 329 LYS B C 1
ATOM 8395 O O . LYS B 1 329 ? 6.91 -44.812 -8.906 1 96.56 329 LYS B O 1
ATOM 8400 N N . HIS B 1 330 ? 5.031 -45.875 -8.344 1 97.06 330 HIS B N 1
ATOM 8401 C CA . HIS B 1 330 ? 5.148 -46.844 -9.422 1 97.06 330 HIS B CA 1
ATOM 8402 C C . HIS B 1 330 ? 3.811 -47.062 -10.125 1 97.06 330 HIS B C 1
ATOM 8404 O O . HIS B 1 330 ? 2.771 -46.594 -9.641 1 97.06 330 HIS B O 1
ATOM 8410 N N . LEU B 1 331 ? 3.902 -47.625 -11.242 1 96.56 331 LEU B N 1
ATOM 8411 C CA . LEU B 1 331 ? 2.746 -47.969 -12.055 1 96.56 331 LEU B CA 1
ATOM 8412 C C . LEU B 1 331 ? 1.988 -49.156 -11.438 1 96.56 331 LEU B C 1
ATOM 8414 O O . LEU B 1 331 ? 2.576 -50.188 -11.164 1 96.56 331 LEU B O 1
ATOM 8418 N N . VAL B 1 332 ? 0.787 -49 -11.242 1 95.25 332 VAL B N 1
ATOM 8419 C CA . VAL B 1 332 ? -0.06 -50.031 -10.648 1 95.25 332 VAL B CA 1
ATOM 8420 C C . VAL B 1 332 ? -1.252 -50.312 -11.562 1 95.25 332 VAL B C 1
ATOM 8422 O O . VAL B 1 332 ? -1.775 -49.375 -12.211 1 95.25 332 VAL B O 1
ATOM 8425 N N . TYR B 1 333 ? -1.569 -51.531 -11.648 1 94.5 333 TYR B N 1
ATOM 8426 C CA . TYR B 1 333 ? -2.729 -52 -12.398 1 94.5 333 TYR B CA 1
ATOM 8427 C C . TYR B 1 333 ? -3.889 -52.312 -11.461 1 94.5 333 TYR B C 1
ATOM 8429 O O . TYR B 1 333 ? -3.732 -53.094 -10.508 1 94.5 333 TYR B O 1
ATOM 8437 N N . PHE B 1 334 ? -5.027 -51.719 -11.727 1 94.25 334 PHE B N 1
ATOM 8438 C CA . PHE B 1 334 ? -6.219 -51.906 -10.914 1 94.25 334 PHE B CA 1
ATOM 8439 C C . PHE B 1 334 ? -7.238 -52.781 -11.664 1 94.25 334 PHE B C 1
ATOM 8441 O O . PHE B 1 334 ? -7.578 -52.469 -12.812 1 94.25 334 PHE B O 1
ATOM 8448 N N . ILE B 1 335 ? -7.691 -53.688 -11.039 1 89.44 335 ILE B N 1
ATOM 8449 C CA . ILE B 1 335 ? -8.914 -54.406 -11.391 1 89.44 335 ILE B CA 1
ATOM 8450 C C . ILE B 1 335 ? -9.938 -54.281 -10.258 1 89.44 335 ILE B C 1
ATOM 8452 O O . ILE B 1 335 ? -9.609 -53.781 -9.172 1 89.44 335 ILE B O 1
ATOM 8456 N N . PRO B 1 336 ? -11.172 -54.594 -10.414 1 81.19 336 PRO B N 1
ATOM 8457 C CA . PRO B 1 336 ? -12.234 -54.25 -9.461 1 81.19 336 PRO B CA 1
ATOM 8458 C C . PRO B 1 336 ? -11.836 -54.562 -8.016 1 81.19 336 PRO B C 1
ATOM 8460 O O . PRO B 1 336 ? -12.062 -53.719 -7.125 1 81.19 336 PRO B O 1
ATOM 8463 N N . THR B 1 337 ? -11.156 -55.625 -7.703 1 78.62 337 THR B N 1
ATOM 8464 C CA . THR B 1 337 ? -10.914 -55.938 -6.297 1 78.62 337 THR B CA 1
ATOM 8465 C C . THR B 1 337 ? -9.43 -56.188 -6.047 1 78.62 337 THR B C 1
ATOM 8467 O O . THR B 1 337 ? -9.047 -56.656 -4.969 1 78.62 337 THR B O 1
ATOM 8470 N N . ALA B 1 338 ? -8.656 -55.938 -7 1 87.25 338 ALA B N 1
ATOM 8471 C CA . ALA B 1 338 ? -7.246 -56.25 -6.801 1 87.25 338 ALA B CA 1
ATOM 8472 C C . ALA B 1 338 ? -6.352 -55.188 -7.477 1 87.25 338 ALA B C 1
ATOM 8474 O O . ALA B 1 338 ? -6.82 -54.438 -8.312 1 87.25 338 ALA B O 1
ATOM 8475 N N . ARG B 1 339 ? -5.227 -55.094 -6.98 1 92.06 339 ARG B N 1
ATOM 8476 C CA . ARG B 1 339 ? -4.215 -54.25 -7.609 1 92.06 339 ARG B CA 1
ATOM 8477 C C . ARG B 1 339 ? -2.873 -54.969 -7.684 1 92.06 339 ARG B C 1
ATOM 8479 O O . ARG B 1 339 ? -2.566 -55.812 -6.836 1 92.06 339 ARG B O 1
ATOM 8486 N N . SER B 1 340 ? -2.129 -54.656 -8.633 1 93.06 340 SER B N 1
ATOM 8487 C CA . SER B 1 340 ? -0.808 -55.25 -8.828 1 93.06 340 SER B CA 1
ATOM 8488 C C . SER B 1 340 ? 0.175 -54.25 -9.391 1 93.06 340 SER B C 1
ATOM 8490 O O . SER B 1 340 ? -0.115 -53.562 -10.383 1 93.06 340 SER B O 1
ATOM 8492 N N . PHE B 1 341 ? 1.266 -54.156 -8.727 1 94.62 341 PHE B N 1
ATOM 8493 C CA . PHE B 1 341 ? 2.316 -53.281 -9.227 1 94.62 341 PHE B CA 1
ATOM 8494 C C . PHE B 1 341 ? 2.998 -53.875 -10.445 1 94.62 341 PHE B C 1
ATOM 8496 O O . PHE B 1 341 ? 3.422 -55.031 -10.414 1 94.62 341 PHE B O 1
ATOM 8503 N N . LEU B 1 342 ? 3.1 -53.125 -11.484 1 94.31 342 LEU B N 1
ATOM 8504 C CA . LEU B 1 342 ? 3.789 -53.594 -12.688 1 94.31 342 LEU B CA 1
ATOM 8505 C C . LEU B 1 342 ? 5.27 -53.219 -12.641 1 94.31 342 LEU B C 1
ATOM 8507 O O . LEU B 1 342 ? 6.086 -53.812 -13.344 1 94.31 342 LEU B O 1
ATOM 8511 N N . THR B 1 343 ? 5.523 -52.188 -11.938 1 94.81 343 THR B N 1
ATOM 8512 C CA . THR B 1 343 ? 6.914 -51.75 -11.781 1 94.81 343 THR B CA 1
ATOM 8513 C C . THR B 1 343 ? 7.285 -51.688 -10.305 1 94.81 343 THR B C 1
ATOM 8515 O O . THR B 1 343 ? 6.41 -51.531 -9.445 1 94.81 343 THR B O 1
ATOM 8518 N N . THR B 1 344 ? 8.562 -51.75 -10 1 93.44 344 THR B N 1
ATOM 8519 C CA . THR B 1 344 ? 9.133 -51.625 -8.664 1 93.44 344 THR B CA 1
ATOM 8520 C C . THR B 1 344 ? 10.602 -51.188 -8.742 1 93.44 344 THR B C 1
ATOM 8522 O O . THR B 1 344 ? 11.266 -51.438 -9.75 1 93.44 344 THR B O 1
ATOM 8525 N N . GLY B 1 345 ? 11.094 -50.594 -7.699 1 94.19 345 GLY B N 1
ATOM 8526 C CA . GLY B 1 345 ? 12.477 -50.156 -7.633 1 94.19 345 GLY B CA 1
ATOM 8527 C C . GLY B 1 345 ? 12.664 -48.844 -6.926 1 94.19 345 GLY B C 1
ATOM 8528 O O . GLY B 1 345 ? 11.695 -48.219 -6.48 1 94.19 345 GLY B O 1
ATOM 8529 N N . ASN B 1 346 ? 13.922 -48.375 -6.82 1 94.25 346 ASN B N 1
ATOM 8530 C CA . ASN B 1 346 ? 14.242 -47.094 -6.203 1 94.25 346 ASN B CA 1
ATOM 8531 C C . ASN B 1 346 ? 14.266 -45.969 -7.23 1 94.25 346 ASN B C 1
ATOM 8533 O O . ASN B 1 346 ? 15.266 -45.25 -7.352 1 94.25 346 ASN B O 1
ATOM 8537 N N . TRP B 1 347 ? 13.273 -45.906 -7.941 1 95.62 347 TRP B N 1
ATOM 8538 C CA . TRP B 1 347 ? 12.961 -44.906 -8.953 1 95.62 347 TRP B CA 1
ATOM 8539 C C . TRP B 1 347 ? 11.461 -44.719 -9.07 1 95.62 347 TRP B C 1
ATOM 8541 O O . TRP B 1 347 ? 10.68 -45.406 -8.43 1 95.62 347 TRP B O 1
ATOM 8551 N N . GLU B 1 348 ? 11.039 -43.719 -9.859 1 96.81 348 GLU B N 1
ATOM 8552 C CA . GLU B 1 348 ? 9.617 -43.406 -9.852 1 96.81 348 GLU B CA 1
ATOM 8553 C C . GLU B 1 348 ? 9.055 -43.312 -11.266 1 96.81 348 GLU B C 1
ATOM 8555 O O . GLU B 1 348 ? 9.758 -42.906 -12.195 1 96.81 348 GLU B O 1
ATOM 8560 N N . VAL B 1 349 ? 7.781 -43.719 -11.383 1 97.44 349 VAL B N 1
ATOM 8561 C CA . VAL B 1 349 ? 6.953 -43.344 -12.531 1 97.44 349 VAL B CA 1
ATOM 8562 C C . VAL B 1 349 ? 6.352 -41.969 -12.312 1 97.44 349 VAL B C 1
ATOM 8564 O O . VAL B 1 349 ? 5.75 -41.688 -11.273 1 97.44 349 VAL B O 1
ATOM 8567 N N . THR B 1 350 ? 6.586 -41.125 -13.289 1 95.62 350 THR B N 1
ATOM 8568 C CA . THR B 1 350 ? 6.199 -39.719 -13.055 1 95.62 350 THR B CA 1
ATOM 8569 C C . THR B 1 350 ? 4.891 -39.406 -13.766 1 95.62 350 THR B C 1
ATOM 8571 O O . THR B 1 350 ? 4.164 -38.5 -13.359 1 95.62 350 THR B O 1
ATOM 8574 N N . SER B 1 351 ? 4.547 -40.125 -14.805 1 97 351 SER B N 1
ATOM 8575 C CA . SER B 1 351 ? 3.273 -39.906 -15.492 1 97 351 SER B CA 1
ATOM 8576 C C . SER B 1 351 ? 2.924 -41.094 -16.391 1 97 351 SER B C 1
ATOM 8578 O O . SER B 1 351 ? 3.812 -41.812 -16.844 1 97 351 SER B O 1
ATOM 8580 N N . ILE B 1 352 ? 1.689 -41.312 -16.594 1 97.75 352 ILE B N 1
ATOM 8581 C CA . ILE B 1 352 ? 1.195 -42.25 -17.594 1 97.75 352 ILE B CA 1
ATOM 8582 C C . ILE B 1 352 ? 0.834 -41.5 -18.875 1 97.75 352 ILE B C 1
ATOM 8584 O O . ILE B 1 352 ? 0.083 -40.531 -18.828 1 97.75 352 ILE B O 1
ATOM 8588 N N . LEU B 1 353 ? 1.367 -41.906 -19.938 1 97.25 353 LEU B N 1
ATOM 8589 C CA . LEU B 1 353 ? 1.222 -41.188 -21.188 1 97.25 353 LEU B CA 1
ATOM 8590 C C . LEU B 1 353 ? 0.05 -41.719 -22.016 1 97.25 353 LEU B C 1
ATOM 8592 O O . LEU B 1 353 ? -0.718 -40.938 -22.594 1 97.25 353 LEU B O 1
ATOM 8596 N N . LYS B 1 354 ? -0.024 -43.031 -22.125 1 96.69 354 LYS B N 1
ATOM 8597 C CA . LYS B 1 354 ? -1.013 -43.688 -22.984 1 96.69 354 LYS B CA 1
ATOM 8598 C C . LYS B 1 354 ? -1.218 -45.156 -22.562 1 96.69 354 LYS B C 1
ATOM 8600 O O . LYS B 1 354 ? -0.262 -45.844 -22.188 1 96.69 354 LYS B O 1
ATOM 8605 N N . VAL B 1 355 ? -2.43 -45.594 -22.594 1 95.56 355 VAL B N 1
ATOM 8606 C CA . VAL B 1 355 ? -2.781 -47 -22.406 1 95.56 355 VAL B CA 1
ATOM 8607 C C . VAL B 1 355 ? -3.58 -47.5 -23.609 1 95.56 355 VAL B C 1
ATOM 8609 O O . VAL B 1 355 ? -4.613 -46.906 -23.953 1 95.56 355 VAL B O 1
ATOM 8612 N N . THR B 1 356 ? -3.066 -48.469 -24.25 1 93.56 356 THR B N 1
ATOM 8613 C CA . THR B 1 356 ? -3.768 -49.156 -25.328 1 93.56 356 THR B CA 1
ATOM 8614 C C . THR B 1 356 ? -4.148 -50.562 -24.906 1 93.56 356 THR B C 1
ATOM 8616 O O . THR B 1 356 ? -3.916 -50.969 -23.75 1 93.56 356 THR B O 1
ATOM 8619 N N . ASN B 1 357 ? -4.723 -51.312 -25.875 1 90.25 357 ASN B N 1
ATOM 8620 C CA . ASN B 1 357 ? -5.059 -52.688 -25.578 1 90.25 357 ASN B CA 1
ATOM 8621 C C . ASN B 1 357 ? -3.809 -53.562 -25.359 1 90.25 357 ASN B C 1
ATOM 8623 O O . ASN B 1 357 ? -3.844 -54.531 -24.625 1 90.25 357 ASN B O 1
ATOM 8627 N N . ASP B 1 358 ? -2.736 -53.062 -25.906 1 91.19 358 ASP B N 1
ATOM 8628 C CA . ASP B 1 358 ? -1.599 -53.969 -25.953 1 91.19 358 ASP B CA 1
ATOM 8629 C C . ASP B 1 358 ? -0.396 -53.375 -25.219 1 91.19 358 ASP B C 1
ATOM 8631 O O . ASP B 1 358 ? 0.626 -54.031 -25.062 1 91.19 358 ASP B O 1
ATOM 8635 N N . ALA B 1 359 ? -0.605 -52.156 -24.766 1 93.88 359 ALA B N 1
ATOM 8636 C CA . ALA B 1 359 ? 0.589 -51.594 -24.156 1 93.88 359 ALA B CA 1
ATOM 8637 C C . ALA B 1 359 ? 0.228 -50.438 -23.203 1 93.88 359 ALA B C 1
ATOM 8639 O O . ALA B 1 359 ? -0.825 -49.812 -23.359 1 93.88 359 ALA B O 1
ATOM 8640 N N . VAL B 1 360 ? 1.113 -50.156 -22.266 1 94.75 360 VAL B N 1
ATOM 8641 C CA . VAL B 1 360 ? 1.1 -48.938 -21.422 1 94.75 360 VAL B CA 1
ATOM 8642 C C . VAL B 1 360 ? 2.389 -48.156 -21.625 1 94.75 360 VAL B C 1
ATOM 8644 O O . VAL B 1 360 ? 3.484 -48.719 -21.594 1 94.75 360 VAL B O 1
ATOM 8647 N N . TYR B 1 361 ? 2.26 -46.906 -21.875 1 96.19 361 TYR B N 1
ATOM 8648 C CA . TYR B 1 361 ? 3.387 -45.969 -22.031 1 96.19 361 TYR B CA 1
ATOM 8649 C C . TYR B 1 361 ? 3.451 -45 -20.875 1 96.19 361 TYR B C 1
ATOM 8651 O O . TYR B 1 361 ? 2.438 -44.406 -20.5 1 96.19 361 TYR B O 1
ATOM 8659 N N . TYR B 1 362 ? 4.566 -44.812 -20.297 1 97.31 362 TYR B N 1
ATOM 8660 C CA . TYR B 1 362 ? 4.711 -43.938 -19.141 1 97.31 362 TYR B CA 1
ATOM 8661 C C . TYR B 1 362 ? 6.098 -43.312 -19.094 1 97.31 362 TYR B C 1
ATOM 8663 O O . TYR B 1 362 ? 6.977 -43.688 -19.875 1 97.31 362 TYR B O 1
ATOM 8671 N N . VAL B 1 363 ? 6.234 -42.312 -18.281 1 97.69 363 VAL B N 1
ATOM 8672 C CA . VAL B 1 363 ? 7.516 -41.656 -18.062 1 97.69 363 VAL B CA 1
ATOM 8673 C C . VAL B 1 363 ? 8.07 -42.031 -16.703 1 97.69 363 VAL B C 1
ATOM 8675 O O . VAL B 1 363 ? 7.312 -42.156 -15.727 1 97.69 363 VAL B O 1
ATOM 8678 N N . SER B 1 364 ? 9.352 -42.219 -16.609 1 97.75 364 SER B N 1
ATOM 8679 C CA . SER B 1 364 ? 10 -42.562 -15.352 1 97.75 364 SER B CA 1
ATOM 8680 C C . SER B 1 364 ? 11.398 -41.969 -15.273 1 97.75 364 SER B C 1
ATOM 8682 O O . SER B 1 364 ? 11.953 -41.531 -16.281 1 97.75 364 SER B O 1
ATOM 8684 N N . ASN B 1 365 ? 11.914 -41.906 -14.078 1 97.56 365 ASN B N 1
ATOM 8685 C CA . ASN B 1 365 ? 13.289 -41.5 -13.844 1 97.56 365 ASN B CA 1
ATOM 8686 C C . ASN B 1 365 ? 14.18 -42.656 -13.477 1 97.56 365 ASN B C 1
ATOM 8688 O O . ASN B 1 365 ? 15.188 -42.5 -12.789 1 97.56 365 ASN B O 1
ATOM 8692 N N . GLU B 1 366 ? 13.836 -43.812 -14.008 1 96.5 366 GLU B N 1
ATOM 8693 C CA . GLU B 1 366 ? 14.531 -45.062 -13.703 1 96.5 366 GLU B CA 1
ATOM 8694 C C . GLU B 1 366 ? 15.945 -45.062 -14.266 1 96.5 366 GLU B C 1
ATOM 8696 O O . GLU B 1 366 ? 16.891 -45.469 -13.594 1 96.5 366 GLU B O 1
ATOM 8701 N N . HIS B 1 367 ? 16.078 -44.562 -15.5 1 94.88 367 HIS B N 1
ATOM 8702 C CA . HIS B 1 367 ? 17.328 -44.688 -16.234 1 94.88 367 HIS B CA 1
ATOM 8703 C C . HIS B 1 367 ? 18.469 -43.969 -15.516 1 94.88 367 HIS B C 1
ATOM 8705 O O . HIS B 1 367 ? 18.328 -42.781 -15.18 1 94.88 367 HIS B O 1
ATOM 8711 N N . ASN B 1 368 ? 19.531 -44.719 -15.203 1 91.81 368 ASN B N 1
ATOM 8712 C CA . ASN B 1 368 ? 20.75 -44.25 -14.547 1 91.81 368 ASN B CA 1
ATOM 8713 C C . ASN B 1 368 ? 20.484 -43.844 -13.094 1 91.81 368 ASN B C 1
ATOM 8715 O O . ASN B 1 368 ? 21.297 -43.156 -12.477 1 91.81 368 ASN B O 1
ATOM 8719 N N . ALA B 1 369 ? 19.297 -44.094 -12.57 1 88.75 369 ALA B N 1
ATOM 8720 C CA . ALA B 1 369 ? 18.922 -43.781 -11.203 1 88.75 369 ALA B CA 1
ATOM 8721 C C . ALA B 1 369 ? 19.078 -42.281 -10.93 1 88.75 369 ALA B C 1
ATOM 8723 O O . ALA B 1 369 ? 19.609 -41.875 -9.883 1 88.75 369 ALA B O 1
ATOM 8724 N N . SER B 1 370 ? 18.766 -41.5 -11.844 1 91.69 370 SER B N 1
ATOM 8725 C CA . SER B 1 370 ? 18.891 -40.062 -11.758 1 91.69 370 SER B CA 1
ATOM 8726 C C . SER B 1 370 ? 17.531 -39.406 -11.617 1 91.69 370 SER B C 1
ATOM 8728 O O . SER B 1 370 ? 16.734 -39.375 -12.555 1 91.69 370 SER B O 1
ATOM 8730 N N . PRO B 1 371 ? 17.328 -38.781 -10.445 1 95.44 371 PRO B N 1
ATOM 8731 C CA . PRO B 1 371 ? 16.016 -38.188 -10.234 1 95.44 371 PRO B CA 1
ATOM 8732 C C . PRO B 1 371 ? 15.719 -37.062 -11.242 1 95.44 371 PRO B C 1
ATOM 8734 O O . PRO B 1 371 ? 14.547 -36.75 -11.492 1 95.44 371 PRO B O 1
ATOM 8737 N N . GLY B 1 372 ? 16.734 -36.5 -11.859 1 97.19 372 GLY B N 1
ATOM 8738 C CA . GLY B 1 372 ? 16.562 -35.375 -12.758 1 97.19 372 GLY B CA 1
ATOM 8739 C C . GLY B 1 372 ? 16.344 -35.781 -14.195 1 97.19 372 GLY B C 1
ATOM 8740 O O . GLY B 1 372 ? 16.141 -34.938 -15.07 1 97.19 372 GLY B O 1
ATOM 8741 N N . GLN B 1 373 ? 16.375 -37.031 -14.539 1 96.94 373 GLN B N 1
ATOM 8742 C CA . GLN B 1 373 ? 16.141 -37.531 -15.891 1 96.94 373 GLN B CA 1
ATOM 8743 C C . GLN B 1 373 ? 14.688 -37.969 -16.078 1 96.94 373 GLN B C 1
ATOM 8745 O O . GLN B 1 373 ? 14.008 -38.312 -15.102 1 96.94 373 GLN B O 1
ATOM 8750 N N . ARG B 1 374 ? 14.188 -37.906 -17.266 1 98.31 374 ARG B N 1
ATOM 8751 C CA . ARG B 1 374 ? 12.891 -38.406 -17.688 1 98.31 374 ARG B CA 1
ATOM 8752 C C . ARG B 1 374 ? 13.008 -39.188 -19 1 98.31 374 ARG B C 1
ATOM 8754 O O . ARG B 1 374 ? 13.609 -38.688 -19.969 1 98.31 374 ARG B O 1
ATOM 8761 N N . ASN B 1 375 ? 12.477 -40.344 -19.031 1 97.56 375 ASN B N 1
ATOM 8762 C CA . ASN B 1 375 ? 12.445 -41.125 -20.234 1 97.56 375 ASN B CA 1
ATOM 8763 C C . ASN B 1 375 ? 11.094 -41.812 -20.422 1 97.56 375 ASN B C 1
ATOM 8765 O O . ASN B 1 375 ? 10.367 -42.031 -19.453 1 97.56 375 ASN B O 1
ATOM 8769 N N . VAL B 1 376 ? 10.789 -42.156 -21.594 1 97.25 376 VAL B N 1
ATOM 8770 C CA . VAL B 1 376 ? 9.531 -42.781 -21.969 1 97.25 376 VAL B CA 1
ATOM 8771 C C . VAL B 1 376 ? 9.703 -44.281 -21.984 1 97.25 376 VAL B C 1
ATOM 8773 O O . VAL B 1 376 ? 10.633 -44.812 -22.625 1 97.25 376 VAL B O 1
ATOM 8776 N N . TYR B 1 377 ? 8.867 -45 -21.359 1 96.81 377 TYR B N 1
ATOM 8777 C CA . TYR B 1 377 ? 8.898 -46.469 -21.266 1 96.81 377 TYR B CA 1
ATOM 8778 C C . TYR B 1 377 ? 7.617 -47.062 -21.812 1 96.81 377 TYR B C 1
ATOM 8780 O O . TYR B 1 377 ? 6.586 -46.406 -21.906 1 96.81 377 TYR B O 1
ATOM 8788 N N . LYS B 1 378 ? 7.707 -48.344 -22.156 1 95.69 378 LYS B N 1
ATOM 8789 C CA . LYS B 1 378 ? 6.602 -49.156 -22.688 1 95.69 378 LYS B CA 1
ATOM 8790 C C . LYS B 1 378 ? 6.555 -50.531 -22.016 1 95.69 378 LYS B C 1
ATOM 8792 O O . LYS B 1 378 ? 7.59 -51.156 -21.812 1 95.69 378 LYS B O 1
ATOM 8797 N N . ILE B 1 379 ? 5.441 -50.906 -21.625 1 95.25 379 ILE B N 1
ATOM 8798 C CA . ILE B 1 379 ? 5.148 -52.281 -21.219 1 95.25 379 ILE B CA 1
ATOM 8799 C C . ILE B 1 379 ? 4.082 -52.875 -22.125 1 95.25 379 ILE B C 1
ATOM 8801 O O . ILE B 1 379 ? 2.996 -52.312 -22.281 1 95.25 379 ILE B O 1
ATOM 8805 N N . THR B 1 380 ? 4.426 -53.938 -22.734 1 93.56 380 THR B N 1
ATOM 8806 C CA . THR B 1 380 ? 3.479 -54.625 -23.609 1 93.56 380 THR B CA 1
ATOM 8807 C C . THR B 1 380 ? 2.559 -55.531 -22.797 1 93.56 380 THR B C 1
ATOM 8809 O O . THR B 1 380 ? 3.02 -56.25 -21.906 1 93.56 380 THR B O 1
ATOM 8812 N N . ILE B 1 381 ? 1.38 -55.438 -23.125 1 91.12 381 ILE B N 1
ATOM 8813 C CA . ILE B 1 381 ? 0.362 -56.25 -22.469 1 91.12 381 ILE B CA 1
ATOM 8814 C C . ILE B 1 381 ? 0.043 -57.469 -23.328 1 91.12 381 ILE B C 1
ATOM 8816 O O . ILE B 1 381 ? -0.256 -57.344 -24.516 1 91.12 381 ILE B O 1
ATOM 8820 N N . LYS B 1 382 ? 0.057 -58.656 -22.766 1 87.62 382 LYS B N 1
ATOM 8821 C CA . LYS B 1 382 ? -0.263 -59.938 -23.438 1 87.62 382 LYS B CA 1
ATOM 8822 C C . LYS B 1 382 ? -1.272 -60.75 -22.625 1 87.62 382 LYS B C 1
ATOM 8824 O O . LYS B 1 382 ? -0.891 -61.531 -21.75 1 87.62 382 LYS B O 1
ATOM 8829 N N . GLY B 1 383 ? -2.529 -60.594 -22.953 1 78.25 383 GLY B N 1
ATOM 8830 C CA . GLY B 1 383 ? -3.539 -61.25 -22.141 1 78.25 383 GLY B CA 1
ATOM 8831 C C . GLY B 1 383 ? -3.453 -60.875 -20.672 1 78.25 383 GLY B C 1
ATOM 8832 O O . GLY B 1 383 ? -3.545 -59.719 -20.312 1 78.25 383 GLY B O 1
ATOM 8833 N N . ASP B 1 384 ? -3.131 -61.844 -19.766 1 74.19 384 ASP B N 1
ATOM 8834 C CA . ASP B 1 384 ? -3.072 -61.625 -18.328 1 74.19 384 ASP B CA 1
ATOM 8835 C C . ASP B 1 384 ? -1.64 -61.344 -17.859 1 74.19 384 ASP B C 1
ATOM 8837 O O . ASP B 1 384 ? -1.396 -61.094 -16.688 1 74.19 384 ASP B O 1
ATOM 8841 N N . SER B 1 385 ? -0.787 -61.312 -18.781 1 85.94 385 SER B N 1
ATOM 8842 C CA . SER B 1 385 ? 0.62 -61.094 -18.484 1 85.94 385 SER B CA 1
ATOM 8843 C C . SER B 1 385 ? 1.129 -59.812 -19.156 1 85.94 385 SER B C 1
ATOM 8845 O O . SER B 1 385 ? 0.382 -59.156 -19.875 1 85.94 385 SER B O 1
ATOM 8847 N N . HIS B 1 386 ? 2.24 -59.375 -18.797 1 89.75 386 HIS B N 1
ATOM 8848 C CA . HIS B 1 386 ? 2.859 -58.188 -19.422 1 89.75 386 HIS B CA 1
ATOM 8849 C C . HIS B 1 386 ? 4.355 -58.406 -19.625 1 89.75 386 HIS B C 1
ATOM 8851 O O . HIS B 1 386 ? 4.965 -59.25 -18.938 1 89.75 386 HIS B O 1
ATOM 8857 N N . SER B 1 387 ? 4.906 -57.75 -20.516 1 89.75 387 SER B N 1
ATOM 8858 C CA . SER B 1 387 ? 6.336 -57.844 -20.797 1 89.75 387 SER B CA 1
ATOM 8859 C C . SER B 1 387 ? 7.148 -57.094 -19.766 1 89.75 387 SER B C 1
ATOM 8861 O O . SER B 1 387 ? 6.59 -56.375 -18.922 1 89.75 387 SER B O 1
ATOM 8863 N N . GLU B 1 388 ? 8.375 -57.312 -19.812 1 91.88 388 GLU B N 1
ATOM 8864 C CA . GLU B 1 388 ? 9.273 -56.406 -19.109 1 91.88 388 GLU B CA 1
ATOM 8865 C C . GLU B 1 388 ? 9.203 -55 -19.703 1 91.88 388 GLU B C 1
ATOM 8867 O O . GLU B 1 388 ? 8.797 -54.812 -20.859 1 91.88 388 GLU B O 1
ATOM 8872 N N . ARG B 1 389 ? 9.523 -54.094 -18.891 1 93.06 389 ARG B N 1
ATOM 8873 C CA . ARG B 1 389 ? 9.508 -52.688 -19.359 1 93.06 389 ARG B CA 1
ATOM 8874 C C . ARG B 1 389 ? 10.586 -52.469 -20.406 1 93.06 389 ARG B C 1
ATOM 8876 O O . ARG B 1 389 ? 11.688 -53 -20.312 1 93.06 389 ARG B O 1
ATOM 8883 N N . GLU B 1 390 ? 10.312 -51.719 -21.406 1 94.19 390 GLU B N 1
ATOM 8884 C CA . GLU B 1 390 ? 11.195 -51.312 -22.484 1 94.19 390 GLU B CA 1
ATOM 8885 C C . GLU B 1 390 ? 11.352 -49.781 -22.5 1 94.19 390 GLU B C 1
ATOM 8887 O O . GLU B 1 390 ? 10.359 -49.062 -22.5 1 94.19 390 GLU B O 1
ATOM 8892 N N . CYS B 1 391 ? 12.539 -49.375 -22.391 1 94.88 391 CYS B N 1
ATOM 8893 C CA . CYS B 1 391 ? 12.773 -47.938 -22.484 1 94.88 391 CYS B CA 1
ATOM 8894 C C . CYS B 1 391 ? 12.867 -47.5 -23.938 1 94.88 391 CYS B C 1
ATOM 8896 O O . CYS B 1 391 ? 13.758 -47.906 -24.656 1 94.88 391 CYS B O 1
ATOM 8898 N N . LEU B 1 392 ? 12.055 -46.625 -24.328 1 94.69 392 LEU B N 1
ATOM 8899 C CA . LEU B 1 392 ? 11.977 -46.219 -25.719 1 94.69 392 LEU B CA 1
ATOM 8900 C C . LEU B 1 392 ? 12.961 -45.094 -26.016 1 94.69 392 LEU B C 1
ATOM 8902 O O . LEU B 1 392 ? 13.375 -44.906 -27.156 1 94.69 392 LEU B O 1
ATOM 8906 N N . THR B 1 393 ? 13.359 -44.344 -24.969 1 95.25 393 THR B N 1
ATOM 8907 C CA . THR B 1 393 ? 14.102 -43.125 -25.266 1 95.25 393 THR B CA 1
ATOM 8908 C C . THR B 1 393 ? 15.445 -43.125 -24.547 1 95.25 393 THR B C 1
ATOM 8910 O O . THR B 1 393 ? 16.266 -42.219 -24.766 1 95.25 393 THR B O 1
ATOM 8913 N N . CYS B 1 394 ? 15.828 -44.125 -23.734 1 94.31 394 CYS B N 1
ATOM 8914 C CA . CYS B 1 394 ? 17 -44.094 -22.844 1 94.31 394 CYS B CA 1
ATOM 8915 C C . CYS B 1 394 ? 18.281 -44 -23.656 1 94.31 394 CYS B C 1
ATOM 8917 O O . CYS B 1 394 ? 19.25 -43.375 -23.203 1 94.31 394 CYS B O 1
ATOM 8919 N N . THR B 1 395 ? 18.297 -44.531 -24.859 1 92.69 395 THR B N 1
ATOM 8920 C CA . THR B 1 395 ? 19.547 -44.594 -25.609 1 92.69 395 THR B CA 1
ATOM 8921 C C . THR B 1 395 ? 19.516 -43.656 -26.812 1 92.69 395 THR B C 1
ATOM 8923 O O . THR B 1 395 ? 20.484 -43.562 -27.562 1 92.69 395 THR B O 1
ATOM 8926 N N . LEU B 1 396 ? 18.375 -43.031 -26.984 1 93.25 396 LEU B N 1
ATOM 8927 C CA . LEU B 1 396 ? 18.281 -42.094 -28.109 1 93.25 396 LEU B CA 1
ATOM 8928 C C . LEU B 1 396 ? 19.031 -40.812 -27.812 1 93.25 396 LEU B C 1
ATOM 8930 O O . LEU B 1 396 ? 18.672 -40.062 -26.891 1 93.25 396 LEU B O 1
ATOM 8934 N N . ASN B 1 397 ? 20.016 -40.5 -28.656 1 94 397 ASN B N 1
ATOM 8935 C CA . ASN B 1 397 ? 20.812 -39.312 -28.422 1 94 397 ASN B CA 1
ATOM 8936 C C . ASN B 1 397 ? 21.156 -39.125 -26.938 1 94 397 ASN B C 1
ATOM 8938 O O . ASN B 1 397 ? 20.938 -38.062 -26.375 1 94 397 ASN B O 1
ATOM 8942 N N . ALA B 1 398 ? 21.688 -40.062 -26.328 1 92.19 398 ALA B N 1
ATOM 8943 C CA . ALA B 1 398 ? 21.812 -40.25 -24.875 1 92.19 398 ALA B CA 1
ATOM 8944 C C . ALA B 1 398 ? 22.5 -39.062 -24.234 1 92.19 398 ALA B C 1
ATOM 8946 O O . ALA B 1 398 ? 22.219 -38.719 -23.094 1 92.19 398 ALA B O 1
ATOM 8947 N N . ASP B 1 399 ? 23.453 -38.375 -24.922 1 91.5 399 ASP B N 1
ATOM 8948 C CA . ASP B 1 399 ? 24.156 -37.25 -24.328 1 91.5 399 ASP B CA 1
ATOM 8949 C C . ASP B 1 399 ? 23.344 -35.969 -24.453 1 91.5 399 ASP B C 1
ATOM 8951 O O . ASP B 1 399 ? 23.5 -35.062 -23.641 1 91.5 399 ASP B O 1
ATOM 8955 N N . ARG B 1 400 ? 22.453 -35.938 -25.344 1 94.31 400 ARG B N 1
ATOM 8956 C CA . ARG B 1 400 ? 21.656 -34.75 -25.672 1 94.31 400 ARG B CA 1
ATOM 8957 C C . ARG B 1 400 ? 20.297 -34.812 -25 1 94.31 400 ARG B C 1
ATOM 8959 O O . ARG B 1 400 ? 19.734 -33.781 -24.625 1 94.31 400 ARG B O 1
ATOM 8966 N N . CYS B 1 401 ? 19.734 -35.969 -24.859 1 97 401 CYS B N 1
ATOM 8967 C CA . CYS B 1 401 ? 18.328 -36.125 -24.516 1 97 401 CYS B CA 1
ATOM 8968 C C . CYS B 1 401 ? 18.172 -36.938 -23.234 1 97 401 CYS B C 1
ATOM 8970 O O . CYS B 1 401 ? 17.844 -38.125 -23.266 1 97 401 CYS B O 1
ATOM 8972 N N . LYS B 1 402 ? 18.344 -36.25 -22.141 1 97.38 402 LYS B N 1
ATOM 8973 C CA . LYS B 1 402 ? 18.203 -36.906 -20.844 1 97.38 402 LYS B CA 1
ATOM 8974 C C . LYS B 1 402 ? 16.875 -36.562 -20.188 1 97.38 402 LYS B C 1
ATOM 8976 O O . LYS B 1 402 ? 16.531 -37.094 -19.141 1 97.38 402 LYS B O 1
ATOM 8981 N N . TYR B 1 403 ? 16.172 -35.625 -20.688 1 98.06 403 TYR B N 1
ATOM 8982 C CA . TYR B 1 403 ? 14.844 -35.25 -20.234 1 98.06 403 TYR B CA 1
ATOM 8983 C C . TYR B 1 403 ? 13.844 -35.312 -21.375 1 98.06 403 TYR B C 1
ATOM 8985 O O . TYR B 1 403 ? 13.727 -34.375 -22.172 1 98.06 403 TYR B O 1
ATOM 8993 N N . ASN B 1 404 ? 13.078 -36.406 -21.453 1 97.94 404 ASN B N 1
ATOM 8994 C CA . ASN B 1 404 ? 12.234 -36.719 -22.594 1 97.94 404 ASN B CA 1
ATOM 8995 C C . ASN B 1 404 ? 10.758 -36.781 -22.203 1 97.94 404 ASN B C 1
ATOM 8997 O O . ASN B 1 404 ? 10.438 -37.188 -21.078 1 97.94 404 ASN B O 1
ATOM 9001 N N . SER B 1 405 ? 9.938 -36.406 -23.047 1 96.81 405 SER B N 1
ATOM 9002 C CA . SER B 1 405 ? 8.484 -36.562 -22.938 1 96.81 405 SER B CA 1
ATOM 9003 C C . SER B 1 405 ? 7.887 -37.031 -24.266 1 96.81 405 SER B C 1
ATOM 9005 O O . SER B 1 405 ? 8.578 -37.062 -25.297 1 96.81 405 SER B O 1
ATOM 9007 N N . ALA B 1 406 ? 6.637 -37.375 -24.203 1 97.69 406 ALA B N 1
ATOM 9008 C CA . ALA B 1 406 ? 5.988 -37.844 -25.422 1 97.69 406 ALA B CA 1
ATOM 9009 C C . ALA B 1 406 ? 4.512 -37.469 -25.453 1 97.69 406 ALA B C 1
ATOM 9011 O O . ALA B 1 406 ? 3.857 -37.406 -24.422 1 97.69 406 ALA B O 1
ATOM 9012 N N . LEU B 1 407 ? 4.062 -37.125 -26.609 1 97.94 407 LEU B N 1
ATOM 9013 C CA . LEU B 1 407 ? 2.65 -36.938 -26.906 1 97.94 407 LEU B CA 1
ATOM 9014 C C . LEU B 1 407 ? 2.16 -37.938 -27.938 1 97.94 407 LEU B C 1
ATOM 9016 O O . LEU B 1 407 ? 2.5 -37.844 -29.125 1 97.94 407 LEU B O 1
ATOM 9020 N N . PHE B 1 408 ? 1.332 -38.875 -27.562 1 97.56 408 PHE B N 1
ATOM 9021 C CA . PHE B 1 408 ? 0.939 -40 -28.391 1 97.56 408 PHE B CA 1
ATOM 9022 C C . PHE B 1 408 ? -0.284 -39.656 -29.234 1 97.56 408 PHE B C 1
ATOM 9024 O O . PHE B 1 408 ? -1.125 -38.844 -28.812 1 97.56 408 PHE B O 1
ATOM 9031 N N . SER B 1 409 ? -0.301 -40.25 -30.375 1 96.56 409 SER B N 1
ATOM 9032 C CA . SER B 1 409 ? -1.475 -40.125 -31.234 1 96.56 409 SER B CA 1
ATOM 9033 C C . SER B 1 409 ? -2.668 -40.875 -30.641 1 96.56 409 SER B C 1
ATOM 9035 O O . SER B 1 409 ? -2.541 -41.531 -29.609 1 96.56 409 SER B O 1
ATOM 9037 N N . THR B 1 410 ? -3.775 -40.875 -31.219 1 93.44 410 THR B N 1
ATOM 9038 C CA . THR B 1 410 ? -5.051 -41.281 -30.656 1 93.44 410 THR B CA 1
ATOM 9039 C C . THR B 1 410 ? -5.016 -42.75 -30.297 1 93.44 410 THR B C 1
ATOM 9041 O O . THR B 1 410 ? -5.527 -43.156 -29.25 1 93.44 410 THR B O 1
ATOM 9044 N N . LYS B 1 411 ? -4.41 -43.594 -31.125 1 92.88 411 LYS B N 1
ATOM 9045 C CA . LYS B 1 411 ? -4.359 -45.031 -30.859 1 92.88 411 LYS B CA 1
ATOM 9046 C C . LYS B 1 411 ? -2.963 -45.469 -30.438 1 92.88 411 LYS B C 1
ATOM 9048 O O . LYS B 1 411 ? -2.707 -46.656 -30.234 1 92.88 411 LYS B O 1
ATOM 9053 N N . GLY B 1 412 ? -2.062 -44.562 -30.469 1 94.62 412 GLY B N 1
ATOM 9054 C CA . GLY B 1 412 ? -0.735 -44.844 -29.938 1 94.62 412 GLY B CA 1
ATOM 9055 C C . GLY B 1 412 ? 0.238 -45.312 -31 1 94.62 412 GLY B C 1
ATOM 9056 O O . GLY B 1 412 ? 1.296 -45.875 -30.672 1 94.62 412 GLY B O 1
ATOM 9057 N N . THR B 1 413 ? -0.097 -45.094 -32.25 1 95.25 413 THR B N 1
ATOM 9058 C CA . THR B 1 413 ? 0.772 -45.562 -33.312 1 95.25 413 THR B CA 1
ATOM 9059 C C . THR B 1 413 ? 2.004 -44.656 -33.438 1 95.25 413 THR B C 1
ATOM 9061 O O . THR B 1 413 ? 3.098 -45.125 -33.75 1 95.25 413 THR B O 1
ATOM 9064 N N . TYR B 1 414 ? 1.75 -43.375 -33.219 1 96.25 414 TYR B N 1
ATOM 9065 C CA . TYR B 1 414 ? 2.832 -42.406 -33.281 1 96.25 414 TYR B CA 1
ATOM 9066 C C . TYR B 1 414 ? 2.939 -41.594 -32 1 96.25 414 TYR B C 1
ATOM 9068 O O . TYR B 1 414 ? 1.98 -41.5 -31.234 1 96.25 414 TYR B O 1
ATOM 9076 N N . TYR B 1 415 ? 4.051 -41.062 -31.812 1 96.19 415 TYR B N 1
ATOM 9077 C CA . TYR B 1 415 ? 4.152 -40.062 -30.75 1 96.19 415 TYR B CA 1
ATOM 9078 C C . TYR B 1 415 ? 5.184 -39 -31.109 1 96.19 415 TYR B C 1
ATOM 9080 O O . TYR B 1 415 ? 6.168 -39.281 -31.797 1 96.19 415 TYR B O 1
ATOM 9088 N N . LEU B 1 416 ? 4.891 -37.75 -30.734 1 97.38 416 LEU B N 1
ATOM 9089 C CA . LEU B 1 416 ? 5.875 -36.688 -30.703 1 97.38 416 LEU B CA 1
ATOM 9090 C C . LEU B 1 416 ? 6.809 -36.812 -29.516 1 97.38 416 LEU B C 1
ATOM 9092 O O . LEU B 1 416 ? 6.371 -36.75 -28.359 1 97.38 416 LEU B O 1
ATOM 9096 N N . MET B 1 417 ? 8.039 -37.094 -29.719 1 97.38 417 MET B N 1
ATOM 9097 C CA . MET B 1 417 ? 9.047 -37.125 -28.672 1 97.38 417 MET B CA 1
ATOM 9098 C C . MET B 1 417 ? 9.703 -35.75 -28.484 1 97.38 417 MET B C 1
ATOM 9100 O O . MET B 1 417 ? 10.227 -35.188 -29.453 1 97.38 417 MET B O 1
ATOM 9104 N N . SER B 1 418 ? 9.641 -35.312 -27.359 1 97.69 418 SER B N 1
ATOM 9105 C CA . SER B 1 418 ? 10.305 -34.031 -27.031 1 97.69 418 SER B CA 1
ATOM 9106 C C . SER B 1 418 ? 11.5 -34.281 -26.109 1 97.69 418 SER B C 1
ATOM 9108 O O . SER B 1 418 ? 11.336 -34.719 -24.984 1 97.69 418 SER B O 1
ATOM 9110 N N . CYS B 1 419 ? 12.68 -34.062 -26.656 1 97.5 419 CYS B N 1
ATOM 9111 C CA . CYS B 1 419 ? 13.922 -34 -25.906 1 97.5 419 CYS B CA 1
ATOM 9112 C C . CYS B 1 419 ? 14.219 -32.594 -25.406 1 97.5 419 CYS B C 1
ATOM 9114 O O . CYS B 1 419 ? 14.461 -31.688 -26.203 1 97.5 419 CYS B O 1
ATOM 9116 N N . SER B 1 420 ? 14.195 -32.438 -24.078 1 97.44 420 SER B N 1
ATOM 9117 C CA . SER B 1 420 ? 14.289 -31.078 -23.531 1 97.44 420 SER B CA 1
ATOM 9118 C C . SER B 1 420 ? 15.672 -30.797 -22.969 1 97.44 420 SER B C 1
ATOM 9120 O O . SER B 1 420 ? 15.922 -29.734 -22.406 1 97.44 420 SER B O 1
ATOM 9122 N N . GLY B 1 421 ? 16.672 -31.734 -23.125 1 96.94 421 GLY B N 1
ATOM 9123 C CA . GLY B 1 421 ? 18.016 -31.469 -22.688 1 96.94 421 GLY B CA 1
ATOM 9124 C C . GLY B 1 421 ? 18.75 -32.719 -22.188 1 96.94 421 GLY B C 1
ATOM 9125 O O . GLY B 1 421 ? 18.188 -33.781 -22.172 1 96.94 421 GLY B O 1
ATOM 9126 N N . PRO B 1 422 ? 19.984 -32.406 -21.906 1 95.56 422 PRO B N 1
ATOM 9127 C CA . PRO B 1 422 ? 20.703 -31.156 -21.594 1 95.56 422 PRO B CA 1
ATOM 9128 C C . PRO B 1 422 ? 21.188 -30.422 -22.828 1 95.56 422 PRO B C 1
ATOM 9130 O O . PRO B 1 422 ? 21.562 -29.25 -22.75 1 95.56 422 PRO B O 1
ATOM 9133 N N . GLY B 1 423 ? 21.297 -31.109 -23.984 1 95.94 423 GLY B N 1
ATOM 9134 C CA . GLY B 1 423 ? 21.562 -30.406 -25.219 1 95.94 423 GLY B CA 1
ATOM 9135 C C . GLY B 1 423 ? 20.391 -29.578 -25.703 1 95.94 423 GLY B C 1
ATOM 9136 O O . GLY B 1 423 ? 19.375 -29.469 -25.016 1 95.94 423 GLY B O 1
ATOM 9137 N N . LEU B 1 424 ? 20.578 -28.938 -26.828 1 96.12 424 LEU B N 1
ATOM 9138 C CA . LEU B 1 424 ? 19.5 -28.156 -27.406 1 96.12 424 LEU B CA 1
ATOM 9139 C C . LEU B 1 424 ? 18.25 -29.031 -27.609 1 96.12 424 LEU B C 1
ATOM 9141 O O . LEU B 1 424 ? 18.359 -30.188 -28.031 1 96.12 424 LEU B O 1
ATOM 9145 N N . PRO B 1 425 ? 17.062 -28.516 -27.328 1 97.19 425 PRO B N 1
ATOM 9146 C CA . PRO B 1 425 ? 15.836 -29.297 -27.484 1 97.19 425 PRO B CA 1
ATOM 9147 C C . PRO B 1 425 ? 15.672 -29.859 -28.906 1 97.19 425 PRO B C 1
ATOM 9149 O O . PRO B 1 425 ? 16.078 -29.219 -29.875 1 97.19 425 PRO B O 1
ATOM 9152 N N . LEU B 1 426 ? 15.164 -31.031 -29.016 1 98 426 LEU B N 1
ATOM 9153 C CA . LEU B 1 426 ? 14.914 -31.766 -30.25 1 98 426 LEU B CA 1
ATOM 9154 C C . LEU B 1 426 ? 13.531 -32.406 -30.234 1 98 426 LEU B C 1
ATOM 9156 O O . LEU B 1 426 ? 13.18 -33.094 -29.266 1 98 426 LEU B O 1
ATOM 9160 N N . HIS B 1 427 ? 12.727 -32.156 -31.219 1 98 427 HIS B N 1
ATOM 9161 C CA . HIS B 1 427 ? 11.383 -32.719 -31.359 1 98 427 HIS B CA 1
ATOM 9162 C C . HIS B 1 427 ? 11.273 -33.594 -32.594 1 98 427 HIS B C 1
ATOM 9164 O O . HIS B 1 427 ? 11.508 -33.125 -33.719 1 98 427 HIS B O 1
ATOM 9170 N N . THR B 1 428 ? 10.953 -34.844 -32.406 1 97.69 428 THR B N 1
ATOM 9171 C CA . THR B 1 428 ? 10.852 -35.781 -33.5 1 97.69 428 THR B CA 1
ATOM 9172 C C . THR B 1 428 ? 9.523 -36.531 -33.438 1 97.69 428 THR B C 1
ATOM 9174 O O . THR B 1 428 ? 8.969 -36.75 -32.375 1 97.69 428 THR B O 1
ATOM 9177 N N . LEU B 1 429 ? 8.977 -36.812 -34.562 1 97.75 429 LEU B N 1
ATOM 9178 C CA . LEU B 1 429 ? 7.863 -37.75 -34.688 1 97.75 429 LEU B CA 1
ATOM 9179 C C . LEU B 1 429 ? 8.367 -39.188 -34.75 1 97.75 429 LEU B C 1
ATOM 9181 O O . LEU B 1 429 ? 9.258 -39.469 -35.562 1 97.75 429 LEU B O 1
ATOM 9185 N N . ARG B 1 430 ? 7.773 -40.062 -34 1 96.25 430 ARG B N 1
ATOM 9186 C CA . ARG B 1 430 ? 8.258 -41.438 -33.969 1 96.25 430 ARG B CA 1
ATOM 9187 C C . ARG B 1 430 ? 7.105 -42.438 -34.062 1 96.25 430 ARG B C 1
ATOM 9189 O O . ARG B 1 430 ? 5.969 -42.094 -33.719 1 96.25 430 ARG B O 1
ATOM 9196 N N . ASN B 1 431 ? 7.473 -43.594 -34.5 1 93.56 431 ASN B N 1
ATOM 9197 C CA . ASN B 1 431 ? 6.555 -44.719 -34.531 1 93.56 431 ASN B CA 1
ATOM 9198 C C . ASN B 1 431 ? 6.633 -45.531 -33.25 1 93.56 431 ASN B C 1
ATOM 9200 O O . ASN B 1 431 ? 7.719 -45.938 -32.844 1 93.56 431 ASN B O 1
ATOM 9204 N N . SER B 1 432 ? 5.512 -45.875 -32.625 1 91.12 432 SER B N 1
ATOM 9205 C CA . SER B 1 432 ? 5.504 -46.5 -31.312 1 91.12 432 SER B CA 1
ATOM 9206 C C . SER B 1 432 ? 5.781 -48 -31.406 1 91.12 432 SER B C 1
ATOM 9208 O O . SER B 1 432 ? 6.195 -48.625 -30.422 1 91.12 432 SER B O 1
ATOM 9210 N N . ARG B 1 433 ? 5.57 -48.625 -32.438 1 84.56 433 ARG B N 1
ATOM 9211 C CA . ARG B 1 433 ? 5.684 -50.062 -32.594 1 84.56 433 ARG B CA 1
ATOM 9212 C C . ARG B 1 433 ? 7.148 -50.5 -32.656 1 84.56 433 ARG B C 1
ATOM 9214 O O . ARG B 1 433 ? 7.539 -51.469 -32 1 84.56 433 ARG B O 1
ATOM 9221 N N . ASP B 1 434 ? 7.918 -49.719 -33.438 1 84.19 434 ASP B N 1
ATOM 9222 C CA . ASP B 1 434 ? 9.297 -50.156 -33.594 1 84.19 434 ASP B CA 1
ATOM 9223 C C . ASP B 1 434 ? 10.273 -49.094 -33.125 1 84.19 434 ASP B C 1
ATOM 9225 O O . ASP B 1 434 ? 11.492 -49.281 -33.188 1 84.19 434 ASP B O 1
ATOM 9229 N N . GLY B 1 435 ? 9.703 -48 -32.719 1 84.94 435 GLY B N 1
ATOM 9230 C CA . GLY B 1 435 ? 10.523 -46.969 -32.125 1 84.94 435 GLY B CA 1
ATOM 9231 C C . GLY B 1 435 ? 11.258 -46.125 -33.188 1 84.94 435 GLY B C 1
ATOM 9232 O O . GLY B 1 435 ? 12.016 -45.219 -32.844 1 84.94 435 GLY B O 1
ATOM 9233 N N . THR B 1 436 ? 11.039 -46.312 -34.406 1 91.19 436 THR B N 1
ATOM 9234 C CA . THR B 1 436 ? 11.773 -45.656 -35.469 1 91.19 436 THR B CA 1
ATOM 9235 C C . THR B 1 436 ? 11.383 -44.188 -35.562 1 91.19 436 THR B C 1
ATOM 9237 O O . THR B 1 436 ? 10.227 -43.812 -35.344 1 91.19 436 THR B O 1
ATOM 9240 N N . GLU B 1 437 ? 12.32 -43.375 -35.844 1 94.81 437 GLU B N 1
ATOM 9241 C CA . GLU B 1 437 ? 12.109 -41.969 -36.125 1 94.81 437 GLU B CA 1
ATOM 9242 C C . GLU B 1 437 ? 11.469 -41.75 -37.5 1 94.81 437 GLU B C 1
ATOM 9244 O O . GLU B 1 437 ? 12.023 -42.188 -38.5 1 94.81 437 GLU B O 1
ATOM 9249 N N . VAL B 1 438 ? 10.375 -41.219 -37.531 1 95.94 438 VAL B N 1
ATOM 9250 C CA . VAL B 1 438 ? 9.672 -40.938 -38.812 1 95.94 438 VAL B CA 1
ATOM 9251 C C . VAL B 1 438 ? 10.195 -39.656 -39.406 1 95.94 438 VAL B C 1
ATOM 9253 O O . VAL B 1 438 ? 10.477 -39.594 -40.625 1 95.94 438 VAL B O 1
ATOM 9256 N N . ARG B 1 439 ? 10.359 -38.562 -38.5 1 95.06 439 ARG B N 1
ATOM 9257 C CA . ARG B 1 439 ? 10.836 -37.281 -39 1 95.06 439 ARG B CA 1
ATOM 9258 C C . ARG B 1 439 ? 11.281 -36.375 -37.844 1 95.06 439 ARG B C 1
ATOM 9260 O O . ARG B 1 439 ? 10.734 -36.438 -36.75 1 95.06 439 ARG B O 1
ATOM 9267 N N . VAL B 1 440 ? 12.242 -35.5 -38.156 1 95.44 440 VAL B N 1
ATOM 9268 C CA . VAL B 1 440 ? 12.617 -34.438 -37.25 1 95.44 440 VAL B CA 1
ATOM 9269 C C . VAL B 1 440 ? 11.695 -33.25 -37.469 1 95.44 440 VAL B C 1
ATOM 9271 O O . VAL B 1 440 ? 11.578 -32.719 -38.562 1 95.44 440 VAL B O 1
ATOM 9274 N N . LEU B 1 441 ? 11.031 -32.875 -36.375 1 96.44 441 LEU B N 1
ATOM 9275 C CA . LEU B 1 441 ? 10.055 -31.797 -36.5 1 96.44 441 LEU B CA 1
ATOM 9276 C C . LEU B 1 441 ? 10.695 -30.469 -36.125 1 96.44 441 LEU B C 1
ATOM 9278 O O . LEU B 1 441 ? 10.375 -29.438 -36.75 1 96.44 441 LEU B O 1
ATOM 9282 N N . GLU B 1 442 ? 11.508 -30.328 -35.156 1 96.75 442 GLU B N 1
ATOM 9283 C CA . GLU B 1 442 ? 12.234 -29.141 -34.688 1 96.75 442 GLU B CA 1
ATOM 9284 C C . GLU B 1 442 ? 13.539 -29.531 -34 1 96.75 442 GLU B C 1
ATOM 9286 O O . GLU B 1 442 ? 13.523 -30.25 -33 1 96.75 442 GLU B O 1
ATOM 9291 N N . ASP B 1 443 ? 14.719 -29.078 -34.469 1 96.75 443 ASP B N 1
ATOM 9292 C CA . ASP B 1 443 ? 15.992 -29.5 -33.906 1 96.75 443 ASP B CA 1
ATOM 9293 C C . ASP B 1 443 ? 16.75 -28.328 -33.281 1 96.75 443 ASP B C 1
ATOM 9295 O O . ASP B 1 443 ? 17.859 -28.484 -32.781 1 96.75 443 ASP B O 1
ATOM 9299 N N . ASN B 1 444 ? 16.203 -27.062 -33.344 1 96.75 444 ASN B N 1
ATOM 9300 C CA . ASN B 1 444 ? 16.734 -25.828 -32.75 1 96.75 444 ASN B CA 1
ATOM 9301 C C . ASN B 1 444 ? 18.109 -25.5 -33.344 1 96.75 444 ASN B C 1
ATOM 9303 O O . ASN B 1 444 ? 18.969 -24.984 -32.625 1 96.75 444 ASN B O 1
ATOM 9307 N N . LYS B 1 445 ? 18.328 -25.766 -34.531 1 95.75 445 LYS B N 1
ATOM 9308 C CA . LYS B 1 445 ? 19.562 -25.422 -35.219 1 95.75 445 LYS B CA 1
ATOM 9309 C C . LYS B 1 445 ? 19.75 -23.906 -35.281 1 95.75 445 LYS B C 1
ATOM 9311 O O . LYS B 1 445 ? 20.875 -23.406 -35.188 1 95.75 445 LYS B O 1
ATOM 9316 N N . ASP B 1 446 ? 18.672 -23.234 -35.5 1 93.31 446 ASP B N 1
ATOM 9317 C CA . ASP B 1 446 ? 18.75 -21.781 -35.531 1 93.31 446 ASP B CA 1
ATOM 9318 C C . ASP B 1 446 ? 19.312 -21.25 -34.219 1 93.31 446 ASP B C 1
ATOM 9320 O O . ASP B 1 446 ? 20.141 -20.328 -34.219 1 93.31 446 ASP B O 1
ATOM 9324 N N . LEU B 1 447 ? 18.812 -21.75 -33.156 1 94.31 447 LEU B N 1
ATOM 9325 C CA . LEU B 1 447 ? 19.328 -21.344 -31.859 1 94.31 447 LEU B CA 1
ATOM 9326 C C . LEU B 1 447 ? 20.797 -21.719 -31.703 1 94.31 447 LEU B C 1
ATOM 9328 O O . LEU B 1 447 ? 21.578 -20.953 -31.156 1 94.31 447 LEU B O 1
ATOM 9332 N N . GLU B 1 448 ? 21.188 -22.891 -32.156 1 94.69 448 GLU B N 1
ATOM 9333 C CA . GLU B 1 448 ? 22.578 -23.297 -32.125 1 94.69 448 GLU B CA 1
ATOM 9334 C C . GLU B 1 448 ? 23.469 -22.266 -32.812 1 94.69 448 GLU B C 1
ATOM 9336 O O . GLU B 1 448 ? 24.531 -21.891 -32.281 1 94.69 448 GLU B O 1
ATOM 9341 N N . ASN B 1 449 ? 23.047 -21.75 -33.906 1 93.94 449 ASN B N 1
ATOM 9342 C CA . ASN B 1 449 ? 23.797 -20.75 -34.656 1 93.94 449 ASN B CA 1
ATOM 9343 C C . ASN B 1 449 ? 23.875 -19.422 -33.906 1 93.94 449 ASN B C 1
ATOM 9345 O O . ASN B 1 449 ? 24.922 -18.75 -33.906 1 93.94 449 ASN B O 1
ATOM 9349 N N . THR B 1 450 ? 22.797 -19.125 -33.312 1 92 450 THR B N 1
ATOM 9350 C CA . THR B 1 450 ? 22.75 -17.891 -32.531 1 92 450 THR B CA 1
ATOM 9351 C C . THR B 1 450 ? 23.703 -17.953 -31.344 1 92 450 THR B C 1
ATOM 9353 O O . THR B 1 450 ? 24.391 -16.984 -31.031 1 92 450 THR B O 1
ATOM 9356 N N . LEU B 1 451 ? 23.781 -19.109 -30.719 1 93.31 451 LEU B N 1
ATOM 9357 C CA . LEU B 1 451 ? 24.547 -19.25 -29.484 1 93.31 451 LEU B CA 1
ATOM 9358 C C . LEU B 1 451 ? 26.016 -19.5 -29.797 1 93.31 451 LEU B C 1
ATOM 9360 O O . LEU B 1 451 ? 26.875 -19.406 -28.906 1 93.31 451 LEU B O 1
ATOM 9364 N N . GLN B 1 452 ? 26.328 -19.734 -31.031 1 92.31 452 GLN B N 1
ATOM 9365 C CA . GLN B 1 452 ? 27.688 -20.141 -31.406 1 92.31 452 GLN B CA 1
ATOM 9366 C C . GLN B 1 452 ? 28.703 -19.078 -31.031 1 92.31 452 GLN B C 1
ATOM 9368 O O . GLN B 1 452 ? 29.844 -19.391 -30.672 1 92.31 452 GLN B O 1
ATOM 9373 N N . ASP B 1 453 ? 28.312 -17.891 -31 1 91.31 453 ASP B N 1
ATOM 9374 C CA . ASP B 1 453 ? 29.266 -16.812 -30.719 1 91.31 453 ASP B CA 1
ATOM 9375 C C . ASP B 1 453 ? 29.109 -16.297 -29.297 1 91.31 453 ASP B C 1
ATOM 9377 O O . ASP B 1 453 ? 29.594 -15.211 -28.969 1 91.31 453 ASP B O 1
ATOM 9381 N N . ILE B 1 454 ? 28.375 -16.906 -28.531 1 94.12 454 ILE B N 1
ATOM 9382 C CA . ILE B 1 454 ? 28.141 -16.5 -27.156 1 94.12 454 ILE B CA 1
ATOM 9383 C C . ILE B 1 454 ? 28.812 -17.484 -26.203 1 94.12 454 ILE B C 1
ATOM 9385 O O . ILE B 1 454 ? 28.688 -18.703 -26.375 1 94.12 454 ILE B O 1
ATOM 9389 N N . ALA B 1 455 ? 29.594 -16.906 -25.266 1 94.38 455 ALA B N 1
ATOM 9390 C CA . ALA B 1 455 ? 30.203 -17.734 -24.234 1 94.38 455 ALA B CA 1
ATOM 9391 C C . ALA B 1 455 ? 29.141 -18.219 -23.234 1 94.38 455 ALA B C 1
ATOM 9393 O O . ALA B 1 455 ? 28.844 -17.531 -22.266 1 94.38 455 ALA B O 1
ATOM 9394 N N . MET B 1 456 ? 28.625 -19.406 -23.578 1 95.44 456 MET B N 1
ATOM 9395 C CA . MET B 1 456 ? 27.562 -19.969 -22.734 1 95.44 456 MET B CA 1
ATOM 9396 C C . MET B 1 456 ? 28.141 -20.625 -21.5 1 95.44 456 MET B C 1
ATOM 9398 O O . MET B 1 456 ? 29.219 -21.219 -21.547 1 95.44 456 MET B O 1
ATOM 9402 N N . PRO B 1 457 ? 27.438 -20.516 -20.344 1 97.5 457 PRO B N 1
ATOM 9403 C CA . PRO B 1 457 ? 27.828 -21.266 -19.156 1 97.5 457 PRO B CA 1
ATOM 9404 C C . PRO B 1 457 ? 27.688 -22.766 -19.328 1 97.5 457 PRO B C 1
ATOM 9406 O O . PRO B 1 457 ? 27.062 -23.234 -20.281 1 97.5 457 PRO B O 1
ATOM 9409 N N . SER B 1 458 ? 28.375 -23.453 -18.438 1 96.94 458 SER B N 1
ATOM 9410 C CA . SER B 1 458 ? 28.203 -24.891 -18.359 1 96.94 458 SER B CA 1
ATOM 9411 C C . SER B 1 458 ? 27.438 -25.281 -17.109 1 96.94 458 SER B C 1
ATOM 9413 O O . SER B 1 458 ? 27.344 -24.5 -16.156 1 96.94 458 SER B O 1
ATOM 9415 N N . VAL B 1 459 ? 26.828 -26.453 -17.141 1 97.38 459 VAL B N 1
ATOM 9416 C CA . VAL B 1 459 ? 26.047 -26.922 -16 1 97.38 459 VAL B CA 1
ATOM 9417 C C . VAL B 1 459 ? 26.688 -28.188 -15.43 1 97.38 459 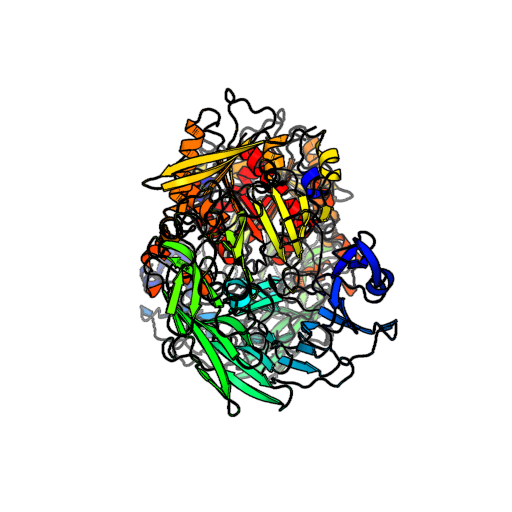VAL B C 1
ATOM 9419 O O . VAL B 1 459 ? 27.031 -29.109 -16.172 1 97.38 459 VAL B O 1
ATOM 9422 N N . MET B 1 460 ? 26.875 -28.141 -14.188 1 96.06 460 MET B N 1
ATOM 9423 C CA . MET B 1 460 ? 27.391 -29.312 -13.461 1 96.06 460 MET B CA 1
ATOM 9424 C C . MET B 1 460 ? 26.359 -29.828 -12.461 1 96.06 460 MET B C 1
ATOM 9426 O O . MET B 1 460 ? 25.641 -29.047 -11.844 1 96.06 460 MET B O 1
ATOM 9430 N N . HIS B 1 461 ? 26.266 -31.172 -12.367 1 96.19 461 HIS B N 1
ATOM 9431 C CA . HIS B 1 461 ? 25.391 -31.812 -11.375 1 96.19 461 HIS B CA 1
ATOM 9432 C C . HIS B 1 461 ? 26.219 -32.562 -10.336 1 96.19 461 HIS B C 1
ATOM 9434 O O . HIS B 1 461 ? 27.281 -33.094 -10.648 1 96.19 461 HIS B O 1
ATOM 9440 N N . GLY B 1 462 ? 25.703 -32.562 -9.172 1 96.31 462 GLY B N 1
ATOM 9441 C CA . GLY B 1 462 ? 26.328 -33.312 -8.086 1 96.31 462 GLY B CA 1
ATOM 9442 C C . GLY B 1 462 ? 25.375 -33.625 -6.949 1 96.31 462 GLY B C 1
ATOM 9443 O O . GLY B 1 462 ? 24.203 -33.25 -7.004 1 96.31 462 GLY B O 1
ATOM 9444 N N . THR B 1 463 ? 25.875 -34.375 -6.008 1 97.31 463 THR B N 1
ATOM 9445 C CA . THR B 1 463 ? 25.062 -34.719 -4.844 1 97.31 463 THR B CA 1
ATOM 9446 C C . THR B 1 463 ? 25.766 -34.281 -3.557 1 97.31 463 THR B C 1
ATOM 9448 O O . THR B 1 463 ? 26.984 -34.125 -3.531 1 97.31 463 THR B O 1
ATOM 9451 N N . LEU B 1 464 ? 25.016 -34 -2.66 1 97.31 464 LEU B N 1
ATOM 9452 C CA . LEU B 1 464 ? 25.422 -33.719 -1.29 1 97.31 464 LEU B CA 1
ATOM 9453 C C . LEU B 1 464 ? 24.719 -34.625 -0.305 1 97.31 464 LEU B C 1
ATOM 9455 O O . LEU B 1 464 ? 23.5 -34.812 -0.358 1 97.31 464 LEU B O 1
ATOM 9459 N N . LYS B 1 465 ? 25.516 -35.219 0.56 1 97.06 465 LYS B N 1
ATOM 9460 C CA . LYS B 1 465 ? 24.953 -36.156 1.537 1 97.06 465 LYS B CA 1
ATOM 9461 C C . LYS B 1 465 ? 24.469 -35.406 2.781 1 97.06 465 LYS B C 1
ATOM 9463 O O . LYS B 1 465 ? 25.234 -34.625 3.385 1 97.06 465 LYS B O 1
ATOM 9468 N N . ILE B 1 466 ? 23.266 -35.562 3.07 1 96.25 466 ILE B N 1
ATOM 9469 C CA . ILE B 1 466 ? 22.688 -35.094 4.316 1 96.25 466 ILE B CA 1
ATOM 9470 C C . ILE B 1 466 ? 21.969 -36.25 5.02 1 96.25 466 ILE B C 1
ATOM 9472 O O . ILE B 1 466 ? 20.969 -36.75 4.523 1 96.25 466 ILE B O 1
ATOM 9476 N N . GLY B 1 467 ? 22.469 -36.688 6.176 1 94.12 467 GLY B N 1
ATOM 9477 C CA . GLY B 1 467 ? 21.953 -37.875 6.789 1 94.12 467 GLY B CA 1
ATOM 9478 C C . GLY B 1 467 ? 22.062 -39.094 5.891 1 94.12 467 GLY B C 1
ATOM 9479 O O . GLY B 1 467 ? 23.141 -39.438 5.41 1 94.12 467 GLY B O 1
ATOM 9480 N N . GLU B 1 468 ? 20.953 -39.719 5.602 1 95 468 GLU B N 1
ATOM 9481 C CA . GLU B 1 468 ? 20.953 -40.938 4.793 1 95 468 GLU B CA 1
ATOM 9482 C C . GLU B 1 468 ? 20.688 -40.625 3.324 1 95 468 GLU B C 1
ATOM 9484 O O . GLU B 1 468 ? 20.688 -41.5 2.484 1 95 468 GLU B O 1
ATOM 9489 N N . PHE B 1 469 ? 20.547 -39.344 3.035 1 95.5 469 PHE B N 1
ATOM 9490 C CA . PHE B 1 469 ? 20.078 -39 1.7 1 95.5 469 PHE B CA 1
ATOM 9491 C C . PHE B 1 469 ? 21.219 -38.438 0.86 1 95.5 469 PHE B C 1
ATOM 9493 O O . PHE B 1 469 ? 22.062 -37.688 1.362 1 95.5 469 PHE B O 1
ATOM 9500 N N . ASP B 1 470 ? 21.328 -38.906 -0.357 1 96.19 470 ASP B N 1
ATOM 9501 C CA . ASP B 1 470 ? 22.094 -38.219 -1.39 1 96.19 470 ASP B CA 1
ATOM 9502 C C . ASP B 1 470 ? 21.219 -37.25 -2.176 1 96.19 470 ASP B C 1
ATOM 9504 O O . ASP B 1 470 ? 20.375 -37.656 -2.965 1 96.19 470 ASP B O 1
ATOM 9508 N N . LEU B 1 471 ? 21.438 -36.031 -1.922 1 97.75 471 LEU B N 1
ATOM 9509 C CA . LEU B 1 471 ? 20.578 -34.969 -2.477 1 97.75 471 LEU B CA 1
ATOM 9510 C C . LEU B 1 471 ? 21.297 -34.219 -3.594 1 97.75 471 LEU B C 1
ATOM 9512 O O . LEU B 1 471 ? 22.5 -33.969 -3.502 1 97.75 471 LEU B O 1
ATOM 9516 N N . TRP B 1 472 ? 20.609 -33.875 -4.59 1 98.06 472 TRP B N 1
ATOM 9517 C CA . TRP B 1 472 ? 21.203 -33.438 -5.852 1 98.06 472 TRP B CA 1
ATOM 9518 C C . TRP B 1 472 ? 21.25 -31.922 -5.926 1 98.06 472 TRP B C 1
ATOM 9520 O O . TRP B 1 472 ? 20.344 -31.234 -5.449 1 98.06 472 TRP B O 1
ATOM 9530 N N . TYR B 1 473 ? 22.328 -31.344 -6.465 1 98.25 473 TYR B N 1
ATOM 9531 C CA . TYR B 1 473 ? 22.438 -29.938 -6.812 1 98.25 473 TYR B CA 1
ATOM 9532 C C . TYR B 1 473 ? 22.891 -29.766 -8.258 1 98.25 473 TYR B C 1
ATOM 9534 O O . TYR B 1 473 ? 23.359 -30.719 -8.883 1 98.25 473 TYR B O 1
ATOM 9542 N N . GLN B 1 474 ? 22.609 -28.656 -8.766 1 98.38 474 GLN B N 1
ATOM 9543 C CA . GLN B 1 474 ? 23.172 -28.203 -10.031 1 98.38 474 GLN B CA 1
ATOM 9544 C C . GLN B 1 474 ? 23.844 -26.844 -9.891 1 98.38 474 GLN B C 1
ATOM 9546 O O . GLN B 1 474 ? 23.422 -26.031 -9.078 1 98.38 474 GLN B O 1
ATOM 9551 N N . MET B 1 475 ? 24.891 -26.594 -10.656 1 98.44 475 MET B N 1
ATOM 9552 C CA . MET B 1 475 ? 25.594 -25.328 -10.703 1 98.44 475 MET B CA 1
ATOM 9553 C C . MET B 1 475 ? 25.781 -24.844 -12.141 1 98.44 475 MET B C 1
ATOM 9555 O O . MET B 1 475 ? 26.172 -25.625 -13.016 1 98.44 475 MET B O 1
ATOM 9559 N N . ILE B 1 476 ? 25.406 -23.703 -12.312 1 98.62 476 ILE B N 1
ATOM 9560 C CA . ILE B 1 476 ? 25.734 -23.031 -13.562 1 98.62 476 ILE B CA 1
ATOM 9561 C C . ILE B 1 476 ? 27.047 -22.25 -13.406 1 98.62 476 ILE B C 1
ATOM 9563 O O . ILE B 1 476 ? 27.125 -21.312 -12.602 1 98.62 476 ILE B O 1
ATOM 9567 N N . LEU B 1 477 ? 28.047 -22.656 -14.195 1 98.62 477 LEU B N 1
ATOM 9568 C CA . LEU B 1 477 ? 29.406 -22.141 -14.039 1 98.62 477 LEU B CA 1
ATOM 9569 C C . LEU B 1 477 ? 29.734 -21.141 -15.141 1 98.62 477 LEU B C 1
ATOM 9571 O O . LEU B 1 477 ? 29.328 -21.328 -16.297 1 98.62 477 LEU B O 1
ATOM 9575 N N . PRO B 1 478 ? 30.484 -20.156 -14.766 1 98.44 478 PRO B N 1
ATOM 9576 C CA . PRO B 1 478 ? 30.875 -19.188 -15.789 1 98.44 478 PRO B CA 1
ATOM 9577 C C . PRO B 1 478 ? 31.641 -19.828 -16.938 1 98.44 478 PRO B C 1
ATOM 9579 O O . PRO B 1 478 ? 32.281 -20.875 -16.766 1 98.44 478 PRO B O 1
ATOM 9582 N N . PRO B 1 479 ? 31.5 -19.188 -18.094 1 97.19 479 PRO B N 1
ATOM 9583 C CA . PRO B 1 479 ? 32.375 -19.641 -19.188 1 97.19 479 PRO B CA 1
ATOM 9584 C C . PRO B 1 479 ? 33.844 -19.641 -18.812 1 97.19 479 PRO B C 1
ATOM 9586 O O . PRO B 1 479 ? 34.281 -18.766 -18.078 1 97.19 479 PRO B O 1
ATOM 9589 N N . LYS B 1 480 ? 34.531 -20.672 -19.25 1 96.19 480 LYS B N 1
ATOM 9590 C CA . LYS B 1 480 ? 35.938 -20.828 -18.938 1 96.19 480 LYS B CA 1
ATOM 9591 C C . LYS B 1 480 ? 36.156 -20.922 -17.438 1 96.19 480 LYS B C 1
ATOM 9593 O O . LYS B 1 480 ? 37.125 -20.359 -16.906 1 96.19 480 LYS B O 1
ATOM 9598 N N . PHE B 1 481 ? 35.25 -21.547 -16.859 1 97.69 481 PHE B N 1
ATOM 9599 C CA . PHE B 1 481 ? 35.344 -21.781 -15.422 1 97.69 481 PHE B CA 1
ATOM 9600 C C . PHE B 1 481 ? 36.719 -22.297 -15.023 1 97.69 481 PHE B C 1
ATOM 9602 O O . PHE B 1 481 ? 37.25 -23.188 -15.68 1 97.69 481 PHE B O 1
ATOM 9609 N N . ASP B 1 482 ? 37.219 -21.641 -13.914 1 96.94 482 ASP B N 1
ATOM 9610 C CA . ASP B 1 482 ? 38.531 -21.953 -13.328 1 96.94 482 ASP B CA 1
ATOM 9611 C C . ASP B 1 482 ? 38.406 -22.234 -11.836 1 96.94 482 ASP B C 1
ATOM 9613 O O . ASP B 1 482 ? 38.125 -21.312 -11.055 1 96.94 482 ASP B O 1
ATOM 9617 N N . LYS B 1 483 ? 38.656 -23.469 -11.445 1 95.94 483 LYS B N 1
ATOM 9618 C CA . LYS B 1 483 ? 38.469 -23.891 -10.062 1 95.94 483 LYS B CA 1
ATOM 9619 C C . LYS B 1 483 ? 39.438 -23.156 -9.141 1 95.94 483 LYS B C 1
ATOM 9621 O O . LYS B 1 483 ? 39.281 -23.141 -7.922 1 95.94 483 LYS B O 1
ATOM 9626 N N . SER B 1 484 ? 40.469 -22.578 -9.688 1 96.88 484 SER B N 1
ATOM 9627 C CA . SER B 1 484 ? 41.469 -21.891 -8.875 1 96.88 484 SER B CA 1
ATOM 9628 C C . SER B 1 484 ? 41.031 -20.469 -8.539 1 96.88 484 SER B C 1
ATOM 9630 O O . SER B 1 484 ? 41.656 -19.812 -7.68 1 96.88 484 SER B O 1
ATOM 9632 N N . LYS B 1 485 ? 39.969 -20.094 -9.109 1 96.88 485 LYS B N 1
ATOM 9633 C CA . LYS B 1 485 ? 39.469 -18.75 -8.844 1 96.88 485 LYS B CA 1
ATOM 9634 C C . LYS B 1 485 ? 38.312 -18.797 -7.863 1 96.88 485 LYS B C 1
ATOM 9636 O O . LYS B 1 485 ? 37.75 -19.859 -7.59 1 96.88 485 LYS B O 1
ATOM 9641 N N . LYS B 1 486 ? 38.094 -17.562 -7.332 1 97.81 486 LYS B N 1
ATOM 9642 C CA . LYS B 1 486 ? 36.938 -17.406 -6.438 1 97.81 486 LYS B CA 1
ATOM 9643 C C . LYS B 1 486 ? 35.812 -16.641 -7.113 1 97.81 486 LYS B C 1
ATOM 9645 O O . LYS B 1 486 ? 36.031 -15.57 -7.68 1 97.81 486 LYS B O 1
ATOM 9650 N N . TYR B 1 487 ? 34.688 -17.219 -7.027 1 98.62 487 TYR B N 1
ATOM 9651 C CA . TYR B 1 487 ? 33.531 -16.625 -7.656 1 98.62 487 TYR B CA 1
ATOM 9652 C C . TYR B 1 487 ? 32.438 -16.328 -6.625 1 98.62 487 TYR B C 1
ATOM 9654 O O . TYR B 1 487 ? 32.344 -17 -5.598 1 98.62 487 TYR B O 1
ATOM 9662 N N . PRO B 1 488 ? 31.641 -15.172 -6.867 1 98.81 488 PRO B N 1
ATOM 9663 C CA . PRO B 1 488 ? 30.406 -15.055 -6.066 1 98.81 488 PRO B CA 1
ATOM 9664 C C . PRO B 1 488 ? 29.438 -16.203 -6.305 1 98.81 488 PRO B C 1
ATOM 9666 O O . PRO B 1 488 ? 29.469 -16.844 -7.359 1 98.81 488 PRO B O 1
ATOM 9669 N N . LEU B 1 489 ? 28.625 -16.469 -5.281 1 98.88 489 LEU B N 1
ATOM 9670 C CA . LEU B 1 489 ? 27.641 -17.531 -5.359 1 98.88 489 LEU B CA 1
ATOM 9671 C C . LEU B 1 489 ? 26.234 -16.984 -5.117 1 98.88 489 LEU B C 1
ATOM 9673 O O . LEU B 1 489 ? 26.016 -16.234 -4.172 1 98.88 489 LEU B O 1
ATOM 9677 N N . LEU B 1 490 ? 25.375 -17.25 -6.02 1 98.94 490 LEU B N 1
ATOM 9678 C CA . LEU B 1 490 ? 23.953 -17.031 -5.809 1 98.94 490 LEU B CA 1
ATOM 9679 C C . LEU B 1 490 ? 23.188 -18.359 -5.773 1 98.94 490 LEU B C 1
ATOM 9681 O O . LEU B 1 490 ? 23.219 -19.125 -6.742 1 98.94 490 LEU B O 1
ATOM 9685 N N . ILE B 1 491 ? 22.594 -18.641 -4.664 1 98.94 491 ILE B N 1
ATOM 9686 C CA . ILE B 1 491 ? 21.719 -19.797 -4.586 1 98.94 491 ILE B CA 1
ATOM 9687 C C . ILE B 1 491 ? 20.328 -19.438 -5.094 1 98.94 491 ILE B C 1
ATOM 9689 O O . ILE B 1 491 ? 19.719 -18.484 -4.609 1 98.94 491 ILE B O 1
ATOM 9693 N N . ASP B 1 492 ? 19.922 -20.109 -6.148 1 98.81 492 ASP B N 1
ATOM 9694 C CA . ASP B 1 492 ? 18.562 -20.047 -6.668 1 98.81 492 ASP B CA 1
ATOM 9695 C C . ASP B 1 492 ? 17.672 -21.125 -6.043 1 98.81 492 ASP B C 1
ATOM 9697 O O . ASP B 1 492 ? 17.781 -22.297 -6.398 1 98.81 492 ASP B O 1
ATOM 9701 N N . VAL B 1 493 ? 16.703 -20.688 -5.148 1 98.81 493 VAL B N 1
ATOM 9702 C CA . VAL B 1 493 ? 16.031 -21.688 -4.324 1 98.81 493 VAL B CA 1
ATOM 9703 C C . VAL B 1 493 ? 14.523 -21.656 -4.574 1 98.81 493 VAL B C 1
ATOM 9705 O O . VAL B 1 493 ? 13.953 -20.578 -4.777 1 98.81 493 VAL B O 1
ATOM 9708 N N . TYR B 1 494 ? 13.914 -22.766 -4.633 1 98.19 494 TYR B N 1
ATOM 9709 C CA . TYR B 1 494 ? 12.484 -22.938 -4.395 1 98.19 494 TYR B CA 1
ATOM 9710 C C . TYR B 1 494 ? 12.234 -23.75 -3.127 1 98.19 494 TYR B C 1
ATOM 9712 O O . TYR B 1 494 ? 11.875 -23.188 -2.088 1 98.19 494 TYR B O 1
ATOM 9720 N N . ALA B 1 495 ? 12.523 -25.031 -3.148 1 97.94 495 ALA B N 1
ATOM 9721 C CA . ALA B 1 495 ? 12.68 -25.891 -1.981 1 97.94 495 ALA B CA 1
ATOM 9722 C C . ALA B 1 495 ? 11.32 -26.25 -1.387 1 97.94 495 ALA B C 1
ATOM 9724 O O . ALA B 1 495 ? 11.25 -26.891 -0.335 1 97.94 495 ALA B O 1
ATOM 9725 N N . GLY B 1 496 ? 10.148 -25.875 -2.012 1 97.31 496 GLY B N 1
ATOM 9726 C CA . GLY B 1 496 ? 8.844 -26.312 -1.536 1 97.31 496 GLY B CA 1
ATOM 9727 C C . GLY B 1 496 ? 8.594 -27.797 -1.756 1 97.31 496 GLY B C 1
ATOM 9728 O O . GLY B 1 496 ? 9.359 -28.469 -2.455 1 97.31 496 GLY B O 1
ATOM 9729 N N . PRO B 1 497 ? 7.508 -28.297 -1.18 1 96.94 497 PRO B N 1
ATOM 9730 C CA . PRO B 1 497 ? 7.215 -29.734 -1.307 1 96.94 497 PRO B CA 1
ATOM 9731 C C . PRO B 1 497 ? 7.137 -30.188 -2.76 1 96.94 497 PRO B C 1
ATOM 9733 O O . PRO B 1 497 ? 6.492 -29.531 -3.584 1 96.94 497 PRO B O 1
ATOM 9736 N N . CYS B 1 498 ? 7.898 -31.266 -3.068 1 96.19 498 CYS B N 1
ATOM 9737 C CA . CYS B 1 498 ? 7.902 -32 -4.328 1 96.19 498 CYS B CA 1
ATOM 9738 C C . CYS B 1 498 ? 8.617 -31.219 -5.418 1 96.19 498 CYS B C 1
ATOM 9740 O O . CYS B 1 498 ? 8.664 -31.656 -6.57 1 96.19 498 CYS B O 1
ATOM 9742 N N . SER B 1 499 ? 9.203 -30.109 -5.07 1 96.75 499 SER B N 1
ATOM 9743 C CA . SER B 1 499 ? 9.867 -29.297 -6.082 1 96.75 499 SER B CA 1
ATOM 9744 C C . SER B 1 499 ? 11.18 -29.922 -6.523 1 96.75 499 SER B C 1
ATOM 9746 O O . SER B 1 499 ? 11.727 -30.781 -5.832 1 96.75 499 SER B O 1
ATOM 9748 N N . GLN B 1 500 ? 11.664 -29.594 -7.66 1 97.69 500 GLN B N 1
ATOM 9749 C CA . GLN B 1 500 ? 12.953 -30 -8.203 1 97.69 500 GLN B CA 1
ATOM 9750 C C . GLN B 1 500 ? 13.555 -28.891 -9.07 1 97.69 500 GLN B C 1
ATOM 9752 O O . GLN B 1 500 ? 12.883 -28.344 -9.945 1 97.69 500 GLN B O 1
ATOM 9757 N N . LYS B 1 501 ? 14.727 -28.547 -8.742 1 97.81 501 LYS B N 1
ATOM 9758 C CA . LYS B 1 501 ? 15.445 -27.562 -9.555 1 97.81 501 LYS B CA 1
ATOM 9759 C C . LYS B 1 501 ? 16.609 -28.219 -10.289 1 97.81 501 LYS B C 1
ATOM 9761 O O . LYS B 1 501 ? 17 -27.781 -11.367 1 97.81 501 LYS B O 1
ATOM 9766 N N . SER B 1 502 ? 17.156 -29.266 -9.695 1 98 502 SER B N 1
ATOM 9767 C CA . SER B 1 502 ? 18.266 -29.969 -10.336 1 98 502 SER B CA 1
ATOM 9768 C C . SER B 1 502 ? 17.766 -31.031 -11.312 1 98 502 SER B C 1
ATOM 9770 O O . SER B 1 502 ? 17.438 -32.156 -10.906 1 98 502 SER B O 1
ATOM 9772 N N . ASP B 1 503 ? 17.609 -30.688 -12.562 1 97.5 503 ASP B N 1
ATOM 9773 C CA . ASP B 1 503 ? 17.234 -31.609 -13.641 1 97.5 503 ASP B CA 1
ATOM 9774 C C . ASP B 1 503 ? 18.031 -31.312 -14.914 1 97.5 503 ASP B C 1
ATOM 9776 O O . ASP B 1 503 ? 18.891 -30.422 -14.922 1 97.5 503 ASP B O 1
ATOM 9780 N N . PHE B 1 504 ? 17.812 -32.031 -15.953 1 97.38 504 PHE B N 1
ATOM 9781 C CA . PHE B 1 504 ? 18.734 -31.984 -17.094 1 97.38 504 PHE B CA 1
ATOM 9782 C C . PHE B 1 504 ? 18.141 -31.156 -18.234 1 97.38 504 PHE B C 1
ATOM 9784 O O . PHE B 1 504 ? 18.656 -31.188 -19.344 1 97.38 504 PHE B O 1
ATOM 9791 N N . ARG B 1 505 ? 17.188 -30.422 -18.031 1 95.62 505 ARG B N 1
ATOM 9792 C CA . ARG B 1 505 ? 16.625 -29.578 -19.094 1 95.62 505 ARG B CA 1
ATOM 9793 C C . ARG B 1 505 ? 17.609 -28.484 -19.484 1 95.62 505 ARG B C 1
ATOM 9795 O O . ARG B 1 505 ? 18.281 -27.906 -18.625 1 95.62 505 ARG B O 1
ATOM 9802 N N . PHE B 1 506 ? 17.516 -28.141 -20.688 1 96.69 506 PHE B N 1
ATOM 9803 C CA . PHE B 1 506 ? 18.234 -26.984 -21.219 1 96.69 506 PHE B CA 1
ATOM 9804 C C . PHE B 1 506 ? 17.484 -25.703 -20.891 1 96.69 506 PHE B C 1
ATOM 9806 O O . PHE B 1 506 ? 16.312 -25.562 -21.219 1 96.69 506 PHE B O 1
ATOM 9813 N N . ARG B 1 507 ? 18.203 -24.812 -20.25 1 93.62 507 ARG B N 1
ATOM 9814 C CA . ARG B 1 507 ? 17.578 -23.547 -19.859 1 93.62 507 ARG B CA 1
ATOM 9815 C C . ARG B 1 507 ? 18.484 -22.359 -20.188 1 93.62 507 ARG B C 1
ATOM 9817 O O . ARG B 1 507 ? 19.703 -22.438 -20 1 93.62 507 ARG B O 1
ATOM 9824 N N . VAL B 1 508 ? 17.906 -21.297 -20.719 1 93.44 508 VAL B N 1
ATOM 9825 C CA . VAL B 1 508 ? 18.516 -19.984 -20.859 1 93.44 508 VAL B CA 1
ATOM 9826 C C . VAL B 1 508 ? 17.688 -18.938 -20.125 1 93.44 508 VAL B C 1
ATOM 9828 O O . VAL B 1 508 ? 16.469 -18.844 -20.344 1 93.44 508 VAL B O 1
ATOM 9831 N N . GLY B 1 509 ? 18.281 -18.188 -19.219 1 94.38 509 GLY B N 1
ATOM 9832 C CA . GLY B 1 509 ? 17.516 -17.203 -18.469 1 94.38 509 GLY B CA 1
ATOM 9833 C C . GLY B 1 509 ? 18.406 -16.25 -17.688 1 94.38 509 GLY B C 1
ATOM 9834 O O . GLY B 1 509 ? 19.531 -15.961 -18.078 1 94.38 509 GLY B O 1
ATOM 9835 N N . TRP B 1 510 ? 17.828 -15.664 -16.609 1 97.44 510 TRP B N 1
ATOM 9836 C CA . TRP B 1 510 ? 18.531 -14.695 -15.773 1 97.44 510 TRP B CA 1
ATOM 9837 C C . TRP B 1 510 ? 19.797 -15.305 -15.188 1 97.44 510 TRP B C 1
ATOM 9839 O O . TRP B 1 510 ? 20.844 -14.648 -15.125 1 97.44 510 TRP B O 1
ATOM 9849 N N . SER B 1 511 ? 19.734 -16.594 -14.773 1 98 511 SER B N 1
ATOM 9850 C CA . SER B 1 511 ? 20.906 -17.281 -14.242 1 98 511 SER B CA 1
ATOM 9851 C C . SER B 1 511 ? 22.016 -17.375 -15.281 1 98 511 SER B C 1
ATOM 9853 O O . SER B 1 511 ? 23.188 -17.297 -14.938 1 98 511 SER B O 1
ATOM 9855 N N . THR B 1 512 ? 21.609 -17.609 -16.562 1 97.31 512 THR B N 1
ATOM 9856 C CA . THR B 1 512 ? 22.594 -17.656 -17.625 1 97.31 512 THR B CA 1
ATOM 9857 C C . THR B 1 512 ? 23.328 -16.328 -17.75 1 97.31 512 THR B C 1
ATOM 9859 O O . THR B 1 512 ? 24.547 -16.297 -17.875 1 97.31 512 THR B O 1
ATOM 9862 N N . TYR B 1 513 ? 22.625 -15.273 -17.672 1 97.44 513 TYR B N 1
ATOM 9863 C CA . TYR B 1 513 ? 23.219 -13.945 -17.703 1 97.44 513 TYR B CA 1
ATOM 9864 C C . TYR B 1 513 ? 24.172 -13.75 -16.547 1 97.44 513 TYR B C 1
ATOM 9866 O O . TYR B 1 513 ? 25.312 -13.32 -16.734 1 97.44 513 TYR B O 1
ATOM 9874 N N . LEU B 1 514 ? 23.703 -14.055 -15.344 1 98.62 514 LEU B N 1
ATOM 9875 C CA . LEU B 1 514 ? 24.547 -13.859 -14.164 1 98.62 514 LEU B CA 1
ATOM 9876 C C . LEU B 1 514 ? 25.844 -14.641 -14.273 1 98.62 514 LEU B C 1
ATOM 9878 O O . LEU B 1 514 ? 26.922 -14.125 -13.969 1 98.62 514 LEU B O 1
ATOM 9882 N N . ALA B 1 515 ? 25.703 -15.898 -14.734 1 98.56 515 ALA B N 1
ATOM 9883 C CA . ALA B 1 515 ? 26.906 -16.734 -14.852 1 98.56 515 ALA B CA 1
ATOM 9884 C C . ALA B 1 515 ? 27.797 -16.25 -15.992 1 98.56 515 ALA B C 1
ATOM 9886 O O . ALA B 1 515 ? 29.016 -16.219 -15.859 1 98.56 515 ALA B O 1
ATOM 9887 N N . SER B 1 516 ? 27.188 -15.922 -17.078 1 97.94 516 SER B N 1
ATOM 9888 C CA . SER B 1 516 ? 27.953 -15.57 -18.281 1 97.94 516 SER B CA 1
ATOM 9889 C C . SER B 1 516 ? 28.594 -14.195 -18.141 1 97.94 516 SER B C 1
ATOM 9891 O O . SER B 1 516 ? 29.828 -14.07 -18.203 1 97.94 516 SER B O 1
ATOM 9893 N N . THR B 1 517 ? 27.812 -13.234 -17.906 1 97.88 517 THR B N 1
ATOM 9894 C CA . THR B 1 517 ? 28.281 -11.852 -17.922 1 97.88 517 THR B CA 1
ATOM 9895 C C . THR B 1 517 ? 28.844 -11.445 -16.562 1 97.88 517 THR B C 1
ATOM 9897 O O . THR B 1 517 ? 29.906 -10.844 -16.484 1 97.88 517 THR B O 1
ATOM 9900 N N . GLU B 1 518 ? 28.234 -11.773 -15.492 1 98.12 518 GLU B N 1
ATOM 9901 C CA . GLU B 1 518 ? 28.594 -11.266 -14.172 1 98.12 518 GLU B CA 1
ATOM 9902 C C . GLU B 1 518 ? 29.531 -12.227 -13.445 1 98.12 518 GLU B C 1
ATOM 9904 O O . GLU B 1 518 ? 30.031 -11.914 -12.367 1 98.12 518 GLU B O 1
ATOM 9909 N N . LYS B 1 519 ? 29.766 -13.383 -14.016 1 98.31 519 LYS B N 1
ATOM 9910 C CA . LYS B 1 519 ? 30.688 -14.391 -13.477 1 98.31 519 LYS B CA 1
ATOM 9911 C C . LYS B 1 519 ? 30.266 -14.805 -12.07 1 98.31 519 LYS B C 1
ATOM 9913 O O . LYS B 1 519 ? 31.109 -14.977 -11.188 1 98.31 519 LYS B O 1
ATOM 9918 N N . VAL B 1 520 ? 28.938 -14.867 -11.891 1 98.75 520 VAL B N 1
ATOM 9919 C CA . VAL B 1 520 ? 28.359 -15.375 -10.648 1 98.75 520 VAL B CA 1
ATOM 9920 C C . VAL B 1 520 ? 27.969 -16.844 -10.828 1 98.75 520 VAL B C 1
ATOM 9922 O O . VAL B 1 520 ? 27.266 -17.203 -11.781 1 98.75 520 VAL B O 1
ATOM 9925 N N . ILE B 1 521 ? 28.484 -17.719 -9.992 1 98.88 521 ILE B N 1
ATOM 9926 C CA . ILE B 1 521 ? 28.031 -19.109 -9.984 1 98.88 521 ILE B CA 1
ATOM 9927 C C . ILE B 1 521 ? 26.609 -19.172 -9.422 1 98.88 521 ILE B C 1
ATOM 9929 O O . ILE B 1 521 ? 26.344 -18.656 -8.344 1 98.88 521 ILE B O 1
ATOM 9933 N N . VAL B 1 522 ? 25.703 -19.734 -10.203 1 98.88 522 VAL B N 1
ATOM 9934 C CA . VAL B 1 522 ? 24.328 -19.906 -9.734 1 98.88 522 VAL B CA 1
ATOM 9935 C C . VAL B 1 522 ? 24.078 -21.391 -9.422 1 98.88 522 VAL B C 1
ATOM 9937 O O . VAL B 1 522 ? 24.203 -22.234 -10.297 1 98.88 522 VAL B O 1
ATOM 9940 N N . ALA B 1 523 ? 23.734 -21.672 -8.18 1 98.81 523 ALA B N 1
ATOM 9941 C CA . ALA B 1 523 ? 23.531 -23.047 -7.754 1 98.81 523 ALA B CA 1
ATOM 9942 C C . ALA B 1 523 ? 22.094 -23.266 -7.273 1 98.81 523 ALA B C 1
ATOM 9944 O O . ALA B 1 523 ? 21.453 -22.328 -6.77 1 98.81 523 ALA B O 1
ATOM 9945 N N . SER B 1 524 ? 21.594 -24.406 -7.512 1 98.75 524 SER B N 1
ATOM 9946 C CA . SER B 1 524 ? 20.328 -24.891 -6.949 1 98.75 524 SER B CA 1
ATOM 9947 C C . SER B 1 524 ? 20.516 -26.234 -6.25 1 98.75 524 SER B C 1
ATOM 9949 O O . SER B 1 524 ? 21.281 -27.078 -6.715 1 98.75 524 SER B O 1
ATOM 9951 N N . PHE B 1 525 ? 19.828 -26.391 -5.152 1 98.69 525 PHE B N 1
ATOM 9952 C CA . PHE B 1 525 ? 19.984 -27.578 -4.332 1 98.69 525 PHE B CA 1
ATOM 9953 C C . PHE B 1 525 ? 18.609 -28.141 -3.938 1 98.69 525 PHE B C 1
ATOM 9955 O O . PHE B 1 525 ? 17.797 -27.438 -3.35 1 98.69 525 PHE B O 1
ATOM 9962 N N . ASP B 1 526 ? 18.375 -29.406 -4.293 1 98.5 526 ASP B N 1
ATOM 9963 C CA . ASP B 1 526 ? 17.156 -30.109 -3.932 1 98.5 526 ASP B CA 1
ATOM 9964 C C . ASP B 1 526 ? 17.328 -30.859 -2.611 1 98.5 526 ASP B C 1
ATOM 9966 O O . ASP B 1 526 ? 17.672 -32.062 -2.604 1 98.5 526 ASP B O 1
ATOM 9970 N N . GLY B 1 527 ? 17.031 -30.141 -1.58 1 98.38 527 GLY B N 1
ATOM 9971 C CA . GLY B 1 527 ? 17.109 -30.703 -0.245 1 98.38 527 GLY B CA 1
ATOM 9972 C C . GLY B 1 527 ? 15.883 -31.5 0.146 1 98.38 527 GLY B C 1
ATOM 9973 O O . GLY B 1 527 ? 15.141 -31.984 -0.719 1 98.38 527 GLY B O 1
ATOM 9974 N N . ARG B 1 528 ? 15.859 -31.922 1.491 1 96.88 528 ARG B N 1
ATOM 9975 C CA . ARG B 1 528 ? 14.664 -32.594 2.006 1 96.88 528 ARG B CA 1
ATOM 9976 C C . ARG B 1 528 ? 13.414 -31.781 1.675 1 96.88 528 ARG B C 1
ATOM 9978 O O . ARG B 1 528 ? 13.414 -30.547 1.759 1 96.88 528 ARG B O 1
ATOM 9985 N N . GLY B 1 529 ? 12.312 -32.438 1.211 1 97.75 529 GLY B N 1
ATOM 9986 C CA . GLY B 1 529 ? 11.078 -31.859 0.708 1 97.75 529 GLY B CA 1
ATOM 9987 C C . GLY B 1 529 ? 10.969 -31.922 -0.803 1 97.75 529 GLY B C 1
ATOM 9988 O O . GLY B 1 529 ? 9.875 -31.766 -1.354 1 97.75 529 GLY B O 1
ATOM 9989 N N . SER B 1 530 ? 12.07 -32.094 -1.499 1 97.62 530 SER B N 1
ATOM 9990 C CA . SER B 1 530 ? 12.07 -32.125 -2.957 1 97.62 530 SER B CA 1
ATOM 9991 C C . SER B 1 530 ? 11.438 -33.406 -3.475 1 97.62 530 SER B C 1
ATOM 9993 O O . SER B 1 530 ? 11.211 -34.344 -2.707 1 97.62 530 SER B O 1
ATOM 9995 N N . GLY B 1 531 ? 11.18 -33.469 -4.789 1 96.56 531 GLY B N 1
ATOM 9996 C CA . GLY B 1 531 ? 10.484 -34.594 -5.379 1 96.56 531 GLY B CA 1
ATOM 9997 C C . GLY B 1 531 ? 11.391 -35.531 -6.184 1 96.56 531 GLY B C 1
ATOM 9998 O O . GLY B 1 531 ? 12.578 -35.219 -6.348 1 96.56 531 GLY B O 1
ATOM 9999 N N . TYR B 1 532 ? 10.891 -36.75 -6.469 1 96.88 532 TYR B N 1
ATOM 10000 C CA . TYR B 1 532 ? 11.383 -37.719 -7.453 1 96.88 532 TYR B CA 1
ATOM 10001 C C . TYR B 1 532 ? 12.523 -38.562 -6.879 1 96.88 532 TYR B C 1
ATOM 10003 O O . TYR B 1 532 ? 13.336 -39.094 -7.625 1 96.88 532 TYR B O 1
ATOM 10011 N N . GLN B 1 533 ? 12.641 -38.531 -5.551 1 95.62 533 GLN B N 1
ATOM 10012 C CA . GLN B 1 533 ? 13.57 -39.406 -4.863 1 95.62 533 GLN B CA 1
ATOM 10013 C C . GLN B 1 533 ? 12.883 -40.156 -3.711 1 95.62 533 GLN B C 1
ATOM 10015 O O . GLN B 1 533 ? 13.5 -40.406 -2.676 1 95.62 533 GLN B O 1
ATOM 10020 N N . GLY B 1 534 ? 11.516 -40.344 -3.926 1 95.94 534 GLY B N 1
ATOM 10021 C CA . GLY B 1 534 ? 10.766 -41.125 -2.941 1 95.94 534 GLY B CA 1
ATOM 10022 C C . GLY B 1 534 ? 10.078 -40.25 -1.911 1 95.94 534 GLY B C 1
ATOM 10023 O O . GLY B 1 534 ? 10.453 -39.094 -1.71 1 95.94 534 GLY B O 1
ATOM 10024 N N . ASP B 1 535 ? 9.156 -40.844 -1.199 1 96.56 535 ASP B N 1
ATOM 10025 C CA . ASP B 1 535 ? 8.312 -40.156 -0.237 1 96.56 535 ASP B CA 1
ATOM 10026 C C . ASP B 1 535 ? 9.102 -39.781 1.021 1 96.56 535 ASP B C 1
ATOM 10028 O O . ASP B 1 535 ? 8.781 -38.812 1.704 1 96.56 535 ASP B O 1
ATOM 10032 N N . LYS B 1 536 ? 10.094 -40.625 1.34 1 96.5 536 LYS B N 1
ATOM 10033 C CA . LYS B 1 536 ? 10.852 -40.344 2.557 1 96.5 536 LYS B CA 1
ATOM 10034 C C . LYS B 1 536 ? 11.469 -38.938 2.521 1 96.5 536 LYS B C 1
ATOM 10036 O O . LYS B 1 536 ? 11.43 -38.219 3.516 1 96.5 536 LYS B O 1
ATOM 10041 N N . ILE B 1 537 ? 12.039 -38.562 1.399 1 97 537 ILE B N 1
ATOM 10042 C CA . ILE B 1 537 ? 12.609 -37.219 1.237 1 97 537 ILE B CA 1
ATOM 10043 C C . ILE B 1 537 ? 11.492 -36.188 1.131 1 97 537 ILE B C 1
ATOM 10045 O O . ILE B 1 537 ? 11.508 -35.188 1.835 1 97 537 ILE B O 1
ATOM 10049 N N . MET B 1 538 ? 10.484 -36.438 0.327 1 97.06 538 MET B N 1
ATOM 10050 C CA . MET B 1 538 ? 9.414 -35.469 0.027 1 97.06 538 MET B CA 1
ATOM 10051 C C . MET B 1 538 ? 8.617 -35.156 1.281 1 97.06 538 MET B C 1
ATOM 10053 O O . MET B 1 538 ? 8.32 -33.969 1.545 1 97.06 538 MET B O 1
ATOM 10057 N N . HIS B 1 539 ? 8.297 -36.156 2.16 1 97.56 539 HIS B N 1
ATOM 10058 C CA . HIS B 1 539 ? 7.414 -36 3.307 1 97.56 539 HIS B CA 1
ATOM 10059 C C . HIS B 1 539 ? 8.188 -35.531 4.539 1 97.56 539 HIS B C 1
ATOM 10061 O O . HIS B 1 539 ? 7.613 -35.375 5.613 1 97.56 539 HIS B O 1
ATOM 10067 N N . ALA B 1 540 ? 9.516 -35.281 4.352 1 97.44 540 ALA B N 1
ATOM 10068 C CA . ALA B 1 540 ? 10.32 -34.812 5.477 1 97.44 540 ALA B CA 1
ATOM 10069 C C . ALA B 1 540 ? 9.797 -33.5 6.02 1 97.44 540 ALA B C 1
ATOM 10071 O O . ALA B 1 540 ? 10.008 -33.188 7.191 1 97.44 540 ALA B O 1
ATOM 10072 N N . LEU B 1 541 ? 9.078 -32.781 5.23 1 97.69 541 LEU B N 1
ATOM 10073 C CA . LEU B 1 541 ? 8.617 -31.453 5.605 1 97.69 541 LEU B CA 1
ATOM 10074 C C . LEU B 1 541 ? 7.215 -31.516 6.211 1 97.69 541 LEU B C 1
ATOM 10076 O O . LEU B 1 541 ? 6.672 -30.484 6.629 1 97.69 541 LEU B O 1
ATOM 10080 N N . TYR B 1 542 ? 6.637 -32.75 6.293 1 97.81 542 TYR B N 1
ATOM 10081 C CA . TYR B 1 542 ? 5.266 -32.844 6.777 1 97.81 542 TYR B CA 1
ATOM 10082 C C . TYR B 1 542 ? 5.133 -32.281 8.188 1 97.81 542 TYR B C 1
ATOM 10084 O O . TYR B 1 542 ? 5.91 -32.625 9.078 1 97.81 542 TYR B O 1
ATOM 10092 N N . LYS B 1 543 ? 4.25 -31.266 8.344 1 98 543 LYS B N 1
ATOM 10093 C CA . LYS B 1 543 ? 3.877 -30.594 9.578 1 98 543 LYS B CA 1
ATOM 10094 C C . LYS B 1 543 ? 4.984 -29.656 10.055 1 98 543 LYS B C 1
ATOM 10096 O O . LYS B 1 543 ? 4.969 -29.203 11.195 1 98 543 LYS B O 1
ATOM 10101 N N . ARG B 1 544 ? 5.988 -29.391 9.188 1 98.19 544 ARG B N 1
ATOM 10102 C CA . ARG B 1 544 ? 7.09 -28.578 9.688 1 98.19 544 ARG B CA 1
ATOM 10103 C C . ARG B 1 544 ? 7.766 -27.812 8.555 1 98.19 544 ARG B C 1
ATOM 10105 O O . ARG B 1 544 ? 8.992 -27.844 8.422 1 98.19 544 ARG B O 1
ATOM 10112 N N . LEU B 1 545 ? 6.93 -27.188 7.75 1 98.38 545 LEU B N 1
ATOM 10113 C CA . LEU B 1 545 ? 7.508 -26.312 6.742 1 98.38 545 LEU B CA 1
ATOM 10114 C C . LEU B 1 545 ? 8.414 -25.266 7.387 1 98.38 545 LEU B C 1
ATOM 10116 O O . LEU B 1 545 ? 8.164 -24.828 8.508 1 98.38 545 LEU B O 1
ATOM 10120 N N . GLY B 1 546 ? 9.5 -24.859 6.656 1 98.06 546 GLY B N 1
ATOM 10121 C CA . GLY B 1 546 ? 10.406 -23.812 7.125 1 98.06 546 GLY B CA 1
ATOM 10122 C C . GLY B 1 546 ? 11.508 -24.344 8.023 1 98.06 546 GLY B C 1
ATOM 10123 O O . GLY B 1 546 ? 12.188 -23.562 8.703 1 98.06 546 GLY B O 1
ATOM 10124 N N . THR B 1 547 ? 11.727 -25.641 8.109 1 97.69 547 THR B N 1
ATOM 10125 C CA . THR B 1 547 ? 12.75 -26.203 8.977 1 97.69 547 THR B CA 1
ATOM 10126 C C . THR B 1 547 ? 13.883 -26.828 8.156 1 97.69 547 THR B C 1
ATOM 10128 O O . THR B 1 547 ? 14.797 -26.125 7.73 1 97.69 547 THR B O 1
ATOM 10131 N N . TYR B 1 548 ? 13.586 -28.062 7.609 1 98.19 548 TYR B N 1
ATOM 10132 C CA . TYR B 1 548 ? 14.664 -28.828 6.988 1 98.19 548 TYR B CA 1
ATOM 10133 C C . TYR B 1 548 ? 15.094 -28.188 5.672 1 98.19 548 TYR B C 1
ATOM 10135 O O . TYR B 1 548 ? 16.281 -28.172 5.348 1 98.19 548 TYR B O 1
ATOM 10143 N N . GLU B 1 549 ? 14.117 -27.766 4.91 1 98.25 549 GLU B N 1
ATOM 10144 C CA . GLU B 1 549 ? 14.492 -27.188 3.619 1 98.25 549 GLU B CA 1
ATOM 10145 C C . GLU B 1 549 ? 15.305 -25.906 3.799 1 98.25 549 GLU B C 1
ATOM 10147 O O . GLU B 1 549 ? 16.125 -25.562 2.945 1 98.25 549 GLU B O 1
ATOM 10152 N N . VAL B 1 550 ? 15.102 -25.203 4.898 1 98.56 550 VAL B N 1
ATOM 10153 C CA . VAL B 1 550 ? 15.891 -24.031 5.223 1 98.56 550 VAL B CA 1
ATOM 10154 C C . VAL B 1 550 ? 17.297 -24.453 5.648 1 98.56 550 VAL B C 1
ATOM 10156 O O . VAL B 1 550 ? 18.297 -23.953 5.117 1 98.56 550 VAL B O 1
ATOM 10159 N N . GLU B 1 551 ? 17.406 -25.359 6.582 1 98.25 551 GLU B N 1
ATOM 10160 C CA . GLU B 1 551 ? 18.688 -25.891 7.059 1 98.25 551 GLU B CA 1
ATOM 10161 C C . GLU B 1 551 ? 19.516 -26.453 5.91 1 98.25 551 GLU B C 1
ATOM 10163 O O . GLU B 1 551 ? 20.734 -26.25 5.863 1 98.25 551 GLU B O 1
ATOM 10168 N N . ASP B 1 552 ? 18.812 -27.109 5.055 1 98.69 552 ASP B N 1
ATOM 10169 C CA . ASP B 1 552 ? 19.5 -27.781 3.953 1 98.69 552 ASP B CA 1
ATOM 10170 C C . ASP B 1 552 ? 20.141 -26.75 3.016 1 98.69 552 ASP B C 1
ATOM 10172 O O . ASP B 1 552 ? 21.234 -26.984 2.482 1 98.69 552 ASP B O 1
ATOM 10176 N N . GLN B 1 553 ? 19.484 -25.625 2.773 1 98.81 553 GLN B N 1
ATOM 10177 C CA . GLN B 1 553 ? 20.078 -24.594 1.917 1 98.81 553 GLN B CA 1
ATOM 10178 C C . GLN B 1 553 ? 21.328 -24.016 2.555 1 98.81 553 GLN B C 1
ATOM 10180 O O . GLN B 1 553 ? 22.312 -23.75 1.868 1 98.81 553 GLN B O 1
ATOM 10185 N N . ILE B 1 554 ? 21.297 -23.734 3.84 1 98.81 554 ILE B N 1
ATOM 10186 C CA . ILE B 1 554 ? 22.453 -23.219 4.559 1 98.81 554 ILE B CA 1
ATOM 10187 C C . ILE B 1 554 ? 23.594 -24.234 4.488 1 98.81 554 ILE B C 1
ATOM 10189 O O . ILE B 1 554 ? 24.734 -23.875 4.207 1 98.81 554 ILE B O 1
ATOM 10193 N N . THR B 1 555 ? 23.25 -25.516 4.676 1 98.69 555 THR B N 1
ATOM 10194 C CA . THR B 1 555 ? 24.234 -26.594 4.598 1 98.69 555 THR B CA 1
ATOM 10195 C C . THR B 1 555 ? 24.844 -26.656 3.199 1 98.69 555 THR B C 1
ATOM 10197 O O . THR B 1 555 ? 26.062 -26.812 3.051 1 98.69 555 THR B O 1
ATOM 10200 N N . ALA B 1 556 ? 23.984 -26.578 2.223 1 98.75 556 ALA B N 1
ATOM 10201 C CA . ALA B 1 556 ? 24.469 -26.625 0.846 1 98.75 556 ALA B CA 1
ATOM 10202 C C . ALA B 1 556 ? 25.406 -25.453 0.564 1 98.75 556 ALA B C 1
ATOM 10204 O O . ALA B 1 556 ? 26.453 -25.625 -0.062 1 98.75 556 ALA B O 1
ATOM 10205 N N . ALA B 1 557 ? 25.047 -24.297 1.02 1 98.81 557 ALA B N 1
ATOM 10206 C CA . ALA B 1 557 ? 25.906 -23.141 0.813 1 98.81 557 ALA B CA 1
ATOM 10207 C C . ALA B 1 557 ? 27.281 -23.344 1.438 1 98.81 557 ALA B C 1
ATOM 10209 O O . ALA B 1 557 ? 28.297 -23.047 0.818 1 98.81 557 ALA B O 1
ATOM 10210 N N . ARG B 1 558 ? 27.344 -23.828 2.639 1 98.62 558 ARG B N 1
ATOM 10211 C CA . ARG B 1 558 ? 28.625 -24.125 3.287 1 98.62 558 ARG B CA 1
ATOM 10212 C C . ARG B 1 558 ? 29.422 -25.125 2.484 1 98.62 558 ARG B C 1
ATOM 10214 O O . ARG B 1 558 ? 30.641 -24.969 2.312 1 98.62 558 ARG B O 1
ATOM 10221 N N . HIS B 1 559 ? 28.734 -26.156 2.041 1 98.44 559 HIS B N 1
ATOM 10222 C CA . HIS B 1 559 ? 29.391 -27.156 1.218 1 98.44 559 HIS B CA 1
ATOM 10223 C C . HIS B 1 559 ? 30 -26.531 -0.037 1 98.44 559 HIS B C 1
ATOM 10225 O O . HIS B 1 559 ? 31.141 -26.828 -0.392 1 98.44 559 HIS B O 1
ATOM 10231 N N . PHE B 1 560 ? 29.203 -25.688 -0.693 1 98.62 560 PHE B N 1
ATOM 10232 C CA . PHE B 1 560 ? 29.688 -25.047 -1.911 1 98.62 560 PHE B CA 1
ATOM 10233 C C . PHE B 1 560 ? 30.891 -24.172 -1.617 1 98.62 560 PHE B C 1
ATOM 10235 O O . PHE B 1 560 ? 31.844 -24.141 -2.396 1 98.62 560 PHE B O 1
ATOM 10242 N N . ILE B 1 561 ? 30.875 -23.469 -0.514 1 98.5 561 ILE B N 1
ATOM 10243 C CA . ILE B 1 561 ? 32 -22.656 -0.1 1 98.5 561 ILE B CA 1
ATOM 10244 C C . ILE B 1 561 ? 33.219 -23.547 0.094 1 98.5 561 ILE B C 1
ATOM 10246 O O . ILE B 1 561 ? 34.344 -23.219 -0.342 1 98.5 561 ILE B O 1
ATOM 10250 N N . ASP B 1 562 ? 33.062 -24.688 0.607 1 97.75 562 ASP B N 1
ATOM 10251 C CA . ASP B 1 562 ? 34.156 -25.609 0.923 1 97.75 562 ASP B CA 1
ATOM 10252 C C . ASP B 1 562 ? 34.75 -26.219 -0.348 1 97.75 562 ASP B C 1
ATOM 10254 O O . ASP B 1 562 ? 35.844 -26.781 -0.317 1 97.75 562 ASP B O 1
ATOM 10258 N N . MET B 1 563 ? 34.094 -26.141 -1.441 1 97.38 563 MET B N 1
ATOM 10259 C CA . MET B 1 563 ? 34.625 -26.641 -2.703 1 97.38 563 MET B CA 1
ATOM 10260 C C . MET B 1 563 ? 35.844 -25.859 -3.133 1 97.38 563 MET B C 1
ATOM 10262 O O . MET B 1 563 ? 36.656 -26.328 -3.955 1 97.38 563 MET B O 1
ATOM 10266 N N . GLY B 1 564 ? 35.938 -24.625 -2.672 1 97.56 564 GLY B N 1
ATOM 10267 C CA . GLY B 1 564 ? 37.188 -23.891 -2.818 1 97.56 564 GLY B CA 1
ATOM 10268 C C . GLY B 1 564 ? 37.125 -22.797 -3.863 1 97.56 564 GLY B C 1
ATOM 10269 O O . GLY B 1 564 ? 37.969 -21.906 -3.898 1 97.56 564 GLY B O 1
ATOM 10270 N N . PHE B 1 565 ? 36.094 -22.766 -4.68 1 98.25 565 PHE B N 1
ATOM 10271 C CA . PHE B 1 565 ? 36.062 -21.766 -5.742 1 98.25 565 PHE B CA 1
ATOM 10272 C C . PHE B 1 565 ? 34.969 -20.75 -5.5 1 98.25 565 PHE B C 1
ATOM 10274 O O . PHE B 1 565 ? 34.625 -19.953 -6.383 1 98.25 565 PHE B O 1
ATOM 10281 N N . ILE B 1 566 ? 34.375 -20.734 -4.312 1 98.56 566 ILE B N 1
ATOM 10282 C CA . ILE B 1 566 ? 33.375 -19.75 -3.945 1 98.56 566 ILE B CA 1
ATOM 10283 C C . ILE B 1 566 ? 33.969 -18.734 -2.973 1 98.56 566 ILE B C 1
ATOM 10285 O O . ILE B 1 566 ? 34.656 -19.109 -2.023 1 98.56 566 ILE B O 1
ATOM 10289 N N . ASP B 1 567 ? 33.719 -17.438 -3.219 1 98.5 567 ASP B N 1
ATOM 10290 C CA . ASP B 1 567 ? 34.062 -16.375 -2.283 1 98.5 567 ASP B CA 1
ATOM 10291 C C . ASP B 1 567 ? 33.062 -16.328 -1.128 1 98.5 567 ASP B C 1
ATOM 10293 O O . ASP B 1 567 ? 31.906 -15.914 -1.312 1 98.5 567 ASP B O 1
ATOM 10297 N N . LYS B 1 568 ? 33.531 -16.625 0.021 1 98 568 LYS B N 1
ATOM 10298 C CA . LYS B 1 568 ? 32.656 -16.75 1.187 1 98 568 LYS B CA 1
ATOM 10299 C C . LYS B 1 568 ? 32.031 -15.422 1.557 1 98 568 LYS B C 1
ATOM 10301 O O . LYS B 1 568 ? 31.031 -15.383 2.293 1 98 568 LYS B O 1
ATOM 10306 N N . ASN B 1 569 ? 32.594 -14.289 1.108 1 97.75 569 ASN B N 1
ATOM 10307 C CA . ASN B 1 569 ? 32.062 -12.969 1.448 1 97.75 569 ASN B CA 1
ATOM 10308 C C . ASN B 1 569 ? 31.047 -12.477 0.407 1 97.75 569 ASN B C 1
ATOM 10310 O O . ASN B 1 569 ? 30.469 -11.406 0.561 1 97.75 569 ASN B O 1
ATOM 10314 N N . ARG B 1 570 ? 30.875 -13.219 -0.635 1 98.56 570 ARG B N 1
ATOM 10315 C CA . ARG B 1 570 ? 29.938 -12.859 -1.695 1 98.56 570 ARG B CA 1
ATOM 10316 C C . ARG B 1 570 ? 28.969 -14.008 -1.983 1 98.56 570 ARG B C 1
ATOM 10318 O O . ARG B 1 570 ? 28.922 -14.516 -3.104 1 98.56 570 ARG B O 1
ATOM 10325 N N . VAL B 1 571 ? 28.219 -14.367 -0.979 1 98.88 571 VAL B N 1
ATOM 10326 C CA . VAL B 1 571 ? 27.219 -15.43 -1.054 1 98.88 571 VAL B CA 1
ATOM 10327 C C . VAL B 1 571 ? 25.828 -14.844 -0.852 1 98.88 571 VAL B C 1
ATOM 10329 O O . VAL B 1 571 ? 25.578 -14.148 0.133 1 98.88 571 VAL B O 1
ATOM 10332 N N . ALA B 1 572 ? 24.984 -15.062 -1.806 1 98.88 572 ALA B N 1
ATOM 10333 C CA . ALA B 1 572 ? 23.609 -14.562 -1.771 1 98.88 572 ALA B CA 1
ATOM 10334 C C . ALA B 1 572 ? 22.609 -15.68 -2.061 1 98.88 572 ALA B C 1
ATOM 10336 O O . ALA B 1 572 ? 23 -16.766 -2.484 1 98.88 572 ALA B O 1
ATOM 10337 N N . ILE B 1 573 ? 21.406 -15.469 -1.773 1 98.94 573 ILE B N 1
ATOM 10338 C CA . ILE B 1 573 ? 20.328 -16.406 -2.031 1 98.94 573 ILE B CA 1
ATOM 10339 C C . ILE B 1 573 ? 19.094 -15.641 -2.523 1 98.94 573 ILE B C 1
ATOM 10341 O O . ILE B 1 573 ? 18.844 -14.516 -2.096 1 98.94 573 ILE B O 1
ATOM 10345 N N . TRP B 1 574 ? 18.375 -16.219 -3.475 1 98.81 574 TRP B N 1
ATOM 10346 C CA . TRP B 1 574 ? 17.141 -15.594 -3.922 1 98.81 574 TRP B CA 1
ATOM 10347 C C . TRP B 1 574 ? 16.094 -16.641 -4.273 1 98.81 574 TRP B C 1
ATOM 10349 O O . TRP B 1 574 ? 16.453 -17.797 -4.582 1 98.81 574 TRP B O 1
ATOM 10359 N N . GLY B 1 575 ? 14.906 -16.297 -4.234 1 98.75 575 GLY B N 1
ATOM 10360 C CA . GLY B 1 575 ? 13.828 -17.172 -4.664 1 98.75 575 GLY B CA 1
ATOM 10361 C C . GLY B 1 575 ? 12.508 -16.453 -4.852 1 98.75 575 GLY B C 1
ATOM 10362 O O . GLY B 1 575 ? 12.344 -15.32 -4.402 1 98.75 575 GLY B O 1
ATOM 10363 N N . TRP B 1 576 ? 11.578 -17.031 -5.555 1 98.62 576 TRP B N 1
ATOM 10364 C CA . TRP B 1 576 ? 10.25 -16.547 -5.91 1 98.62 576 TRP B CA 1
ATOM 10365 C C . TRP B 1 576 ? 9.164 -17.406 -5.242 1 98.62 576 TRP B C 1
ATOM 10367 O O . TRP B 1 576 ? 9.289 -18.625 -5.16 1 98.62 576 TRP B O 1
ATOM 10377 N N . SER B 1 577 ? 8.055 -16.781 -4.707 1 98.44 577 SER B N 1
ATOM 10378 C CA . SER B 1 577 ? 6.973 -17.531 -4.066 1 98.44 577 SER B CA 1
ATOM 10379 C C . SER B 1 577 ? 7.477 -18.328 -2.869 1 98.44 577 SER B C 1
ATOM 10381 O O . SER B 1 577 ? 8.078 -17.766 -1.951 1 98.44 577 SER B O 1
ATOM 10383 N N . TYR B 1 578 ? 7.324 -19.688 -2.855 1 98.56 578 TYR B N 1
ATOM 10384 C CA . TYR B 1 578 ? 7.906 -20.5 -1.794 1 98.56 578 TYR B CA 1
ATOM 10385 C C . TYR B 1 578 ? 9.414 -20.281 -1.701 1 98.56 578 TYR B C 1
ATOM 10387 O O . TYR B 1 578 ? 9.977 -20.281 -0.605 1 98.56 578 TYR B O 1
ATOM 10395 N N . GLY B 1 579 ? 10.07 -20.062 -2.85 1 98.75 579 GLY B N 1
ATOM 10396 C CA . GLY B 1 579 ? 11.492 -19.75 -2.828 1 98.75 579 GLY B CA 1
ATOM 10397 C C . GLY B 1 579 ? 11.805 -18.453 -2.104 1 98.75 579 GLY B C 1
ATOM 10398 O O . GLY B 1 579 ? 12.836 -18.344 -1.441 1 98.75 579 GLY B O 1
ATOM 10399 N N . GLY B 1 580 ? 10.883 -17.484 -2.277 1 98.88 580 GLY B N 1
ATOM 10400 C CA . GLY B 1 580 ? 11.016 -16.266 -1.504 1 98.88 580 GLY B CA 1
ATOM 10401 C C . GLY B 1 580 ? 10.867 -16.484 -0.011 1 98.88 580 GLY B C 1
ATOM 10402 O O . GLY B 1 580 ? 11.578 -15.859 0.786 1 98.88 580 GLY B O 1
ATOM 10403 N N . TYR B 1 581 ? 9.953 -17.344 0.393 1 98.88 581 TYR B N 1
ATOM 10404 C CA . TYR B 1 581 ? 9.789 -17.75 1.786 1 98.88 581 TYR B CA 1
ATOM 10405 C C . TYR B 1 581 ? 11.07 -18.359 2.338 1 98.88 581 TYR B C 1
ATOM 10407 O O . TYR B 1 581 ? 11.57 -17.922 3.377 1 98.88 581 TYR B O 1
ATOM 10415 N N . VAL B 1 582 ? 11.656 -19.281 1.58 1 98.88 582 VAL B N 1
ATOM 10416 C CA . VAL B 1 582 ? 12.859 -19.953 2.053 1 98.88 582 VAL B CA 1
ATOM 10417 C C . VAL B 1 582 ? 14.023 -18.969 2.102 1 98.88 582 VAL B C 1
ATOM 10419 O O . VAL B 1 582 ? 14.812 -18.984 3.047 1 98.88 582 VAL B O 1
ATOM 10422 N N . THR B 1 583 ? 14.125 -18.109 1.08 1 98.94 583 THR B N 1
ATOM 10423 C CA . THR B 1 583 ? 15.141 -17.062 1.093 1 98.94 583 THR B CA 1
ATOM 10424 C C . THR B 1 583 ? 15.047 -16.234 2.369 1 98.94 583 THR B C 1
ATOM 10426 O O . THR B 1 583 ? 16.047 -16.016 3.053 1 98.94 583 THR B O 1
ATOM 10429 N N . SER B 1 584 ? 13.859 -15.844 2.705 1 98.94 584 SER B N 1
ATOM 10430 C CA . SER B 1 584 ? 13.641 -15.016 3.885 1 98.94 584 SER B CA 1
ATOM 10431 C C . SER B 1 584 ? 13.961 -15.781 5.164 1 98.94 584 SER B C 1
ATOM 10433 O O . SER B 1 584 ? 14.609 -15.242 6.07 1 98.94 584 SER B O 1
ATOM 10435 N N . MET B 1 585 ? 13.539 -17.016 5.223 1 98.81 585 MET B N 1
ATOM 10436 C CA . MET B 1 585 ? 13.797 -17.828 6.406 1 98.81 585 MET B CA 1
ATOM 10437 C C . MET B 1 585 ? 15.297 -18.078 6.57 1 98.81 585 MET B C 1
ATOM 10439 O O . MET B 1 585 ? 15.805 -18.094 7.691 1 98.81 585 MET B O 1
ATOM 10443 N N . VAL B 1 586 ? 15.977 -18.312 5.453 1 98.81 586 VAL B N 1
ATOM 10444 C CA . VAL B 1 586 ? 17.422 -18.547 5.488 1 98.81 586 VAL B CA 1
ATOM 10445 C C . VAL B 1 586 ? 18.141 -17.312 6.027 1 98.81 586 VAL B C 1
ATOM 10447 O O . VAL B 1 586 ? 19 -17.422 6.906 1 98.81 586 VAL B O 1
ATOM 10450 N N . LEU B 1 587 ? 17.781 -16.156 5.543 1 98.75 587 LEU B N 1
ATOM 10451 C CA . LEU B 1 587 ? 18.391 -14.922 6.016 1 98.75 587 LEU B CA 1
ATOM 10452 C C . LEU B 1 587 ? 18.031 -14.664 7.473 1 98.75 587 LEU B C 1
ATOM 10454 O O . LEU B 1 587 ? 18.875 -14.219 8.258 1 98.75 587 LEU B O 1
ATOM 10458 N N . GLY B 1 588 ? 16.812 -15 7.836 1 98.38 588 GLY B N 1
ATOM 10459 C CA . GLY B 1 588 ? 16.328 -14.797 9.195 1 98.38 588 GLY B CA 1
ATOM 10460 C C . GLY B 1 588 ? 16.906 -15.797 10.18 1 98.38 588 GLY B C 1
ATOM 10461 O O . GLY B 1 588 ? 16.734 -15.648 11.391 1 98.38 588 GLY B O 1
ATOM 10462 N N . ALA B 1 589 ? 17.531 -16.797 9.688 1 97.75 589 ALA B N 1
ATOM 10463 C CA . ALA B 1 589 ? 18.094 -17.828 10.57 1 97.75 589 ALA B CA 1
ATOM 10464 C C . ALA B 1 589 ? 19.312 -17.297 11.305 1 97.75 589 ALA B C 1
ATOM 10466 O O . ALA B 1 589 ? 19.688 -17.828 12.359 1 97.75 589 ALA B O 1
ATOM 10467 N N . GLY B 1 590 ? 20.016 -16.297 10.734 1 96.94 590 GLY B N 1
ATOM 10468 C CA . GLY B 1 590 ? 21.172 -15.711 11.375 1 96.94 590 GLY B CA 1
ATOM 10469 C C . GLY B 1 590 ? 22.391 -16.625 11.328 1 96.94 590 GLY B C 1
ATOM 10470 O O . GLY B 1 590 ? 23.172 -16.672 12.281 1 96.94 590 GLY B O 1
ATOM 10471 N N . SER B 1 591 ? 22.531 -17.344 10.203 1 97.44 591 SER B N 1
ATOM 10472 C CA . SER B 1 591 ? 23.594 -18.312 10.094 1 97.44 591 SER B CA 1
ATOM 10473 C C . SER B 1 591 ? 24.953 -17.641 9.859 1 97.44 591 SER B C 1
ATOM 10475 O O . SER B 1 591 ? 26 -18.25 10.055 1 97.44 591 SER B O 1
ATOM 10477 N N . GLY B 1 592 ? 24.922 -16.391 9.297 1 97.56 592 GLY B N 1
ATOM 10478 C CA . GLY B 1 592 ? 26.141 -15.664 8.961 1 97.56 592 GLY B CA 1
ATOM 10479 C C . GLY B 1 592 ? 26.766 -16.125 7.652 1 97.56 592 GLY B C 1
ATOM 10480 O O . GLY B 1 592 ? 27.828 -15.625 7.25 1 97.56 592 GLY B O 1
ATOM 10481 N N . VAL B 1 593 ? 26.109 -17.031 6.941 1 98.25 593 VAL B N 1
ATOM 10482 C CA . VAL B 1 593 ? 26.656 -17.609 5.719 1 98.25 593 VAL B CA 1
ATOM 10483 C C . VAL B 1 593 ? 26.375 -16.672 4.539 1 98.25 593 VAL B C 1
ATOM 10485 O O . VAL B 1 593 ? 27.172 -16.594 3.604 1 98.25 593 VAL B O 1
ATOM 10488 N N . PHE B 1 594 ? 25.297 -15.992 4.582 1 98.75 594 PHE B N 1
ATOM 10489 C CA . PHE B 1 594 ? 24.859 -15.188 3.449 1 98.75 594 PHE B CA 1
ATOM 10490 C C . PHE B 1 594 ? 25.047 -13.703 3.729 1 98.75 594 PHE B C 1
ATOM 10492 O O . PHE B 1 594 ? 24.797 -13.234 4.84 1 98.75 594 PHE B O 1
ATOM 10499 N N . LYS B 1 595 ? 25.484 -13.023 2.701 1 98.31 595 LYS B N 1
ATOM 10500 C CA . LYS B 1 595 ? 25.656 -11.578 2.787 1 98.31 595 LYS B CA 1
ATOM 10501 C C . LYS B 1 595 ? 24.328 -10.859 2.5 1 98.31 595 LYS B C 1
ATOM 10503 O O . LYS B 1 595 ? 24.031 -9.844 3.127 1 98.31 595 LYS B O 1
ATOM 10508 N N . CYS B 1 596 ? 23.656 -11.344 1.524 1 98.44 596 CYS B N 1
ATOM 10509 C CA . CYS B 1 596 ? 22.406 -10.688 1.113 1 98.44 596 CYS B CA 1
ATOM 10510 C C . CYS B 1 596 ? 21.453 -11.695 0.475 1 98.44 596 CYS B C 1
ATOM 10512 O O . CYS B 1 596 ? 21.828 -12.844 0.236 1 98.44 596 CYS B O 1
ATOM 10514 N N . GLY B 1 597 ? 20.219 -11.305 0.285 1 98.81 597 GLY B N 1
ATOM 10515 C CA . GLY B 1 597 ? 19.203 -12.125 -0.37 1 98.81 597 GLY B CA 1
ATOM 10516 C C . GLY B 1 597 ? 18.062 -11.32 -0.945 1 98.81 597 GLY B C 1
ATOM 10517 O O . GLY B 1 597 ? 17.859 -10.164 -0.574 1 98.81 597 GLY B O 1
ATOM 10518 N N . MET B 1 598 ? 17.344 -11.867 -1.9 1 98.94 598 MET B N 1
ATOM 10519 C CA . MET B 1 598 ? 16.219 -11.266 -2.594 1 98.94 598 MET B CA 1
ATOM 10520 C C . MET B 1 598 ? 15.008 -12.195 -2.582 1 98.94 598 MET B C 1
ATOM 10522 O O . MET B 1 598 ? 15.102 -13.344 -3.01 1 98.94 598 MET B O 1
ATOM 10526 N N . ALA B 1 599 ? 13.938 -11.773 -2.062 1 98.94 599 ALA B N 1
ATOM 10527 C CA . ALA B 1 599 ? 12.703 -12.547 -1.986 1 98.94 599 ALA B CA 1
ATOM 10528 C C . ALA B 1 599 ? 11.602 -11.898 -2.818 1 98.94 599 ALA B C 1
ATOM 10530 O O . ALA B 1 599 ? 11.211 -10.758 -2.564 1 98.94 599 ALA B O 1
ATOM 10531 N N . VAL B 1 600 ? 11.094 -12.625 -3.816 1 98.88 600 VAL B N 1
ATOM 10532 C CA . VAL B 1 600 ? 10 -12.141 -4.656 1 98.88 600 VAL B CA 1
ATOM 10533 C C . VAL B 1 600 ? 8.703 -12.875 -4.293 1 98.88 600 VAL B C 1
ATOM 10535 O O . VAL B 1 600 ? 8.656 -14.102 -4.312 1 98.88 600 VAL B O 1
ATOM 10538 N N . ALA B 1 601 ? 7.688 -12.133 -3.887 1 98.75 601 ALA B N 1
ATOM 10539 C CA . ALA B 1 601 ? 6.348 -12.609 -3.547 1 98.75 601 ALA B CA 1
ATOM 10540 C C . ALA B 1 601 ? 6.41 -13.727 -2.508 1 98.75 601 ALA B C 1
ATOM 10542 O O . ALA B 1 601 ? 5.809 -14.789 -2.689 1 98.75 601 ALA B O 1
ATOM 10543 N N . PRO B 1 602 ? 7.133 -13.5 -1.399 1 98.81 602 PRO B N 1
ATOM 10544 C CA . PRO B 1 602 ? 7.293 -14.555 -0.398 1 98.81 602 PRO B CA 1
ATOM 10545 C C . PRO B 1 602 ? 6.051 -14.742 0.471 1 98.81 602 PRO B C 1
ATOM 10547 O O . PRO B 1 602 ? 5.332 -13.773 0.739 1 98.81 602 PRO B O 1
ATOM 10550 N N . VAL B 1 603 ? 5.859 -15.945 0.9 1 98.69 603 VAL B N 1
ATOM 10551 C CA . VAL B 1 603 ? 4.969 -16.203 2.027 1 98.69 603 VAL B CA 1
ATOM 10552 C C . VAL B 1 603 ? 5.629 -15.75 3.324 1 98.69 603 VAL B C 1
ATOM 10554 O O . VAL B 1 603 ? 6.828 -15.969 3.529 1 98.69 603 VAL B O 1
ATOM 10557 N N . SER B 1 604 ? 4.902 -15.078 4.172 1 98.12 604 SER B N 1
ATOM 10558 C CA . SER B 1 604 ? 5.414 -14.633 5.461 1 98.12 604 SER B CA 1
ATOM 10559 C C . SER B 1 604 ? 4.91 -15.516 6.594 1 98.12 604 SER B C 1
ATOM 10561 O O . SER B 1 604 ? 5.664 -15.844 7.516 1 98.12 604 SER B O 1
ATOM 10563 N N . LYS B 1 605 ? 3.59 -15.867 6.504 1 97.94 605 LYS B N 1
ATOM 10564 C CA . LYS B 1 605 ? 2.855 -16.719 7.438 1 97.94 605 LYS B CA 1
ATOM 10565 C C . LYS B 1 605 ? 1.945 -17.688 6.695 1 97.94 605 LYS B C 1
ATOM 10567 O O . LYS B 1 605 ? 1.168 -17.281 5.828 1 97.94 605 LYS B O 1
ATOM 10572 N N . TRP B 1 606 ? 2.088 -18.922 7.129 1 98.56 606 TRP B N 1
ATOM 10573 C CA . TRP B 1 606 ? 1.295 -19.938 6.449 1 98.56 606 TRP B CA 1
ATOM 10574 C C . TRP B 1 606 ? -0.18 -19.812 6.816 1 98.56 606 TRP B C 1
ATOM 10576 O O . TRP B 1 606 ? -1.054 -20.219 6.047 1 98.56 606 TRP B O 1
ATOM 10586 N N . GLU B 1 607 ? -0.494 -19.156 7.887 1 98 607 GLU B N 1
ATOM 10587 C CA . GLU B 1 607 ? -1.88 -18.891 8.266 1 98 607 GLU B CA 1
ATOM 10588 C C . GLU B 1 607 ? -2.561 -17.969 7.262 1 98 607 GLU B C 1
ATOM 10590 O O . GLU B 1 607 ? -3.791 -17.891 7.211 1 98 607 GLU B O 1
ATOM 10595 N N . TYR B 1 608 ? -1.793 -17.219 6.52 1 98.19 608 TYR B N 1
ATOM 10596 C CA . TYR B 1 608 ? -2.344 -16.281 5.555 1 98.19 608 TYR B CA 1
ATOM 10597 C C . TYR B 1 608 ? -2.531 -16.938 4.191 1 98.19 608 TYR B C 1
ATOM 10599 O O . TYR B 1 608 ? -3.096 -16.328 3.277 1 98.19 608 TYR B O 1
ATOM 10607 N N . TYR B 1 609 ? -2.037 -18.156 3.906 1 98.38 609 TYR B N 1
ATOM 10608 C CA . TYR B 1 609 ? -2.109 -18.812 2.611 1 98.38 609 TYR B CA 1
ATOM 106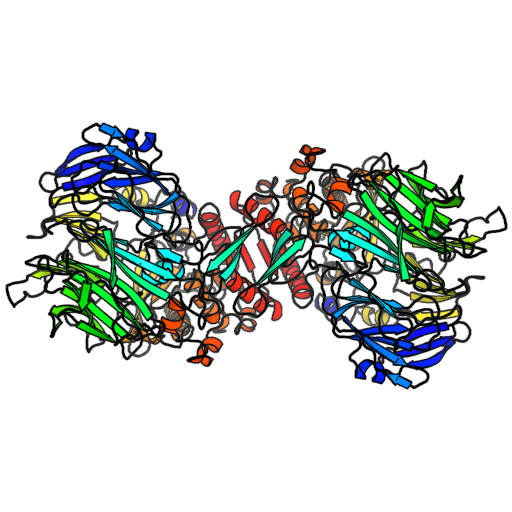09 C C . TYR B 1 609 ? -3.303 -19.766 2.553 1 98.38 609 TYR B C 1
ATOM 10611 O O . TYR B 1 609 ? -3.975 -19.984 3.561 1 98.38 609 TYR B O 1
ATOM 10619 N N . ASP B 1 610 ? -3.625 -20.25 1.428 1 98.19 610 ASP B N 1
ATOM 10620 C CA . ASP B 1 610 ? -4.875 -20.984 1.239 1 98.19 610 ASP B CA 1
ATOM 10621 C C . ASP B 1 610 ? -4.855 -22.312 2.002 1 98.19 610 ASP B C 1
ATOM 10623 O O . ASP B 1 610 ? -3.787 -22.859 2.281 1 98.19 610 ASP B O 1
ATOM 10627 N N . SER B 1 611 ? -6 -22.844 2.271 1 98 611 SER B N 1
ATOM 10628 C CA . SER B 1 611 ? -6.211 -24.016 3.113 1 98 611 SER B CA 1
ATOM 10629 C C . SER B 1 611 ? -5.738 -25.281 2.42 1 98 611 SER B C 1
ATOM 10631 O O . SER B 1 611 ? -5.062 -26.109 3.029 1 98 611 SER B O 1
ATOM 10633 N N . ILE B 1 612 ? -6.043 -25.484 1.122 1 97.44 612 ILE B N 1
ATOM 10634 C CA . ILE B 1 612 ? -5.777 -26.75 0.456 1 97.44 612 ILE B CA 1
ATOM 10635 C C . ILE B 1 612 ? -4.273 -27 0.403 1 97.44 612 ILE B C 1
ATOM 10637 O O . ILE B 1 612 ? -3.805 -28.094 0.727 1 97.44 612 ILE B O 1
ATOM 10641 N N . TYR B 1 613 ? -3.557 -26.016 0.054 1 97.62 613 TYR B N 1
ATOM 10642 C CA . TYR B 1 613 ? -2.105 -26.156 -0 1 97.62 613 TYR B CA 1
ATOM 10643 C C . TYR B 1 613 ? -1.52 -26.297 1.399 1 97.62 613 TYR B C 1
ATOM 10645 O O . TYR B 1 613 ? -0.797 -27.266 1.679 1 97.62 613 TYR B O 1
ATOM 10653 N N . THR B 1 614 ? -1.787 -25.391 2.285 1 98.31 614 THR B N 1
ATOM 10654 C CA . THR B 1 614 ? -1.13 -25.297 3.584 1 98.31 614 THR B CA 1
ATOM 10655 C C . THR B 1 614 ? -1.436 -26.516 4.434 1 98.31 614 THR B C 1
ATOM 10657 O O . THR B 1 614 ? -0.53 -27.125 5.02 1 98.31 614 THR B O 1
ATOM 10660 N N . GLU B 1 615 ? -2.695 -26.938 4.438 1 97.81 615 GLU B N 1
ATOM 10661 C CA . GLU B 1 615 ? -3.096 -28 5.352 1 97.81 615 GLU B CA 1
ATOM 10662 C C . GLU B 1 615 ? -2.652 -29.375 4.84 1 97.81 615 GLU B C 1
ATOM 10664 O O . GLU B 1 615 ? -2.537 -30.328 5.613 1 97.81 615 GLU B O 1
ATOM 10669 N N . ARG B 1 616 ? -2.404 -29.406 3.525 1 97.25 616 ARG B N 1
ATOM 10670 C CA . ARG B 1 616 ? -1.793 -30.625 2.98 1 97.25 616 ARG B CA 1
ATOM 10671 C C . ARG B 1 616 ? -0.459 -30.922 3.66 1 97.25 616 ARG B C 1
ATOM 10673 O O . ARG B 1 616 ? -0.138 -32.062 3.936 1 97.25 616 ARG B O 1
ATOM 10680 N N . TYR B 1 617 ? 0.212 -29.875 3.984 1 97.94 617 TYR B N 1
ATOM 10681 C CA . TYR B 1 617 ? 1.576 -30.062 4.469 1 97.94 617 TYR B CA 1
ATOM 10682 C C . TYR B 1 617 ? 1.667 -29.766 5.961 1 97.94 617 TYR B C 1
ATOM 10684 O O . TYR B 1 617 ? 2.537 -30.297 6.652 1 97.94 617 TYR B O 1
ATOM 10692 N N . MET B 1 618 ? 0.744 -28.969 6.484 1 98.19 618 MET B N 1
ATOM 10693 C CA . MET B 1 618 ? 0.915 -28.469 7.844 1 98.19 618 MET B CA 1
ATOM 10694 C C . MET B 1 618 ? -0.273 -28.844 8.719 1 98.19 618 MET B C 1
ATOM 10696 O O . MET B 1 618 ? -0.269 -28.594 9.93 1 98.19 618 MET B O 1
ATOM 10700 N N . LEU B 1 619 ? -1.267 -29.547 8.195 1 97.56 619 LEU B N 1
ATOM 10701 C CA . LEU B 1 619 ? -2.539 -29.672 8.891 1 97.56 619 LEU B CA 1
ATOM 10702 C C . LEU B 1 619 ? -3.105 -28.297 9.25 1 97.56 619 LEU B C 1
ATOM 10704 O O . LEU B 1 619 ? -2.629 -27.281 8.758 1 97.56 619 LEU B O 1
ATOM 10708 N N . THR B 1 620 ? -4.23 -28.203 9.961 1 97.56 620 THR B N 1
ATOM 10709 C CA . THR B 1 620 ? -4.824 -26.922 10.344 1 97.56 620 THR B CA 1
ATOM 10710 C C . THR B 1 620 ? -4.012 -26.266 11.453 1 97.56 620 THR B C 1
ATOM 10712 O O . THR B 1 620 ? -3.275 -26.938 12.18 1 97.56 620 THR B O 1
ATOM 10715 N N . PRO B 1 621 ? -4.148 -24.922 11.57 1 97.69 621 PRO B N 1
ATOM 10716 C CA . PRO B 1 621 ? -3.457 -24.266 12.68 1 97.69 621 PRO B CA 1
ATOM 10717 C C . PRO B 1 621 ? -3.828 -24.844 14.039 1 97.69 621 PRO B C 1
ATOM 10719 O O . PRO B 1 621 ? -2.963 -25 14.906 1 97.69 621 PRO B O 1
ATOM 10722 N N . ALA B 1 622 ? -5.043 -25.234 14.281 1 97.25 622 ALA B N 1
ATOM 10723 C CA . ALA B 1 622 ? -5.48 -25.812 15.547 1 97.25 622 ALA B CA 1
ATOM 10724 C C . ALA B 1 622 ? -4.754 -27.125 15.828 1 97.25 622 ALA B C 1
ATOM 10726 O O . ALA B 1 622 ? -4.434 -27.438 16.984 1 97.25 622 ALA B O 1
ATOM 10727 N N . GLU B 1 623 ? -4.43 -27.859 14.805 1 97.31 623 GLU B N 1
ATOM 10728 C CA . GLU B 1 623 ? -3.811 -29.172 14.945 1 97.31 623 GLU B CA 1
ATOM 10729 C C . GLU B 1 623 ? -2.291 -29.062 15.016 1 97.31 623 GLU B C 1
ATOM 10731 O O . GLU B 1 623 ? -1.613 -30.016 15.43 1 97.31 623 GLU B O 1
ATOM 10736 N N . ASN B 1 624 ? -1.75 -27.969 14.633 1 98.12 624 ASN B N 1
ATOM 10737 C CA . ASN B 1 624 ? -0.302 -27.859 14.484 1 98.12 624 ASN B CA 1
ATOM 10738 C C . ASN B 1 624 ? 0.183 -26.438 14.766 1 98.12 624 ASN B C 1
ATOM 10740 O O . ASN B 1 624 ? 0.998 -25.891 14.016 1 98.12 624 ASN B O 1
ATOM 10744 N N . GLN B 1 625 ? -0.359 -25.766 15.812 1 97.69 625 GLN B N 1
ATOM 10745 C CA . GLN B 1 625 ? -0.129 -24.359 16.094 1 97.69 625 GLN B CA 1
ATOM 10746 C C . GLN B 1 625 ? 1.357 -24.062 16.281 1 97.69 625 GLN B C 1
ATOM 10748 O O . GLN B 1 625 ? 1.864 -23.047 15.797 1 97.69 625 GLN B O 1
ATOM 10753 N N . ALA B 1 626 ? 2.047 -24.906 16.938 1 97.81 626 ALA B N 1
ATOM 10754 C CA . ALA B 1 626 ? 3.451 -24.672 17.266 1 97.81 626 ALA B CA 1
ATOM 10755 C C . ALA B 1 626 ? 4.285 -24.5 16 1 97.81 626 ALA B C 1
ATOM 10757 O O . ALA B 1 626 ? 5.141 -23.625 15.922 1 97.81 626 ALA B O 1
ATOM 10758 N N . PHE B 1 627 ? 4.035 -25.344 15 1 97.62 627 PHE B N 1
ATOM 10759 C CA . PHE B 1 627 ? 4.859 -25.25 13.797 1 97.62 627 PHE B CA 1
ATOM 10760 C C . PHE B 1 627 ? 4.371 -24.141 12.883 1 97.62 627 PHE B C 1
ATOM 10762 O O . PHE B 1 627 ? 5.137 -23.609 12.078 1 97.62 627 PHE B O 1
ATOM 10769 N N . TYR B 1 628 ? 3.08 -23.781 13.008 1 98 628 TYR B N 1
ATOM 10770 C CA . TYR B 1 628 ? 2.66 -22.562 12.344 1 98 628 TYR B CA 1
ATOM 10771 C C . TYR B 1 628 ? 3.416 -21.359 12.891 1 98 628 TYR B C 1
ATOM 10773 O O . TYR B 1 628 ? 3.842 -20.484 12.125 1 98 628 TYR B O 1
ATOM 10781 N N . ASP B 1 629 ? 3.652 -21.312 14.188 1 97.25 629 ASP B N 1
ATOM 10782 C CA . ASP B 1 629 ? 4.367 -20.219 14.844 1 97.25 629 ASP B CA 1
ATOM 10783 C C . ASP B 1 629 ? 5.852 -20.234 14.492 1 97.25 629 ASP B C 1
ATOM 10785 O O . ASP B 1 629 ? 6.484 -19.188 14.367 1 97.25 629 ASP B O 1
ATOM 10789 N N . ASN B 1 630 ? 6.352 -21.391 14.328 1 96.69 630 ASN B N 1
ATOM 10790 C CA . ASN B 1 630 ? 7.785 -21.547 14.102 1 96.69 630 ASN B CA 1
ATOM 10791 C C . ASN B 1 630 ? 8.141 -21.375 12.633 1 96.69 630 ASN B C 1
ATOM 10793 O O . ASN B 1 630 ? 9.32 -21.312 12.273 1 96.69 630 ASN B O 1
ATOM 10797 N N . SER B 1 631 ? 7.195 -21.203 11.797 1 97.25 631 SER B N 1
ATOM 10798 C CA . SER B 1 631 ? 7.453 -21.172 10.359 1 97.25 631 SER B CA 1
ATOM 10799 C C . SER B 1 631 ? 7.254 -19.766 9.797 1 97.25 631 SER B C 1
ATOM 10801 O O . SER B 1 631 ? 7.074 -19.609 8.586 1 97.25 631 SER B O 1
ATOM 10803 N N . THR B 1 632 ? 7.301 -18.766 10.641 1 98 632 THR B N 1
ATOM 10804 C CA . THR B 1 632 ? 6.961 -17.422 10.172 1 98 632 THR B CA 1
ATOM 10805 C C . THR B 1 632 ? 8.219 -16.609 9.914 1 98 632 THR B C 1
ATOM 10807 O O . THR B 1 632 ? 9.164 -16.656 10.703 1 98 632 THR B O 1
ATOM 10810 N N . VAL B 1 633 ? 8.258 -15.852 8.773 1 98.56 633 VAL B N 1
ATOM 10811 C CA . VAL B 1 633 ? 9.328 -14.906 8.453 1 98.56 633 VAL B CA 1
ATOM 10812 C C . VAL B 1 633 ? 9.312 -13.75 9.453 1 98.56 633 VAL B C 1
ATOM 10814 O O . VAL B 1 633 ? 10.359 -13.32 9.93 1 98.56 633 VAL B O 1
ATOM 10817 N N . THR B 1 634 ? 8.141 -13.219 9.82 1 98 634 THR B N 1
ATOM 10818 C CA . THR B 1 634 ? 7.965 -12.055 10.68 1 98 634 THR B CA 1
ATOM 10819 C C . THR B 1 634 ? 8.57 -12.312 12.055 1 98 634 THR B C 1
ATOM 10821 O O . THR B 1 634 ? 9.047 -11.383 12.711 1 98 634 THR B O 1
ATOM 10824 N N . GLY B 1 635 ? 8.602 -13.531 12.492 1 97.19 635 GLY B N 1
ATOM 10825 C CA . GLY B 1 635 ? 9.164 -13.875 13.789 1 97.19 635 GLY B CA 1
ATOM 10826 C C . GLY B 1 635 ? 10.68 -13.82 13.82 1 97.19 635 GLY B C 1
ATOM 10827 O O . GLY B 1 635 ? 11.281 -13.906 14.891 1 97.19 635 GLY B O 1
ATOM 10828 N N . ARG B 1 636 ? 11.312 -13.641 12.633 1 97.88 636 ARG B N 1
ATOM 10829 C CA . ARG B 1 636 ? 12.773 -13.641 12.531 1 97.88 636 ARG B CA 1
ATOM 10830 C C . ARG B 1 636 ? 13.289 -12.258 12.156 1 97.88 636 ARG B C 1
ATOM 10832 O O . ARG B 1 636 ? 14.477 -12.094 11.844 1 97.88 636 ARG B O 1
ATOM 10839 N N . ALA B 1 637 ? 12.492 -11.242 12.219 1 98.25 637 ALA B N 1
ATOM 10840 C CA . ALA B 1 637 ? 12.781 -9.914 11.68 1 98.25 637 ALA B CA 1
ATOM 10841 C C . ALA B 1 637 ? 14.062 -9.344 12.281 1 98.25 637 ALA B C 1
ATOM 10843 O O . ALA B 1 637 ? 14.859 -8.711 11.586 1 98.25 637 ALA B O 1
ATOM 10844 N N . LYS B 1 638 ? 14.344 -9.508 13.539 1 97.88 638 LYS B N 1
ATOM 10845 C CA . LYS B 1 638 ? 15.492 -8.93 14.234 1 97.88 638 LYS B CA 1
ATOM 10846 C C . LYS B 1 638 ? 16.812 -9.391 13.625 1 97.88 638 LYS B C 1
ATOM 10848 O O . LYS B 1 638 ? 17.781 -8.648 13.609 1 97.88 638 LYS B O 1
ATOM 10853 N N . ASN B 1 639 ? 16.812 -10.602 13.055 1 97.88 639 ASN B N 1
ATOM 10854 C CA . ASN B 1 639 ? 18.047 -11.203 12.555 1 97.88 639 ASN B CA 1
ATOM 10855 C C . ASN B 1 639 ? 18.438 -10.609 11.203 1 97.88 639 ASN B C 1
ATOM 10857 O O . ASN B 1 639 ? 19.578 -10.797 10.75 1 97.88 639 ASN B O 1
ATOM 10861 N N . PHE B 1 640 ? 17.594 -9.875 10.617 1 98.56 640 PHE B N 1
ATOM 10862 C CA . PHE B 1 640 ? 17.891 -9.305 9.312 1 98.56 640 PHE B CA 1
ATOM 10863 C C . PHE B 1 640 ? 18.859 -8.125 9.453 1 98.56 640 PHE B C 1
ATOM 10865 O O . PHE B 1 640 ? 19.344 -7.594 8.453 1 98.56 640 PHE B O 1
ATOM 10872 N N . LYS B 1 641 ? 19.203 -7.715 10.625 1 97.25 641 LYS B N 1
ATOM 10873 C CA . LYS B 1 641 ? 20.094 -6.594 10.859 1 97.25 641 LYS B CA 1
ATOM 10874 C C . LYS B 1 641 ? 21.5 -6.887 10.312 1 97.25 641 LYS B C 1
ATOM 10876 O O . LYS B 1 641 ? 22.266 -5.965 10.031 1 97.25 641 LYS B O 1
ATOM 10881 N N . TRP B 1 642 ? 21.812 -8.148 10.055 1 95.75 642 TRP B N 1
ATOM 10882 C CA . TRP B 1 642 ? 23.172 -8.523 9.703 1 95.75 642 TRP B CA 1
ATOM 10883 C C . TRP B 1 642 ? 23.266 -8.875 8.219 1 95.75 642 TRP B C 1
ATOM 10885 O O . TRP B 1 642 ? 24.328 -9.312 7.75 1 95.75 642 TRP B O 1
ATOM 10895 N N . VAL B 1 643 ? 22.188 -8.758 7.508 1 98.19 643 VAL B N 1
ATOM 10896 C CA . VAL B 1 643 ? 22.188 -9.094 6.09 1 98.19 643 VAL B CA 1
ATOM 10897 C C . VAL B 1 643 ? 21.484 -7.988 5.305 1 98.19 643 VAL B C 1
ATOM 10899 O O . VAL B 1 643 ? 20.672 -7.234 5.863 1 98.19 643 VAL B O 1
ATOM 10902 N N . GLN B 1 644 ? 21.812 -7.828 4.059 1 98.44 644 GLN B N 1
ATOM 10903 C CA . GLN B 1 644 ? 21.047 -6.984 3.156 1 98.44 644 GLN B CA 1
ATOM 10904 C C . GLN B 1 644 ? 19.875 -7.754 2.547 1 98.44 644 GLN B C 1
ATOM 10906 O O . GLN B 1 644 ? 20.031 -8.898 2.121 1 98.44 644 GLN B O 1
ATOM 10911 N N . TYR B 1 645 ? 18.75 -7.172 2.529 1 98.88 645 TYR B N 1
ATOM 10912 C CA . TYR B 1 645 ? 17.531 -7.863 2.15 1 98.88 645 TYR B CA 1
ATOM 10913 C C . TYR B 1 645 ? 16.703 -7.027 1.176 1 98.88 645 TYR B C 1
ATOM 10915 O O . TYR B 1 645 ? 16.453 -5.844 1.423 1 98.88 645 TYR B O 1
ATOM 10923 N N . LEU B 1 646 ? 16.312 -7.555 0.01 1 98.94 646 LEU B N 1
ATOM 10924 C CA . LEU B 1 646 ? 15.406 -6.941 -0.947 1 98.94 646 LEU B CA 1
ATOM 10925 C C . LEU B 1 646 ? 14.07 -7.68 -0.975 1 98.94 646 LEU B C 1
ATOM 10927 O O . LEU B 1 646 ? 14.016 -8.867 -1.303 1 98.94 646 LEU B O 1
ATOM 10931 N N . LEU B 1 647 ? 13.016 -7.047 -0.572 1 98.94 647 LEU B N 1
ATOM 10932 C CA . LEU B 1 647 ? 11.648 -7.562 -0.56 1 98.94 647 LEU B CA 1
ATOM 10933 C C . LEU B 1 647 ? 10.852 -7.031 -1.748 1 98.94 647 LEU B C 1
ATOM 10935 O O . LEU B 1 647 ? 10.633 -5.824 -1.862 1 98.94 647 LEU B O 1
ATOM 10939 N N . VAL B 1 648 ? 10.43 -7.91 -2.703 1 98.94 648 VAL B N 1
ATOM 10940 C CA . VAL B 1 648 ? 9.742 -7.523 -3.93 1 98.94 648 VAL B CA 1
ATOM 10941 C C . VAL B 1 648 ? 8.352 -8.156 -3.965 1 98.94 648 VAL B C 1
ATOM 10943 O O . VAL B 1 648 ? 8.195 -9.336 -3.658 1 98.94 648 VAL B O 1
ATOM 10946 N N . HIS B 1 649 ? 7.332 -7.453 -4.359 1 98.88 649 HIS B N 1
ATOM 10947 C CA . HIS B 1 649 ? 6 -8.039 -4.414 1 98.88 649 HIS B CA 1
ATOM 10948 C C . HIS B 1 649 ? 5.102 -7.277 -5.383 1 98.88 649 HIS B C 1
ATOM 10950 O O . HIS B 1 649 ? 5.27 -6.074 -5.578 1 98.88 649 HIS B O 1
ATOM 10956 N N . GLY B 1 650 ? 4.164 -7.922 -6.082 1 98.75 650 GLY B N 1
ATOM 10957 C CA . GLY B 1 650 ? 3.098 -7.285 -6.836 1 98.75 650 GLY B CA 1
ATOM 10958 C C . GLY B 1 650 ? 1.895 -6.93 -5.98 1 98.75 650 GLY B C 1
ATOM 10959 O O . GLY B 1 650 ? 1.467 -7.723 -5.141 1 98.75 650 GLY B O 1
ATOM 10960 N N . THR B 1 651 ? 1.268 -5.77 -6.227 1 98.56 651 THR B N 1
ATOM 10961 C CA . THR B 1 651 ? 0.191 -5.305 -5.359 1 98.56 651 THR B CA 1
ATOM 10962 C C . THR B 1 651 ? -1.092 -6.09 -5.621 1 98.56 651 THR B C 1
ATOM 10964 O O . THR B 1 651 ? -2 -6.098 -4.789 1 98.56 651 THR B O 1
ATOM 10967 N N . ALA B 1 652 ? -1.233 -6.711 -6.777 1 97.81 652 ALA B N 1
ATOM 10968 C CA . ALA B 1 652 ? -2.432 -7.469 -7.129 1 97.81 652 ALA B CA 1
ATOM 10969 C C . ALA B 1 652 ? -2.123 -8.961 -7.254 1 97.81 652 ALA B C 1
ATOM 10971 O O . ALA B 1 652 ? -2.719 -9.656 -8.078 1 97.81 652 ALA B O 1
ATOM 10972 N N . ASP B 1 653 ? -1.114 -9.414 -6.52 1 97.94 653 ASP B N 1
ATOM 10973 C CA . ASP B 1 653 ? -0.812 -10.844 -6.465 1 97.94 653 ASP B CA 1
ATOM 10974 C C . ASP B 1 653 ? -2.035 -11.641 -6.027 1 97.94 653 ASP B C 1
ATOM 10976 O O . ASP B 1 653 ? -2.562 -11.438 -4.934 1 97.94 653 ASP B O 1
ATOM 10980 N N . ASP B 1 654 ? -2.494 -12.492 -6.871 1 94.81 654 ASP B N 1
ATOM 10981 C CA . ASP B 1 654 ? -3.73 -13.227 -6.625 1 94.81 654 ASP B CA 1
ATOM 10982 C C . ASP B 1 654 ? -3.443 -14.617 -6.062 1 94.81 654 ASP B C 1
ATOM 10984 O O . ASP B 1 654 ? -4.348 -15.445 -5.945 1 94.81 654 ASP B O 1
ATOM 10988 N N . ASN B 1 655 ? -2.184 -14.898 -5.824 1 97.06 655 ASN B N 1
ATOM 10989 C CA . ASN B 1 655 ? -1.751 -16.156 -5.227 1 97.06 655 ASN B CA 1
ATOM 10990 C C . ASN B 1 655 ? -1.173 -15.953 -3.83 1 97.06 655 ASN B C 1
ATOM 10992 O O . ASN B 1 655 ? -1.824 -16.266 -2.83 1 97.06 655 ASN B O 1
ATOM 10996 N N . VAL B 1 656 ? -0.022 -15.43 -3.77 1 98.25 656 VAL B N 1
ATOM 10997 C CA . VAL B 1 656 ? 0.544 -14.953 -2.514 1 98.25 656 VAL B CA 1
ATOM 10998 C C . VAL B 1 656 ? 0.239 -13.469 -2.342 1 98.25 656 VAL B C 1
ATOM 11000 O O . VAL B 1 656 ? 0.95 -12.617 -2.879 1 98.25 656 VAL B O 1
ATOM 11003 N N . HIS B 1 657 ? -0.792 -13.219 -1.6 1 98.38 657 HIS B N 1
ATOM 11004 C CA . HIS B 1 657 ? -1.341 -11.867 -1.565 1 98.38 657 HIS B CA 1
ATOM 11005 C C . HIS B 1 657 ? -0.371 -10.891 -0.902 1 98.38 657 HIS B C 1
ATOM 11007 O O . HIS B 1 657 ? 0.421 -11.289 -0.044 1 98.38 657 HIS B O 1
ATOM 11013 N N . PHE B 1 658 ? -0.458 -9.633 -1.272 1 98.56 658 PHE B N 1
ATOM 11014 C CA . PHE B 1 658 ? 0.441 -8.562 -0.844 1 98.56 658 PHE B CA 1
ATOM 11015 C C . PHE B 1 658 ? 0.482 -8.469 0.676 1 98.56 658 PHE B C 1
ATOM 11017 O O . PHE B 1 658 ? 1.44 -7.945 1.245 1 98.56 658 PHE B O 1
ATOM 11024 N N . GLN B 1 659 ? -0.519 -8.961 1.437 1 98.44 659 GLN B N 1
ATOM 11025 C CA . GLN B 1 659 ? -0.542 -9.023 2.895 1 98.44 659 GLN B CA 1
ATOM 11026 C C . GLN B 1 659 ? 0.741 -9.641 3.439 1 98.44 659 GLN B C 1
ATOM 11028 O O . GLN B 1 659 ? 1.25 -9.211 4.477 1 98.44 659 GLN B O 1
ATOM 11033 N N . GLN B 1 660 ? 1.228 -10.633 2.715 1 98.62 660 GLN B N 1
ATOM 11034 C CA . GLN B 1 660 ? 2.432 -11.336 3.139 1 98.62 660 GLN B CA 1
ATOM 11035 C C . GLN B 1 660 ? 3.635 -10.398 3.18 1 98.62 660 GLN B C 1
ATOM 11037 O O . GLN B 1 660 ? 4.297 -10.273 4.211 1 98.62 660 GLN B O 1
ATOM 11042 N N . ALA B 1 661 ? 3.891 -9.672 2.133 1 98.75 661 ALA B N 1
ATOM 11043 C CA . ALA B 1 661 ? 5 -8.727 2.082 1 98.75 661 ALA B CA 1
ATOM 11044 C C . ALA B 1 661 ? 4.758 -7.543 3.018 1 98.75 661 ALA B C 1
ATOM 11046 O O . ALA B 1 661 ? 5.695 -7.023 3.627 1 98.75 661 ALA B O 1
ATOM 11047 N N . ALA B 1 662 ? 3.512 -7.105 3.119 1 98.69 662 ALA B N 1
ATOM 11048 C CA . ALA B 1 662 ? 3.174 -6.016 4.031 1 98.69 662 ALA B CA 1
ATOM 11049 C C . ALA B 1 662 ? 3.562 -6.359 5.465 1 98.69 662 ALA B C 1
ATOM 11051 O O . ALA B 1 662 ? 4.133 -5.527 6.176 1 98.69 662 ALA B O 1
ATOM 11052 N N . GLN B 1 663 ? 3.297 -7.566 5.891 1 98.56 663 GLN B N 1
ATOM 11053 C CA . GLN B 1 663 ? 3.604 -7.984 7.254 1 98.56 663 GLN B CA 1
ATOM 11054 C C . GLN B 1 663 ? 5.109 -8.141 7.453 1 98.56 663 GLN B C 1
ATOM 11056 O O . GLN B 1 663 ? 5.629 -7.863 8.539 1 98.56 663 GLN B O 1
ATOM 11061 N N . ILE B 1 664 ? 5.805 -8.633 6.426 1 98.81 664 ILE B N 1
ATOM 11062 C CA . ILE B 1 664 ? 7.262 -8.703 6.527 1 98.81 664 ILE B CA 1
ATOM 11063 C C . ILE B 1 664 ? 7.832 -7.297 6.715 1 98.81 664 ILE B C 1
ATOM 11065 O O . ILE B 1 664 ? 8.648 -7.066 7.613 1 98.81 664 ILE B O 1
ATOM 11069 N N . SER B 1 665 ? 7.438 -6.344 5.902 1 98.75 665 SER B N 1
ATOM 11070 C CA . SER B 1 665 ? 7.906 -4.965 5.996 1 98.75 665 SER B CA 1
ATOM 11071 C C . SER B 1 665 ? 7.633 -4.383 7.379 1 98.75 665 SER B C 1
ATOM 11073 O O . SER B 1 665 ? 8.516 -3.766 7.984 1 98.75 665 SER B O 1
ATOM 11075 N N . LYS B 1 666 ? 6.406 -4.551 7.891 1 98.5 666 LYS B N 1
ATOM 11076 C CA . LYS B 1 666 ? 6.023 -4.035 9.203 1 98.5 666 LYS B CA 1
ATOM 11077 C C . LYS B 1 666 ? 6.934 -4.586 10.297 1 98.5 666 LYS B C 1
ATOM 11079 O O . LYS B 1 666 ? 7.406 -3.836 11.148 1 98.5 666 LYS B O 1
ATOM 11084 N N . ALA B 1 667 ? 7.188 -5.898 10.242 1 98.62 667 ALA B N 1
ATOM 11085 C CA . ALA B 1 667 ? 8.039 -6.531 11.25 1 98.62 667 ALA B CA 1
ATOM 11086 C C . ALA B 1 667 ? 9.461 -5.977 11.195 1 98.62 667 ALA B C 1
ATOM 11088 O O . ALA B 1 667 ? 10.07 -5.727 12.234 1 98.62 667 ALA B O 1
ATOM 11089 N N . LEU B 1 668 ? 10.016 -5.832 9.992 1 98.88 668 LEU B N 1
ATOM 11090 C CA . LEU B 1 668 ? 11.367 -5.309 9.836 1 98.88 668 LEU B CA 1
ATOM 11091 C C . LEU B 1 668 ? 11.453 -3.865 10.328 1 98.88 668 LEU B C 1
ATOM 11093 O O . LEU B 1 668 ? 12.414 -3.492 11.008 1 98.88 668 LEU B O 1
ATOM 11097 N N . VAL B 1 669 ? 10.477 -3.004 10.031 1 98.81 669 VAL B N 1
ATOM 11098 C CA . VAL B 1 669 ? 10.43 -1.607 10.453 1 98.81 669 VAL B CA 1
ATOM 11099 C C . VAL B 1 669 ? 10.344 -1.527 11.977 1 98.81 669 VAL B C 1
ATOM 11101 O O . VAL B 1 669 ? 11.039 -0.721 12.602 1 98.81 669 VAL B O 1
ATOM 11104 N N . ASP B 1 670 ? 9.523 -2.389 12.57 1 98.25 670 ASP B N 1
ATOM 11105 C CA . ASP B 1 670 ? 9.367 -2.404 14.023 1 98.25 670 ASP B CA 1
ATOM 11106 C C . ASP B 1 670 ? 10.695 -2.723 14.711 1 98.25 670 ASP B C 1
ATOM 11108 O O . ASP B 1 670 ? 10.961 -2.238 15.812 1 98.25 670 ASP B O 1
ATOM 11112 N N . GLU B 1 671 ? 11.547 -3.539 14.062 1 98.44 671 GLU B N 1
ATOM 11113 C CA . GLU B 1 671 ? 12.852 -3.891 14.609 1 98.44 671 GLU B CA 1
ATOM 11114 C C . GLU B 1 671 ? 13.93 -2.916 14.133 1 98.44 671 GLU B C 1
ATOM 11116 O O . GLU B 1 671 ? 15.117 -3.117 14.398 1 98.44 671 GLU B O 1
ATOM 11121 N N . GLN B 1 672 ? 13.539 -1.84 13.438 1 98.06 672 GLN B N 1
ATOM 11122 C CA . GLN B 1 672 ? 14.422 -0.812 12.906 1 98.06 672 GLN B CA 1
ATOM 11123 C C . GLN B 1 672 ? 15.516 -1.425 12.023 1 98.06 672 GLN B C 1
ATOM 11125 O O . GLN B 1 672 ? 16.672 -1 12.07 1 98.06 672 GLN B O 1
ATOM 11130 N N . VAL B 1 673 ? 15.148 -2.521 11.273 1 98.62 673 VAL B N 1
ATOM 11131 C CA . VAL B 1 673 ? 16.031 -3.109 10.258 1 98.62 673 VAL B CA 1
ATOM 11132 C C . VAL B 1 673 ? 15.914 -2.32 8.961 1 98.62 673 VAL B C 1
ATOM 11134 O O . VAL B 1 673 ? 14.812 -2.141 8.43 1 98.62 673 VAL B O 1
ATOM 11137 N N . ASP B 1 674 ? 17.047 -1.768 8.531 1 98 674 ASP B N 1
ATOM 11138 C CA . ASP B 1 674 ? 17.062 -1.122 7.223 1 98 674 ASP B CA 1
ATOM 11139 C C . ASP B 1 674 ? 17.109 -2.156 6.102 1 98 674 ASP B C 1
ATOM 11141 O O . ASP B 1 674 ? 17.891 -3.1 6.148 1 98 674 ASP B O 1
ATOM 11145 N N . PHE B 1 675 ? 16.203 -2.141 5.152 1 98.69 675 PHE B N 1
ATOM 11146 C CA . PHE B 1 675 ? 16.109 -3.068 4.035 1 98.69 675 PHE B CA 1
ATOM 11147 C C . PHE B 1 675 ? 15.617 -2.35 2.779 1 98.69 675 PHE B C 1
ATOM 11149 O O . PHE B 1 675 ? 15.18 -1.199 2.848 1 98.69 675 PHE B O 1
ATOM 11156 N N . ASP B 1 676 ? 15.789 -2.99 1.615 1 98.5 676 ASP B N 1
ATOM 11157 C CA . ASP B 1 676 ? 15.266 -2.486 0.348 1 98.5 676 ASP B CA 1
ATOM 11158 C C . ASP B 1 676 ? 13.945 -3.156 -0.003 1 98.5 676 ASP B C 1
ATOM 11160 O O . ASP B 1 676 ? 13.711 -4.316 0.351 1 98.5 676 ASP B O 1
ATOM 11164 N N . ALA B 1 677 ? 13.109 -2.428 -0.625 1 98.69 677 ALA B N 1
ATOM 11165 C CA . ALA B 1 677 ? 11.812 -2.945 -1.051 1 98.69 677 ALA B CA 1
ATOM 11166 C C . ALA B 1 677 ? 11.469 -2.467 -2.457 1 98.69 677 ALA B C 1
ATOM 11168 O O . ALA B 1 677 ? 12.023 -1.479 -2.939 1 98.69 677 ALA B O 1
ATOM 11169 N N . MET B 1 678 ? 10.648 -3.189 -3.16 1 98.81 678 MET B N 1
ATOM 11170 C CA . MET B 1 678 ? 10.094 -2.812 -4.457 1 98.81 678 MET B CA 1
ATOM 11171 C C . MET B 1 678 ? 8.695 -3.396 -4.645 1 98.81 678 MET B C 1
ATOM 11173 O O . MET B 1 678 ? 8.461 -4.566 -4.336 1 98.81 678 MET B O 1
ATOM 11177 N N . TRP B 1 679 ? 7.703 -2.584 -5.008 1 98.81 679 TRP B N 1
ATOM 11178 C CA . TRP B 1 679 ? 6.387 -3.115 -5.359 1 98.81 679 TRP B CA 1
ATOM 11179 C C . TRP B 1 679 ? 6.07 -2.854 -6.828 1 98.81 679 TRP B C 1
ATOM 11181 O O . TRP B 1 679 ? 6.586 -1.903 -7.422 1 98.81 679 TRP B O 1
ATOM 11191 N N . TYR B 1 680 ? 5.32 -3.689 -7.461 1 98.81 680 TYR B N 1
ATOM 11192 C CA . TYR B 1 680 ? 4.832 -3.562 -8.828 1 98.81 680 TYR B CA 1
ATOM 11193 C C . TYR B 1 680 ? 3.312 -3.434 -8.859 1 98.81 680 TYR B C 1
ATOM 11195 O O . TYR B 1 680 ? 2.598 -4.375 -8.516 1 98.81 680 TYR B O 1
ATOM 11203 N N . THR B 1 681 ? 2.803 -2.281 -9.328 1 98.69 681 THR B N 1
ATOM 11204 C CA . THR B 1 681 ? 1.406 -1.871 -9.242 1 98.69 681 THR B CA 1
ATOM 11205 C C . THR B 1 681 ? 0.534 -2.721 -10.156 1 98.69 681 THR B C 1
ATOM 11207 O O . THR B 1 681 ? 0.829 -2.863 -11.344 1 98.69 681 THR B O 1
ATOM 11210 N N . ASP B 1 682 ? -0.532 -3.326 -9.617 1 98.19 682 ASP B N 1
ATOM 11211 C CA . ASP B 1 682 ? -1.591 -4.055 -10.305 1 98.19 682 ASP B CA 1
ATOM 11212 C C . ASP B 1 682 ? -1.052 -5.336 -10.938 1 98.19 682 ASP B C 1
ATOM 11214 O O . ASP B 1 682 ? -1.688 -5.91 -11.828 1 98.19 682 ASP B O 1
ATOM 11218 N N . GLU B 1 683 ? 0.204 -5.762 -10.5 1 98.31 683 GLU B N 1
ATOM 11219 C CA . GLU B 1 683 ? 0.783 -6.988 -11.039 1 98.31 683 GLU B CA 1
ATOM 11220 C C . GLU B 1 683 ? 0.46 -8.188 -10.148 1 98.31 683 GLU B C 1
ATOM 11222 O O . GLU B 1 683 ? 0.452 -8.07 -8.922 1 98.31 683 GLU B O 1
ATOM 11227 N N . ASP B 1 684 ? 0.193 -9.234 -10.781 1 97.31 684 ASP B N 1
ATOM 11228 C CA . ASP B 1 684 ? -0.107 -10.469 -10.07 1 97.31 684 ASP B CA 1
ATOM 11229 C C . ASP B 1 684 ? 1.173 -11.219 -9.703 1 97.31 684 ASP B C 1
ATOM 11231 O O . ASP B 1 684 ? 2.262 -10.641 -9.719 1 97.31 684 ASP B O 1
ATOM 11235 N N . HIS B 1 685 ? 1.06 -12.438 -9.398 1 97.5 685 HIS B N 1
ATOM 11236 C CA . HIS B 1 685 ? 2.119 -13.273 -8.836 1 97.5 685 HIS B CA 1
ATOM 11237 C C . HIS B 1 685 ? 3.279 -13.422 -9.82 1 97.5 685 HIS B C 1
ATOM 11239 O O . HIS B 1 685 ? 4.426 -13.609 -9.406 1 97.5 685 HIS B O 1
ATOM 11245 N N . SER B 1 686 ? 3.08 -13.297 -11.133 1 96.94 686 SER B N 1
ATOM 11246 C CA . SER B 1 686 ? 4.074 -13.602 -12.156 1 96.94 686 SER B CA 1
ATOM 11247 C C . SER B 1 686 ? 4.875 -12.359 -12.539 1 96.94 686 SER B C 1
ATOM 11249 O O . SER B 1 686 ? 5.926 -12.461 -13.172 1 96.94 686 SER B O 1
ATOM 11251 N N . LEU B 1 687 ? 4.418 -11.156 -12.156 1 97.88 687 LEU B N 1
ATOM 11252 C CA . LEU B 1 687 ? 5.043 -9.891 -12.555 1 97.88 687 LEU B CA 1
ATOM 11253 C C . LEU B 1 687 ? 5.324 -9.875 -14.055 1 97.88 687 LEU B C 1
ATOM 11255 O O . LEU B 1 687 ? 6.477 -9.758 -14.469 1 97.88 687 LEU B O 1
ATOM 11259 N N . GLY B 1 688 ? 4.27 -9.898 -14.867 1 96 688 GLY B N 1
ATOM 11260 C CA . GLY B 1 688 ? 4.422 -9.984 -16.312 1 96 688 GLY B CA 1
ATOM 11261 C C . GLY B 1 688 ? 4.664 -8.641 -16.969 1 96 688 GLY B C 1
ATOM 11262 O O . GLY B 1 688 ? 4.793 -7.621 -16.281 1 96 688 GLY B O 1
ATOM 11263 N N . GLY B 1 689 ? 4.844 -8.656 -18.25 1 93.75 689 GLY B N 1
ATOM 11264 C CA . GLY B 1 689 ? 5.004 -7.434 -19.031 1 93.75 689 GLY B CA 1
ATOM 11265 C C . GLY B 1 689 ? 6.266 -6.668 -18.672 1 93.75 689 GLY B C 1
ATOM 11266 O O . GLY B 1 689 ? 7.336 -7.262 -18.516 1 93.75 689 GLY B O 1
ATOM 11267 N N . SER B 1 690 ? 6.133 -5.387 -18.547 1 96.56 690 SER B N 1
ATOM 11268 C CA . SER B 1 690 ? 7.27 -4.52 -18.25 1 96.56 690 SER B CA 1
ATOM 11269 C C . SER B 1 690 ? 7.836 -4.805 -16.875 1 96.56 690 SER B C 1
ATOM 11271 O O . SER B 1 690 ? 9.039 -4.641 -16.641 1 96.56 690 SER B O 1
ATOM 11273 N N . ALA B 1 691 ? 6.957 -5.23 -16 1 98.38 691 ALA B N 1
ATOM 11274 C CA . ALA B 1 691 ? 7.406 -5.523 -14.648 1 98.38 691 ALA B CA 1
ATOM 11275 C C . ALA B 1 691 ? 8.43 -6.652 -14.641 1 98.38 691 ALA B C 1
ATOM 11277 O O . ALA B 1 691 ? 9.367 -6.641 -13.836 1 98.38 691 ALA B O 1
ATOM 11278 N N . ASN B 1 692 ? 8.266 -7.625 -15.523 1 97.69 692 ASN B N 1
ATOM 11279 C CA . ASN B 1 692 ? 9.164 -8.773 -15.547 1 97.69 692 ASN B CA 1
ATOM 11280 C C . ASN B 1 692 ? 10.602 -8.352 -15.867 1 97.69 692 ASN B C 1
ATOM 11282 O O . ASN B 1 692 ? 11.531 -8.727 -15.156 1 97.69 692 ASN B O 1
ATOM 11286 N N . GLN B 1 693 ? 10.781 -7.645 -16.938 1 97.44 693 GLN B N 1
ATOM 11287 C CA . GLN B 1 693 ? 12.117 -7.176 -17.266 1 97.44 693 GLN B CA 1
ATOM 11288 C C . GLN B 1 693 ? 12.68 -6.281 -16.172 1 97.44 693 GLN B C 1
ATOM 11290 O O . GLN B 1 693 ? 13.852 -6.402 -15.797 1 97.44 693 GLN B O 1
ATOM 11295 N N . HIS B 1 694 ? 11.859 -5.398 -15.648 1 98.56 694 HIS B N 1
ATOM 11296 C CA . HIS B 1 694 ? 12.297 -4.441 -14.641 1 98.56 694 HIS B CA 1
ATOM 11297 C C . HIS B 1 694 ? 12.805 -5.152 -13.391 1 98.56 694 HIS B C 1
ATOM 11299 O O . HIS B 1 694 ? 13.836 -4.781 -12.836 1 98.56 694 HIS B O 1
ATOM 11305 N N . VAL B 1 695 ? 12.047 -6.105 -12.914 1 98.75 695 VAL B N 1
ATOM 11306 C CA . VAL B 1 695 ? 12.383 -6.746 -11.641 1 98.75 695 VAL B CA 1
ATOM 11307 C C . VAL B 1 695 ? 13.742 -7.426 -11.758 1 98.75 695 VAL B C 1
ATOM 11309 O O . VAL B 1 695 ? 14.547 -7.387 -10.82 1 98.75 695 VAL B O 1
ATOM 11312 N N . TYR B 1 696 ? 14.094 -8.047 -12.867 1 98.44 696 TYR B N 1
ATOM 11313 C CA . TYR B 1 696 ? 15.383 -8.711 -13.008 1 98.44 696 TYR B CA 1
ATOM 11314 C C . TYR B 1 696 ? 16.516 -7.695 -13.117 1 98.44 696 TYR B C 1
ATOM 11316 O O . TYR B 1 696 ? 17.625 -7.941 -12.648 1 98.44 696 TYR B O 1
ATOM 11324 N N . THR B 1 697 ? 16.203 -6.602 -13.734 1 98.38 697 THR B N 1
ATOM 11325 C CA . THR B 1 697 ? 17.188 -5.527 -13.742 1 98.38 697 THR B CA 1
ATOM 11326 C C . THR B 1 697 ? 17.438 -5.012 -12.328 1 98.38 697 THR B C 1
ATOM 11328 O O . THR B 1 697 ? 18.594 -4.867 -11.906 1 98.38 697 THR B O 1
ATOM 11331 N N . HIS B 1 698 ? 16.359 -4.758 -11.641 1 98.69 698 HIS B N 1
ATOM 11332 C CA . HIS B 1 698 ? 16.438 -4.246 -10.273 1 98.69 698 HIS B CA 1
ATOM 11333 C C . HIS B 1 698 ? 17.172 -5.219 -9.367 1 98.69 698 HIS B C 1
ATOM 11335 O O . HIS B 1 698 ? 18.047 -4.812 -8.594 1 98.69 698 HIS B O 1
ATOM 11341 N N . MET B 1 699 ? 16.859 -6.445 -9.469 1 98.81 699 MET B N 1
ATOM 11342 C CA . MET B 1 699 ? 17.516 -7.469 -8.664 1 98.81 699 MET B CA 1
ATOM 11343 C C . MET B 1 699 ? 19 -7.582 -9.031 1 98.81 699 MET B C 1
ATOM 11345 O O . MET B 1 699 ? 19.844 -7.828 -8.172 1 98.81 699 MET B O 1
ATOM 11349 N N . SER B 1 700 ? 19.359 -7.457 -10.312 1 98.69 700 SER B N 1
ATOM 11350 C CA . SER B 1 700 ? 20.75 -7.484 -10.719 1 98.69 700 SER B CA 1
ATOM 11351 C C . SER B 1 700 ? 21.547 -6.359 -10.07 1 98.69 700 SER B C 1
ATOM 11353 O O . SER B 1 700 ? 22.656 -6.574 -9.578 1 98.69 700 SER B O 1
ATOM 11355 N N . HIS B 1 701 ? 20.984 -5.188 -10.023 1 97.94 701 HIS B N 1
ATOM 11356 C CA . HIS B 1 701 ? 21.641 -4.047 -9.406 1 97.94 701 HIS B CA 1
ATOM 11357 C C . HIS B 1 701 ? 21.812 -4.25 -7.906 1 97.94 701 HIS B C 1
ATOM 11359 O O . HIS B 1 701 ? 22.859 -3.936 -7.34 1 97.94 701 HIS B O 1
ATOM 11365 N N . PHE B 1 702 ? 20.812 -4.73 -7.273 1 98.5 702 PHE B N 1
ATOM 11366 C CA . PHE B 1 702 ? 20.906 -5.023 -5.848 1 98.5 702 PHE B CA 1
ATOM 11367 C C . PHE B 1 702 ? 22.047 -6.008 -5.574 1 98.5 702 PHE B C 1
ATOM 11369 O O . PHE B 1 702 ? 22.844 -5.801 -4.664 1 98.5 702 PHE B O 1
ATOM 11376 N N . LEU B 1 703 ? 22.031 -7.098 -6.383 1 98.62 703 LEU B N 1
ATOM 11377 C CA . LEU B 1 703 ? 23.031 -8.141 -6.195 1 98.62 703 LEU B CA 1
ATOM 11378 C C . LEU B 1 703 ? 24.438 -7.582 -6.402 1 98.62 703 LEU B C 1
ATOM 11380 O O . LEU B 1 703 ? 25.344 -7.895 -5.637 1 98.62 703 LEU B O 1
ATOM 11384 N N . LYS B 1 704 ? 24.625 -6.789 -7.383 1 97.56 704 LYS B N 1
ATOM 11385 C CA . LYS B 1 704 ? 25.938 -6.18 -7.648 1 97.56 704 LYS B CA 1
ATOM 11386 C C . LYS B 1 704 ? 26.375 -5.289 -6.488 1 97.56 704 LYS B C 1
ATOM 11388 O O . LYS B 1 704 ? 27.531 -5.305 -6.09 1 97.56 704 LYS B O 1
ATOM 11393 N N . ASN B 1 705 ? 25.422 -4.535 -5.973 1 96.19 705 ASN B N 1
ATOM 11394 C CA . ASN B 1 705 ? 25.719 -3.684 -4.828 1 96.19 705 ASN B CA 1
ATOM 11395 C C . ASN B 1 705 ? 26.078 -4.508 -3.596 1 96.19 705 ASN B C 1
ATOM 11397 O O . ASN B 1 705 ? 26.969 -4.129 -2.828 1 96.19 705 ASN B O 1
ATOM 11401 N N . CYS B 1 706 ? 25.328 -5.559 -3.439 1 96.19 706 CYS B N 1
ATOM 11402 C CA . CYS B 1 706 ? 25.578 -6.461 -2.32 1 96.19 706 CYS B CA 1
ATOM 11403 C C . CYS B 1 706 ? 26.984 -7.027 -2.369 1 96.19 706 CYS B C 1
ATOM 11405 O O . CYS B 1 706 ? 27.656 -7.148 -1.335 1 96.19 706 CYS B O 1
ATOM 11407 N N . PHE B 1 707 ? 27.5 -7.406 -3.576 1 97.06 707 PHE B N 1
ATOM 11408 C CA . PHE B 1 707 ? 28.781 -8.062 -3.738 1 97.06 707 PHE B CA 1
ATOM 11409 C C . PHE B 1 707 ? 29.906 -7.035 -3.834 1 97.06 707 PHE B C 1
ATOM 11411 O O . PHE B 1 707 ? 31.078 -7.398 -3.902 1 97.06 707 PHE B O 1
ATOM 11418 N N . ALA B 1 708 ? 29.734 -5.754 -3.805 1 88.75 708 ALA B N 1
ATOM 11419 C CA . ALA B 1 708 ? 30.766 -4.723 -3.844 1 88.75 708 ALA B CA 1
ATOM 11420 C C . ALA B 1 708 ? 31.391 -4.527 -2.467 1 88.75 708 ALA B C 1
ATOM 11422 O O . ALA B 1 708 ? 30.766 -4.824 -1.444 1 88.75 708 ALA B O 1
#

Solvent-accessible surface area (backbone atoms only — not comparable to full-atom values): 71967 Å² total; per-residue (Å²): 92,57,39,44,70,62,47,55,73,72,56,73,70,55,88,70,85,73,68,73,45,70,76,38,49,51,32,32,38,33,67,45,98,85,50,26,31,26,40,28,34,63,87,80,62,53,63,43,83,68,44,60,35,66,63,39,61,75,61,56,40,82,50,74,49,69,27,53,68,63,49,36,34,40,31,32,18,72,79,41,80,72,56,98,61,32,36,25,25,29,71,47,42,30,32,60,83,76,68,40,72,54,79,56,86,71,65,70,58,28,48,39,75,46,64,19,63,36,47,51,24,36,39,35,23,47,79,31,14,32,32,36,22,73,37,70,70,44,73,70,44,76,75,47,83,71,34,32,91,76,28,25,29,28,31,28,51,54,63,64,40,23,69,55,51,60,67,34,39,60,32,59,46,62,17,61,72,40,49,34,38,33,31,33,36,35,39,28,74,72,23,51,60,43,60,45,56,39,46,81,88,55,78,56,50,43,77,45,77,41,51,46,29,26,35,73,49,50,65,56,48,71,49,40,35,37,33,30,69,84,76,68,48,72,41,63,54,74,80,55,76,89,68,47,91,58,76,49,41,80,56,45,79,42,66,35,40,69,54,27,40,32,39,29,40,24,36,67,56,36,22,41,36,39,41,36,26,26,32,62,52,93,89,36,60,40,82,46,68,35,59,46,80,49,70,33,96,66,44,46,43,63,74,83,42,67,71,70,72,48,44,31,77,87,34,73,34,32,35,38,68,47,63,50,98,84,33,22,30,24,44,31,41,40,45,37,86,46,73,45,68,78,51,86,65,95,36,33,48,77,46,79,69,47,54,42,90,44,33,41,31,30,31,26,19,51,71,86,66,29,60,36,30,30,26,39,33,37,30,43,43,52,90,95,45,66,53,72,74,41,70,75,34,67,75,48,62,48,83,36,28,37,23,37,47,69,48,64,24,77,75,46,54,25,28,42,37,38,24,40,0,54,32,77,36,35,30,31,35,28,33,56,87,82,61,46,77,73,43,81,72,37,63,43,60,68,44,52,62,60,46,67,64,35,45,61,53,47,79,46,78,49,69,48,78,55,90,94,41,78,29,41,28,29,35,36,34,26,48,86,67,54,74,91,38,70,26,38,36,37,36,53,43,49,55,41,77,47,33,76,71,43,54,35,56,55,81,77,43,75,64,45,18,37,7,26,60,68,46,25,30,36,32,25,66,33,40,51,7,17,43,62,72,32,46,71,37,25,31,63,32,48,52,36,58,72,43,57,40,33,53,36,52,57,50,47,51,54,50,50,38,68,70,59,30,37,34,72,83,28,24,34,33,29,17,55,35,57,5,5,26,39,33,46,43,42,53,29,64,57,77,79,61,52,47,31,38,38,24,34,36,28,57,24,44,61,59,62,35,48,26,74,65,40,17,43,40,33,46,37,48,90,80,30,46,69,38,54,65,67,36,29,41,47,80,24,28,69,39,37,67,76,33,48,41,38,46,32,39,24,50,37,15,81,73,55,42,42,62,27,52,38,46,39,48,39,34,22,32,69,57,61,36,75,66,47,35,46,72,39,57,66,20,33,75,79,32,61,74,52,48,40,60,36,51,55,51,51,51,48,52,50,50,53,57,63,62,100,90,58,37,42,68,62,46,56,73,71,54,70,69,52,89,67,82,76,68,72,44,69,77,37,50,50,31,30,37,33,67,44,96,82,52,27,33,26,39,29,32,64,85,78,61,52,63,42,82,68,44,59,34,66,64,41,60,76,61,56,40,81,48,73,48,68,26,55,67,63,48,37,34,39,31,32,19,72,79,40,81,73,56,98,62,32,36,24,23,28,70,47,44,31,31,60,83,78,68,40,70,56,79,55,84,70,64,69,57,28,46,39,76,48,61,19,63,35,49,52,24,35,39,34,24,48,78,32,14,32,32,37,22,72,34,69,70,44,73,68,42,75,75,49,84,72,34,32,91,77,28,25,28,29,30,28,51,53,64,65,39,22,70,55,49,60,65,32,38,59,32,60,46,62,17,61,71,41,51,34,38,33,30,32,37,34,39,27,73,73,23,50,62,44,59,45,56,39,48,81,88,56,77,56,48,42,79,46,76,40,53,46,30,26,38,72,50,49,65,56,48,72,47,41,34,36,34,30,70,84,78,70,47,71,43,63,54,76,80,55,75,89,70,49,89,58,76,49,41,80,56,45,80,42,66,35,39,68,55,27,40,34,40,29,39,25,37,67,57,35,22,43,35,39,40,36,28,25,34,62,53,92,91,37,60,40,81,47,68,35,59,48,80,49,70,33,94,68,45,47,43,64,75,81,41,66,70,70,70,46,43,31,76,86,33,72,35,32,35,38,67,47,61,48,97,86,31,22,31,22,42,27,40,39,43,40,87,47,71,45,69,79,48,85,62,95,35,32,47,77,44,78,69,48,55,45,87,45,32,41,31,29,31,26,18,50,71,89,65,29,59,36,32,30,27,40,32,38,30,42,42,54,90,97,46,63,53,70,78,39,67,75,34,67,73,49,61,49,84,35,28,37,21,37,47,68,50,63,24,77,73,46,51,25,27,40,34,39,24,40,1,54,32,76,38,34,32,30,36,27,33,56,86,79,62,46,75,74,44,81,71,36,63,44,59,69,41,52,61,62,47,67,62,35,44,61,50,46,78,46,76,50,69,46,76,55,91,93,40,78,28,40,27,28,34,36,34,26,48,84,66,54,74,91,39,70,25,38,35,35,36,53,42,46,55,39,79,45,34,75,73,42,52,36,58,51,82,77,43,72,63,44,17,36,7,25,60,66,46,27,32,36,30,25,65,33,38,51,7,17,44,62,71,34,45,74,37,25,32,61,32,49,51,34,58,73,41,59,38,31,53,37,52,57,50,48,51,52,52,51,36,68,70,58,30,36,34,70,80,28,23,32,32,28,17,54,35,58,4,5,25,39,33,45,42,44,51,30,63,56,77,78,62,51,45,30,37,36,22,32,37,28,58,23,44,60,61,62,35,46,26,73,64,41,18,44,40,35,47,37,47,90,80,30,46,70,39,53,64,66,36,30,40,46,81,26,28,69,39,36,67,75,32,48,40,37,45,32,39,25,51,36,14,81,71,55,41,41,63,28,54,39,48,38,48,38,34,22,33,68,58,62,36,75,68,47,36,44,72,40,58,65,21,33,75,78,31,60,74,52,47,40,62,36,52,55,51,50,50,50,52,50,50,53,58,64,61,99

Nearest PDB structures (foldseek):
  5vta-assembly2_B  TM=9.810E-01  e=1.938E-98  Rattus norvegicus
  4wjl-assembly1_B  TM=9.413E-01  e=9.886E-67  Homo sapiens
  7y4g-assembly1_A  TM=9.018E-01  e=2.600E-63  Bacteroides thetaiotaomicron
  5olj-assembly1_A  TM=9.090E-01  e=2.717E-62  Porphyromonas gingivalis
  2eep-assembly1_A-2  TM=8.754E-01  e=4.158E-50  Porphyromonas gingivalis W83

Radius of gyration: 38.47 Å; Cα contacts (8 Å, |Δi|>4): 3662; chains: 2; bounding box: 81×118×92 Å

Foldseek 3Di:
DACAQCNFPVCQQDADDWDWAFLFQQWIWGQDPQGFIWIAGNQPRDIDGQGGNVVCVVQVFPDKDAANVRQKMWGWADWADDDPAWTFTDIWMAGSVVRGTDDAPDDGRWGDKDAANDDGKIWTADLQWIWIGPHRHDDIDTLDDPRDPQFKHKQFDFPCCCVQAVVHGGQWDAFNHRFKIKIKMWGLNQADWDWFWACPDDPRIDIDIGRFAFFPGDDIDMWMWMAGPVVRDIATDDDDPVLNPDDKDWHDWDHLHNFKIWTWIGHLLQQKIKIWMWGDDPNYTDTDLAIDIHGDPLFHWDFSTADDWAHENNSQWTWGWGADPVFEIAIWIDGSVDIDTPDDDQFHFDAWADHYPFKTKTWIPPAPSDLQFIFIKMWTDDPVDIDDIDTLCCPPVNQFARHWDWHRHPRRQKIWIWRFGPHRIWIFIAGRPPSDTSGTDGHRVSSVVSCVPHQWWDKDKAFDDDPPDTWIKMKTFERVHDLQAAAFEEEEEQQAAQADDDHGGHDDHLQRNCCYPVVYMYMYIHFQLHHGRGPVSNSPQAQAPLPGSLVVVLVVLVVVVVSRRYDQQRYEYEYAESSLLSSLSNQLVLPSRHAEYEHELYAFFSSRAGHSVSCSRNNGCVVRVPNSVVSGSLVSLLSNLRHEYEAEYESQAPGSHCVRSVSSVVS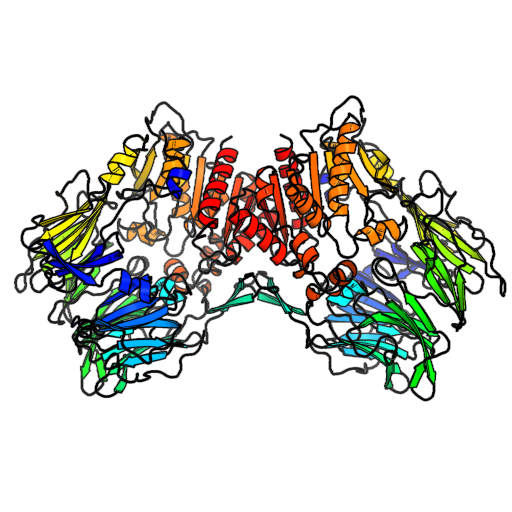NVVNVRDYHYYYHRSDYRCLDDPRVSVVSVVVVVVSVVSRD/DACAQCNFPVCLQDADDWDWAFLFQQWIWGQDPQGFIWIAGNQPRDIDGQGGNVQCVVQVFPDWDAANVRQKMWGWADWADDDPAWTFTDIWMAGSVVRGTDDAPDDGRWGAKDAANDDGKIWTADLQWIWIGPHRHGDIDTLDDPRDPQFKHKQFDADCCCVQAVVHGGQWDAFNHRFKIKIKMWGLNQADWDWFWACPDDPRIDIDIGRFAFFPGDDIDMWMWMAGPVVRDIATDDDDCVLNDDDKDWHDWAHLHRFKIWTWIGHLLQQKIKIWMWGDDPNYTDTDQAIDIHGDPLFHWDFSTADDWAYENVSQKTWGWGQDPVFETAIWITGSPDIDTPDDDQWHFDAWADHYPFKTKTWIPPQVSDLQFIFIWMWTHDPVDIDPIDTLPCPPVNQFARHWDWHRHPRRQKIWIWRQGPHRIWTFIAGRPVSDTSGTDGHCVSSVVSCVPHQWWDKDKAFDDDPPDTWMKMKTFERVHDLQAAAFEEEEEQQAAQADDDHGGHDDHLCRNCCYPVVYMYMYIHFQLHHGRGPVSNSPQAQAPLPGSLVVVLVVLVVVVVSRRYDQQRYEYEYAESSLLSRLSNQLVLPSRHAEYEHELYAFFSSRAGHSVSCSRNNGCVVRVVNSVVSGSLVSLLSNLRHEYEAEYESQAPGSHCVRSVSSVVSNVVNVRDYHYYYHRSDYRCLDDPRVSVVSVVVVVVSVVSRD

Secondary structure (DSSP, 8-state):
-B--HHHHHSSTT-------EESSSSEEEEE-TTS-EEEEETTT--EEEEE-HHHHHHTT-SEEEE-TTSSEEEEEEEEEE-SSS-EEEEEEEEETTTTEEE-----SSBSEEEE-SSTT-EEEEETTEEEEESSTTSPEEE-----BTTTEEESS--HHHHHHTS-SS--EEE-TTSSEEEEEEEE-TTSPEEEEEE--SSSS-EEEEEE--BTTSPPPEEEEEEEETTT--EEEEPPPTTT-SSSEEEEEEEEEETTEEEEEEEETTSSEEEEEEEEEETTEEEEEEEEEEEE-SSS-SSSSSPPPPEE-TTSS-EEEEEE-TTS-EEEEEEETTEEEES--SSS-EEEEEEE-SSEEEEEES-GGG-TT-BEEEEEEEETTEEPPPEESSTTTTTTTBSBEEEEE-TTSSEEEEEE--BSS-EEEEEETTT--EEEEEE--HHHHHHHTTSB--EEEEEEEEETTEEEEEEEEEPTT--TTS-EEEEEE----TT----------SHHHHHHHTS--EEEEE--TT-SSS-HHHHGGGTT-TTSHHHHHHHHHHHHHHHTTTEEEEEEEEEEETHHHHHHHHHHHTT-S--SEEEEES----GGGSBHHHHHHHH--GGGSHHHHHHT-SGGGGGGGGGSEEEEEEETT-SSS-THHHHHHHHHHHHTT---EEEEETT--TT--THHHHHHHHHHHHHHHHHH-/-B--HHHHHSSTT-------EESSSSEEEEE-TTS-EEEEETTT--EEEEE-HHHHHHTT-SEEEE-TTSSEEEEEEEEEE-SSS-EEEEEEEEETTTTEEE-----SSBSEEEE-SSTT-EEEEETTEEEEESSTTSPPEE-----BTTTEEESS--HHHHHHTS-SS--EEE-TTSSEEEEEEEE-TTSPEEEEEE--SSSS-EEEEEE--BTTSPPPEEEEEEEETTT--EEEEPPPTTT-SSSEEEEEEEEEETTEEEEEEEETTSSEEEEEEEEEETTEEEEEEEEEEEE-SSS-SSSSSPPPPEE-TTSS-EEEEEE-TTS-EEEEEEETTEEEES--SSS-EEEEEEE-SSEEEEEES-GGG-TT-BEEEEEEEETTEEPPPEESSTTTTTTTBSBEEEEE-TTSSEEEEEE--BSS-EEEEEETTT--EEEEEE--HHHHHHHTTSB--EEEEEEEEETTEEEEEEEEE-TT--TTS-EEEEEE----TT----------SHHHHHHHTS--EEEEE--TT-SSS-HHHHGGGTT-TTSHHHHHHHHHHHHHHHTTTEEEEEEEEEEETHHHHHHHHHHHTT-S--SEEEEES--S-GGGSBHHHHHHHH--GGGSHHHHHHT-SGGGGGGGGGSEEEEEEETT-SSS-THHHHHHHHHHHHTT---EEEEETT--TT--THHHHHHHHHHHHHHHHHH-

InterPro domains:
  IPR001375 Peptidase S9, prolyl oligopeptidase, catalytic domain [PF00326] (508-707)
  IPR002469 Dipeptidylpeptidase IV, N-terminal domain [PF00930] (67-425)
  IPR002471 Peptidase S9, serine active site [PS00708] (552-582)
  IPR029058 Alpha/Beta hydrolase fold [G3DSA:3.40.50.1820] (452-708)
  IPR029058 Alpha/Beta hydrolase fold [SSF53474] (467-707)
  IPR050278 Serine protease S9B/DPPIV [PTHR11731] (4-707)

Organism: Cyprinus carpio (NCBI:txid7962)

pLDDT: mean 96.11, std 3.25, range [71.19, 98.94]

Sequence (1416 aa):
MTFTLEDYFNGTARTKSYNMRWVSDDEYLHKTGEGSLHLINATTGNGSEFVNQQIFTRVAAFDYMVSADRKYICFLSNYTKLWRHSYTASYSIYDLEKRDFINTDIPHEIQYLAWSPTGHKLAFVWQNNVFVKETPTSAFMQVTTDGAHNQILNGIPDWVYEEEMFSTNFALWWSPNGRFVAYAKFNDSGVHNIEYTWYGEGQYPETVLIPYPKAGTPNPTVELFVFDTNTTMTTEVLVPSDVGAGEHYLSTVTWASDERIAVQWQKRTQNYVVLKTYDFSDNAWTESSLSQVITSSTGWVGRFSPDEPVFRPDGSSCYYIMSDEKHFKHLVYFIPTARSFLTTGNWEVTSILKVTNDAVYYVSNEHNASPGQRNVYKITIKGDSHSERECLTCTLNADRCKYNSALFSTKGTYYLMSCSGPGLPLHTLRNSRDGTEVRVLEDNKDLENTLQDIAMPSVMHGTLKIGEFDLWYQMILPPKFDKSKKYPLLIDVYAGPCSQKSDFRFRVGWSTYLASTEKVIVASFDGRGSGYQGDKIMHALYKRLGTYEVEDQITAARHFIDMGFIDKNRVAIWGWSYGGYVTSMVLGAGSGVFKCGMAVAPVSKWEYYDSIYTERYMLTPAENQAFYDNSTVTGRAKNFKWVQYLLVHGTADDNVHFQQAAQISKALVDEQVDFDAMWYTDEDHSLGGSANQHVYTHMSHFLKNCFAMTFTLEDYFNGTARTKSYNMRWVSDDEYLHKTGEGSLHLINATTGNGSEFVNQQIFTRVAAFDYMVSADRKYICFLSNYTKLWRHSYTASYSIYDLEKRDFINTDIPHEIQYLAWSPTGHKLAFVWQNNVFVKETPTSAFMQVTTDGAHNQILNGIPDWVYEEEMFSTNFALWWSPNGRFVAYAKFNDSGVHNIEYTWYGEGQYPETVLIPYPKAGTPNPTVELFVFDTNTTMTTEVLVPSDVGAGEHYLSTVTWASDERIAVQWQKRTQNYVVLKTYDFSDNAWTESSLSQVITSSTGWVGRFSPDEPVFRPDGSSCYYIMSDEKHFKHLVYFIPTARSFLTTGNWEVTSILKVTNDAVYYVSNEHNASPGQRNVYKITIKGDSHSERECLTCTLNADRCKYNSALFSTKGTYYLMSCSGPGLPLHTLRNSRDGTEVRVLEDNKDLENTLQDIAMPSVMHGTLKIGEFDLWYQMILPPKFDKSKKYPLLIDVYAGPCSQKSDFRFRVGWSTYLASTEKVIVASFDGRGSGYQGDKIMHALYKRLGTYEVEDQITAARHFIDMGFIDKNRVAIWGWSYGGYVTSMVLGAGSGVFKCGMAVAPVSKWEYYDSIYTERYMLTPAENQAFYDNSTVTGRAKNFKWVQYLLVHGTADDNVHFQQAAQISKALVDEQVDFDAMWYTDEDHSLGGSANQHVYTHMSHFLKNCFA